Protein AF-0000000085728084 (afdb_homodimer)

Nearest PDB structures (foldseek):
  7lhh-assembly1_C  TM=1.203E-01  e=6.220E+00  Escherichia coli
  7lhh-assembly1_C  TM=1.131E-01  e=6.498E+00  Escherichia coli

Structure (mmCIF, N/CA/C/O backbone):
data_AF-0000000085728084-model_v1
#
loop_
_entity.id
_entity.type
_entity.pdbx_description
1 polymer 'Tocopherol cyclase'
#
loop_
_atom_site.group_PDB
_atom_site.id
_atom_site.type_symbol
_atom_site.label_atom_id
_atom_site.label_alt_id
_atom_site.label_comp_id
_atom_site.label_asym_id
_atom_site.label_entity_id
_atom_site.label_seq_id
_atom_site.pdbx_PDB_ins_code
_atom_site.Cartn_x
_atom_site.Cartn_y
_atom_site.Cartn_z
_atom_site.occupancy
_atom_site.B_iso_or_equiv
_atom_site.auth_seq_id
_atom_site.auth_comp_id
_atom_site.auth_asym_id
_atom_site.auth_atom_id
_atom_site.pdbx_PDB_model_num
ATOM 1 N N . MET A 1 1 ? -58.75 3.404 -28.938 1 16.45 1 MET A N 1
ATOM 2 C CA . MET A 1 1 ? -59 2.078 -29.484 1 16.45 1 MET A CA 1
ATOM 3 C C . MET A 1 1 ? -58.594 0.989 -28.5 1 16.45 1 MET A C 1
ATOM 5 O O . MET A 1 1 ? -57.812 1.246 -27.578 1 16.45 1 MET A O 1
ATOM 9 N N . GLU A 1 2 ? -58 -0.265 -28.969 1 16.77 2 GLU A N 1
ATOM 10 C CA . GLU A 1 2 ? -58.281 -1.673 -28.703 1 16.77 2 GLU A CA 1
ATOM 11 C C . GLU A 1 2 ? -57.594 -2.145 -27.422 1 16.77 2 GLU A C 1
ATOM 13 O O . GLU A 1 2 ? -56.656 -1.503 -26.922 1 16.77 2 GLU A O 1
ATOM 18 N N . THR A 1 3 ? -57.5 -3.578 -27.312 1 17.69 3 THR A N 1
ATOM 19 C CA . THR A 1 3 ? -57.844 -4.887 -26.766 1 17.69 3 THR A CA 1
ATOM 20 C C . THR A 1 3 ? -56.625 -5.535 -26.125 1 17.69 3 THR A C 1
ATOM 22 O O . THR A 1 3 ? -55.719 -6.027 -26.812 1 17.69 3 THR A O 1
ATOM 25 N N . LEU A 1 4 ? -55.969 -5.027 -25.172 1 18.58 4 LEU A N 1
ATOM 26 C CA . LEU A 1 4 ? -54.906 -5.727 -24.438 1 18.58 4 LEU A CA 1
ATOM 27 C C . LEU A 1 4 ? -55.406 -7.062 -23.906 1 18.58 4 LEU A C 1
ATOM 29 O O . LEU A 1 4 ? -56.281 -7.094 -23.016 1 18.58 4 LEU A O 1
ATOM 33 N N . LEU A 1 5 ? -55.438 -8.289 -24.734 1 15.69 5 LEU A N 1
ATOM 34 C CA . LEU A 1 5 ? -55.781 -9.703 -24.797 1 15.69 5 LEU A CA 1
ATOM 35 C C . LEU A 1 5 ? -55.062 -10.477 -23.688 1 15.69 5 LEU A C 1
ATOM 37 O O . LEU A 1 5 ? -53.844 -10.414 -23.578 1 15.69 5 LEU A O 1
ATOM 41 N N . ALA A 1 6 ? -55.688 -11.219 -22.609 1 18.95 6 ALA A N 1
ATOM 42 C CA . ALA A 1 6 ? -55.781 -12.07 -21.438 1 18.95 6 ALA A CA 1
ATOM 43 C C . ALA A 1 6 ? -55.375 -13.508 -21.766 1 18.95 6 ALA A C 1
ATOM 45 O O . ALA A 1 6 ? -56.188 -14.281 -22.297 1 18.95 6 ALA A O 1
ATOM 46 N N . CYS A 1 7 ? -54.188 -13.805 -22.484 1 15.77 7 CYS A N 1
ATOM 47 C CA . CYS A 1 7 ? -54 -15.117 -23.062 1 15.77 7 CYS A CA 1
ATOM 48 C C . CYS A 1 7 ? -54.156 -16.219 -22.016 1 15.77 7 CYS A C 1
ATOM 50 O O . CYS A 1 7 ? -53.781 -16.031 -20.859 1 15.77 7 CYS A O 1
ATOM 52 N N . PHE A 1 8 ? -54.469 -17.641 -22.375 1 15.84 8 PHE A N 1
ATOM 53 C CA . PHE A 1 8 ? -55.25 -18.891 -22.359 1 15.84 8 PHE A CA 1
ATOM 54 C C . PHE A 1 8 ? -54.531 -19.969 -21.547 1 15.84 8 PHE A C 1
ATOM 56 O O . PHE A 1 8 ? -53.312 -19.969 -21.469 1 15.84 8 PHE A O 1
ATOM 63 N N . ALA A 1 9 ? -55.25 -20.859 -20.828 1 18.52 9 ALA A N 1
ATOM 64 C CA . ALA A 1 9 ? -55.5 -21.969 -19.906 1 18.52 9 ALA A CA 1
ATOM 65 C C . ALA A 1 9 ? -55.031 -23.297 -20.531 1 18.52 9 ALA A C 1
ATOM 67 O O . ALA A 1 9 ? -55.656 -24.328 -20.312 1 18.52 9 ALA A O 1
ATOM 68 N N . ILE A 1 10 ? -53.875 -23.453 -21.219 1 15.54 10 ILE A N 1
ATOM 69 C CA . ILE A 1 10 ? -53.875 -24.703 -21.969 1 15.54 10 ILE A CA 1
ATOM 70 C C . ILE A 1 10 ? -54 -25.891 -21.016 1 15.54 10 ILE A C 1
ATOM 72 O O . ILE A 1 10 ? -53.469 -25.859 -19.906 1 15.54 10 ILE A O 1
ATOM 76 N N . PRO A 1 11 ? -54.281 -27.156 -21.547 1 16.5 11 PRO A N 1
ATOM 77 C CA . PRO A 1 11 ? -55.125 -28.359 -21.516 1 16.5 11 PRO A CA 1
ATOM 78 C C . PRO A 1 11 ? -54.469 -29.5 -20.734 1 16.5 11 PRO A C 1
ATOM 80 O O . PRO A 1 11 ? -55.094 -30.047 -19.812 1 16.5 11 PRO A O 1
ATOM 83 N N . PRO A 1 12 ? -53.781 -30.422 -21.453 1 15.6 12 PRO A N 1
ATOM 84 C CA . PRO A 1 12 ? -54.312 -31.75 -21.703 1 15.6 12 PRO A CA 1
ATOM 85 C C . PRO A 1 12 ? -53.875 -32.781 -20.672 1 15.6 12 PRO A C 1
ATOM 87 O O . PRO A 1 12 ? -52.969 -32.5 -19.875 1 15.6 12 PRO A O 1
ATOM 90 N N . THR A 1 13 ? -53.781 -33.938 -21.109 1 15.54 13 THR A N 1
ATOM 91 C CA . THR A 1 13 ? -54.344 -35.281 -21.031 1 15.54 13 THR A CA 1
ATOM 92 C C . THR A 1 13 ? -53.406 -36.219 -20.25 1 15.54 13 THR A C 1
ATOM 94 O O . THR A 1 13 ? -53.844 -36.844 -19.281 1 15.54 13 THR A O 1
ATOM 97 N N . THR A 1 14 ? -52.625 -37.062 -20.938 1 15.54 14 THR A N 1
ATOM 98 C CA . THR A 1 14 ? -53 -38.469 -21.047 1 15.54 14 THR A CA 1
ATOM 99 C C . THR A 1 14 ? -52.219 -39.312 -20.031 1 15.54 14 THR A C 1
ATOM 101 O O . THR A 1 14 ? -51.219 -38.844 -19.453 1 15.54 14 THR A O 1
ATOM 104 N N . GLU A 1 15 ? -51.75 -40.531 -20.344 1 15.04 15 GLU A N 1
ATOM 105 C CA . GLU A 1 15 ? -52.094 -41.906 -20.062 1 15.04 15 GLU A CA 1
ATOM 106 C C . GLU A 1 15 ? -50.969 -42.625 -19.312 1 15.04 15 GLU A C 1
ATOM 108 O O . GLU A 1 15 ? -51.219 -43.562 -18.578 1 15.04 15 GLU A O 1
ATOM 113 N N . SER A 1 16 ? -49.656 -42.156 -19.422 1 15.23 16 SER A N 1
ATOM 114 C CA . SER A 1 16 ? -48.969 -43.375 -19.828 1 15.23 16 SER A CA 1
ATOM 115 C C . SER A 1 16 ? -48.938 -44.406 -18.703 1 15.23 16 SER A C 1
ATOM 117 O O . SER A 1 16 ? -49.094 -44.062 -17.531 1 15.23 16 SER A O 1
ATOM 119 N N . HIS A 1 17 ? -48.156 -45.531 -18.938 1 15.66 17 HIS A N 1
ATOM 120 C CA . HIS A 1 17 ? -48.094 -46.969 -19.078 1 15.66 17 HIS A CA 1
ATOM 121 C C . HIS A 1 17 ? -47.625 -47.625 -17.781 1 15.66 17 HIS A C 1
ATOM 123 O O . HIS A 1 17 ? -47.031 -46.969 -16.938 1 15.66 17 HIS A O 1
ATOM 129 N N . SER A 1 18 ? -47.344 -48.875 -17.828 1 15.52 18 SER A N 1
ATOM 130 C CA . SER A 1 18 ? -47.688 -50.188 -17.297 1 15.52 18 SER A CA 1
ATOM 131 C C . SER A 1 18 ? -46.656 -50.656 -16.266 1 15.52 18 SER A C 1
ATOM 133 O O . SER A 1 18 ? -47.031 -51.156 -15.195 1 15.52 18 SER A O 1
ATOM 135 N N . THR A 1 19 ? -45.312 -50.688 -16.625 1 15.45 19 THR A N 1
ATOM 136 C CA . THR A 1 19 ? -44.875 -52.094 -16.672 1 15.45 19 THR A CA 1
ATOM 137 C C . THR A 1 19 ? -44.531 -52.594 -15.273 1 15.45 19 THR A C 1
ATOM 139 O O . THR A 1 19 ? -44.344 -51.812 -14.352 1 15.45 19 THR A O 1
ATOM 142 N N . ARG A 1 20 ? -43.438 -53.5 -15.133 1 15.61 20 ARG A N 1
ATOM 143 C CA . ARG A 1 20 ? -43.375 -54.938 -14.875 1 15.61 20 ARG A CA 1
ATOM 144 C C . ARG A 1 20 ? -42.875 -55.219 -13.469 1 15.61 20 ARG A C 1
ATOM 146 O O . ARG A 1 20 ? -43.438 -56.062 -12.758 1 15.61 20 ARG A O 1
ATOM 153 N N . PHE A 1 21 ? -41.688 -54.594 -12.961 1 16.06 21 PHE A N 1
ATOM 154 C CA . PHE A 1 21 ? -40.688 -55.656 -12.734 1 16.06 21 PHE A CA 1
ATOM 155 C C . PHE A 1 21 ? -40.906 -56.312 -11.367 1 16.06 21 PHE A C 1
ATOM 157 O O . PHE A 1 21 ? -41.406 -55.656 -10.445 1 16.06 21 PHE A O 1
ATOM 164 N N . PHE A 1 22 ? -40.219 -57.625 -11.172 1 16.59 22 PHE A N 1
ATOM 165 C CA . PHE A 1 22 ? -40.344 -58.938 -10.539 1 16.59 22 PHE A CA 1
ATOM 166 C C . PHE A 1 22 ? -39.875 -58.875 -9.086 1 16.59 22 PHE A C 1
ATOM 168 O O . PHE A 1 22 ? -39.094 -58.031 -8.711 1 16.59 22 PHE A O 1
ATOM 175 N N . PRO A 1 23 ? -40.5 -59.656 -8.266 1 18.09 23 PRO A N 1
ATOM 176 C CA . PRO A 1 23 ? -40.688 -59.875 -6.828 1 18.09 23 PRO A CA 1
ATOM 177 C C . PRO A 1 23 ? -39.438 -60.375 -6.129 1 18.09 23 PRO A C 1
ATOM 179 O O . PRO A 1 23 ? -39.469 -60.688 -4.938 1 18.09 23 PRO A O 1
ATOM 182 N N . LEU A 1 24 ? -38.125 -59.875 -6.594 1 16.12 24 LEU A N 1
ATOM 183 C CA . LEU A 1 24 ? -37.188 -60.938 -6.312 1 16.12 24 LEU A CA 1
ATOM 184 C C . LEU A 1 24 ? -37.125 -61.25 -4.816 1 16.12 24 LEU A C 1
ATOM 186 O O . LEU A 1 24 ? -36.906 -60.344 -4.004 1 16.12 24 LEU A O 1
ATOM 190 N N . ASN A 1 25 ? -37.531 -62.5 -4.434 1 17.05 25 ASN A N 1
ATOM 191 C CA . ASN A 1 25 ? -37.844 -63.188 -3.188 1 17.05 25 ASN A CA 1
ATOM 192 C C . ASN A 1 25 ? -36.594 -63.406 -2.338 1 17.05 25 ASN A C 1
ATOM 194 O O . ASN A 1 25 ? -36.688 -63.906 -1.223 1 17.05 25 ASN A O 1
ATOM 198 N N . LEU A 1 26 ? -35.281 -63 -2.812 1 15.38 26 LEU A N 1
ATOM 199 C CA . LEU A 1 26 ? -34.375 -64.125 -2.5 1 15.38 26 LEU A CA 1
ATOM 200 C C . LEU A 1 26 ? -34.219 -64.25 -0.992 1 15.38 26 LEU A C 1
ATOM 202 O O . LEU A 1 26 ? -34.031 -63.25 -0.285 1 15.38 26 LEU A O 1
ATOM 206 N N . LEU A 1 27 ? -34.375 -65.5 -0.556 1 16.78 27 LEU A N 1
ATOM 207 C CA . LEU A 1 27 ? -34.562 -66.312 0.657 1 16.78 27 LEU A CA 1
ATOM 208 C C . LEU A 1 27 ? -33.25 -66.375 1.43 1 16.78 27 LEU A C 1
ATOM 210 O O . LEU A 1 27 ? -33.188 -66.938 2.52 1 16.78 27 LEU A O 1
ATOM 214 N N . VAL A 1 28 ? -32.188 -65.562 1.207 1 15.66 28 VAL A N 1
ATOM 215 C CA . VAL A 1 28 ? -30.953 -66.375 1.351 1 15.66 28 VAL A CA 1
ATOM 216 C C . VAL A 1 28 ? -30.75 -66.75 2.814 1 15.66 28 VAL A C 1
ATOM 218 O O . VAL A 1 28 ? -30.734 -65.875 3.693 1 15.66 28 VAL A O 1
ATOM 221 N N . GLY A 1 29 ? -30.812 -68.062 3.105 1 15.98 29 GLY A N 1
ATOM 222 C CA . GLY A 1 29 ? -30.875 -69 4.242 1 15.98 29 GLY A CA 1
ATOM 223 C C . GLY A 1 29 ? -29.594 -69 5.051 1 15.98 29 GLY A C 1
ATOM 224 O O . GLY A 1 29 ? -29.594 -69.5 6.195 1 15.98 29 GLY A O 1
ATOM 225 N N . ARG A 1 30 ? -28.422 -68.938 4.387 1 14.87 30 ARG A N 1
ATOM 226 C CA . ARG A 1 30 ? -27.469 -70 4.641 1 14.87 30 ARG A CA 1
ATOM 227 C C . ARG A 1 30 ? -27.016 -70 6.102 1 14.87 30 ARG A C 1
ATOM 229 O O . ARG A 1 30 ? -26.984 -68.938 6.75 1 14.87 30 ARG A O 1
ATOM 236 N N . LYS A 1 31 ? -26.516 -71.188 6.492 1 16.38 31 LYS A N 1
ATOM 237 C CA . LYS A 1 31 ? -26.312 -72.188 7.527 1 16.38 31 LYS A CA 1
ATOM 238 C C . LYS A 1 31 ? -25.141 -71.812 8.43 1 16.38 31 LYS A C 1
ATOM 240 O O . LYS A 1 31 ? -25.219 -72 9.648 1 16.38 31 LYS A O 1
ATOM 245 N N . GLN A 1 32 ? -23.672 -71.75 7.961 1 14.95 32 GLN A N 1
ATOM 246 C CA . GLN A 1 32 ? -22.766 -72.875 8.258 1 14.95 32 GLN A CA 1
ATOM 247 C C . GLN A 1 32 ? -22.094 -72.688 9.609 1 14.95 32 GLN A C 1
ATOM 249 O O . GLN A 1 32 ? -22.016 -71.562 10.125 1 14.95 32 GLN A O 1
ATOM 254 N N . HIS A 1 33 ? -21.312 -73.812 10.047 1 17.11 33 HIS A N 1
ATOM 255 C CA . HIS A 1 33 ? -20.781 -74.75 11.039 1 17.11 33 HIS A CA 1
ATOM 256 C C . HIS A 1 33 ? -19.562 -74.188 11.742 1 17.11 33 HIS A C 1
ATOM 258 O O . HIS A 1 33 ? -18.891 -73.312 11.211 1 17.11 33 HIS A O 1
ATOM 264 N N . ALA A 1 34 ? -19.172 -74.938 12.797 1 17.86 34 ALA A N 1
ATOM 265 C CA . ALA A 1 34 ? -18.578 -74.938 14.133 1 17.86 34 ALA A CA 1
ATOM 266 C C . ALA A 1 34 ? -17.047 -75 14.047 1 17.86 34 ALA A C 1
ATOM 268 O O . ALA A 1 34 ? -16.484 -76 13.625 1 17.86 34 ALA A O 1
ATOM 269 N N . PHE A 1 35 ? -16.297 -74 13.508 1 17.19 35 PHE A N 1
ATOM 270 C CA . PHE A 1 35 ? -14.875 -74.188 13.258 1 17.19 35 PHE A CA 1
ATOM 271 C C . PHE A 1 35 ? -14.125 -74.438 14.555 1 17.19 35 PHE A C 1
ATOM 273 O O . PHE A 1 35 ? -14.094 -73.562 15.438 1 17.19 35 PHE A O 1
ATOM 280 N N . GLY A 1 36 ? -14.047 -75.75 15.039 1 16.44 36 GLY A N 1
ATOM 281 C CA . GLY A 1 36 ? -13.398 -76.375 16.203 1 16.44 36 GLY A CA 1
ATOM 282 C C . GLY A 1 36 ? -11.984 -75.875 16.422 1 16.44 36 GLY A C 1
ATOM 283 O O . GLY A 1 36 ? -11.656 -75.312 17.484 1 16.44 36 GLY A O 1
ATOM 284 N N . ALA A 1 37 ? -10.875 -76.812 16.156 1 18.16 37 ALA A N 1
ATOM 285 C CA . ALA A 1 37 ? -10.023 -77.5 17.125 1 18.16 37 ALA A CA 1
ATOM 286 C C . ALA A 1 37 ? -8.766 -76.688 17.406 1 18.16 37 ALA A C 1
ATOM 288 O O . ALA A 1 37 ? -8.047 -76.938 18.375 1 18.16 37 ALA A O 1
ATOM 289 N N . LYS A 1 38 ? -8.188 -75.75 16.797 1 17.38 38 LYS A N 1
ATOM 290 C CA . LYS A 1 38 ? -6.754 -75.875 16.516 1 17.38 38 LYS A CA 1
ATOM 291 C C . LYS A 1 38 ? -5.934 -75.688 17.797 1 17.38 38 LYS A C 1
ATOM 293 O O . LYS A 1 38 ? -6.113 -74.688 18.516 1 17.38 38 LYS A O 1
ATOM 298 N N . THR A 1 39 ? -5.461 -76.75 18.422 1 18.72 39 THR A N 1
ATOM 299 C CA . THR A 1 39 ? -4.469 -76.812 19.484 1 18.72 39 THR A CA 1
ATOM 300 C C . THR A 1 39 ? -3.238 -76 19.156 1 18.72 39 THR A C 1
ATOM 302 O O . THR A 1 39 ? -2.568 -75.438 20.062 1 18.72 39 THR A O 1
ATOM 305 N N . LEU A 1 40 ? -2.734 -76.188 18 1 19.25 40 LEU A N 1
ATOM 306 C CA . LEU A 1 40 ? -1.349 -76.562 17.781 1 19.25 40 LEU A CA 1
ATOM 307 C C . LEU A 1 40 ? -0.387 -75.5 18.281 1 19.25 40 LEU A C 1
ATOM 309 O O . LEU A 1 40 ? -0.771 -74.312 18.453 1 19.25 40 LEU A O 1
ATOM 313 N N . SER A 1 41 ? 0.973 -75.75 17.969 1 20.58 41 SER A N 1
ATOM 314 C CA . SER A 1 41 ? 2.391 -75.438 18.188 1 20.58 41 SER A CA 1
ATOM 315 C C . SER A 1 41 ? 2.725 -74 17.984 1 20.58 41 SER A C 1
ATOM 317 O O . SER A 1 41 ? 2.08 -73.312 17.172 1 20.58 41 SER A O 1
ATOM 319 N N . ALA A 1 42 ? 3.709 -73.438 18.828 1 24.73 42 ALA A N 1
ATOM 320 C CA . ALA A 1 42 ? 3.873 -72 19.188 1 24.73 42 ALA A CA 1
ATOM 321 C C . ALA A 1 42 ? 4.305 -71.188 17.984 1 24.73 42 ALA A C 1
ATOM 323 O O . ALA A 1 42 ? 4.336 -69.938 18.047 1 24.73 42 ALA A O 1
ATOM 324 N N . PRO A 1 43 ? 3.93 -71.5 16.734 1 20.09 43 PRO A N 1
ATOM 325 C CA . PRO A 1 43 ? 5.09 -71.25 15.875 1 20.09 43 PRO A CA 1
ATOM 326 C C . PRO A 1 43 ? 5.617 -69.812 16.016 1 20.09 43 PRO A C 1
ATOM 328 O O . PRO A 1 43 ? 4.863 -68.875 16.391 1 20.09 43 PRO A O 1
ATOM 331 N N . ASP A 1 44 ? 7.047 -69.688 16.188 1 25.42 44 ASP A N 1
ATOM 332 C CA . ASP A 1 44 ? 7.953 -68.5 16.234 1 25.42 44 ASP A CA 1
ATOM 333 C C . ASP A 1 44 ? 7.633 -67.5 15.133 1 25.42 44 ASP A C 1
ATOM 335 O O . ASP A 1 44 ? 8.055 -67.688 13.984 1 25.42 44 ASP A O 1
ATOM 339 N N . SER A 1 45 ? 6.469 -67.25 14.922 1 21.81 45 SER A N 1
ATOM 340 C CA . SER A 1 45 ? 6.109 -66.5 13.711 1 21.81 45 SER A CA 1
ATOM 341 C C . SER A 1 45 ? 6.867 -65.188 13.617 1 21.81 45 SER A C 1
ATOM 343 O O . SER A 1 45 ? 6.816 -64.375 14.539 1 21.81 45 SER A O 1
ATOM 345 N N . ALA A 1 46 ? 8.078 -65.375 12.898 1 26.67 46 ALA A N 1
ATOM 346 C CA . ALA A 1 46 ? 8.758 -64.188 12.281 1 26.67 46 ALA A CA 1
ATOM 347 C C . ALA A 1 46 ? 7.762 -63.156 11.852 1 26.67 46 ALA A C 1
ATOM 349 O O . ALA A 1 46 ? 7.008 -63.344 10.891 1 26.67 46 ALA A O 1
ATOM 350 N N . VAL A 1 47 ? 7.199 -62.688 12.766 1 25.59 47 VAL A N 1
ATOM 351 C CA . VAL A 1 47 ? 6.387 -61.531 12.367 1 25.59 47 VAL A CA 1
ATOM 352 C C . VAL A 1 47 ? 7.117 -60.719 11.297 1 25.59 47 VAL A C 1
ATOM 354 O O . VAL A 1 47 ? 8.188 -60.188 11.547 1 25.59 47 VAL A O 1
ATOM 357 N N . GLN A 1 48 ? 7.191 -61.438 10.164 1 22.52 48 GLN A N 1
ATOM 358 C CA . GLN A 1 48 ? 7.719 -60.5 9.203 1 22.52 48 GLN A CA 1
ATOM 359 C C . GLN A 1 48 ? 7.156 -59.094 9.461 1 22.52 48 GLN A C 1
ATOM 361 O O . GLN A 1 48 ? 5.941 -58.906 9.586 1 22.52 48 GLN A O 1
ATOM 366 N N . SER A 1 49 ? 7.914 -58.375 10.289 1 24.09 49 SER A N 1
ATOM 367 C CA . SER A 1 49 ? 7.633 -56.938 10.188 1 24.09 49 SER A CA 1
ATOM 368 C C . SER A 1 49 ? 7.086 -56.562 8.812 1 24.09 49 SER A C 1
ATOM 370 O O . SER A 1 49 ? 7.781 -56.719 7.805 1 24.09 49 SER A O 1
ATOM 372 N N . SER A 1 50 ? 6 -57.188 8.555 1 23.55 50 SER A N 1
ATOM 373 C CA . SER A 1 50 ? 5.492 -56.594 7.328 1 23.55 50 SER A CA 1
ATOM 374 C C . SER A 1 50 ? 5.883 -55.125 7.23 1 23.55 50 SER A C 1
ATOM 376 O O . SER A 1 50 ? 5.453 -54.312 8.055 1 23.55 50 SER A O 1
ATOM 378 N N . VAL A 1 51 ? 7.102 -54.938 7.012 1 25.75 51 VAL A N 1
ATOM 379 C CA . VAL A 1 51 ? 7.379 -53.594 6.477 1 25.75 51 VAL A CA 1
ATOM 380 C C . VAL A 1 51 ? 6.125 -53.031 5.816 1 25.75 51 VAL A C 1
ATOM 382 O O . VAL A 1 51 ? 5.547 -53.656 4.926 1 25.75 51 VAL A O 1
ATOM 385 N N . LEU A 1 52 ? 5.238 -52.594 6.699 1 28.41 52 LEU A N 1
ATOM 386 C CA . LEU A 1 52 ? 4.383 -51.688 5.953 1 28.41 52 LEU A CA 1
ATOM 387 C C . LEU A 1 52 ? 4.914 -51.469 4.539 1 28.41 52 LEU A C 1
ATOM 389 O O . LEU A 1 52 ? 6.094 -51.156 4.352 1 28.41 52 LEU A O 1
ATOM 393 N N . ASP A 1 53 ? 4.641 -52.562 3.756 1 30.59 53 ASP A N 1
ATOM 394 C CA . ASP A 1 53 ? 4.914 -52.25 2.361 1 30.59 53 ASP A CA 1
ATOM 395 C C . ASP A 1 53 ? 5.094 -50.719 2.186 1 30.59 53 ASP A C 1
ATOM 397 O O . ASP A 1 53 ? 4.18 -49.938 2.465 1 30.59 53 ASP A O 1
ATOM 401 N N . LEU A 1 54 ? 6.199 -50.281 2.689 1 33.38 54 LEU A N 1
ATOM 402 C CA . LEU A 1 54 ? 6.559 -48.969 2.18 1 33.38 54 LEU A CA 1
ATOM 403 C C . LEU A 1 54 ? 5.816 -48.656 0.88 1 33.38 54 LEU A C 1
ATOM 405 O O . LEU A 1 54 ? 5.922 -49.406 -0.087 1 33.38 54 LEU A O 1
ATOM 409 N N . ASN A 1 55 ? 4.477 -48.469 1.019 1 38.72 55 ASN A N 1
ATOM 410 C CA . ASN A 1 55 ? 3.822 -47.875 -0.137 1 38.72 55 ASN A CA 1
ATOM 411 C C . ASN A 1 55 ? 4.836 -47.406 -1.185 1 38.72 55 ASN A C 1
ATOM 413 O O . ASN A 1 55 ? 5.727 -46.625 -0.89 1 38.72 55 ASN A O 1
ATOM 417 N N . GLU A 1 56 ? 5.344 -48.375 -1.85 1 43.38 56 GLU A N 1
ATOM 418 C CA . GLU A 1 56 ? 6.168 -48 -2.996 1 43.38 56 GLU A CA 1
ATOM 419 C C . GLU A 1 56 ? 5.918 -46.531 -3.412 1 43.38 56 GLU A C 1
ATOM 421 O O . GLU A 1 56 ? 4.777 -46.156 -3.654 1 43.38 56 GLU A O 1
ATOM 426 N N . ALA A 1 57 ? 6.652 -45.75 -2.822 1 53.53 57 ALA A N 1
ATOM 427 C CA . ALA A 1 57 ? 6.613 -44.375 -3.277 1 53.53 57 ALA A CA 1
ATOM 428 C C . ALA A 1 57 ? 6.27 -44.281 -4.762 1 53.53 57 ALA A C 1
ATOM 430 O O . ALA A 1 57 ? 7.004 -44.812 -5.605 1 53.53 57 ALA A O 1
ATOM 431 N N . VAL A 1 58 ? 4.941 -44.344 -5.082 1 68.56 58 VAL A N 1
ATOM 432 C CA . VAL A 1 58 ? 4.52 -44.156 -6.469 1 68.56 58 VAL A CA 1
ATOM 433 C C . VAL A 1 58 ? 5.387 -43.094 -7.125 1 68.56 58 VAL A C 1
ATOM 435 O O . VAL A 1 58 ? 5.559 -42 -6.578 1 68.56 58 VAL A O 1
ATOM 438 N N . LYS A 1 59 ? 6.18 -43.562 -7.965 1 84.38 59 LYS A N 1
ATOM 439 C CA . LYS A 1 59 ? 7.016 -42.688 -8.789 1 84.38 59 LYS A CA 1
ATOM 440 C C . LYS A 1 59 ? 6.168 -41.875 -9.742 1 84.38 59 LYS A C 1
ATOM 442 O O . LYS A 1 59 ? 5.215 -42.375 -10.344 1 84.38 59 LYS A O 1
ATOM 447 N N . PRO A 1 60 ? 6.406 -40.625 -9.734 1 91.5 60 PRO A N 1
ATOM 448 C CA . PRO A 1 60 ? 5.676 -39.812 -10.711 1 91.5 60 PRO A CA 1
ATOM 449 C C . PRO A 1 60 ? 5.922 -40.281 -12.156 1 91.5 60 PRO A C 1
ATOM 451 O O . PRO A 1 60 ? 7.008 -40.75 -12.477 1 91.5 60 PRO A O 1
ATOM 454 N N . VAL A 1 61 ? 4.945 -40.281 -12.906 1 91.75 61 VAL A N 1
ATOM 455 C CA . VAL A 1 61 ? 5.027 -40.656 -14.312 1 91.75 61 VAL A CA 1
ATOM 456 C C . VAL A 1 61 ? 4.973 -39.406 -15.203 1 91.75 61 VAL A C 1
ATOM 458 O O . VAL A 1 61 ? 4.051 -38.625 -15.094 1 91.75 61 VAL A O 1
ATOM 461 N N . TYR A 1 62 ? 5.961 -39.344 -16.047 1 94.25 62 TYR A N 1
ATOM 462 C CA . TYR A 1 62 ? 6.031 -38.219 -16.984 1 94.25 62 TYR A CA 1
ATOM 463 C C . TYR A 1 62 ? 5.293 -38.531 -18.281 1 94.25 62 TYR A C 1
ATOM 465 O O . TYR A 1 62 ? 5.387 -39.656 -18.797 1 94.25 62 TYR A O 1
ATOM 473 N N . SER A 1 63 ? 4.496 -37.656 -18.734 1 91.31 63 SER A N 1
ATOM 474 C CA . SER A 1 63 ? 3.916 -37.656 -20.062 1 91.31 63 SER A CA 1
ATOM 475 C C . SER A 1 63 ? 4.039 -36.281 -20.719 1 91.31 63 SER A C 1
ATOM 477 O O . SER A 1 63 ? 3.779 -35.25 -20.078 1 91.31 63 SER A O 1
ATOM 479 N N . PRO A 1 64 ? 4.504 -36.281 -21.984 1 89.19 64 PRO A N 1
ATOM 480 C CA . PRO A 1 64 ? 4.555 -34.969 -22.641 1 89.19 64 PRO A CA 1
ATOM 481 C C . PRO A 1 64 ? 3.184 -34.312 -22.75 1 89.19 64 PRO A C 1
ATOM 483 O O . PRO A 1 64 ? 2.164 -35 -22.844 1 89.19 64 PRO A O 1
ATOM 486 N N . THR A 1 65 ? 3.146 -33.062 -22.766 1 85.25 65 THR A N 1
ATOM 487 C CA . THR A 1 65 ? 1.892 -32.312 -22.812 1 85.25 65 THR A CA 1
ATOM 488 C C . THR A 1 65 ? 1.249 -32.438 -24.188 1 85.25 65 THR A C 1
ATOM 490 O O . THR A 1 65 ? 1.845 -32.031 -25.203 1 85.25 65 THR A O 1
ATOM 493 N N . PRO A 1 66 ? 0.09 -33 -24.188 1 83.12 66 PRO A N 1
ATOM 494 C CA . PRO A 1 66 ? -0.59 -33.062 -25.484 1 83.12 66 PRO A CA 1
ATOM 495 C C . PRO A 1 66 ? -1.165 -31.703 -25.922 1 83.12 66 PRO A C 1
ATOM 497 O O . PRO A 1 66 ? -1.501 -30.875 -25.062 1 83.12 66 PRO A O 1
ATOM 500 N N . PRO A 1 67 ? -1.194 -31.562 -27.25 1 75.69 67 PRO A N 1
ATOM 501 C CA . PRO A 1 67 ? -1.888 -30.359 -27.703 1 75.69 67 PRO A CA 1
ATOM 502 C C . PRO A 1 67 ? -3.398 -30.438 -27.5 1 75.69 67 PRO A C 1
ATOM 504 O O . PRO A 1 67 ? -3.98 -31.516 -27.562 1 75.69 67 PRO A O 1
ATOM 507 N N . ASN A 1 68 ? -4.133 -29.516 -27.234 1 74.5 68 ASN A N 1
ATOM 508 C CA . ASN A 1 68 ? -5.586 -29.406 -27.141 1 74.5 68 ASN A CA 1
ATOM 509 C C . ASN A 1 68 ? -6.16 -30.312 -26.062 1 74.5 68 ASN A C 1
ATOM 511 O O . ASN A 1 68 ? -7.062 -31.109 -26.328 1 74.5 68 ASN A O 1
ATOM 515 N N . ARG A 1 69 ? -5.746 -30.328 -24.969 1 82.5 69 ARG A N 1
ATOM 516 C CA . ARG A 1 69 ? -6.25 -31.125 -23.844 1 82.5 69 ARG A CA 1
ATOM 517 C C . ARG A 1 69 ? -7.625 -30.641 -23.406 1 82.5 69 ARG A C 1
ATOM 519 O O . ARG A 1 69 ? -7.934 -29.453 -23.516 1 82.5 69 ARG A O 1
ATOM 526 N N . PRO A 1 70 ? -8.484 -31.562 -23.047 1 83.38 70 PRO A N 1
ATOM 527 C CA . PRO A 1 70 ? -9.883 -31.234 -22.734 1 83.38 70 PRO A CA 1
ATOM 528 C C . PRO A 1 70 ? -10 -30.141 -21.672 1 83.38 70 PRO A C 1
ATOM 530 O O . PRO A 1 70 ? -10.922 -29.328 -21.719 1 83.38 70 PRO A O 1
ATOM 533 N N . LEU A 1 71 ? -9.164 -30.016 -20.688 1 91.25 71 LEU A N 1
ATOM 534 C CA . LEU A 1 71 ? -9.312 -29.078 -19.578 1 91.25 71 LEU A CA 1
ATOM 535 C C . LEU A 1 71 ? -8.461 -27.844 -19.797 1 91.25 71 LEU A C 1
ATOM 537 O O . LEU A 1 71 ? -8.305 -27.016 -18.891 1 91.25 71 LEU A O 1
ATOM 541 N N . ARG A 1 72 ? -8.023 -27.719 -21.031 1 91.81 72 ARG A N 1
ATOM 542 C CA . ARG A 1 72 ? -7.219 -26.547 -21.312 1 91.81 72 ARG A CA 1
ATOM 543 C C . ARG A 1 72 ? -8.062 -25.266 -21.25 1 91.81 72 ARG A C 1
ATOM 545 O O . ARG A 1 72 ? -9.133 -25.203 -21.859 1 91.81 72 ARG A O 1
ATOM 552 N N . THR A 1 73 ? -7.598 -24.312 -20.5 1 92.06 73 THR A N 1
ATOM 553 C CA . THR A 1 73 ? -8.312 -23.062 -20.375 1 92.06 73 THR A CA 1
ATOM 554 C C . THR A 1 73 ? -7.793 -22.031 -21.391 1 92.06 73 THR A C 1
ATOM 556 O O . THR A 1 73 ? -6.672 -22.156 -21.891 1 92.06 73 THR A O 1
ATOM 559 N N . PRO A 1 74 ? -8.656 -21.094 -21.656 1 87.19 74 PRO A N 1
ATOM 560 C CA . PRO A 1 74 ? -8.117 -19.969 -22.422 1 87.19 74 PRO A CA 1
ATOM 561 C C . PRO A 1 74 ? -6.934 -19.297 -21.734 1 87.19 74 PRO A C 1
ATOM 563 O O . PRO A 1 74 ? -6.793 -19.391 -20.516 1 87.19 74 PRO A O 1
ATOM 566 N N . HIS A 1 75 ? -5.996 -18.75 -22.484 1 88.75 75 HIS A N 1
ATOM 567 C CA . HIS A 1 75 ? -4.875 -17.953 -21.984 1 88.75 75 HIS A CA 1
ATOM 568 C C . HIS A 1 75 ? -3.857 -18.828 -21.266 1 88.75 75 HIS A C 1
ATOM 570 O O . HIS A 1 75 ? -3.115 -18.344 -20.406 1 88.75 75 HIS A O 1
ATOM 576 N N . SER A 1 76 ? -3.887 -20.094 -21.438 1 90.88 76 SER A N 1
ATOM 577 C CA . SER A 1 76 ? -2.912 -20.984 -20.828 1 90.88 76 SER A CA 1
ATOM 578 C C . SER A 1 76 ? -1.504 -20.703 -21.344 1 90.88 76 SER A C 1
ATOM 580 O O . SER A 1 76 ? -0.521 -20.953 -20.641 1 90.88 76 SER A O 1
ATOM 582 N N . GLY A 1 77 ? -1.402 -20.219 -22.5 1 92.5 77 GLY A N 1
ATOM 583 C CA . GLY A 1 77 ? -0.109 -20.031 -23.141 1 92.5 77 GLY A CA 1
ATOM 584 C C . GLY A 1 77 ? 0.6 -18.766 -22.688 1 92.5 77 GLY A C 1
ATOM 585 O O . GLY A 1 77 ? 0.086 -18.016 -21.844 1 92.5 77 GLY A O 1
ATOM 586 N N . TYR A 1 78 ? 1.814 -18.562 -23.234 1 95.44 78 TYR A N 1
ATOM 587 C CA . TYR A 1 78 ? 2.691 -17.438 -22.953 1 95.44 78 TYR A CA 1
ATOM 588 C C . TYR A 1 78 ? 2.209 -16.188 -23.688 1 95.44 78 TYR A C 1
ATOM 590 O O . TYR A 1 78 ? 1.999 -16.203 -24.906 1 95.44 78 TYR A O 1
ATOM 598 N N . HIS A 1 79 ? 2.141 -14.969 -22.984 1 92.81 79 HIS A N 1
ATOM 599 C CA . HIS A 1 79 ? 1.424 -13.82 -23.531 1 92.81 79 HIS A CA 1
ATOM 600 C C . HIS A 1 79 ? 2.391 -12.773 -24.078 1 92.81 79 HIS A C 1
ATOM 602 O O . HIS A 1 79 ? 1.971 -11.82 -24.734 1 92.81 79 HIS A O 1
ATOM 608 N N . PHE A 1 80 ? 3.631 -12.961 -23.844 1 94.75 80 PHE A N 1
ATOM 609 C CA . PHE A 1 80 ? 4.562 -11.969 -24.359 1 94.75 80 PHE A CA 1
ATOM 610 C C . PHE A 1 80 ? 4.441 -11.852 -25.875 1 94.75 80 PHE A C 1
ATOM 612 O O . PHE A 1 80 ? 4.465 -12.852 -26.594 1 94.75 80 PHE A O 1
ATOM 619 N N . ASP A 1 81 ? 4.391 -10.57 -26.312 1 89.25 81 ASP A N 1
ATOM 620 C CA . ASP A 1 81 ? 4.094 -10.344 -27.719 1 89.25 81 ASP A CA 1
ATOM 621 C C . ASP A 1 81 ? 5.324 -9.836 -28.469 1 89.25 81 ASP A C 1
ATOM 623 O O . ASP A 1 81 ? 5.227 -9.438 -29.641 1 89.25 81 ASP A O 1
ATOM 627 N N . GLY A 1 82 ? 6.395 -9.766 -27.844 1 91.19 82 GLY A N 1
ATOM 628 C CA . GLY A 1 82 ? 7.621 -9.383 -28.531 1 91.19 82 GLY A CA 1
ATOM 629 C C . GLY A 1 82 ? 7.883 -7.887 -28.5 1 91.19 82 GLY A C 1
ATOM 630 O O . GLY A 1 82 ? 8.945 -7.426 -28.922 1 91.19 82 GLY A O 1
ATOM 631 N N . THR A 1 83 ? 7.027 -7.176 -27.922 1 90.31 83 THR A N 1
ATOM 632 C CA . THR A 1 83 ? 7.184 -5.723 -27.906 1 90.31 83 THR A CA 1
ATOM 633 C C . THR A 1 83 ? 7.988 -5.277 -26.688 1 90.31 83 THR A C 1
ATOM 635 O O . THR A 1 83 ? 8.25 -6.074 -25.781 1 90.31 83 THR A O 1
ATOM 638 N N . ARG A 1 84 ? 8.289 -3.979 -26.688 1 91.31 84 ARG A N 1
ATOM 639 C CA . ARG A 1 84 ? 9.125 -3.432 -25.625 1 91.31 84 ARG A CA 1
ATOM 640 C C . ARG A 1 84 ? 8.281 -2.701 -24.594 1 91.31 84 ARG A C 1
ATOM 642 O O . ARG A 1 84 ? 8.812 -1.944 -23.766 1 91.31 84 ARG A O 1
ATOM 649 N N . ARG A 1 85 ? 7.023 -2.916 -24.609 1 88.38 85 ARG A N 1
ATOM 650 C CA . ARG A 1 85 ? 6.164 -2.326 -23.594 1 88.38 85 ARG A CA 1
ATOM 651 C C . ARG A 1 85 ? 6.379 -3 -22.234 1 88.38 85 ARG A C 1
ATOM 653 O O . ARG A 1 85 ? 6.891 -4.117 -22.172 1 88.38 85 ARG A O 1
ATOM 660 N N . GLN A 1 86 ? 6.004 -2.252 -21.219 1 89.31 86 GLN A N 1
ATOM 661 C CA . GLN A 1 86 ? 6.043 -2.844 -19.891 1 89.31 86 GLN A CA 1
ATOM 662 C C . GLN A 1 86 ? 5.254 -4.148 -19.844 1 89.31 86 GLN A C 1
ATOM 664 O O . GLN A 1 86 ? 4.141 -4.227 -20.359 1 89.31 86 GLN A O 1
ATOM 669 N N . PHE A 1 87 ? 5.934 -5.199 -19.312 1 92.12 87 PHE A N 1
ATOM 670 C CA . PHE A 1 87 ? 5.285 -6.508 -19.312 1 92.12 87 PHE A CA 1
ATOM 671 C C . PHE A 1 87 ? 5.84 -7.383 -18.203 1 92.12 87 PHE A C 1
ATOM 673 O O . PHE A 1 87 ? 7.047 -7.395 -17.953 1 92.12 87 PHE A O 1
ATOM 680 N N . PHE A 1 88 ? 4.93 -8.062 -17.578 1 95.19 88 PHE A N 1
ATOM 681 C CA . PHE A 1 88 ? 5.316 -9.188 -16.734 1 95.19 88 PHE A CA 1
ATOM 682 C C . PHE A 1 88 ? 4.371 -10.367 -16.938 1 95.19 88 PHE A C 1
ATOM 684 O O . PHE A 1 88 ? 3.254 -10.195 -17.438 1 95.19 88 PHE A O 1
ATOM 691 N N . GLU A 1 89 ? 4.828 -11.477 -16.641 1 96.81 89 GLU A N 1
ATOM 692 C CA . GLU A 1 89 ? 3.975 -12.656 -16.516 1 96.81 89 GLU A CA 1
ATOM 693 C C . GLU A 1 89 ? 4.402 -13.523 -15.344 1 96.81 89 GLU A C 1
ATOM 695 O O . GLU A 1 89 ? 5.598 -13.695 -15.094 1 96.81 89 GLU A O 1
ATOM 700 N N . GLY A 1 90 ? 3.402 -13.977 -14.539 1 97.5 90 GLY A N 1
ATOM 701 C CA . GLY A 1 90 ? 3.625 -14.82 -13.383 1 97.5 90 GLY A CA 1
ATOM 702 C C . GLY A 1 90 ? 2.816 -16.109 -13.414 1 97.5 90 GLY A C 1
ATOM 703 O O . GLY A 1 90 ? 1.73 -16.141 -13.992 1 97.5 90 GLY A O 1
ATOM 704 N N . TRP A 1 91 ? 3.387 -17.078 -12.852 1 98.62 91 TRP A N 1
ATOM 705 C CA . TRP A 1 91 ? 2.768 -18.406 -12.758 1 98.62 91 TRP A CA 1
ATOM 706 C C . TRP A 1 91 ? 2.787 -18.906 -11.32 1 98.62 91 TRP A C 1
ATOM 708 O O . TRP A 1 91 ? 3.764 -18.703 -10.594 1 98.62 91 TRP A O 1
ATOM 718 N N . PHE A 1 92 ? 1.711 -19.531 -10.938 1 98.75 92 PHE A N 1
ATOM 719 C CA . PHE A 1 92 ? 1.532 -20.047 -9.578 1 98.75 92 PHE A CA 1
ATOM 720 C C . PHE A 1 92 ? 1.071 -21.5 -9.602 1 98.75 92 PHE A C 1
ATOM 722 O O . PHE A 1 92 ? 0.104 -21.828 -10.289 1 98.75 92 PHE A O 1
ATOM 729 N N . PHE A 1 93 ? 1.796 -22.359 -8.828 1 98.88 93 PHE A N 1
ATOM 730 C CA . PHE A 1 93 ? 1.444 -23.766 -8.648 1 98.88 93 PHE A CA 1
ATOM 731 C C . PHE A 1 93 ? 1.415 -24.125 -7.168 1 98.88 93 PHE A C 1
ATOM 733 O O . PHE A 1 93 ? 2.322 -23.766 -6.418 1 98.88 93 PHE A O 1
ATOM 740 N N . LYS A 1 94 ? 0.397 -24.875 -6.781 1 98.81 94 LYS A N 1
ATOM 741 C CA . LYS A 1 94 ? 0.27 -25.25 -5.375 1 98.81 94 LYS A CA 1
ATOM 742 C C . LYS A 1 94 ? 0.003 -26.75 -5.227 1 98.81 94 LYS A C 1
ATOM 744 O O . LYS A 1 94 ? -0.784 -27.312 -5.984 1 98.81 94 LYS A O 1
ATOM 749 N N . VAL A 1 95 ? 0.716 -27.359 -4.32 1 98.56 95 VAL A N 1
ATOM 750 C CA . VAL A 1 95 ? 0.458 -28.734 -3.877 1 98.56 95 VAL A CA 1
ATOM 751 C C . VAL A 1 95 ? 0.193 -28.75 -2.373 1 98.56 95 VAL A C 1
ATOM 753 O O . VAL A 1 95 ? 0.995 -28.234 -1.59 1 98.56 95 VAL A O 1
ATOM 756 N N . ALA A 1 96 ? -0.933 -29.266 -2.023 1 98.06 96 ALA A N 1
ATOM 757 C CA . ALA A 1 96 ? -1.254 -29.469 -0.613 1 98.06 96 ALA A CA 1
ATOM 758 C C . ALA A 1 96 ? -1.104 -30.938 -0.221 1 98.06 96 ALA A C 1
ATOM 760 O O . ALA A 1 96 ? -1.57 -31.828 -0.937 1 98.06 96 ALA A O 1
ATOM 761 N N . ILE A 1 97 ? -0.427 -31.172 0.896 1 97.56 97 ILE A N 1
ATOM 762 C CA . ILE A 1 97 ? -0.226 -32.531 1.399 1 97.56 97 ILE A CA 1
ATOM 763 C C . ILE A 1 97 ? -0.932 -32.688 2.744 1 97.56 97 ILE A C 1
ATOM 765 O O . ILE A 1 97 ? -0.323 -32.5 3.799 1 97.56 97 ILE A O 1
ATOM 769 N N . PRO A 1 98 ? -2.176 -33.125 2.709 1 95.81 98 PRO A N 1
ATOM 770 C CA . PRO A 1 98 ? -2.984 -33.156 3.928 1 95.81 98 PRO A CA 1
ATOM 771 C C . PRO A 1 98 ? -2.389 -34.094 4.996 1 95.81 98 PRO A C 1
ATOM 773 O O . PRO A 1 98 ? -2.535 -33.812 6.191 1 95.81 98 PRO A O 1
ATOM 776 N N . GLU A 1 99 ? -1.669 -35.125 4.586 1 94.38 99 GLU A N 1
ATOM 777 C CA . GLU A 1 99 ? -1.138 -36.094 5.52 1 94.38 99 GLU A CA 1
ATOM 778 C C . GLU A 1 99 ? -0.197 -35.469 6.531 1 94.38 99 GLU A C 1
ATOM 780 O O . GLU A 1 99 ? -0.134 -35.875 7.688 1 94.38 99 GLU A O 1
ATOM 785 N N . CYS A 1 100 ? 0.491 -34.406 6.098 1 95.88 100 CYS A N 1
ATOM 786 C CA . CYS A 1 100 ? 1.396 -33.719 7.016 1 95.88 100 CYS A CA 1
ATOM 787 C C . CYS A 1 100 ? 1.008 -32.281 7.176 1 95.88 100 CYS A C 1
ATOM 789 O O . CYS A 1 100 ? 1.749 -31.484 7.777 1 95.88 100 CYS A O 1
ATOM 791 N N . ARG A 1 101 ? -0.065 -31.875 6.613 1 96.81 101 ARG A N 1
ATOM 792 C CA . ARG A 1 101 ? -0.612 -30.531 6.68 1 96.81 101 ARG A CA 1
ATOM 793 C C . ARG A 1 101 ? 0.414 -29.5 6.223 1 96.81 101 ARG A C 1
ATOM 795 O O . ARG A 1 101 ? 0.659 -28.5 6.914 1 96.81 101 ARG A O 1
ATOM 802 N N . GLN A 1 102 ? 1.076 -29.797 5.121 1 98.06 102 GLN A N 1
ATOM 803 C CA . GLN A 1 102 ? 2.016 -28.875 4.496 1 98.06 102 GLN A CA 1
ATOM 804 C C . GLN A 1 102 ? 1.595 -28.547 3.064 1 98.06 102 GLN A C 1
ATOM 806 O O . GLN A 1 102 ? 0.968 -29.375 2.393 1 98.06 102 GLN A O 1
ATOM 811 N N . SER A 1 103 ? 1.881 -27.359 2.709 1 98.56 103 SER A N 1
ATOM 812 C CA . SER A 1 103 ? 1.641 -26.922 1.341 1 98.56 103 SER A CA 1
ATOM 813 C C . SER A 1 103 ? 2.9 -26.328 0.724 1 98.56 103 SER A C 1
ATOM 815 O O . SER A 1 103 ? 3.764 -25.812 1.438 1 98.56 103 SER A O 1
ATOM 817 N N . PHE A 1 104 ? 2.996 -26.469 -0.543 1 98.88 104 PHE A N 1
ATOM 818 C CA . PHE A 1 104 ? 4.07 -25.859 -1.324 1 98.88 104 PHE A CA 1
ATOM 819 C C . PHE A 1 104 ? 3.51 -25.031 -2.471 1 98.88 104 PHE A C 1
ATOM 821 O O . PHE A 1 104 ? 2.756 -25.547 -3.303 1 98.88 104 PHE A O 1
ATOM 828 N N . CYS A 1 105 ? 3.834 -23.766 -2.455 1 98.88 105 CYS A N 1
ATOM 829 C CA . CYS A 1 105 ? 3.436 -22.844 -3.512 1 98.88 105 CYS A CA 1
ATOM 830 C C . CYS A 1 105 ? 4.637 -22.422 -4.344 1 98.88 105 CYS A C 1
ATOM 832 O O . CYS A 1 105 ? 5.562 -21.781 -3.824 1 98.88 105 CYS A O 1
ATOM 834 N N . PHE A 1 106 ? 4.594 -22.766 -5.609 1 98.94 106 PHE A N 1
ATOM 835 C CA . PHE A 1 106 ? 5.641 -22.391 -6.551 1 98.94 106 PHE A CA 1
ATOM 836 C C . PHE A 1 106 ? 5.23 -21.172 -7.367 1 98.94 106 PHE A C 1
ATOM 838 O O . PHE A 1 106 ? 4.129 -21.141 -7.926 1 98.94 106 PHE A O 1
ATOM 845 N N . MET A 1 107 ? 6.117 -20.234 -7.414 1 98.88 107 MET A N 1
ATOM 846 C CA . MET A 1 107 ? 5.836 -19.016 -8.164 1 98.88 107 MET A CA 1
ATOM 847 C C . MET A 1 107 ? 6.996 -18.672 -9.094 1 98.88 107 MET A C 1
ATOM 849 O O . MET A 1 107 ? 8.141 -18.547 -8.648 1 98.88 107 MET A O 1
ATOM 853 N N . TYR A 1 108 ? 6.68 -18.484 -10.328 1 98.88 108 TYR A N 1
ATOM 854 C CA . TYR A 1 108 ? 7.637 -18.031 -11.328 1 98.88 108 TYR A CA 1
ATOM 855 C C . TYR A 1 108 ? 7.23 -16.672 -11.906 1 98.88 108 TYR A C 1
ATOM 857 O O . TYR A 1 108 ? 6.043 -16.422 -12.125 1 98.88 108 TYR A O 1
ATOM 865 N N . SER A 1 109 ? 8.211 -15.836 -12.102 1 98.25 109 SER A N 1
ATOM 866 C CA . SER A 1 109 ? 7.91 -14.516 -12.633 1 98.25 109 SER A CA 1
ATOM 867 C C . SER A 1 109 ? 8.906 -14.109 -13.711 1 98.25 109 SER A C 1
ATOM 869 O O . SER A 1 109 ? 10.094 -14.414 -13.617 1 98.25 109 SER A O 1
ATOM 871 N N . LEU A 1 110 ? 8.398 -13.523 -14.766 1 98.06 110 LEU A N 1
ATOM 872 C CA . LEU A 1 110 ? 9.172 -12.969 -15.867 1 98.06 110 LEU A CA 1
ATOM 873 C C . LEU A 1 110 ? 8.844 -11.492 -16.078 1 98.06 110 LEU A C 1
ATOM 875 O O . LEU A 1 110 ? 7.676 -11.125 -16.188 1 98.06 110 LEU A O 1
ATOM 879 N N . GLU A 1 111 ? 9.969 -10.68 -16.141 1 97.38 111 GLU A N 1
ATOM 880 C CA . GLU A 1 111 ? 9.773 -9.242 -16.328 1 97.38 111 GLU A CA 1
ATOM 881 C C . GLU A 1 111 ? 10.484 -8.742 -17.594 1 97.38 111 GLU A C 1
ATOM 883 O O . GLU A 1 111 ? 11.68 -8.969 -17.766 1 97.38 111 GLU A O 1
ATOM 888 N N . ASN A 1 112 ? 9.773 -8.078 -18.406 1 96.25 112 ASN A N 1
ATOM 889 C CA . ASN A 1 112 ? 10.219 -7.379 -19.594 1 96.25 112 ASN A CA 1
ATOM 890 C C . ASN A 1 112 ? 11.203 -8.219 -20.406 1 96.25 112 ASN A C 1
ATOM 892 O O . ASN A 1 112 ? 12.336 -7.801 -20.641 1 96.25 112 ASN A O 1
ATOM 896 N N . PRO A 1 113 ? 10.773 -9.281 -20.953 1 96.62 113 PRO A N 1
ATOM 897 C CA . PRO A 1 113 ? 11.641 -10.219 -21.672 1 96.62 113 PRO A CA 1
ATOM 898 C C . PRO A 1 113 ? 12.148 -9.656 -22.984 1 96.62 113 PRO A C 1
ATOM 900 O O . PRO A 1 113 ? 13.039 -10.242 -23.609 1 96.62 113 PRO A O 1
ATOM 903 N N . ALA A 1 114 ? 11.586 -8.555 -23.469 1 95.75 114 ALA A N 1
ATOM 904 C CA . ALA A 1 114 ? 12.156 -7.898 -24.641 1 95.75 114 ALA A CA 1
ATOM 905 C C . ALA A 1 114 ? 13.609 -7.5 -24.406 1 95.75 114 ALA A C 1
ATOM 907 O O . ALA A 1 114 ? 14.383 -7.344 -25.344 1 95.75 114 ALA A O 1
ATOM 908 N N . PHE A 1 115 ? 13.883 -7.266 -23.172 1 96.5 115 PHE A N 1
ATOM 909 C CA . PHE A 1 115 ? 15.25 -7 -22.734 1 96.5 115 PHE A CA 1
ATOM 910 C C . PHE A 1 115 ? 15.812 -8.188 -21.969 1 96.5 115 PHE A C 1
ATOM 912 O O . PHE A 1 115 ? 15.57 -8.32 -20.766 1 96.5 115 PHE A O 1
ATOM 919 N N . THR A 1 116 ? 16.641 -8.938 -22.578 1 95.38 116 THR A N 1
ATOM 920 C CA . THR A 1 116 ? 17.109 -10.188 -21.984 1 95.38 116 THR A CA 1
ATOM 921 C C . THR A 1 116 ? 18.172 -9.93 -20.938 1 95.38 116 THR A C 1
ATOM 923 O O . THR A 1 116 ? 18.609 -10.852 -20.234 1 95.38 116 THR A O 1
ATOM 926 N N . LYS A 1 117 ? 18.625 -8.664 -20.922 1 95.38 117 LYS A N 1
ATOM 927 C CA . LYS A 1 117 ? 19.531 -8.156 -19.891 1 95.38 117 LYS A CA 1
ATOM 928 C C . LYS A 1 117 ? 19.094 -6.793 -19.391 1 95.38 117 LYS A C 1
ATOM 930 O O . LYS A 1 117 ? 18.25 -6.141 -20 1 95.38 117 LYS A O 1
ATOM 935 N N . PRO A 1 118 ? 19.672 -6.453 -18.219 1 94.75 118 PRO A N 1
ATOM 936 C CA . PRO A 1 118 ? 19.344 -5.098 -17.766 1 94.75 118 PRO A CA 1
ATOM 937 C C . PRO A 1 118 ? 19.641 -4.039 -18.828 1 94.75 118 PRO A C 1
ATOM 939 O O . PRO A 1 118 ? 20.641 -4.145 -19.547 1 94.75 118 PRO A O 1
ATOM 942 N N . LEU A 1 119 ? 18.828 -3.039 -18.844 1 93.06 119 LEU A N 1
ATOM 943 C CA . LEU A 1 119 ? 18.906 -2.029 -19.891 1 93.06 119 LEU A CA 1
ATOM 944 C C . LEU A 1 119 ? 20.203 -1.234 -19.781 1 93.06 119 LEU A C 1
ATOM 946 O O . LEU A 1 119 ? 20.641 -0.91 -18.672 1 93.06 119 LEU A O 1
ATOM 950 N N . SER A 1 120 ? 20.719 -0.906 -20.922 1 92.12 120 SER A N 1
ATOM 951 C CA . SER A 1 120 ? 21.812 0.066 -20.984 1 92.12 120 SER A CA 1
ATOM 952 C C . SER A 1 120 ? 21.297 1.481 -20.734 1 92.12 120 SER A C 1
ATOM 954 O O . SER A 1 120 ? 20.094 1.723 -20.75 1 92.12 120 SER A O 1
ATOM 956 N N . VAL A 1 121 ? 22.203 2.34 -20.531 1 86.19 121 VAL A N 1
ATOM 957 C CA . VAL A 1 121 ? 21.844 3.74 -20.328 1 86.19 121 VAL A CA 1
ATOM 958 C C . VAL A 1 121 ? 21.078 4.27 -21.531 1 86.19 121 VAL A C 1
ATOM 960 O O . VAL A 1 121 ? 20.094 4.992 -21.391 1 86.19 121 VAL A O 1
ATOM 963 N N . LEU A 1 122 ? 21.531 3.893 -22.688 1 88.06 122 LEU A N 1
ATOM 964 C CA . LEU A 1 122 ? 20.906 4.348 -23.922 1 88.06 122 LEU A CA 1
ATOM 965 C C . LEU A 1 122 ? 19.484 3.789 -24.047 1 88.06 122 LEU A C 1
ATOM 967 O O . LEU A 1 122 ? 18.562 4.5 -24.453 1 88.06 122 LEU A O 1
ATOM 971 N N . GLU A 1 123 ? 19.312 2.559 -23.688 1 89.12 123 GLU A N 1
ATOM 972 C CA . GLU A 1 123 ? 18 1.938 -23.719 1 89.12 123 GLU A CA 1
ATOM 973 C C . GLU A 1 123 ? 17.047 2.596 -22.719 1 89.12 123 GLU A C 1
ATOM 975 O O . GLU A 1 123 ? 15.859 2.77 -22.984 1 89.12 123 GLU A O 1
ATOM 980 N N . GLU A 1 124 ? 17.562 2.898 -21.609 1 87.44 124 GLU A N 1
ATOM 981 C CA . GLU A 1 124 ? 16.75 3.549 -20.578 1 87.44 124 GLU A CA 1
ATOM 982 C C . GLU A 1 124 ? 16.266 4.918 -21.062 1 87.44 124 GLU A C 1
ATOM 984 O O . GLU A 1 124 ? 15.148 5.336 -20.75 1 87.44 124 GLU A O 1
ATOM 989 N N . LEU A 1 125 ? 17.141 5.586 -21.688 1 80.44 125 LEU A N 1
ATOM 990 C CA . LEU A 1 125 ? 16.766 6.891 -22.219 1 80.44 125 LEU A CA 1
ATOM 991 C C . LEU A 1 125 ? 15.672 6.758 -23.281 1 80.44 125 LEU A C 1
ATOM 993 O O . LEU A 1 125 ? 14.812 7.637 -23.391 1 80.44 125 LEU A O 1
ATOM 997 N N . GLN A 1 126 ? 15.75 5.617 -24 1 83.81 126 GLN A N 1
ATOM 998 C CA . GLN A 1 126 ? 14.836 5.422 -25.125 1 83.81 126 GLN A CA 1
ATOM 999 C C . GLN A 1 126 ? 13.5 4.84 -24.656 1 83.81 126 GLN A C 1
ATOM 1001 O O . GLN A 1 126 ? 12.445 5.215 -25.156 1 83.81 126 GLN A O 1
ATOM 1006 N N . TYR A 1 127 ? 13.57 3.896 -23.688 1 86.19 127 TYR A N 1
ATOM 1007 C CA . TYR A 1 127 ? 12.375 3.119 -23.375 1 86.19 127 TYR A CA 1
ATOM 1008 C C . TYR A 1 127 ? 11.938 3.33 -21.938 1 86.19 127 TYR A C 1
ATOM 1010 O O . TYR A 1 127 ? 10.891 2.822 -21.516 1 86.19 127 TYR A O 1
ATOM 1018 N N . GLY A 1 128 ? 12.695 4.129 -21.156 1 82.81 128 GLY A N 1
ATOM 1019 C CA . GLY A 1 128 ? 12.414 4.27 -19.75 1 82.81 128 GLY A CA 1
ATOM 1020 C C . GLY A 1 128 ? 13 3.148 -18.906 1 82.81 128 GLY A C 1
ATOM 1021 O O . GLY A 1 128 ? 13.398 2.113 -19.438 1 82.81 128 GLY A O 1
ATOM 1022 N N . HIS A 1 129 ? 12.961 3.375 -17.703 1 85.56 129 HIS A N 1
ATOM 1023 C CA . HIS A 1 129 ? 13.477 2.369 -16.781 1 85.56 129 HIS A CA 1
ATOM 1024 C C . HIS A 1 129 ? 12.586 1.131 -16.766 1 85.56 129 HIS A C 1
ATOM 1026 O O . HIS A 1 129 ? 11.359 1.244 -16.766 1 85.56 129 HIS A O 1
ATOM 1032 N N . ARG A 1 130 ? 13.281 -0.024 -16.844 1 90.38 130 ARG A N 1
ATOM 1033 C CA . ARG A 1 130 ? 12.602 -1.314 -16.781 1 90.38 130 ARG A CA 1
ATOM 1034 C C . ARG A 1 130 ? 13.352 -2.279 -15.867 1 90.38 130 ARG A C 1
ATOM 1036 O O . ARG A 1 130 ? 14.586 -2.318 -15.867 1 90.38 130 ARG A O 1
ATOM 1043 N N . PHE A 1 131 ? 12.609 -2.947 -15.102 1 93.12 131 PHE A N 1
ATOM 1044 C CA . PHE A 1 131 ? 13.188 -4.098 -14.414 1 93.12 131 PHE A CA 1
ATOM 1045 C C . PHE A 1 131 ? 13.07 -5.352 -15.266 1 93.12 131 PHE A C 1
ATOM 1047 O O . PHE A 1 131 ? 12.055 -5.57 -15.93 1 93.12 131 PHE A O 1
ATOM 1054 N N . THR A 1 132 ? 14.156 -6.07 -15.328 1 96.94 132 THR A N 1
ATOM 1055 C CA . THR A 1 132 ? 14.195 -7.285 -16.141 1 96.94 132 THR A CA 1
ATOM 1056 C C . THR A 1 132 ? 14.508 -8.5 -15.273 1 96.94 132 THR A C 1
ATOM 1058 O O . THR A 1 132 ? 14.914 -8.359 -14.117 1 96.94 132 THR A O 1
ATOM 1061 N N . GLY A 1 133 ? 14.219 -9.68 -15.852 1 97.56 133 GLY A N 1
ATOM 1062 C CA . GLY A 1 133 ? 14.742 -10.875 -15.211 1 97.56 133 GLY A CA 1
ATOM 1063 C C . GLY A 1 133 ? 13.68 -11.93 -14.961 1 97.56 133 GLY A C 1
ATOM 1064 O O . GLY A 1 133 ? 12.539 -11.789 -15.414 1 97.56 133 GLY A O 1
ATOM 1065 N N . ILE A 1 134 ? 14.156 -13.039 -14.391 1 98.25 134 ILE A N 1
ATOM 1066 C CA . ILE A 1 134 ? 13.344 -14.203 -14.07 1 98.25 134 ILE A CA 1
ATOM 1067 C C . ILE A 1 134 ? 13.523 -14.578 -12.602 1 98.25 134 ILE A C 1
ATOM 1069 O O . ILE A 1 134 ? 14.641 -14.516 -12.078 1 98.25 134 ILE A O 1
ATOM 1073 N N . GLY A 1 135 ? 12.414 -14.805 -11.969 1 98.5 135 GLY A N 1
ATOM 1074 C CA . GLY A 1 135 ? 12.438 -15.219 -10.578 1 98.5 135 GLY A CA 1
ATOM 1075 C C . GLY A 1 135 ? 11.68 -16.5 -10.32 1 98.5 135 GLY A C 1
ATOM 1076 O O . GLY A 1 135 ? 10.68 -16.781 -10.984 1 98.5 135 GLY A O 1
ATOM 1077 N N . ALA A 1 136 ? 12.203 -17.281 -9.43 1 98.88 136 ALA A N 1
ATOM 1078 C CA . ALA A 1 136 ? 11.531 -18.438 -8.836 1 98.88 136 ALA A CA 1
ATOM 1079 C C . ALA A 1 136 ? 11.477 -18.312 -7.316 1 98.88 136 ALA A C 1
ATOM 1081 O O . ALA A 1 136 ? 12.492 -18.062 -6.672 1 98.88 136 ALA A O 1
ATOM 1082 N N . GLN A 1 137 ? 10.344 -18.422 -6.781 1 98.81 137 GLN A N 1
ATOM 1083 C CA . GLN A 1 137 ? 10.203 -18.438 -5.332 1 98.81 137 GLN A CA 1
ATOM 1084 C C . GLN A 1 137 ? 9.219 -19.516 -4.887 1 98.81 137 GLN A C 1
ATOM 1086 O O . GLN A 1 137 ? 8.336 -19.906 -5.648 1 98.81 137 G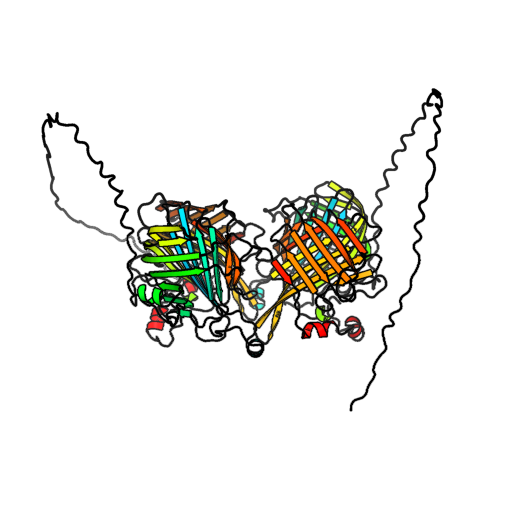LN A O 1
ATOM 1091 N N . ILE A 1 138 ? 9.414 -20.031 -3.68 1 98.88 138 ILE A N 1
ATOM 1092 C CA . ILE A 1 138 ? 8.562 -21.078 -3.133 1 98.88 138 ILE A CA 1
ATOM 1093 C C . ILE A 1 138 ? 8.195 -20.75 -1.688 1 98.88 138 ILE A C 1
ATOM 1095 O O . ILE A 1 138 ? 9.062 -20.406 -0.885 1 98.88 138 ILE A O 1
ATOM 1099 N N . LEU A 1 139 ? 6.934 -20.703 -1.418 1 98.81 139 LEU A N 1
ATOM 1100 C CA . LEU A 1 139 ? 6.43 -20.844 -0.055 1 98.81 139 LEU A CA 1
ATOM 1101 C C . LEU A 1 139 ? 6.184 -22.297 0.295 1 98.81 139 LEU A C 1
ATOM 1103 O O . LEU A 1 139 ? 5.281 -22.938 -0.26 1 98.81 139 LEU A O 1
ATOM 1107 N N . GLY A 1 140 ? 6.984 -22.797 1.197 1 98.56 140 GLY A N 1
ATOM 1108 C CA . GLY A 1 140 ? 6.934 -24.234 1.438 1 98.56 140 GLY A CA 1
ATOM 1109 C C . GLY A 1 140 ? 6.574 -24.578 2.867 1 98.56 140 GLY A C 1
ATOM 1110 O O . GLY A 1 140 ? 5.75 -23.906 3.49 1 98.56 140 GLY A O 1
ATOM 1111 N N . ALA A 1 141 ? 7.105 -25.719 3.305 1 98 141 ALA A N 1
ATOM 1112 C CA . ALA A 1 141 ? 6.766 -26.266 4.613 1 98 141 ALA A CA 1
ATOM 1113 C C . ALA A 1 141 ? 6.992 -25.25 5.719 1 98 141 ALA A C 1
ATOM 1115 O O . ALA A 1 141 ? 8.023 -24.562 5.746 1 98 141 ALA A O 1
ATOM 1116 N N . ASP A 1 142 ? 5.934 -25.094 6.566 1 96.06 142 ASP A N 1
ATOM 1117 C CA . ASP A 1 142 ? 5.938 -24.203 7.723 1 96.06 142 ASP A CA 1
ATOM 1118 C C . ASP A 1 142 ? 6.012 -22.734 7.289 1 96.06 142 ASP A C 1
ATOM 1120 O O . ASP A 1 142 ? 6.555 -21.906 8.008 1 96.06 142 ASP A O 1
ATOM 1124 N N . ASP A 1 143 ? 5.633 -22.484 6.07 1 95.88 143 ASP A N 1
ATOM 1125 C CA . ASP A 1 143 ? 5.59 -21.156 5.484 1 95.88 143 ASP A CA 1
ATOM 1126 C C . ASP A 1 143 ? 6.98 -20.531 5.43 1 95.88 143 ASP A C 1
ATOM 1128 O O . ASP A 1 143 ? 7.129 -19.312 5.566 1 95.88 143 ASP A O 1
ATOM 1132 N N . LYS A 1 144 ? 7.977 -21.422 5.324 1 97.75 144 LYS A N 1
ATOM 1133 C CA . LYS A 1 144 ? 9.32 -20.953 5.027 1 97.75 144 LYS A CA 1
ATOM 1134 C C . LYS A 1 144 ? 9.469 -20.625 3.543 1 97.75 144 LYS A C 1
ATOM 1136 O O . LYS A 1 144 ? 8.625 -21 2.729 1 97.75 144 LYS A O 1
ATOM 1141 N N . TYR A 1 145 ? 10.57 -19.969 3.348 1 98.12 145 TYR A N 1
ATOM 1142 C CA . TYR A 1 145 ? 10.625 -19.281 2.059 1 98.12 145 TYR A CA 1
ATOM 1143 C C . TYR A 1 145 ? 11.961 -19.547 1.366 1 98.12 145 TYR A C 1
ATOM 1145 O O . TYR A 1 145 ? 12.977 -19.781 2.027 1 98.12 145 TYR A O 1
ATOM 1153 N N . ILE A 1 146 ? 11.938 -19.609 0.011 1 98.62 146 ILE A N 1
ATOM 1154 C CA . ILE A 1 146 ? 13.156 -19.625 -0.797 1 98.62 146 ILE A CA 1
ATOM 1155 C C . ILE A 1 146 ? 12.93 -18.812 -2.072 1 98.62 146 ILE A C 1
ATOM 1157 O O . ILE A 1 146 ? 11.812 -18.766 -2.598 1 98.62 146 ILE A O 1
ATOM 1161 N N . CYS A 1 147 ? 14.023 -18.141 -2.557 1 98.56 147 CYS A N 1
ATOM 1162 C CA . CYS A 1 147 ? 13.945 -17.344 -3.777 1 98.56 147 CYS A CA 1
ATOM 1163 C C . CYS A 1 147 ? 15.258 -17.406 -4.551 1 98.56 147 CYS A C 1
ATOM 1165 O O . CYS A 1 147 ? 16.328 -17.391 -3.953 1 98.56 147 CYS A O 1
ATOM 1167 N N . GLN A 1 148 ? 15.156 -17.547 -5.836 1 98.75 148 GLN A N 1
ATOM 1168 C CA . GLN A 1 148 ? 16.266 -17.391 -6.77 1 98.75 148 GLN A CA 1
ATOM 1169 C C . GLN A 1 148 ? 15.883 -16.5 -7.941 1 98.75 148 GLN A C 1
ATOM 1171 O O . GLN A 1 148 ? 14.836 -16.688 -8.562 1 98.75 148 GLN A O 1
ATOM 1176 N N . TYR A 1 149 ? 16.703 -15.516 -8.164 1 98.12 149 TYR A N 1
ATOM 1177 C CA . TYR A 1 149 ? 16.406 -14.508 -9.18 1 98.12 149 TYR A CA 1
ATOM 1178 C C . TYR A 1 149 ? 17.656 -14.172 -9.984 1 98.12 149 TYR A C 1
ATOM 1180 O O . TYR A 1 149 ? 18.766 -14.148 -9.438 1 98.12 149 TYR A O 1
ATOM 1188 N N . THR A 1 150 ? 17.484 -13.969 -11.312 1 97.56 150 THR A N 1
ATOM 1189 C CA . THR A 1 150 ? 18.531 -13.43 -12.172 1 97.56 150 THR A CA 1
ATOM 1190 C C . THR A 1 150 ? 18 -12.289 -13.031 1 97.56 150 THR A C 1
ATOM 1192 O O . THR A 1 150 ? 16.875 -12.359 -13.539 1 97.56 150 THR A O 1
ATOM 1195 N N . PRO A 1 151 ? 18.75 -11.242 -13.203 1 96.5 151 PRO A N 1
ATOM 1196 C CA . PRO A 1 151 ? 18.281 -10.102 -13.992 1 96.5 151 PRO A CA 1
ATOM 1197 C C . PRO A 1 151 ? 18.172 -10.414 -15.477 1 96.5 151 PRO A C 1
ATOM 1199 O O . PRO A 1 151 ? 17.531 -9.672 -16.234 1 96.5 151 PRO A O 1
ATOM 1202 N N . GLY A 1 152 ? 18.781 -11.461 -15.891 1 96.62 152 GLY A N 1
ATOM 1203 C CA . GLY A 1 152 ? 18.703 -11.883 -17.281 1 96.62 152 GLY A CA 1
ATOM 1204 C C . GLY A 1 152 ? 17.688 -12.992 -17.516 1 96.62 152 GLY A C 1
ATOM 1205 O O . GLY A 1 152 ? 17.469 -13.828 -16.641 1 96.62 152 GLY A O 1
ATOM 1206 N N . SER A 1 153 ? 17.141 -13.039 -18.734 1 97.31 153 SER A N 1
ATOM 1207 C CA . SER A 1 153 ? 16.109 -14.039 -19.031 1 97.31 153 SER A CA 1
ATOM 1208 C C . SER A 1 153 ? 16.469 -14.836 -20.281 1 97.31 153 SER A C 1
ATOM 1210 O O . SER A 1 153 ? 15.578 -15.328 -20.969 1 97.31 153 SER A O 1
ATOM 1212 N N . THR A 1 154 ? 17.688 -15 -20.578 1 96.56 154 THR A N 1
ATOM 1213 C CA . THR A 1 154 ? 18.141 -15.641 -21.812 1 96.56 154 THR A CA 1
ATOM 1214 C C . THR A 1 154 ? 17.797 -17.125 -21.797 1 96.56 154 THR A C 1
ATOM 1216 O O . THR A 1 154 ? 17.625 -17.734 -22.859 1 96.56 154 THR A O 1
ATOM 1219 N N . ASN A 1 155 ? 17.75 -17.703 -20.688 1 98 155 ASN A N 1
ATOM 1220 C CA . ASN A 1 155 ? 17.562 -19.156 -20.609 1 98 155 ASN A CA 1
ATOM 1221 C C . ASN A 1 155 ? 16.125 -19.516 -20.266 1 98 155 ASN A C 1
ATOM 1223 O O . ASN A 1 155 ? 15.828 -20.641 -19.875 1 98 155 ASN A O 1
ATOM 1227 N N . PHE A 1 156 ? 15.289 -18.578 -20.344 1 98.5 156 PHE A N 1
ATOM 1228 C CA . PHE A 1 156 ? 13.867 -18.812 -20.156 1 98.5 156 PHE A CA 1
ATOM 1229 C C . PHE A 1 156 ? 13.203 -19.234 -21.453 1 98.5 156 PHE A C 1
ATOM 1231 O O . PHE A 1 156 ? 13.578 -18.766 -22.531 1 98.5 156 PHE A O 1
ATOM 1238 N N . TRP A 1 157 ? 12.227 -20.094 -21.344 1 98.25 157 TRP A N 1
ATOM 1239 C CA . TRP A 1 157 ? 11.414 -20.484 -22.484 1 98.25 157 TRP A CA 1
ATOM 1240 C C . TRP A 1 157 ? 9.984 -20.797 -22.062 1 98.25 157 TRP A C 1
ATOM 1242 O O . TRP A 1 157 ? 9.742 -21.234 -20.938 1 98.25 157 TRP A O 1
ATOM 1252 N N . ALA A 1 158 ? 9.023 -20.578 -22.969 1 97.69 158 ALA A N 1
ATOM 1253 C CA . ALA A 1 158 ? 7.617 -20.891 -22.719 1 97.69 158 ALA A CA 1
ATOM 1254 C C . ALA A 1 158 ? 6.883 -21.141 -24.031 1 97.69 158 ALA A C 1
ATOM 1256 O O . ALA A 1 158 ? 7.258 -20.609 -25.078 1 97.69 158 ALA A O 1
ATOM 1257 N N . ASP A 1 159 ? 5.875 -21.922 -23.906 1 94.5 159 ASP A N 1
ATOM 1258 C CA . ASP A 1 159 ? 5.051 -22.25 -25.062 1 94.5 159 ASP A CA 1
ATOM 1259 C C . ASP A 1 159 ? 3.951 -21.203 -25.266 1 94.5 159 ASP A C 1
ATOM 1261 O O . ASP A 1 159 ? 3.297 -20.797 -24.297 1 94.5 159 ASP A O 1
ATOM 1265 N N . ARG A 1 160 ? 3.674 -20.844 -26.422 1 91.31 160 ARG A N 1
ATOM 1266 C CA . ARG A 1 160 ? 2.732 -19.781 -26.75 1 91.31 160 ARG A CA 1
ATOM 1267 C C . ARG A 1 160 ? 1.292 -20.25 -26.578 1 91.31 160 ARG A C 1
ATOM 1269 O O . ARG A 1 160 ? 0.381 -19.438 -26.422 1 91.31 160 ARG A O 1
ATOM 1276 N N . HIS A 1 161 ? 1.076 -21.531 -26.562 1 87.94 161 HIS A N 1
ATOM 1277 C CA . HIS A 1 161 ? -0.304 -22 -26.625 1 87.94 161 HIS A CA 1
ATOM 1278 C C . HIS A 1 161 ? -0.647 -22.859 -25.422 1 87.94 161 HIS A C 1
ATOM 1280 O O . HIS A 1 161 ? -1.822 -23.141 -25.172 1 87.94 161 HIS A O 1
ATOM 1286 N N . GLU A 1 162 ? 0.363 -23.312 -24.828 1 91.81 162 GLU A N 1
ATOM 1287 C CA . GLU A 1 162 ? 0.116 -24.203 -23.703 1 91.81 162 GLU A CA 1
ATOM 1288 C C . GLU A 1 162 ? 0.855 -23.734 -22.453 1 91.81 162 GLU A C 1
ATOM 1290 O O . GLU A 1 162 ? 1.852 -23.016 -22.547 1 91.81 162 GLU A O 1
ATOM 1295 N N . LEU A 1 163 ? 0.268 -24.156 -21.312 1 95.69 163 LEU A N 1
ATOM 1296 C CA . LEU A 1 163 ? 0.96 -23.891 -20.047 1 95.69 163 LEU A CA 1
ATOM 1297 C C . LEU A 1 163 ? 2.217 -24.734 -19.938 1 95.69 163 LEU A C 1
ATOM 1299 O O . LEU A 1 163 ? 2.215 -25.766 -19.25 1 95.69 163 LEU A O 1
ATOM 1303 N N . VAL A 1 164 ? 3.248 -24.406 -20.656 1 96.69 164 VAL A N 1
ATOM 1304 C CA . VAL A 1 164 ? 4.543 -25.062 -20.656 1 96.69 164 VAL A CA 1
ATOM 1305 C C . VAL A 1 164 ? 5.664 -24.031 -20.594 1 96.69 164 VAL A C 1
ATOM 1307 O O . VAL A 1 164 ? 5.746 -23.156 -21.469 1 96.69 164 VAL A O 1
ATOM 1310 N N . LEU A 1 165 ? 6.457 -24.172 -19.562 1 98.44 165 LEU A N 1
ATOM 1311 C CA . LEU A 1 165 ? 7.531 -23.188 -19.438 1 98.44 165 LEU A CA 1
ATOM 1312 C C . LEU A 1 165 ? 8.688 -23.766 -18.625 1 98.44 165 LEU A C 1
ATOM 1314 O O . LEU A 1 165 ? 8.547 -24.797 -17.984 1 98.44 165 LEU A O 1
ATOM 1318 N N . GLY A 1 166 ? 9.82 -23.062 -18.703 1 98.81 166 GLY A N 1
ATOM 1319 C CA . GLY A 1 166 ? 11 -23.438 -17.938 1 98.81 166 GLY A CA 1
ATOM 1320 C C . GLY A 1 166 ? 12.086 -22.391 -17.969 1 98.81 166 GLY A C 1
ATOM 1321 O O . GLY A 1 166 ? 12 -21.422 -18.734 1 98.81 166 GLY A O 1
ATOM 1322 N N . ASN A 1 167 ? 13.039 -22.609 -17.141 1 98.88 167 ASN A N 1
ATOM 1323 C CA . ASN A 1 167 ? 14.211 -21.75 -17.047 1 98.88 167 ASN A CA 1
ATOM 1324 C C . ASN A 1 167 ? 15.398 -22.484 -16.438 1 98.88 167 ASN A C 1
ATOM 1326 O O . ASN A 1 167 ? 15.219 -23.406 -15.633 1 98.88 167 ASN A O 1
ATOM 1330 N N . THR A 1 168 ? 16.594 -22.094 -16.906 1 98.81 168 THR A N 1
ATOM 1331 C CA . THR A 1 168 ? 17.828 -22.594 -16.312 1 98.81 168 THR A CA 1
ATOM 1332 C C . THR A 1 168 ? 18.594 -21.453 -15.641 1 98.81 168 THR A C 1
ATOM 1334 O O . THR A 1 168 ? 19.062 -20.531 -16.312 1 98.81 168 THR A O 1
ATOM 1337 N N . PHE A 1 169 ? 18.719 -21.547 -14.367 1 98.5 169 PHE A N 1
ATOM 1338 C CA . PHE A 1 169 ? 19.547 -20.578 -13.648 1 98.5 169 PHE A CA 1
ATOM 1339 C C . PHE A 1 169 ? 21.016 -20.953 -13.742 1 98.5 169 PHE A C 1
ATOM 1341 O O . PHE A 1 169 ? 21.875 -20.094 -13.977 1 98.5 169 PHE A O 1
ATOM 1348 N N . VAL A 1 170 ? 21.312 -22.203 -13.469 1 98.19 170 VAL A N 1
ATOM 1349 C CA . VAL A 1 170 ? 22.656 -22.766 -13.57 1 98.19 170 VAL A CA 1
ATOM 1350 C C . VAL A 1 170 ? 22.609 -24.062 -14.391 1 98.19 170 VAL A C 1
ATOM 1352 O O . VAL A 1 170 ? 21.875 -24.984 -14.047 1 98.19 170 VAL A O 1
ATOM 1355 N N . ALA A 1 171 ? 23.312 -24.156 -15.406 1 98.06 171 ALA A N 1
ATOM 1356 C CA . ALA A 1 171 ? 23.391 -25.344 -16.25 1 98.06 171 ALA A CA 1
ATOM 1357 C C . ALA A 1 171 ? 24.375 -26.359 -15.68 1 98.06 171 ALA A C 1
ATOM 1359 O O . ALA A 1 171 ? 25.297 -26 -14.953 1 98.06 171 ALA A O 1
ATOM 1360 N N . GLN A 1 172 ? 24.062 -27.641 -16.078 1 96.75 172 GLN A N 1
ATOM 1361 C CA . GLN A 1 172 ? 25.078 -28.656 -15.82 1 96.75 172 GLN A CA 1
ATOM 1362 C C . GLN A 1 172 ? 26.344 -28.406 -16.625 1 96.75 172 GLN A C 1
ATOM 1364 O O . GLN A 1 172 ? 26.297 -27.781 -17.688 1 96.75 172 GLN A O 1
ATOM 1369 N N . ALA A 1 173 ? 27.453 -28.922 -16.062 1 93.56 173 ALA A N 1
ATOM 1370 C CA . ALA A 1 173 ? 28.734 -28.703 -16.719 1 93.56 173 ALA A CA 1
ATOM 1371 C C . ALA A 1 173 ? 28.672 -29.172 -18.172 1 93.56 173 ALA A C 1
ATOM 1373 O O . ALA A 1 173 ? 28.172 -30.25 -18.469 1 93.56 173 ALA A O 1
ATOM 1374 N N . ALA A 1 174 ? 29.125 -28.328 -19.141 1 91.81 174 ALA A N 1
ATOM 1375 C CA . ALA A 1 174 ? 29.266 -28.594 -20.578 1 91.81 174 ALA A CA 1
ATOM 1376 C C . ALA A 1 174 ? 27.922 -28.906 -21.219 1 91.81 174 ALA A C 1
ATOM 1378 O O . ALA A 1 174 ? 27.828 -29.734 -22.125 1 91.81 174 ALA A O 1
ATOM 1379 N N . SER A 1 175 ? 26.859 -28.422 -20.625 1 93.44 175 SER A N 1
ATOM 1380 C CA . SER A 1 175 ? 25.531 -28.656 -21.188 1 93.44 175 SER A CA 1
ATOM 1381 C C . SER A 1 175 ? 24.875 -27.328 -21.594 1 93.44 175 SER A C 1
ATOM 1383 O O . SER A 1 175 ? 25.125 -26.297 -20.984 1 93.44 175 SER A O 1
ATOM 1385 N N . LYS A 1 176 ? 24.125 -27.469 -22.562 1 96.06 176 LYS A N 1
ATOM 1386 C CA . LYS A 1 176 ? 23.328 -26.328 -23 1 96.06 176 LYS A CA 1
ATOM 1387 C C . LYS A 1 176 ? 21.953 -26.344 -22.344 1 96.06 176 LYS A C 1
ATOM 1389 O O . LYS A 1 176 ? 21.297 -27.375 -22.281 1 96.06 176 LYS A O 1
ATOM 1394 N N . PRO A 1 177 ? 21.484 -25.203 -21.891 1 97.75 177 PRO A N 1
ATOM 1395 C CA . PRO A 1 177 ? 20.141 -25.125 -21.328 1 97.75 177 PRO A CA 1
ATOM 1396 C C . PRO A 1 177 ? 19.062 -25.547 -22.328 1 97.75 177 PRO A C 1
ATOM 1398 O O . PRO A 1 177 ? 19.156 -25.219 -23.516 1 97.75 177 PRO A O 1
ATOM 1401 N N . PRO A 1 178 ? 18.062 -26.234 -21.828 1 97.94 178 PRO A N 1
ATOM 1402 C CA . PRO A 1 178 ? 16.922 -26.516 -22.719 1 97.94 178 PRO A CA 1
ATOM 1403 C C . PRO A 1 178 ? 16.172 -25.266 -23.156 1 97.94 178 PRO A C 1
ATOM 1405 O O . PRO A 1 178 ? 16.188 -24.25 -22.438 1 97.94 178 PRO A O 1
ATOM 1408 N N . ASN A 1 179 ? 15.523 -25.328 -24.281 1 97.25 179 ASN A N 1
ATOM 1409 C CA . ASN A 1 179 ? 14.703 -24.234 -24.781 1 97.25 179 ASN A CA 1
ATOM 1410 C C . ASN A 1 179 ? 13.266 -24.688 -25.047 1 97.25 179 ASN A C 1
ATOM 1412 O O . ASN A 1 179 ? 12.516 -23.984 -25.734 1 97.25 179 ASN A O 1
ATOM 1416 N N . LYS A 1 180 ? 12.961 -25.859 -24.578 1 96.19 180 LYS A N 1
ATOM 1417 C CA . LYS A 1 180 ? 11.641 -26.469 -24.641 1 96.19 180 LYS A CA 1
ATOM 1418 C C . LYS A 1 180 ? 11.508 -27.578 -23.594 1 96.19 180 LYS A C 1
ATOM 1420 O O . LYS A 1 180 ? 12.477 -27.922 -22.922 1 96.19 180 LYS A O 1
ATOM 1425 N N . GLU A 1 181 ? 10.297 -28.078 -23.5 1 96.38 181 GLU A N 1
ATOM 1426 C CA . GLU A 1 181 ? 10.078 -29.188 -22.578 1 96.38 181 GLU A CA 1
ATOM 1427 C C . GLU A 1 181 ? 10.906 -30.406 -22.984 1 96.38 181 GLU A C 1
ATOM 1429 O O . GLU A 1 181 ? 10.969 -30.766 -24.156 1 96.38 181 GLU A O 1
ATOM 1434 N N . VAL A 1 182 ? 11.57 -31.016 -22.031 1 97.31 182 VAL A N 1
ATOM 1435 C CA . VAL A 1 182 ? 12.359 -32.219 -22.281 1 97.31 182 VAL A CA 1
ATOM 1436 C C . VAL A 1 182 ? 11.977 -33.312 -21.281 1 97.31 182 VAL A C 1
ATOM 1438 O O . VAL A 1 182 ? 11.227 -33.031 -20.328 1 97.31 182 VAL A O 1
ATOM 1441 N N . SER A 1 183 ? 12.453 -34.5 -21.5 1 96.75 183 SER A N 1
ATOM 1442 C CA . SER A 1 183 ? 12.203 -35.594 -20.562 1 96.75 183 SER A CA 1
ATOM 1443 C C . SER A 1 183 ? 12.852 -35.312 -19.203 1 96.75 183 SER A C 1
ATOM 1445 O O . SER A 1 183 ? 13.828 -34.531 -19.125 1 96.75 183 SER A O 1
ATOM 1447 N N . PRO A 1 184 ? 12.273 -35.906 -18.219 1 97.44 184 PRO A N 1
ATOM 1448 C CA . PRO A 1 184 ? 12.852 -35.688 -16.891 1 97.44 184 PRO A CA 1
ATOM 1449 C C . PRO A 1 184 ? 14.344 -36 -16.828 1 97.44 184 PRO A C 1
ATOM 1451 O O . PRO A 1 184 ? 15.109 -35.281 -16.188 1 97.44 184 PRO A O 1
ATOM 1454 N N . GLN A 1 185 ? 14.727 -37.031 -17.484 1 96.94 185 GLN A N 1
ATOM 1455 C CA . GLN A 1 185 ? 16.125 -37.438 -17.469 1 96.94 185 GLN A CA 1
ATOM 1456 C C . GLN A 1 185 ? 17 -36.406 -18.172 1 96.94 185 GLN A C 1
ATOM 1458 O O . GLN A 1 185 ? 18.078 -36.062 -17.688 1 96.94 185 GLN A O 1
ATOM 1463 N N . GLU A 1 186 ? 16.547 -36 -19.312 1 97.38 186 GLU A N 1
ATOM 1464 C CA . GLU A 1 186 ? 17.297 -35 -20.031 1 97.38 186 GLU A CA 1
ATOM 1465 C C . GLU A 1 186 ? 17.391 -33.719 -19.219 1 97.38 186 GLU A C 1
ATOM 1467 O O . GLU A 1 186 ? 18.453 -33.062 -19.219 1 97.38 186 GLU A O 1
ATOM 1472 N N . PHE A 1 187 ? 16.344 -33.312 -18.609 1 98.06 187 PHE A N 1
ATOM 1473 C CA . PHE A 1 187 ? 16.344 -32.156 -17.75 1 98.06 187 PHE A CA 1
ATOM 1474 C C . PHE A 1 187 ? 17.422 -32.25 -16.672 1 98.06 187 PHE A C 1
ATOM 1476 O O . PHE A 1 187 ? 18.203 -31.328 -16.469 1 98.06 187 PHE A O 1
ATOM 1483 N N . ASN A 1 188 ? 17.438 -33.344 -16.031 1 96.94 188 ASN A N 1
ATOM 1484 C CA . ASN A 1 188 ? 18.375 -33.562 -14.93 1 96.94 188 ASN A CA 1
ATOM 1485 C C . ASN A 1 188 ? 19.828 -33.531 -15.422 1 96.94 188 ASN A C 1
ATOM 1487 O O . ASN A 1 188 ? 20.734 -33.188 -14.672 1 96.94 188 ASN A O 1
ATOM 1491 N N . CYS A 1 189 ? 19.984 -33.844 -16.688 1 97.38 189 CYS A N 1
ATOM 1492 C CA . CYS A 1 189 ? 21.328 -33.875 -17.25 1 97.38 189 CYS A CA 1
ATOM 1493 C C . CYS A 1 189 ? 21.781 -32.469 -17.672 1 97.38 189 CYS A C 1
ATOM 1495 O O . CYS A 1 189 ? 22.984 -32.188 -17.734 1 97.38 189 CYS A O 1
ATOM 1497 N N . ARG A 1 190 ? 20.859 -31.594 -17.828 1 98.19 190 ARG A N 1
ATOM 1498 C CA . ARG A 1 190 ? 21.219 -30.328 -18.453 1 98.19 190 ARG A CA 1
ATOM 1499 C C . ARG A 1 190 ? 21.047 -29.172 -17.484 1 98.19 190 ARG A C 1
ATOM 1501 O O . ARG A 1 190 ? 21.672 -28.125 -17.641 1 98.19 190 ARG A O 1
ATOM 1508 N N . VAL A 1 191 ? 20.234 -29.328 -16.5 1 98.62 191 VAL A N 1
ATOM 1509 C CA . VAL A 1 191 ? 19.875 -28.234 -15.609 1 98.62 191 VAL A CA 1
ATOM 1510 C C . VAL A 1 191 ? 20.281 -28.547 -14.18 1 98.62 191 VAL A C 1
ATOM 1512 O O . VAL A 1 191 ? 19.812 -29.531 -13.594 1 98.62 191 VAL A O 1
ATOM 1515 N N . LEU A 1 192 ? 21.172 -27.766 -13.641 1 98.5 192 LEU A N 1
ATOM 1516 C CA . LEU A 1 192 ? 21.547 -27.891 -12.234 1 98.5 192 LEU A CA 1
ATOM 1517 C C . LEU A 1 192 ? 20.562 -27.156 -11.336 1 98.5 192 LEU A C 1
ATOM 1519 O O . LEU A 1 192 ? 20.094 -27.703 -10.336 1 98.5 192 LEU A O 1
ATOM 1523 N N . GLU A 1 193 ? 20.281 -25.938 -11.625 1 98.75 193 GLU A N 1
ATOM 1524 C CA . GLU A 1 193 ? 19.266 -25.109 -10.977 1 98.75 193 GLU A CA 1
ATOM 1525 C C . GLU A 1 193 ? 18.312 -24.516 -11.992 1 98.75 193 GLU A C 1
ATOM 1527 O O . GLU A 1 193 ? 18.734 -23.938 -12.992 1 98.75 193 GLU A O 1
ATOM 1532 N N . GLY A 1 194 ? 17.078 -24.75 -11.797 1 98.81 194 GLY A N 1
ATOM 1533 C CA . GLY A 1 194 ? 16.031 -24.328 -12.727 1 98.81 194 GLY A CA 1
ATOM 1534 C C . GLY A 1 194 ? 14.742 -25.094 -12.562 1 98.81 194 GLY A C 1
ATOM 1535 O O . GLY A 1 194 ? 14.531 -25.766 -11.547 1 98.81 194 GLY A O 1
ATOM 1536 N N . PHE A 1 195 ? 13.883 -24.906 -13.57 1 98.94 195 PHE A N 1
ATOM 1537 C CA . PHE A 1 195 ? 12.609 -25.609 -13.5 1 98.94 195 PHE A CA 1
ATOM 1538 C C . PHE A 1 195 ? 12.047 -25.844 -14.898 1 98.94 195 PHE A C 1
ATOM 1540 O O . PHE A 1 195 ? 12.453 -25.188 -15.859 1 98.94 195 PHE A O 1
ATOM 1547 N N . GLN A 1 196 ? 11.211 -26.766 -15.07 1 98.69 196 GLN A N 1
ATOM 1548 C CA . GLN A 1 196 ? 10.266 -26.922 -16.172 1 98.69 196 GLN A CA 1
ATOM 1549 C C . GLN A 1 196 ? 8.906 -27.391 -15.656 1 98.69 196 GLN A C 1
ATOM 1551 O O . GLN A 1 196 ? 8.828 -28.203 -14.734 1 98.69 196 GLN A O 1
ATOM 1556 N N . VAL A 1 197 ? 7.898 -26.859 -16.234 1 98.69 197 VAL A N 1
ATOM 1557 C CA . VAL A 1 197 ? 6.566 -27.188 -15.742 1 98.69 197 VAL A CA 1
ATOM 1558 C C . VAL A 1 197 ? 5.574 -27.203 -16.906 1 98.69 197 VAL A C 1
ATOM 1560 O O . VAL A 1 197 ? 5.711 -26.453 -17.859 1 98.69 197 VAL A O 1
ATOM 1563 N N . SER A 1 198 ? 4.703 -28.141 -16.859 1 97.12 198 SER A N 1
ATOM 1564 C CA . SER A 1 198 ? 3.531 -28.297 -17.719 1 97.12 198 SER A CA 1
ATOM 1565 C C . SER A 1 198 ? 2.293 -28.641 -16.891 1 97.12 198 SER A C 1
ATOM 1567 O O . SER A 1 198 ? 2.371 -28.781 -15.672 1 97.12 198 SER A O 1
ATOM 1569 N N . PRO A 1 199 ? 1.147 -28.703 -17.516 1 96.19 199 PRO A N 1
ATOM 1570 C CA . PRO A 1 199 ? -0.031 -29.109 -16.75 1 96.19 199 PRO A CA 1
ATOM 1571 C C . PRO A 1 199 ? 0.11 -30.5 -16.141 1 96.19 199 PRO A C 1
ATOM 1573 O O . PRO A 1 199 ? -0.602 -30.828 -15.188 1 96.19 199 PRO A O 1
ATOM 1576 N N . LEU A 1 200 ? 1.068 -31.312 -16.609 1 97.12 200 LEU A N 1
ATOM 1577 C CA . LEU A 1 200 ? 1.118 -32.719 -16.219 1 97.12 200 LEU A CA 1
ATOM 1578 C C . LEU A 1 200 ? 2.391 -33.031 -15.445 1 97.12 200 LEU A C 1
ATOM 1580 O O . LEU A 1 200 ? 2.506 -34.094 -14.828 1 97.12 200 LEU A O 1
ATOM 1584 N N . TRP A 1 201 ? 3.287 -32.094 -15.539 1 98.12 201 TRP A N 1
ATOM 1585 C CA . TRP A 1 201 ? 4.613 -32.375 -15 1 98.12 201 TRP A CA 1
ATOM 1586 C C . TRP A 1 201 ? 5.246 -31.125 -14.398 1 98.12 201 TRP A C 1
ATOM 1588 O O . TRP A 1 201 ? 5.121 -30.031 -14.953 1 98.12 201 TRP A O 1
ATOM 1598 N N . HIS A 1 202 ? 5.906 -31.297 -13.266 1 98.81 202 HIS A N 1
ATOM 1599 C CA . HIS A 1 202 ? 6.621 -30.203 -12.609 1 98.81 202 HIS A CA 1
ATOM 1600 C C . HIS A 1 202 ? 7.906 -30.703 -11.953 1 98.81 202 HIS A C 1
ATOM 1602 O O . HIS A 1 202 ? 7.871 -31.562 -11.078 1 98.81 202 HIS A O 1
ATOM 1608 N N . GLN A 1 203 ? 9.07 -30.188 -12.352 1 98.81 203 GLN A N 1
ATOM 1609 C CA . GLN A 1 203 ? 10.352 -30.562 -11.75 1 98.81 203 GLN A CA 1
ATOM 1610 C C . GLN A 1 203 ? 11.297 -29.375 -11.703 1 98.81 203 GLN A C 1
ATOM 1612 O O . GLN A 1 203 ? 11.148 -28.422 -12.477 1 98.81 203 GLN A O 1
ATOM 1617 N N . GLY A 1 204 ? 12.195 -29.422 -10.805 1 98.81 204 GLY A N 1
ATOM 1618 C CA . GLY A 1 204 ? 13.164 -28.344 -10.695 1 98.81 204 GLY A CA 1
ATOM 1619 C C . GLY A 1 204 ? 14.016 -28.422 -9.445 1 98.81 204 GLY A C 1
ATOM 1620 O O . GLY A 1 204 ? 13.898 -29.375 -8.672 1 98.81 204 GLY A O 1
ATOM 1621 N N . SER A 1 205 ? 14.938 -27.531 -9.359 1 98.81 205 SER A N 1
ATOM 1622 C CA . SER A 1 205 ? 15.828 -27.312 -8.227 1 98.81 205 SER A CA 1
ATOM 1623 C C . SER A 1 205 ? 16.297 -25.875 -8.148 1 98.81 205 SER A C 1
ATOM 1625 O O . SER A 1 205 ? 16.672 -25.266 -9.156 1 98.81 205 SER A O 1
ATOM 1627 N N . ILE A 1 206 ? 16.203 -25.312 -6.93 1 98.81 206 ILE A N 1
ATOM 1628 C CA . ILE A 1 206 ? 16.703 -23.953 -6.777 1 98.81 206 ILE A CA 1
ATOM 1629 C C . ILE A 1 206 ? 17.453 -23.828 -5.453 1 98.81 206 ILE A C 1
ATOM 1631 O O . ILE A 1 206 ? 17.312 -24.672 -4.57 1 98.81 206 ILE A O 1
ATOM 1635 N N . ARG A 1 207 ? 18.234 -22.797 -5.383 1 98.69 207 ARG A N 1
ATOM 1636 C CA . ARG A 1 207 ? 18.969 -22.406 -4.191 1 98.69 207 ARG A CA 1
ATOM 1637 C C . ARG A 1 207 ? 18.688 -20.953 -3.818 1 98.69 207 ARG A C 1
ATOM 1639 O O . ARG A 1 207 ? 18.578 -20.094 -4.695 1 98.69 207 ARG A O 1
ATOM 1646 N N . ASP A 1 208 ? 18.594 -20.797 -2.48 1 98.62 208 ASP A N 1
ATOM 1647 C CA . ASP A 1 208 ? 18.375 -19.438 -2.014 1 98.62 208 ASP A CA 1
ATOM 1648 C C . ASP A 1 208 ? 19.484 -18.5 -2.477 1 98.62 208 ASP A C 1
ATOM 1650 O O . ASP A 1 208 ? 20.672 -18.812 -2.336 1 98.62 208 ASP A O 1
ATOM 1654 N N . ASP A 1 209 ? 19.141 -17.375 -2.975 1 97.94 209 ASP A N 1
ATOM 1655 C CA . ASP A 1 209 ? 20.156 -16.484 -3.521 1 97.94 209 ASP A CA 1
ATOM 1656 C C . ASP A 1 209 ? 20.625 -15.477 -2.473 1 97.94 209 ASP A C 1
ATOM 1658 O O . ASP A 1 209 ? 21.438 -14.602 -2.764 1 97.94 209 ASP A O 1
ATOM 1662 N N . GLY A 1 210 ? 20.062 -15.453 -1.296 1 96.5 210 GLY A N 1
ATOM 1663 C CA . GLY A 1 210 ? 20.547 -14.656 -0.181 1 96.5 210 GLY A CA 1
ATOM 1664 C C . GLY A 1 210 ? 19.938 -13.266 -0.135 1 96.5 210 GLY A C 1
ATOM 1665 O O . GLY A 1 210 ? 20.25 -12.477 0.755 1 96.5 210 GLY A O 1
ATOM 1666 N N . ARG A 1 211 ? 19.047 -12.969 -0.939 1 93.81 211 ARG A N 1
ATOM 1667 C CA . ARG A 1 211 ? 18.531 -11.602 -1.041 1 93.81 211 ARG A CA 1
ATOM 1668 C C . ARG A 1 211 ? 17.5 -11.328 0.045 1 93.81 211 ARG A C 1
ATOM 1670 O O . ARG A 1 211 ? 17.172 -10.164 0.313 1 93.81 211 ARG A O 1
ATOM 1677 N N . THR A 1 212 ? 16.984 -12.367 0.537 1 95.06 212 THR A N 1
ATOM 1678 C CA . THR A 1 212 ? 15.891 -12.227 1.491 1 95.06 212 THR A CA 1
ATOM 1679 C C . THR A 1 212 ? 16.422 -12.234 2.924 1 95.06 212 THR A C 1
ATOM 1681 O O . THR A 1 212 ? 16.953 -13.242 3.387 1 95.06 212 THR A O 1
ATOM 1684 N N . ASP A 1 213 ? 16.188 -11.164 3.666 1 92 213 ASP A N 1
ATOM 1685 C CA . ASP A 1 213 ? 16.672 -11.07 5.039 1 92 213 ASP A CA 1
ATOM 1686 C C . ASP A 1 213 ? 15.523 -10.773 6.008 1 92 213 ASP A C 1
ATOM 1688 O O . ASP A 1 213 ? 15.766 -10.422 7.164 1 92 213 ASP A O 1
ATOM 1692 N N . TYR A 1 214 ? 14.32 -10.961 5.609 1 91.75 214 TYR A N 1
ATOM 1693 C CA . TYR A 1 214 ? 13.211 -10.523 6.453 1 91.75 214 TYR A CA 1
ATOM 1694 C C . TYR A 1 214 ? 12.328 -11.703 6.84 1 91.75 214 TYR A C 1
ATOM 1696 O O . TYR A 1 214 ? 11.375 -11.539 7.609 1 91.75 214 TYR A O 1
ATOM 1704 N N . VAL A 1 215 ? 12.562 -12.828 6.281 1 94.06 215 VAL A N 1
ATOM 1705 C CA . VAL A 1 215 ? 11.812 -14.031 6.625 1 94.06 215 VAL A CA 1
ATOM 1706 C C . VAL A 1 215 ? 12.766 -15.211 6.781 1 94.06 215 VAL A C 1
ATOM 1708 O O . VAL A 1 215 ? 13.914 -15.156 6.34 1 94.06 215 VAL A O 1
ATOM 1711 N N . GLU A 1 216 ? 12.25 -16.234 7.371 1 94.19 216 GLU A N 1
ATOM 1712 C CA . GLU A 1 216 ? 13.023 -17.469 7.449 1 94.19 216 GLU A CA 1
ATOM 1713 C C . GLU A 1 216 ? 13.117 -18.156 6.086 1 94.19 216 GLU A C 1
ATOM 1715 O O . GLU A 1 216 ? 12.102 -18.469 5.473 1 94.19 216 GLU A O 1
ATOM 1720 N N . THR A 1 217 ? 14.336 -18.375 5.648 1 97.5 217 THR A N 1
ATOM 1721 C CA . THR A 1 217 ? 14.555 -18.984 4.34 1 97.5 217 THR A CA 1
ATOM 1722 C C . THR A 1 217 ? 15.133 -20.391 4.488 1 97.5 217 THR A C 1
ATOM 1724 O O . THR A 1 217 ? 15.625 -20.766 5.559 1 97.5 217 THR A O 1
ATOM 1727 N N . VAL A 1 218 ? 14.93 -21.188 3.52 1 98.25 218 VAL A N 1
ATOM 1728 C CA . VAL A 1 218 ? 15.633 -22.453 3.391 1 98.25 218 VAL A CA 1
ATOM 1729 C C . VAL A 1 218 ? 16.719 -22.344 2.326 1 98.25 218 VAL A C 1
ATOM 1731 O O . VAL A 1 218 ? 16.719 -21.406 1.522 1 98.25 218 VAL A O 1
ATOM 1734 N N . LYS A 1 219 ? 17.609 -23.297 2.285 1 98.19 219 LYS A N 1
ATOM 1735 C CA . LYS A 1 219 ? 18.781 -23.172 1.435 1 98.19 219 LYS A CA 1
ATOM 1736 C C . LYS A 1 219 ? 18.531 -23.781 0.058 1 98.19 219 LYS A C 1
ATOM 1738 O O . LYS A 1 219 ? 19.031 -23.266 -0.95 1 98.19 219 LYS A O 1
ATOM 1743 N N . THR A 1 220 ? 17.812 -24.906 0.108 1 98.69 220 THR A N 1
ATOM 1744 C CA . THR A 1 220 ? 17.641 -25.625 -1.153 1 98.69 220 THR A CA 1
ATOM 1745 C C . THR A 1 220 ? 16.234 -26.203 -1.264 1 98.69 220 THR A C 1
ATOM 1747 O O . THR A 1 220 ? 15.602 -26.5 -0.25 1 98.69 220 THR A O 1
ATOM 1750 N N . ALA A 1 221 ? 15.82 -26.375 -2.48 1 98.88 221 ALA A N 1
ATOM 1751 C CA . ALA A 1 221 ? 14.594 -27.094 -2.814 1 98.88 221 ALA A CA 1
ATOM 1752 C C . ALA A 1 221 ? 14.742 -27.859 -4.125 1 98.88 221 ALA A C 1
ATOM 1754 O O . ALA A 1 221 ? 15.352 -27.359 -5.074 1 98.88 221 ALA A O 1
ATOM 1755 N N . ARG A 1 222 ? 14.242 -29.047 -4.156 1 98.75 222 ARG A N 1
ATOM 1756 C CA . ARG A 1 222 ? 14.156 -29.891 -5.348 1 98.75 222 ARG A CA 1
ATOM 1757 C C . ARG A 1 222 ? 12.812 -30.609 -5.41 1 98.75 222 ARG A C 1
ATOM 1759 O O . ARG A 1 222 ? 12.281 -31.031 -4.379 1 98.75 222 ARG A O 1
ATOM 1766 N N . TRP A 1 223 ? 12.32 -30.812 -6.59 1 98.81 223 TRP A N 1
ATOM 1767 C CA . TRP A 1 223 ? 11 -31.438 -6.672 1 98.81 223 TRP A CA 1
ATOM 1768 C C . TRP A 1 223 ? 10.82 -32.156 -8.008 1 98.81 223 TRP A C 1
ATOM 1770 O O . TRP A 1 223 ? 11.477 -31.797 -8.992 1 98.81 223 TRP A O 1
ATOM 1780 N N . GLU A 1 224 ? 10.062 -33.125 -8.008 1 98.56 224 GLU A N 1
ATOM 1781 C CA . GLU A 1 224 ? 9.609 -33.875 -9.172 1 98.56 224 GLU A CA 1
ATOM 1782 C C . GLU A 1 224 ? 8.242 -34.531 -8.914 1 98.56 224 GLU A C 1
ATOM 1784 O O . GLU A 1 224 ? 8.109 -35.375 -8.047 1 98.56 224 GLU A O 1
ATOM 1789 N N . TYR A 1 225 ? 7.238 -34.031 -9.711 1 98.69 225 TYR A N 1
ATOM 1790 C CA . TYR A 1 225 ? 5.938 -34.656 -9.508 1 98.69 225 TYR A CA 1
ATOM 1791 C C . TYR A 1 225 ? 5.078 -34.531 -10.766 1 98.69 225 TYR A C 1
ATOM 1793 O O . TYR A 1 225 ? 5.262 -33.594 -11.562 1 98.69 225 TYR A O 1
ATOM 1801 N N . SER A 1 226 ? 4.227 -35.5 -10.961 1 98.5 226 SER A N 1
ATOM 1802 C CA . SER A 1 226 ? 3.213 -35.469 -12.008 1 98.5 226 SER A CA 1
ATOM 1803 C C . SER A 1 226 ? 1.883 -34.938 -11.484 1 98.5 226 SER A C 1
ATOM 1805 O O . SER A 1 226 ? 1.632 -34.969 -10.273 1 98.5 226 SER A O 1
ATOM 1807 N N . THR A 1 227 ? 1.124 -34.406 -12.398 1 97.81 227 THR A N 1
ATOM 1808 C CA . THR A 1 227 ? -0.19 -33.906 -12.023 1 97.81 227 THR A CA 1
ATOM 1809 C C . THR A 1 227 ? -1.259 -34.406 -12.992 1 97.81 227 THR A C 1
ATOM 1811 O O . THR A 1 227 ? -1.054 -34.406 -14.211 1 97.81 227 THR A O 1
ATOM 1814 N N . ARG A 1 228 ? -2.307 -34.844 -12.43 1 96.19 228 ARG A N 1
ATOM 1815 C CA . ARG A 1 228 ? -3.516 -35.156 -13.188 1 96.19 228 ARG A CA 1
ATOM 1816 C C . ARG A 1 228 ? -4.578 -34.094 -12.977 1 96.19 228 ARG A C 1
ATOM 1818 O O . ARG A 1 228 ? -5.176 -34 -11.906 1 96.19 228 ARG A O 1
ATOM 1825 N N . PRO A 1 229 ? -4.875 -33.281 -14.008 1 96.06 229 PRO A N 1
ATOM 1826 C CA . PRO A 1 229 ? -5.898 -32.25 -13.852 1 96.06 229 PRO A CA 1
ATOM 1827 C C . PRO A 1 229 ? -7.301 -32.844 -13.664 1 96.06 229 PRO A C 1
ATOM 1829 O O . PRO A 1 229 ? -7.641 -33.844 -14.281 1 96.06 229 PRO A O 1
ATOM 1832 N N . ILE A 1 230 ? -8.094 -32.25 -12.82 1 96.56 230 ILE A N 1
ATOM 1833 C CA . ILE A 1 230 ? -9.461 -32.688 -12.57 1 96.56 230 ILE A CA 1
ATOM 1834 C C . ILE A 1 230 ? -10.438 -31.594 -13.016 1 96.56 230 ILE A C 1
ATOM 1836 O O . ILE A 1 230 ? -11.375 -31.859 -13.773 1 96.56 230 ILE A O 1
ATOM 1840 N N . TYR A 1 231 ? -10.195 -30.406 -12.484 1 97.5 231 TYR A N 1
ATOM 1841 C CA . TYR A 1 231 ? -11.023 -29.266 -12.875 1 97.5 231 TYR A CA 1
ATOM 1842 C C . TYR A 1 231 ? -10.172 -28.172 -13.523 1 97.5 231 TYR A C 1
ATOM 1844 O O . TYR A 1 231 ? -9.102 -27.828 -13.023 1 97.5 231 TYR A O 1
ATOM 1852 N N . GLY A 1 232 ? -10.664 -27.672 -14.711 1 96.62 232 GLY A N 1
ATOM 1853 C CA . GLY A 1 232 ? -10.164 -26.422 -15.258 1 96.62 232 GLY A CA 1
ATOM 1854 C C . GLY A 1 232 ? -10.875 -25.203 -14.695 1 96.62 232 GLY A C 1
ATOM 1855 O O . GLY A 1 232 ? -10.867 -24.969 -13.484 1 96.62 232 GLY A O 1
ATOM 1856 N N . TRP A 1 233 ? -11.531 -24.516 -15.602 1 96.69 233 TRP A N 1
ATOM 1857 C CA . TRP A 1 233 ? -12.359 -23.375 -15.219 1 96.69 233 TRP A CA 1
ATOM 1858 C C . TRP A 1 233 ? -13.703 -23.406 -15.93 1 96.69 233 TRP A C 1
ATOM 1860 O O . TRP A 1 233 ? -13.977 -22.578 -16.797 1 96.69 233 TRP A O 1
ATOM 1870 N N . GLY A 1 234 ? -14.398 -24.266 -15.492 1 95.75 234 GLY A N 1
ATOM 1871 C CA . GLY A 1 234 ? -15.711 -24.562 -16.047 1 95.75 234 GLY A CA 1
ATOM 1872 C C . GLY A 1 234 ? -16.25 -25.922 -15.641 1 95.75 234 GLY A C 1
ATOM 1873 O O . GLY A 1 234 ? -15.617 -26.625 -14.852 1 95.75 234 GLY A O 1
ATOM 1874 N N . ASN A 1 235 ? -17.391 -26.219 -16.188 1 95.56 235 ASN A N 1
ATOM 1875 C CA . ASN A 1 235 ? -17.969 -27.547 -15.93 1 95.56 235 ASN A CA 1
ATOM 1876 C C . ASN A 1 235 ? -17.109 -28.656 -16.547 1 95.56 235 ASN A C 1
ATOM 1878 O O . ASN A 1 235 ? -16.516 -28.469 -17.594 1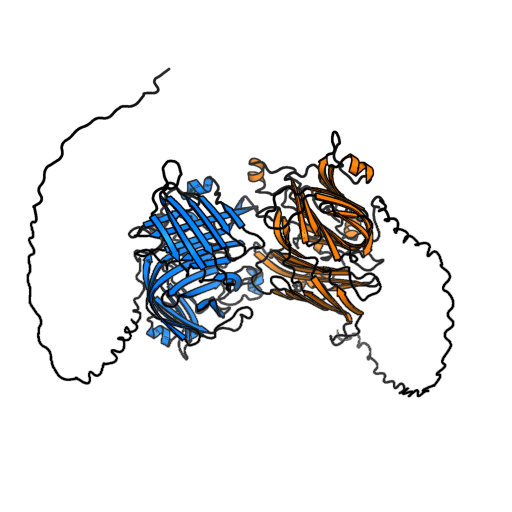 95.56 235 ASN A O 1
ATOM 1882 N N . LEU A 1 236 ? -17.141 -29.703 -15.766 1 92.69 236 LEU A N 1
ATOM 1883 C CA . LEU A 1 236 ? -16.5 -30.875 -16.359 1 92.69 236 LEU A CA 1
ATOM 1884 C C . LEU A 1 236 ? -17.172 -31.266 -17.672 1 92.69 236 LEU A C 1
ATOM 1886 O O . LEU A 1 236 ? -18.406 -31.312 -17.75 1 92.69 236 LEU A O 1
ATOM 1890 N N . GLY A 1 237 ? -16.391 -31.438 -18.656 1 90.88 237 GLY A N 1
ATOM 1891 C CA . GLY A 1 237 ? -16.922 -31.859 -19.938 1 90.88 237 GLY A CA 1
ATOM 1892 C C . GLY A 1 237 ? -17.312 -30.703 -20.828 1 90.88 237 GLY A C 1
ATOM 1893 O O . GLY A 1 237 ? -17.75 -30.906 -21.969 1 90.88 237 GLY A O 1
ATOM 1894 N N . SER A 1 238 ? -17.188 -29.562 -20.359 1 91 238 SER A N 1
ATOM 1895 C CA . SER A 1 238 ? -17.5 -28.375 -21.141 1 91 238 SER A CA 1
ATOM 1896 C C . SER A 1 238 ? -16.25 -27.578 -21.5 1 91 238 SER A C 1
ATOM 1898 O O . SER A 1 238 ? -15.18 -27.828 -20.938 1 91 238 SER A O 1
ATOM 1900 N N . LYS A 1 239 ? -16.469 -26.734 -22.453 1 88.62 239 LYS A N 1
ATOM 1901 C CA . LYS A 1 239 ? -15.375 -25.812 -22.75 1 88.62 239 LYS A CA 1
ATOM 1902 C C . LYS A 1 239 ? -15.031 -24.953 -21.547 1 88.62 239 LYS A C 1
ATOM 1904 O O . LYS A 1 239 ? -15.922 -24.469 -20.844 1 88.62 239 LYS A O 1
ATOM 1909 N N . GLN A 1 240 ? -13.797 -24.844 -21.328 1 92.69 240 GLN A N 1
ATOM 1910 C CA . GLN A 1 240 ? -13.328 -24.078 -20.188 1 92.69 240 GLN A CA 1
ATOM 1911 C C . GLN A 1 240 ? -13.352 -22.578 -20.484 1 92.69 240 GLN A C 1
ATOM 1913 O O . GLN A 1 240 ? -13.227 -22.172 -21.641 1 92.69 240 GLN A O 1
ATOM 1918 N N . LYS A 1 241 ? -13.422 -21.781 -19.438 1 90.69 241 LYS A N 1
ATOM 1919 C CA . LYS A 1 241 ? -13.695 -20.344 -19.578 1 90.69 241 LYS A CA 1
ATOM 1920 C C . LYS A 1 241 ? -12.469 -19.516 -19.188 1 90.69 241 LYS A C 1
ATOM 1922 O O . LYS A 1 241 ? -11.555 -20.016 -18.531 1 90.69 241 LYS A O 1
ATOM 1927 N N . SER A 1 242 ? -12.523 -18.266 -19.688 1 88.5 242 SER A N 1
ATOM 1928 C CA . SER A 1 242 ? -11.617 -17.25 -19.156 1 88.5 242 SER A CA 1
ATOM 1929 C C . SER A 1 242 ? -12.102 -16.719 -17.812 1 88.5 242 SER A C 1
ATOM 1931 O O . SER A 1 242 ? -13.297 -16.484 -17.625 1 88.5 242 SER A O 1
ATOM 1933 N N . THR A 1 243 ? -11.234 -16.5 -16.875 1 87.94 243 THR A N 1
ATOM 1934 C CA . THR A 1 243 ? -11.586 -16.109 -15.516 1 87.94 243 THR A CA 1
ATOM 1935 C C . THR A 1 243 ? -12.297 -14.758 -15.516 1 87.94 243 THR A C 1
ATOM 1937 O O . THR A 1 243 ? -13.273 -14.562 -14.797 1 87.94 243 THR A O 1
ATOM 1940 N N . ALA A 1 244 ? -11.828 -13.766 -16.25 1 75.81 244 ALA A N 1
ATOM 1941 C CA . ALA A 1 244 ? -12.43 -12.43 -16.312 1 75.81 244 ALA A CA 1
ATOM 1942 C C . ALA A 1 244 ? -13.391 -12.312 -17.484 1 75.81 244 ALA A C 1
ATOM 1944 O O . ALA A 1 244 ? -13.719 -11.203 -17.922 1 75.81 244 ALA A O 1
ATOM 1945 N N . GLY A 1 245 ? -13.828 -13.344 -17.969 1 67.94 245 GLY A N 1
ATOM 1946 C CA . GLY A 1 245 ? -14.711 -13.281 -19.125 1 67.94 245 GLY A CA 1
ATOM 1947 C C . GLY A 1 245 ? -13.992 -12.922 -20.406 1 67.94 245 GLY A C 1
ATOM 1948 O O . GLY A 1 245 ? -12.766 -12.914 -20.453 1 67.94 245 GLY A O 1
ATOM 1949 N N . TRP A 1 246 ? -14.906 -12.672 -21.391 1 55 246 TRP A N 1
ATOM 1950 C CA . TRP A 1 246 ? -14.344 -12.508 -22.719 1 55 246 TRP A CA 1
ATOM 1951 C C . TRP A 1 246 ? -13.57 -11.195 -22.828 1 55 246 TRP A C 1
ATOM 1953 O O . TRP A 1 246 ? -12.688 -11.055 -23.672 1 55 246 TRP A O 1
ATOM 1963 N N . LEU A 1 247 ? -13.758 -10.297 -21.891 1 59.09 247 LEU A N 1
ATOM 1964 C CA . LEU A 1 247 ? -13.047 -9.023 -21.922 1 59.09 247 LEU A CA 1
ATOM 1965 C C . LEU A 1 247 ? -11.594 -9.195 -21.5 1 59.09 247 LEU A C 1
ATOM 1967 O O . LEU A 1 247 ? -10.758 -8.328 -21.75 1 59.09 247 LEU A O 1
ATOM 1971 N N . ALA A 1 248 ? -11.336 -10.305 -20.953 1 59.34 248 ALA A N 1
ATOM 1972 C CA . ALA A 1 248 ? -9.961 -10.602 -20.547 1 59.34 248 ALA A CA 1
ATOM 1973 C C . ALA A 1 248 ? -9.031 -10.641 -21.766 1 59.34 248 ALA A C 1
ATOM 1975 O O . ALA A 1 248 ? -7.809 -10.57 -21.609 1 59.34 248 ALA A O 1
ATOM 1976 N N . ALA A 1 249 ? -9.703 -10.75 -22.812 1 50.72 249 ALA A N 1
ATOM 1977 C CA . ALA A 1 249 ? -8.914 -10.82 -24.031 1 50.72 249 ALA A CA 1
ATOM 1978 C C . ALA A 1 249 ? -8.406 -9.445 -24.453 1 50.72 249 ALA A C 1
ATOM 1980 O O . ALA A 1 249 ? -7.512 -9.336 -25.297 1 50.72 249 ALA A O 1
ATOM 1981 N N . PHE A 1 250 ? -8.914 -8.398 -23.75 1 55.72 250 PHE A N 1
ATOM 1982 C CA . PHE A 1 250 ? -8.555 -7.027 -24.109 1 55.72 250 PHE A CA 1
ATOM 1983 C C . PHE A 1 250 ? -7.77 -6.363 -22.984 1 55.72 250 PHE A C 1
ATOM 1985 O O . PHE A 1 250 ? -7.934 -6.715 -21.812 1 55.72 250 PHE A O 1
ATOM 1992 N N . PRO A 1 251 ? -6.852 -5.504 -23.453 1 55.34 251 PRO A N 1
ATOM 1993 C CA . PRO A 1 251 ? -6.02 -4.855 -22.438 1 55.34 251 PRO A CA 1
ATOM 1994 C C . PRO A 1 251 ? -6.789 -3.844 -21.594 1 55.34 251 PRO A C 1
ATOM 1996 O O . PRO A 1 251 ? -6.391 -2.68 -21.5 1 55.34 251 PRO A O 1
ATOM 1999 N N . VAL A 1 252 ? -7.941 -4.141 -21.172 1 54.5 252 VAL A N 1
ATOM 2000 C CA . VAL A 1 252 ? -8.766 -3.164 -20.469 1 54.5 252 VAL A CA 1
ATOM 2001 C C . VAL A 1 252 ? -8.656 -3.379 -18.969 1 54.5 252 VAL A C 1
ATOM 2003 O O . VAL A 1 252 ? -8.836 -2.441 -18.188 1 54.5 252 VAL A O 1
ATOM 2006 N N . PHE A 1 253 ? -8.312 -4.617 -18.688 1 61.56 253 PHE A N 1
ATOM 2007 C CA . PHE A 1 253 ? -8.281 -4.879 -17.25 1 61.56 253 PHE A CA 1
ATOM 2008 C C . PHE A 1 253 ? -6.906 -5.359 -16.812 1 61.56 253 PHE A C 1
ATOM 2010 O O . PHE A 1 253 ? -6.496 -6.473 -17.156 1 61.56 253 PHE A O 1
ATOM 2017 N N . GLU A 1 254 ? -6.074 -4.457 -16.406 1 65.38 254 GLU A N 1
ATOM 2018 C CA . GLU A 1 254 ? -4.773 -4.918 -15.922 1 65.38 254 GLU A CA 1
ATOM 2019 C C . GLU A 1 254 ? -4.723 -4.945 -14.398 1 65.38 254 GLU A C 1
ATOM 2021 O O . GLU A 1 254 ? -5.336 -4.102 -13.742 1 65.38 254 GLU A O 1
ATOM 2026 N N . PRO A 1 255 ? -4.137 -6.047 -13.898 1 77.31 255 PRO A N 1
ATOM 2027 C CA . PRO A 1 255 ? -3.57 -7.234 -14.539 1 77.31 255 PRO A CA 1
ATOM 2028 C C . PRO A 1 255 ? -4.633 -8.273 -14.906 1 77.31 255 PRO A C 1
ATOM 2030 O O . PRO A 1 255 ? -5.711 -8.297 -14.297 1 77.31 255 PRO A O 1
ATOM 2033 N N . HIS A 1 256 ? -4.211 -9.047 -15.875 1 87.19 256 HIS A N 1
ATOM 2034 C CA . HIS A 1 256 ? -5.027 -10.203 -16.234 1 87.19 256 HIS A CA 1
ATOM 2035 C C . HIS A 1 256 ? -4.773 -11.375 -15.305 1 87.19 256 HIS A C 1
ATOM 2037 O O . HIS A 1 256 ? -3.693 -11.484 -14.719 1 87.19 256 HIS A O 1
ATOM 2043 N N . TRP A 1 257 ? -5.809 -12.172 -15.172 1 91.44 257 TRP A N 1
ATOM 2044 C CA . TRP A 1 257 ? -5.789 -13.312 -14.258 1 91.44 257 TRP A CA 1
ATOM 2045 C C . TRP A 1 257 ? -6.488 -14.516 -14.875 1 91.44 257 TRP A C 1
ATOM 2047 O O . TRP A 1 257 ? -7.602 -14.398 -15.391 1 91.44 257 TRP A O 1
ATOM 2057 N N . GLN A 1 258 ? -5.805 -15.695 -14.883 1 94.69 258 GLN A N 1
ATOM 2058 C CA . GLN A 1 258 ? -6.395 -16.938 -15.391 1 94.69 258 GLN A CA 1
ATOM 2059 C C . GLN A 1 258 ? -6.117 -18.109 -14.453 1 94.69 258 GLN A C 1
ATOM 2061 O O . GLN A 1 258 ? -4.961 -18.422 -14.164 1 94.69 258 GLN A O 1
ATOM 2066 N N . ILE A 1 259 ? -7.188 -18.719 -14 1 96.94 259 ILE A N 1
ATOM 2067 C CA . ILE A 1 259 ? -7.047 -20.016 -13.344 1 96.94 259 ILE A CA 1
ATOM 2068 C C . ILE A 1 259 ? -6.848 -21.109 -14.391 1 96.94 259 ILE A C 1
ATOM 2070 O O . ILE A 1 259 ? -7.703 -21.312 -15.258 1 96.94 259 ILE A O 1
ATOM 2074 N N . CYS A 1 260 ? -5.766 -21.812 -14.305 1 97.06 260 CYS A N 1
ATOM 2075 C CA . CYS A 1 260 ? -5.445 -22.828 -15.305 1 97.06 260 CYS A CA 1
ATOM 2076 C C . CYS A 1 260 ? -5.922 -24.203 -14.859 1 97.06 260 CYS A C 1
ATOM 2078 O O . CYS A 1 260 ? -6.254 -25.047 -15.688 1 97.06 260 CYS A O 1
ATOM 2080 N N . MET A 1 261 ? -5.836 -24.438 -13.672 1 97.69 261 MET A N 1
ATOM 2081 C CA . MET A 1 261 ? -6.297 -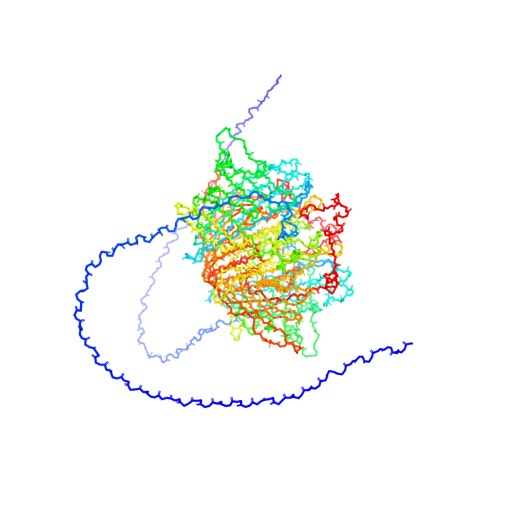25.672 -13.047 1 97.69 261 MET A CA 1
ATOM 2082 C C . MET A 1 261 ? -6.859 -25.406 -11.656 1 97.69 261 MET A C 1
ATOM 2084 O O . MET A 1 261 ? -6.105 -25.172 -10.711 1 97.69 261 MET A O 1
ATOM 2088 N N . ALA A 1 262 ? -8.156 -25.531 -11.523 1 98 262 ALA A N 1
ATOM 2089 C CA . ALA A 1 262 ? -8.789 -25.281 -10.227 1 98 262 ALA A CA 1
ATOM 2090 C C . ALA A 1 262 ? -8.539 -26.438 -9.266 1 98 262 ALA A C 1
ATOM 2092 O O . ALA A 1 262 ? -8.492 -26.25 -8.047 1 98 262 ALA A O 1
ATOM 2093 N N . ALA A 1 263 ? -8.43 -27.641 -9.859 1 97.81 263 ALA A N 1
ATOM 2094 C CA . ALA A 1 263 ? -8.141 -28.812 -9.039 1 97.81 263 ALA A CA 1
ATOM 2095 C C . ALA A 1 263 ? -7.391 -29.875 -9.836 1 97.81 263 ALA A C 1
ATOM 2097 O O . ALA A 1 263 ? -7.688 -30.109 -11.016 1 97.81 263 ALA A O 1
ATOM 2098 N N . GLY A 1 264 ? -6.457 -30.453 -9.211 1 97.25 264 GLY A N 1
ATOM 2099 C CA . GLY A 1 264 ? -5.73 -31.609 -9.711 1 97.25 264 GLY A CA 1
ATOM 2100 C C . GLY A 1 264 ? -5.191 -32.5 -8.617 1 97.25 264 GLY A C 1
ATOM 2101 O O . GLY A 1 264 ? -5.414 -32.25 -7.43 1 97.25 264 GLY A O 1
ATOM 2102 N N . ARG A 1 265 ? -4.59 -33.594 -9.055 1 97.25 265 ARG A N 1
ATOM 2103 C CA . ARG A 1 265 ? -3.93 -34.531 -8.156 1 97.25 265 ARG A CA 1
ATOM 2104 C C . ARG A 1 265 ? -2.484 -34.75 -8.578 1 97.25 265 ARG A C 1
ATOM 2106 O O . ARG A 1 265 ? -2.221 -35.156 -9.719 1 97.25 265 ARG A O 1
ATOM 2113 N N . SER A 1 266 ? -1.654 -34.531 -7.645 1 98.06 266 SER A N 1
ATOM 2114 C CA . SER A 1 266 ? -0.235 -34.656 -7.949 1 98.06 266 SER A CA 1
ATOM 2115 C C . SER A 1 266 ? 0.377 -35.844 -7.188 1 98.06 266 SER A C 1
ATOM 2117 O O . SER A 1 266 ? -0.027 -36.125 -6.059 1 98.06 266 SER A O 1
ATOM 2119 N N . THR A 1 267 ? 1.316 -36.5 -7.816 1 98.56 267 THR A N 1
ATOM 2120 C CA . THR A 1 267 ? 2.072 -37.594 -7.23 1 98.56 267 THR A CA 1
ATOM 2121 C C . THR A 1 267 ? 3.568 -37.406 -7.461 1 98.56 267 THR A C 1
ATOM 2123 O O . THR A 1 267 ? 3.998 -37.125 -8.586 1 98.56 267 THR A O 1
ATOM 2126 N N . GLY A 1 268 ? 4.344 -37.438 -6.418 1 98.44 268 GLY A N 1
ATOM 2127 C CA . GLY A 1 268 ? 5.785 -37.281 -6.508 1 98.44 268 GLY A CA 1
ATOM 2128 C C . GLY A 1 268 ? 6.426 -36.875 -5.195 1 98.44 268 GLY A C 1
ATOM 2129 O O . GLY A 1 268 ? 6.113 -37.438 -4.145 1 98.44 268 GLY A O 1
ATOM 2130 N N . TRP A 1 269 ? 7.383 -35.938 -5.363 1 98.38 269 TRP A N 1
ATOM 2131 C CA . TRP A 1 269 ? 8.094 -35.562 -4.145 1 98.38 269 TRP A CA 1
ATOM 2132 C C . TRP A 1 269 ? 8.633 -34.125 -4.246 1 98.38 269 TRP A C 1
ATOM 2134 O O . TRP A 1 269 ? 8.797 -33.594 -5.348 1 98.38 269 TRP A O 1
ATOM 2144 N N . ILE A 1 270 ? 8.867 -33.562 -3.1 1 98.75 270 ILE A N 1
ATOM 2145 C CA . ILE A 1 270 ? 9.508 -32.281 -2.893 1 98.75 270 ILE A CA 1
ATOM 2146 C C . ILE A 1 270 ? 10.547 -32.406 -1.777 1 98.75 270 ILE A C 1
ATOM 2148 O O . ILE A 1 270 ? 10.227 -32.812 -0.666 1 98.75 270 ILE A O 1
ATOM 2152 N N . GLU A 1 271 ? 11.734 -32.125 -2.096 1 98.62 271 GLU A N 1
ATOM 2153 C CA . GLU A 1 271 ? 12.789 -32.031 -1.093 1 98.62 271 GLU A CA 1
ATOM 2154 C C . GLU A 1 271 ? 12.977 -30.578 -0.641 1 98.62 271 GLU A C 1
ATOM 2156 O O . GLU A 1 271 ? 13.242 -29.688 -1.46 1 98.62 271 GLU A O 1
ATOM 2161 N N . TRP A 1 272 ? 12.789 -30.375 0.604 1 98.5 272 TRP A N 1
ATOM 2162 C CA . TRP A 1 272 ? 12.75 -29.047 1.217 1 98.5 272 TRP A CA 1
ATOM 2163 C C . TRP A 1 272 ? 13.75 -28.953 2.367 1 98.5 272 TRP A C 1
ATOM 2165 O O . TRP A 1 272 ? 13.477 -29.438 3.471 1 98.5 272 TRP A O 1
ATOM 2175 N N . ASP A 1 273 ? 14.875 -28.25 2.008 1 97.56 273 ASP A N 1
ATOM 2176 C CA . ASP A 1 273 ? 15.977 -28.109 2.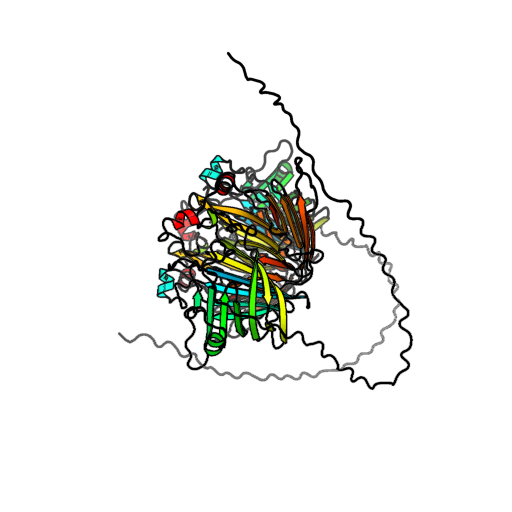957 1 97.56 273 ASP A CA 1
ATOM 2177 C C . ASP A 1 273 ? 16.391 -29.469 3.516 1 97.56 273 ASP A C 1
ATOM 2179 O O . ASP A 1 273 ? 16.484 -29.656 4.73 1 97.56 273 ASP A O 1
ATOM 2183 N N . GLY A 1 274 ? 16.516 -30.406 2.656 1 96.31 274 GLY A N 1
ATOM 2184 C CA . GLY A 1 274 ? 17.031 -31.719 3.02 1 96.31 274 GLY A CA 1
ATOM 2185 C C . GLY A 1 274 ? 15.938 -32.719 3.373 1 96.31 274 GLY A C 1
ATOM 2186 O O . GLY A 1 274 ? 16.172 -33.906 3.395 1 96.31 274 GLY A O 1
ATOM 2187 N N . GLN A 1 275 ? 14.797 -32.25 3.67 1 97.62 275 GLN A N 1
ATOM 2188 C CA . GLN A 1 275 ? 13.688 -33.156 4.004 1 97.62 275 GLN A CA 1
ATOM 2189 C C . GLN A 1 275 ? 12.82 -33.438 2.779 1 97.62 275 GLN A C 1
ATOM 2191 O O . GLN A 1 275 ? 12.375 -32.5 2.096 1 97.62 275 GLN A O 1
ATOM 2196 N N . ARG A 1 276 ? 12.594 -34.688 2.561 1 97.31 276 ARG A N 1
ATOM 2197 C CA . ARG A 1 276 ? 11.797 -35.062 1.4 1 97.31 276 ARG A CA 1
ATOM 2198 C C . ARG A 1 276 ? 10.352 -35.312 1.794 1 97.31 276 ARG A C 1
ATOM 2200 O O . ARG A 1 276 ? 10.078 -36.062 2.729 1 97.31 276 ARG A O 1
ATOM 2207 N N . TYR A 1 277 ? 9.445 -34.75 1.139 1 98.19 277 TYR A N 1
ATOM 2208 C CA . TYR A 1 277 ? 8.008 -34.969 1.239 1 98.19 277 TYR A CA 1
ATOM 2209 C C . TYR A 1 277 ? 7.492 -35.75 0.038 1 98.19 277 TYR A C 1
ATOM 2211 O O . TYR A 1 277 ? 7.52 -35.25 -1.092 1 98.19 277 TYR A O 1
ATOM 2219 N N . GLU A 1 278 ? 7.07 -36.938 0.299 1 97.81 278 GLU A N 1
ATOM 2220 C CA . GLU A 1 278 ? 6.469 -37.75 -0.75 1 97.81 278 GLU A CA 1
ATOM 2221 C C . GLU A 1 278 ? 4.945 -37.75 -0.64 1 97.81 278 GLU A C 1
ATOM 2223 O O . GLU A 1 278 ? 4.398 -37.719 0.463 1 97.81 278 GLU A O 1
ATOM 2228 N N . PHE A 1 279 ? 4.316 -37.781 -1.761 1 97.69 279 PHE A N 1
ATOM 2229 C CA . PHE A 1 279 ? 2.857 -37.719 -1.749 1 97.69 279 PHE A CA 1
ATOM 2230 C C . PHE A 1 279 ? 2.279 -38.438 -2.975 1 97.69 279 PHE A C 1
ATOM 2232 O O . PHE A 1 279 ? 2.959 -38.562 -3.994 1 97.69 279 PHE A O 1
ATOM 2239 N N . GLN A 1 280 ? 1.071 -38.875 -2.822 1 97.25 280 GLN A N 1
ATOM 22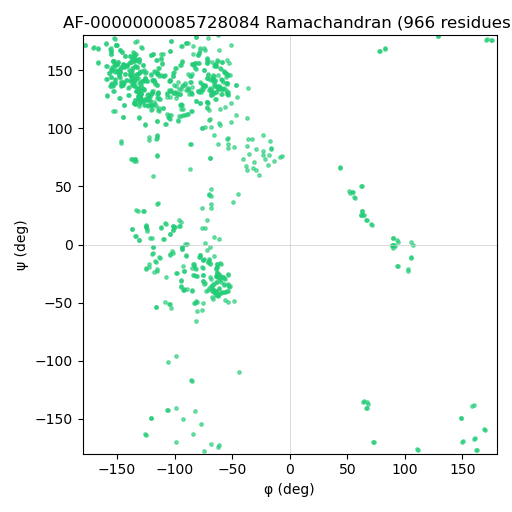40 C CA . GLN A 1 280 ? 0.26 -39.5 -3.869 1 97.25 280 GLN A CA 1
ATOM 2241 C C . GLN A 1 280 ? -1.128 -38.844 -3.93 1 97.25 280 GLN A C 1
ATOM 2243 O O . GLN A 1 280 ? -1.816 -38.75 -2.91 1 97.25 280 GLN A O 1
ATOM 2248 N N . ASN A 1 281 ? -1.463 -38.406 -5.164 1 96.06 281 ASN A N 1
ATOM 2249 C CA . ASN A 1 281 ? -2.77 -37.812 -5.406 1 96.06 281 ASN A CA 1
ATOM 2250 C C . ASN A 1 281 ? -3.025 -36.625 -4.48 1 96.06 281 ASN A C 1
ATOM 2252 O O . ASN A 1 281 ? -4.109 -36.5 -3.908 1 96.06 281 ASN A O 1
ATOM 2256 N N . ALA A 1 282 ? -2.021 -35.875 -4.289 1 96.81 282 ALA A N 1
ATOM 2257 C CA . ALA A 1 282 ? -2.154 -34.688 -3.463 1 96.81 282 ALA A CA 1
ATOM 2258 C C . ALA A 1 282 ? -2.906 -33.562 -4.207 1 96.81 282 ALA A C 1
ATOM 2260 O O . ALA A 1 282 ? -2.664 -33.344 -5.391 1 96.81 282 ALA A O 1
ATOM 2261 N N . PRO A 1 283 ? -3.838 -32.875 -3.514 1 97.75 283 PRO A N 1
ATOM 2262 C CA . PRO A 1 283 ? -4.551 -31.781 -4.168 1 97.75 283 PRO A CA 1
ATOM 2263 C C . PRO A 1 283 ? -3.607 -30.734 -4.75 1 97.75 283 PRO A C 1
ATOM 2265 O O . PRO A 1 283 ? -2.627 -30.359 -4.109 1 97.75 283 PRO A O 1
ATOM 2268 N N . SER A 1 284 ? -3.975 -30.266 -5.969 1 98.06 284 SER A N 1
ATOM 2269 C CA . SER A 1 284 ? -3.113 -29.328 -6.684 1 98.06 284 SER A CA 1
ATOM 2270 C C . SER A 1 284 ? -3.928 -28.234 -7.359 1 98.06 284 SER A C 1
ATOM 2272 O O . SER A 1 284 ? -5.117 -28.406 -7.629 1 98.06 284 SER A O 1
ATOM 2274 N N . TYR A 1 285 ? -3.283 -27.156 -7.594 1 98.38 285 TYR A N 1
ATOM 2275 C CA . TYR A 1 285 ? -3.873 -25.938 -8.133 1 98.38 285 TYR A CA 1
ATOM 2276 C C . TYR A 1 285 ? -2.857 -25.172 -8.961 1 98.38 285 TYR A C 1
ATOM 2278 O O . TYR A 1 285 ? -1.654 -25.219 -8.695 1 98.38 285 TYR A O 1
ATOM 2286 N N . SER A 1 286 ? -3.35 -24.406 -10.047 1 98.56 286 SER A N 1
ATOM 2287 C CA . SER A 1 286 ? -2.441 -23.516 -10.773 1 98.56 286 SER A CA 1
ATOM 2288 C C . SER A 1 286 ? -3.184 -22.328 -11.367 1 98.56 286 SER A C 1
ATOM 2290 O O . SER A 1 286 ? -4.355 -22.438 -11.734 1 98.56 286 SER A O 1
ATOM 2292 N N . GLU A 1 287 ? -2.492 -21.219 -11.461 1 97.81 287 GLU A N 1
ATOM 2293 C CA . GLU A 1 287 ? -3.002 -19.984 -12.07 1 97.81 287 GLU A CA 1
ATOM 2294 C C . GLU A 1 287 ? -1.874 -19.172 -12.68 1 97.81 287 GLU A C 1
ATOM 2296 O O . GLU A 1 287 ? -0.699 -19.5 -12.531 1 97.81 287 GLU A O 1
ATOM 2301 N N . LYS A 1 288 ? -2.26 -18.125 -13.406 1 96.19 288 LYS A N 1
ATOM 2302 C CA . LYS A 1 288 ? -1.27 -17.203 -13.945 1 96.19 288 LYS A CA 1
ATOM 2303 C C . LYS A 1 288 ? -1.836 -15.781 -14.055 1 96.19 288 LYS A C 1
ATOM 2305 O O . LYS A 1 288 ? -3.055 -15.594 -14.055 1 96.19 288 LYS A O 1
ATOM 2310 N N . ASN A 1 289 ? -0.967 -14.852 -14.07 1 93.75 289 ASN A N 1
ATOM 2311 C CA . ASN A 1 289 ? -1.291 -13.438 -14.273 1 93.75 289 ASN A CA 1
ATOM 2312 C C . ASN A 1 289 ? -0.305 -12.766 -15.227 1 93.75 289 ASN A C 1
ATOM 2314 O O . ASN A 1 289 ? 0.822 -13.234 -15.391 1 93.75 289 ASN A O 1
ATOM 2318 N N . TRP A 1 290 ? -0.779 -11.766 -15.969 1 92.5 290 TRP A N 1
ATOM 2319 C CA . TRP A 1 290 ? 0.114 -11.016 -16.844 1 92.5 290 TRP A CA 1
ATOM 2320 C C . TRP A 1 290 ? -0.379 -9.586 -17.031 1 92.5 290 TRP A C 1
ATOM 2322 O O . TRP A 1 290 ? -1.553 -9.289 -16.797 1 92.5 290 TRP A O 1
ATOM 2332 N N . GLY A 1 291 ? 0.52 -8.656 -17.344 1 89 291 GLY A N 1
ATOM 2333 C CA . GLY A 1 291 ? 0.203 -7.258 -17.562 1 89 291 GLY A CA 1
ATOM 2334 C C . GLY A 1 291 ? 1.329 -6.32 -17.172 1 89 291 GLY A C 1
ATOM 2335 O O . GLY A 1 291 ? 2.506 -6.656 -17.328 1 89 291 GLY A O 1
ATOM 2336 N N . ASP A 1 292 ? 0.924 -5.129 -16.734 1 82.19 292 ASP A N 1
ATOM 2337 C CA . ASP A 1 292 ? 1.92 -4.121 -16.375 1 82.19 292 ASP A CA 1
ATOM 2338 C C . ASP A 1 292 ? 2.27 -4.203 -14.883 1 82.19 292 ASP A C 1
ATOM 2340 O O . ASP A 1 292 ? 3.326 -3.725 -14.469 1 82.19 292 ASP A O 1
ATOM 2344 N N . GLY A 1 293 ? 1.405 -4.734 -14.18 1 80.62 293 GLY A N 1
ATOM 2345 C CA . GLY A 1 293 ? 1.608 -4.855 -12.742 1 80.62 293 GLY A CA 1
ATOM 2346 C C . GLY A 1 293 ? 0.403 -5.418 -12.016 1 80.62 293 GLY A C 1
ATOM 2347 O O . GLY A 1 293 ? -0.659 -5.602 -12.609 1 80.62 293 GLY A O 1
ATOM 2348 N N . PHE A 1 294 ? 0.533 -5.633 -10.75 1 87.94 294 PHE A N 1
ATOM 2349 C CA . PHE A 1 294 ? -0.549 -6.129 -9.906 1 87.94 294 PHE A CA 1
ATOM 2350 C C . PHE A 1 294 ? -1.506 -5.004 -9.531 1 87.94 294 PHE A C 1
ATOM 2352 O O . PHE A 1 294 ? -1.185 -3.826 -9.711 1 87.94 294 PHE A O 1
ATOM 2359 N N . PRO A 1 295 ? -2.723 -5.371 -9.062 1 86.88 295 PRO A N 1
ATOM 2360 C CA . PRO A 1 295 ? -3.643 -4.336 -8.57 1 86.88 295 PRO A CA 1
ATOM 2361 C C . PRO A 1 295 ? -3.057 -3.523 -7.422 1 86.88 295 PRO A C 1
ATOM 2363 O O . PRO A 1 295 ? -2.133 -3.98 -6.746 1 86.88 295 PRO A O 1
ATOM 2366 N N . LYS A 1 296 ? -3.578 -2.367 -7.281 1 88.56 296 LYS A N 1
ATOM 2367 C CA . LYS A 1 296 ? -3.127 -1.503 -6.195 1 88.56 296 LYS A CA 1
ATOM 2368 C C . LYS A 1 296 ? -3.285 -2.191 -4.84 1 88.56 296 LYS A C 1
ATOM 2370 O O . LYS A 1 296 ? -2.436 -2.043 -3.959 1 88.56 296 LYS A O 1
ATOM 2375 N N . LYS A 1 297 ? -4.336 -2.832 -4.734 1 93.31 297 LYS A N 1
ATOM 2376 C CA . LYS A 1 297 ? -4.719 -3.564 -3.531 1 93.31 297 LYS A CA 1
ATOM 2377 C C . LYS A 1 297 ? -5.492 -4.832 -3.883 1 93.31 297 LYS A C 1
ATOM 2379 O O . LYS A 1 297 ? -6.344 -4.816 -4.777 1 93.31 297 LYS A O 1
ATOM 2384 N N . TRP A 1 298 ? -5.145 -5.984 -3.143 1 96 298 TRP A N 1
ATOM 2385 C CA . TRP A 1 298 ? -5.887 -7.191 -3.5 1 96 298 TRP A CA 1
ATOM 2386 C C . TRP A 1 298 ? -5.922 -8.172 -2.334 1 96 298 TRP A C 1
ATOM 2388 O O . TRP A 1 298 ? -5.215 -7.992 -1.341 1 96 298 TRP A O 1
ATOM 2398 N N . PHE A 1 299 ? -6.848 -9.148 -2.434 1 97.94 299 PHE A N 1
ATOM 2399 C CA . PHE A 1 299 ? -6.945 -10.289 -1.53 1 97.94 299 PHE A CA 1
ATOM 2400 C C . PHE A 1 299 ? -7.156 -11.578 -2.311 1 97.94 299 PHE A C 1
ATOM 2402 O O . PHE A 1 299 ? -7.578 -11.547 -3.471 1 97.94 299 PHE A O 1
ATOM 2409 N N . TRP A 1 300 ? -6.82 -12.664 -1.678 1 98.38 300 TRP A N 1
ATOM 2410 C CA . TRP A 1 300 ? -6.875 -13.969 -2.336 1 98.38 300 TRP A CA 1
ATOM 2411 C C . TRP A 1 300 ? -7.035 -15.086 -1.314 1 98.38 300 TRP A C 1
ATOM 2413 O O . TRP A 1 300 ? -6.496 -15.008 -0.207 1 98.38 300 TRP A O 1
ATOM 2423 N N . ALA A 1 301 ? -7.801 -16.109 -1.709 1 98.81 301 ALA A N 1
ATOM 2424 C CA . ALA A 1 301 ? -7.844 -17.375 -0.97 1 98.81 301 ALA A CA 1
ATOM 2425 C C . ALA A 1 301 ? -8.102 -18.547 -1.906 1 98.81 301 ALA A C 1
ATOM 2427 O O . ALA A 1 301 ? -8.789 -18.406 -2.918 1 98.81 301 ALA A O 1
ATOM 2428 N N . GLN A 1 302 ? -7.586 -19.641 -1.567 1 98.81 302 GLN A N 1
ATOM 2429 C CA . GLN A 1 302 ? -7.719 -20.859 -2.361 1 98.81 302 GLN A CA 1
ATOM 2430 C C . GLN A 1 302 ? -7.637 -22.094 -1.481 1 98.81 302 GLN A C 1
ATOM 2432 O O . GLN A 1 302 ? -6.84 -22.156 -0.542 1 98.81 302 GLN A O 1
ATOM 2437 N N . CYS A 1 303 ? -8.461 -23.109 -1.825 1 98.5 303 CYS A N 1
ATOM 2438 C CA . CYS A 1 303 ? -8.414 -24.344 -1.064 1 98.5 303 CYS A CA 1
ATOM 2439 C C . CYS A 1 303 ? -8.922 -25.516 -1.901 1 98.5 303 CYS A C 1
ATOM 2441 O O . CYS A 1 303 ? -9.906 -25.391 -2.631 1 98.5 303 CYS A O 1
ATOM 2443 N N . ASN A 1 304 ? -8.227 -26.609 -1.821 1 96.25 304 ASN A N 1
ATOM 2444 C CA . ASN A 1 304 ? -8.641 -27.859 -2.457 1 96.25 304 ASN A CA 1
ATOM 2445 C C . ASN A 1 304 ? -8.578 -29.031 -1.482 1 96.25 304 ASN A C 1
ATOM 2447 O O . ASN A 1 304 ? -8.711 -30.188 -1.888 1 96.25 304 ASN A O 1
ATOM 2451 N N . ALA A 1 305 ? -8.281 -28.781 -0.315 1 96.12 305 ALA A N 1
ATOM 2452 C CA . ALA A 1 305 ? -8.195 -29.828 0.711 1 96.12 305 ALA A CA 1
ATOM 2453 C C . ALA A 1 305 ? -9.266 -29.625 1.78 1 96.12 305 ALA A C 1
ATOM 2455 O O . ALA A 1 305 ? -9.062 -28.891 2.748 1 96.12 305 ALA A O 1
ATOM 2456 N N . PHE A 1 306 ? -10.328 -30.281 1.587 1 95.88 306 PHE A N 1
ATOM 2457 C CA . PHE A 1 306 ? -11.461 -30.125 2.5 1 95.88 306 PHE A CA 1
ATOM 2458 C C . PHE A 1 306 ? -11.719 -31.422 3.26 1 95.88 306 PHE A C 1
ATOM 2460 O O . PHE A 1 306 ? -11.375 -32.5 2.785 1 95.88 306 PHE A O 1
ATOM 2467 N N . GLU A 1 307 ? -12.242 -31.203 4.367 1 88.69 307 GLU A N 1
ATOM 2468 C CA . GLU A 1 307 ? -12.789 -32.281 5.16 1 88.69 307 GLU A CA 1
ATOM 2469 C C . GLU A 1 307 ? -14.312 -32.312 5.109 1 88.69 307 GLU A C 1
ATOM 2471 O O . GLU A 1 307 ? -14.945 -31.266 4.969 1 88.69 307 GLU A O 1
ATOM 2476 N N . GLY A 1 308 ? -14.867 -33.469 5.059 1 72.19 308 GLY A N 1
ATOM 2477 C CA . GLY A 1 308 ? -16.312 -33.562 5.203 1 72.19 308 GLY A CA 1
ATOM 2478 C C . GLY A 1 308 ? -17.031 -33.844 3.896 1 72.19 308 GLY A C 1
ATOM 2479 O O . GLY A 1 308 ? -18.234 -33.656 3.787 1 72.19 308 GLY A O 1
ATOM 2480 N N . THR A 1 309 ? -16.281 -34 2.918 1 71.38 309 THR A N 1
ATOM 2481 C CA . THR A 1 309 ? -16.984 -34.281 1.669 1 71.38 309 THR A CA 1
ATOM 2482 C C . THR A 1 309 ? -16.234 -35.375 0.884 1 71.38 309 THR A C 1
ATOM 2484 O O . THR A 1 309 ? -15.016 -35.531 1.034 1 71.38 309 THR A O 1
ATOM 2487 N N . ASP A 1 310 ? -17.219 -36.031 0.278 1 77.38 310 ASP A N 1
ATOM 2488 C CA . ASP A 1 310 ? -16.672 -36.969 -0.699 1 77.38 310 ASP A CA 1
ATOM 2489 C C . ASP A 1 310 ? -16.453 -36.312 -2.051 1 77.38 310 ASP A C 1
ATOM 2491 O O . ASP A 1 310 ? -17.188 -35.375 -2.412 1 77.38 310 ASP A O 1
ATOM 2495 N N . GLY A 1 311 ? -15.375 -36.406 -2.633 1 79.31 311 GLY A N 1
ATOM 2496 C CA . GLY A 1 311 ? -15.117 -35.875 -3.959 1 79.31 311 GLY A CA 1
ATOM 2497 C C . GLY A 1 311 ? -14.148 -34.688 -3.951 1 79.31 311 GLY A C 1
ATOM 2498 O O . GLY A 1 311 ? -13.711 -34.25 -2.889 1 79.31 311 GLY A O 1
ATOM 2499 N N . GLU A 1 312 ? -14.047 -34.25 -5.164 1 90 312 GLU A N 1
ATOM 2500 C CA . GLU A 1 312 ? -13.102 -33.156 -5.344 1 90 312 GLU A CA 1
ATOM 2501 C C . GLU A 1 312 ? -13.797 -31.797 -5.234 1 90 312 GLU A C 1
ATOM 2503 O O . GLU A 1 312 ? -14.766 -31.531 -5.945 1 90 312 GLU A O 1
ATOM 2508 N N . VAL A 1 313 ? -13.445 -30.984 -4.234 1 96.69 313 VAL A N 1
ATOM 2509 C CA . VAL A 1 313 ? -13.938 -29.625 -4.094 1 96.69 313 VAL A CA 1
ATOM 2510 C C . VAL A 1 313 ? -12.781 -28.641 -4.242 1 96.69 313 VAL A C 1
ATOM 2512 O O . VAL A 1 313 ? -11.68 -28.891 -3.758 1 96.69 313 VAL A O 1
ATOM 2515 N N . SER A 1 314 ? -13.07 -27.609 -4.965 1 98.19 314 SER A N 1
ATOM 2516 C CA . SER A 1 314 ? -12.086 -26.547 -5.086 1 98.19 314 SER A CA 1
ATOM 2517 C C . SER A 1 314 ? -12.727 -25.172 -4.883 1 98.19 314 SER A C 1
ATOM 2519 O O . SER A 1 314 ? -13.82 -24.906 -5.391 1 98.19 314 SER A O 1
ATOM 2521 N N . LEU A 1 315 ? -12.078 -24.375 -4.059 1 98.75 315 LEU A N 1
ATOM 2522 C CA . LEU A 1 315 ? -12.469 -22.969 -3.865 1 98.75 315 LEU A CA 1
ATOM 2523 C C . LEU A 1 315 ? -11.383 -22.031 -4.367 1 98.75 315 LEU A C 1
ATOM 2525 O O . LEU A 1 315 ? -10.203 -22.219 -4.062 1 98.75 315 LEU A O 1
ATOM 2529 N N . THR A 1 316 ? -11.789 -21.047 -5.188 1 98.56 316 THR A N 1
ATOM 2530 C CA . THR A 1 316 ? -10.938 -19.938 -5.586 1 98.56 316 THR A CA 1
ATOM 2531 C C . THR A 1 316 ? -11.664 -18.609 -5.398 1 98.56 316 THR A C 1
ATOM 2533 O O . THR A 1 316 ? -12.789 -18.438 -5.875 1 98.56 316 THR A O 1
ATOM 2536 N N . LEU A 1 317 ? -11.078 -17.75 -4.672 1 98.06 317 LEU A N 1
ATOM 2537 C CA . LEU A 1 317 ? -11.633 -16.406 -4.594 1 98.06 317 LEU A CA 1
ATOM 2538 C C . LEU A 1 317 ? -10.523 -15.359 -4.621 1 98.06 317 LEU A C 1
ATOM 2540 O O . LEU A 1 317 ? -9.391 -15.641 -4.219 1 98.06 317 LEU A O 1
ATOM 2544 N N . GLY A 1 318 ? -10.781 -14.25 -5.133 1 96.25 318 GLY A N 1
ATOM 2545 C CA . GLY A 1 318 ? -9.875 -13.117 -5.215 1 96.25 318 GLY A CA 1
ATOM 2546 C C . GLY A 1 318 ? -10.57 -11.82 -5.586 1 96.25 318 GLY A C 1
ATOM 2547 O O . GLY A 1 318 ? -11.656 -11.836 -6.164 1 96.25 318 GLY A O 1
ATOM 2548 N N . GLY A 1 319 ? -9.953 -10.773 -5.223 1 94 319 GLY A N 1
ATOM 2549 C CA . GLY A 1 319 ? -10.43 -9.438 -5.547 1 94 319 GLY A CA 1
ATOM 2550 C C . GLY A 1 319 ? -9.391 -8.359 -5.312 1 94 319 GLY A C 1
ATOM 2551 O O . GLY A 1 319 ? -8.328 -8.625 -4.754 1 94 319 GLY A O 1
ATOM 2552 N N . GLY A 1 320 ? -9.805 -7.207 -5.852 1 91.81 320 GLY A N 1
ATOM 2553 C CA . GLY A 1 320 ? -8.867 -6.105 -5.703 1 91.81 320 GLY A CA 1
ATOM 2554 C C . GLY A 1 320 ? -9.391 -4.801 -6.281 1 91.81 320 GLY A C 1
ATOM 2555 O O . GLY A 1 320 ? -10.484 -4.758 -6.848 1 91.81 320 GLY A O 1
ATOM 2556 N N . LEU A 1 321 ? -8.609 -3.781 -5.992 1 88.81 321 LEU A N 1
ATOM 2557 C CA . LEU A 1 321 ? -8.828 -2.447 -6.547 1 88.81 321 LEU A CA 1
ATOM 2558 C C . LEU A 1 321 ? -8.031 -2.258 -7.832 1 88.81 321 LEU A C 1
ATOM 2560 O O . LEU A 1 321 ? -6.801 -2.186 -7.801 1 88.81 321 LEU A O 1
ATOM 2564 N N . ARG A 1 322 ? -8.789 -2.18 -8.898 1 78.94 322 ARG A N 1
ATOM 2565 C CA . ARG A 1 322 ? -8.109 -2.104 -10.188 1 78.94 322 ARG A CA 1
ATOM 2566 C C . ARG A 1 322 ? -8.383 -0.767 -10.875 1 78.94 322 ARG A C 1
ATOM 2568 O O . ARG A 1 322 ? -9.461 -0.191 -10.719 1 78.94 322 ARG A O 1
ATOM 2575 N N . LYS A 1 323 ? -7.414 -0.333 -11.609 1 76.56 323 LYS A N 1
ATOM 2576 C CA . LYS A 1 323 ? -7.516 0.911 -12.367 1 76.56 323 LYS A CA 1
ATOM 2577 C C . LYS A 1 323 ? -8.164 0.673 -13.727 1 76.56 323 LYS A C 1
ATOM 2579 O O . LYS A 1 323 ? -7.812 -0.277 -14.43 1 76.56 323 LYS A O 1
ATOM 2584 N N . ILE A 1 324 ? -9.148 1.497 -14.023 1 71.62 324 ILE A N 1
ATOM 2585 C CA . ILE A 1 324 ? -9.812 1.44 -15.32 1 71.62 324 ILE A CA 1
ATOM 2586 C C . ILE A 1 324 ? -9.539 2.729 -16.094 1 71.62 324 ILE A C 1
ATOM 2588 O O . ILE A 1 324 ? -9.742 3.828 -15.578 1 71.62 324 ILE A O 1
ATOM 2592 N N . PRO A 1 325 ? -9.047 2.541 -17.297 1 68.25 325 PRO A N 1
ATOM 2593 C CA . PRO A 1 325 ? -8.828 3.746 -18.094 1 68.25 325 PRO A CA 1
ATOM 2594 C C . PRO A 1 325 ? -10.125 4.477 -18.438 1 68.25 325 PRO A C 1
ATOM 2596 O O . PRO A 1 325 ? -11.148 3.834 -18.703 1 68.25 325 PRO A O 1
ATOM 2599 N N . GLY A 1 326 ? -10.188 5.734 -18.109 1 63 326 GLY A N 1
ATOM 2600 C CA . GLY A 1 326 ? -11.305 6.57 -18.5 1 63 326 GLY A CA 1
ATOM 2601 C C . GLY A 1 326 ? -10.992 7.488 -19.656 1 63 326 GLY A C 1
ATOM 2602 O O . GLY A 1 326 ? -9.93 7.375 -20.281 1 63 326 GLY A O 1
ATOM 2603 N N . PRO A 1 327 ? -12.109 8.164 -20.031 1 61.09 327 PRO A N 1
ATOM 2604 C CA . PRO A 1 327 ? -11.875 9.117 -21.125 1 61.09 327 PRO A CA 1
ATOM 2605 C C . PRO A 1 327 ? -10.75 10.094 -20.812 1 61.09 327 PRO A C 1
ATOM 2607 O O . PRO A 1 327 ? -10.602 10.531 -19.672 1 61.09 327 PRO A O 1
ATOM 2610 N N . GLY A 1 328 ? -9.945 10.367 -21.75 1 54.88 328 GLY A N 1
ATOM 2611 C CA . GLY A 1 328 ? -8.812 11.266 -21.594 1 54.88 328 GLY A CA 1
ATOM 2612 C C . GLY A 1 328 ? -7.742 10.719 -20.656 1 54.88 328 GLY A C 1
ATOM 2613 O O . GLY A 1 328 ? -7.32 9.57 -20.812 1 54.88 328 GLY A O 1
ATOM 2614 N N . SER A 1 329 ? -7.262 11.539 -19.812 1 57.44 329 SER A N 1
ATOM 2615 C CA . SER A 1 329 ? -6.207 11.164 -18.891 1 57.44 329 SER A CA 1
ATOM 2616 C C . SER A 1 329 ? -6.785 10.758 -17.531 1 57.44 329 SER A C 1
ATOM 2618 O O . SER A 1 329 ? -6.043 10.539 -16.578 1 57.44 329 SER A O 1
ATOM 2620 N N . SER A 1 330 ? -8.078 10.523 -17.656 1 63.09 330 SER A N 1
ATOM 2621 C CA . SER A 1 330 ? -8.703 10.227 -16.375 1 63.09 330 SER A CA 1
ATOM 2622 C C . SER A 1 330 ? -8.773 8.719 -16.125 1 63.09 330 SER A C 1
ATOM 2624 O O . SER A 1 330 ? -8.781 7.934 -17.078 1 63.09 330 SER A O 1
ATOM 2626 N N . SER A 1 331 ? -8.43 8.273 -15 1 71.06 331 SER A N 1
ATOM 2627 C CA . SER A 1 331 ? -8.594 6.883 -14.594 1 71.06 331 SER A CA 1
ATOM 2628 C C . SER A 1 331 ? -9.508 6.762 -13.383 1 71.06 331 SER A C 1
ATOM 2630 O O . SER A 1 331 ? -9.633 7.703 -12.594 1 71.06 331 SER A O 1
ATOM 2632 N N . THR A 1 332 ? -10.281 5.73 -13.508 1 73.94 332 THR A N 1
ATOM 2633 C CA . THR A 1 332 ? -11.117 5.414 -12.359 1 73.94 332 THR A CA 1
ATOM 2634 C C . THR A 1 332 ? -10.727 4.062 -11.758 1 73.94 332 THR A C 1
ATOM 2636 O O . THR A 1 332 ? -10.016 3.281 -12.391 1 73.94 332 THR A O 1
ATOM 2639 N N . TYR A 1 333 ? -11.109 3.932 -10.531 1 79.69 333 TYR A N 1
ATOM 2640 C CA . TYR A 1 333 ? -10.844 2.664 -9.859 1 79.69 333 TYR A CA 1
ATOM 2641 C C . TYR A 1 333 ? -12.141 1.896 -9.609 1 79.69 333 TYR A C 1
ATOM 2643 O O . TYR A 1 333 ? -13.18 2.496 -9.344 1 79.69 333 TYR A O 1
ATOM 2651 N N . GLU A 1 334 ? -11.961 0.566 -9.727 1 81.38 334 GLU A N 1
ATOM 2652 C CA . GLU A 1 334 ? -13.125 -0.293 -9.531 1 81.38 334 GLU A CA 1
ATOM 2653 C C . GLU A 1 334 ? -12.789 -1.475 -8.625 1 81.38 334 GLU A C 1
ATOM 2655 O O . GLU A 1 334 ? -11.703 -2.051 -8.719 1 81.38 334 GLU A O 1
ATOM 2660 N N . ASN A 1 335 ? -13.812 -1.751 -7.805 1 86.38 335 ASN A N 1
ATOM 2661 C CA . ASN A 1 335 ? -13.734 -2.979 -7.02 1 86.38 335 ASN A CA 1
ATOM 2662 C C . ASN A 1 335 ? -14.156 -4.195 -7.836 1 86.38 335 ASN A C 1
ATOM 2664 O O . ASN A 1 335 ? -15.25 -4.223 -8.398 1 86.38 335 ASN A O 1
ATOM 2668 N N . ALA A 1 336 ? -13.266 -5.141 -7.898 1 86.88 336 ALA A N 1
ATOM 2669 C CA . ALA A 1 336 ? -13.57 -6.402 -8.562 1 86.88 336 ALA A CA 1
ATOM 2670 C C . ALA A 1 336 ? -13.297 -7.586 -7.641 1 86.88 336 ALA A C 1
ATOM 2672 O O . ALA A 1 336 ? -12.328 -7.578 -6.875 1 86.88 336 ALA A O 1
ATOM 2673 N N . ALA A 1 337 ? -14.219 -8.578 -7.742 1 92.94 337 ALA A N 1
ATOM 2674 C CA . ALA A 1 337 ? -14.031 -9.797 -6.953 1 92.94 337 ALA A CA 1
ATOM 2675 C C . ALA A 1 337 ? -14.82 -10.961 -7.547 1 92.94 337 ALA A C 1
ATOM 2677 O O . ALA A 1 337 ? -15.82 -10.75 -8.242 1 92.94 337 ALA A O 1
ATOM 2678 N N . LEU A 1 338 ? -14.328 -12.109 -7.277 1 94.62 338 LEU A N 1
ATOM 2679 C CA . LEU A 1 338 ? -15.055 -13.305 -7.695 1 94.62 338 LEU A CA 1
ATOM 2680 C C . LEU A 1 338 ? -14.867 -14.438 -6.695 1 94.62 338 LEU A C 1
ATOM 2682 O O . LEU A 1 338 ? -13.898 -14.438 -5.926 1 94.62 338 LEU A O 1
ATOM 2686 N N . ILE A 1 339 ? -15.789 -15.289 -6.629 1 97.56 339 ILE A N 1
ATOM 2687 C CA . ILE A 1 339 ? -15.734 -16.562 -5.93 1 97.56 339 ILE A CA 1
ATOM 2688 C C . ILE A 1 339 ? -16.141 -17.688 -6.875 1 97.56 339 ILE A C 1
ATOM 2690 O O . ILE A 1 339 ? -17.125 -17.578 -7.613 1 97.56 339 ILE A O 1
ATOM 2694 N N . ALA A 1 340 ? -15.383 -18.734 -6.871 1 97.75 340 ALA A N 1
ATOM 2695 C CA . ALA A 1 340 ? -15.742 -19.906 -7.668 1 97.75 340 ALA A CA 1
ATOM 2696 C C . ALA A 1 340 ? -15.562 -21.188 -6.867 1 97.75 340 ALA A C 1
ATOM 2698 O O . ALA A 1 340 ? -14.594 -21.328 -6.109 1 97.75 340 ALA A O 1
ATOM 2699 N N . VAL A 1 341 ? -16.531 -22.109 -7.086 1 98.25 341 VAL A N 1
ATOM 2700 C CA . VAL A 1 341 ? -16.5 -23.406 -6.422 1 98.25 341 VAL A CA 1
ATOM 2701 C C . VAL A 1 341 ? -16.719 -24.516 -7.449 1 98.25 341 VAL A C 1
ATOM 2703 O O . VAL A 1 341 ? -17.625 -24.406 -8.297 1 98.25 341 VAL A O 1
ATOM 2706 N N . HIS A 1 342 ? -15.891 -25.469 -7.453 1 98.12 342 HIS A N 1
ATOM 2707 C CA . HIS A 1 342 ? -16.141 -26.703 -8.18 1 98.12 342 HIS A CA 1
ATOM 2708 C C . HIS A 1 342 ? -16.547 -27.828 -7.234 1 98.12 342 HIS A C 1
ATOM 2710 O O . HIS A 1 342 ? -15.898 -28.062 -6.215 1 98.12 342 HIS A O 1
ATOM 2716 N N . TYR A 1 343 ? -17.609 -28.516 -7.605 1 96.62 343 TYR A N 1
ATOM 2717 C CA . TYR A 1 343 ? -18.062 -29.656 -6.832 1 96.62 343 TYR A CA 1
ATOM 2718 C C . TYR A 1 343 ? -18.922 -30.578 -7.688 1 96.62 343 TYR A C 1
ATOM 2720 O O . TYR A 1 343 ? -19.875 -30.141 -8.32 1 96.62 343 TYR A O 1
ATOM 2728 N N . GLY A 1 344 ? -18.516 -31.828 -7.641 1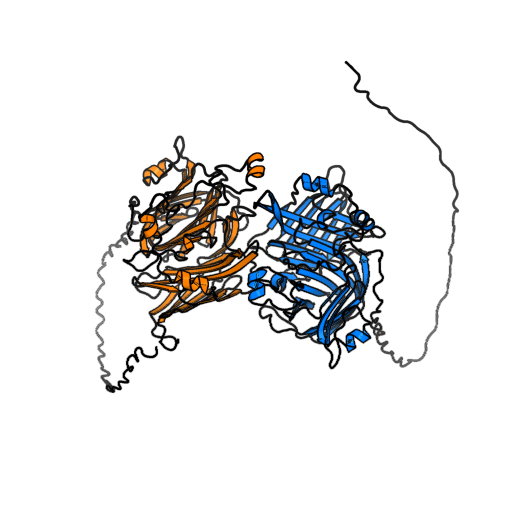 93.88 344 GLY A N 1
ATOM 2729 C CA . GLY A 1 344 ? -19.281 -32.812 -8.367 1 93.88 344 GLY A CA 1
ATOM 2730 C C . GLY A 1 344 ? -19.297 -32.594 -9.867 1 93.88 344 GLY A C 1
ATOM 2731 O O . GLY A 1 344 ? -20.297 -32.844 -10.539 1 93.88 344 GLY A O 1
ATOM 2732 N N . GLY A 1 345 ? -18.312 -31.969 -10.312 1 94.81 345 GLY A N 1
ATOM 2733 C CA . GLY A 1 345 ? -18.219 -31.719 -11.742 1 94.81 345 GLY A CA 1
ATOM 2734 C C . GLY A 1 345 ? -18.906 -30.422 -12.156 1 94.81 345 GLY A C 1
ATOM 2735 O O . GLY A 1 345 ? -18.922 -30.078 -13.336 1 94.81 345 GLY A O 1
ATOM 2736 N N . VAL A 1 346 ? -19.453 -29.75 -11.227 1 96.75 346 VAL A N 1
ATOM 2737 C CA . VAL A 1 346 ? -20.203 -28.531 -11.5 1 96.75 346 VAL A CA 1
ATOM 2738 C C . VAL A 1 346 ? -19.375 -27.312 -11.102 1 96.75 346 VAL A C 1
ATOM 2740 O O . VAL A 1 346 ? -18.703 -27.328 -10.062 1 96.75 346 VAL A O 1
ATOM 2743 N N . PHE A 1 347 ? -19.484 -26.281 -11.961 1 97.31 347 PHE A N 1
ATOM 2744 C CA . PHE A 1 347 ? -18.781 -25.016 -11.742 1 97.31 347 PHE A CA 1
ATOM 2745 C C . PHE A 1 347 ? -19.75 -23.938 -11.258 1 97.31 347 PHE A C 1
ATOM 2747 O O . PHE A 1 347 ? -20.625 -23.5 -12.008 1 97.31 347 PHE A O 1
ATOM 2754 N N . TYR A 1 348 ? -19.641 -23.547 -9.969 1 97.5 348 TYR A N 1
ATOM 2755 C CA . TYR A 1 348 ? -20.422 -22.453 -9.391 1 97.5 348 TYR A CA 1
ATOM 2756 C C . TYR A 1 348 ? -19.625 -21.156 -9.414 1 97.5 348 TYR A C 1
ATOM 2758 O O . TYR A 1 348 ? -18.656 -21 -8.672 1 97.5 348 TYR A O 1
ATOM 2766 N N . GLU A 1 349 ? -20.078 -20.281 -10.242 1 95.56 349 GLU A N 1
ATOM 2767 C CA . GLU A 1 349 ? -19.344 -19.047 -10.477 1 95.56 349 GLU A CA 1
ATOM 2768 C C . GLU A 1 349 ? -20.125 -17.844 -9.961 1 95.56 349 GLU A C 1
ATOM 2770 O O . GLU A 1 349 ? -21.297 -17.672 -10.273 1 95.56 349 GLU A O 1
ATOM 2775 N N . PHE A 1 350 ? -19.5 -17.062 -9.117 1 95.44 350 PHE A N 1
ATOM 2776 C CA . PHE A 1 350 ? -20.016 -15.781 -8.633 1 95.44 350 PHE A CA 1
ATOM 2777 C C . PHE A 1 350 ? -19.141 -14.625 -9.102 1 95.44 350 PHE A C 1
ATOM 2779 O O . PHE A 1 350 ? -18.047 -14.422 -8.57 1 95.44 350 PHE A O 1
ATOM 2786 N N . VAL A 1 351 ? -19.609 -13.883 -10.039 1 91.06 351 VAL A N 1
ATOM 2787 C CA . VAL A 1 351 ? -18.859 -12.797 -10.68 1 91.06 351 VAL A CA 1
ATOM 2788 C C . VAL A 1 351 ? -19.75 -11.562 -10.789 1 91.06 351 VAL A C 1
ATOM 2790 O O . VAL A 1 351 ? -20.984 -11.664 -10.703 1 91.06 351 VAL A O 1
ATOM 2793 N N . PRO A 1 352 ? -19.125 -10.422 -10.953 1 83.5 352 PRO A N 1
ATOM 2794 C CA . PRO A 1 352 ? -19.891 -9.172 -10.938 1 83.5 352 PRO A CA 1
ATOM 2795 C C . PRO A 1 352 ? -20.953 -9.102 -12.031 1 83.5 352 PRO A C 1
ATOM 2797 O O . PRO A 1 352 ? -21.953 -8.406 -11.883 1 83.5 352 PRO A O 1
ATOM 2800 N N . TRP A 1 353 ? -20.812 -9.758 -13.125 1 81.75 353 TRP A N 1
ATOM 2801 C CA . TRP A 1 353 ? -21.766 -9.641 -14.219 1 81.75 353 TRP A CA 1
ATOM 2802 C C . TRP A 1 353 ? -22.875 -10.68 -14.078 1 81.75 353 TRP A C 1
ATOM 2804 O O . TRP A 1 353 ? -23.859 -10.656 -14.836 1 81.75 353 TRP A O 1
ATOM 2814 N N . ASN A 1 354 ? -22.75 -11.586 -13.203 1 83.38 354 ASN A N 1
ATOM 2815 C CA . ASN A 1 354 ? -23.844 -12.531 -12.984 1 83.38 354 ASN A CA 1
ATOM 2816 C C . ASN A 1 354 ? -24.281 -12.547 -11.523 1 83.38 354 ASN A C 1
ATOM 2818 O O . ASN A 1 354 ? -24.969 -13.477 -11.086 1 83.38 354 ASN A O 1
ATOM 2822 N N . GLY A 1 355 ? -23.891 -11.578 -10.812 1 87.62 355 GLY A N 1
ATOM 2823 C CA . GLY A 1 355 ? -24.219 -11.516 -9.398 1 87.62 355 GLY A CA 1
ATOM 2824 C C . GLY A 1 355 ? -23.453 -10.43 -8.648 1 87.62 355 GLY A C 1
ATOM 2825 O O . GLY A 1 355 ? -23.188 -9.367 -9.211 1 87.62 355 GLY A O 1
ATOM 2826 N N . SER A 1 356 ? -23.391 -10.641 -7.305 1 91.5 356 SER A N 1
ATOM 2827 C CA . SER A 1 356 ? -22.688 -9.68 -6.465 1 91.5 356 SER A CA 1
ATOM 2828 C C . SER A 1 356 ? -21.797 -10.375 -5.438 1 91.5 356 SER A C 1
ATOM 2830 O O . SER A 1 356 ? -22.141 -11.461 -4.953 1 91.5 356 SER A O 1
ATOM 2832 N N . VAL A 1 357 ? -20.688 -9.812 -5.211 1 96.19 357 VAL A N 1
ATOM 2833 C CA . VAL A 1 357 ? -19.766 -10.281 -4.191 1 96.19 357 VAL A CA 1
ATOM 2834 C C . VAL A 1 357 ? -19.516 -9.18 -3.164 1 96.19 357 VAL A C 1
ATOM 2836 O O . VAL A 1 357 ? -19.234 -8.031 -3.527 1 96.19 357 VAL A O 1
ATOM 2839 N N . THR A 1 358 ? -19.656 -9.516 -1.918 1 97.44 358 THR A N 1
ATOM 2840 C CA . THR A 1 358 ? -19.359 -8.609 -0.808 1 97.44 358 THR A CA 1
ATOM 2841 C C . THR A 1 358 ? -18.25 -9.172 0.066 1 97.44 358 THR A C 1
ATOM 2843 O O . THR A 1 358 ? -18.188 -10.383 0.3 1 97.44 358 THR A O 1
ATOM 2846 N N . TRP A 1 359 ? -17.375 -8.281 0.535 1 98.12 359 TRP A N 1
ATOM 2847 C CA . TRP A 1 359 ? -16.281 -8.82 1.333 1 98.12 359 TRP A CA 1
ATOM 2848 C C . TRP A 1 359 ? -15.953 -7.898 2.506 1 98.12 359 TRP A C 1
ATOM 2850 O O . TRP A 1 359 ? -16.297 -6.719 2.488 1 98.12 359 TRP A O 1
ATOM 2860 N N . GLU A 1 360 ? -15.445 -8.445 3.453 1 98.19 360 GLU A N 1
ATOM 2861 C CA . GLU A 1 360 ? -14.766 -7.844 4.594 1 98.19 360 GLU A CA 1
ATOM 2862 C C . GLU A 1 360 ? -13.414 -8.508 4.852 1 98.19 360 GLU A C 1
ATOM 2864 O O . GLU A 1 360 ? -13.359 -9.633 5.359 1 98.19 360 GLU A O 1
ATOM 2869 N N . ILE A 1 361 ? -12.32 -7.781 4.57 1 98.56 361 ILE A N 1
ATOM 2870 C CA . ILE A 1 361 ? -10.969 -8.328 4.676 1 98.56 361 ILE A CA 1
ATOM 2871 C C . ILE A 1 361 ? -10.164 -7.52 5.695 1 98.56 361 ILE A C 1
ATOM 2873 O O . ILE A 1 361 ? -9.953 -6.316 5.516 1 98.56 361 ILE A O 1
ATOM 2877 N N . SER A 1 362 ? -9.719 -8.172 6.691 1 97.88 362 SER A N 1
ATOM 2878 C CA . SER A 1 362 ? -8.844 -7.527 7.664 1 97.88 362 SER A CA 1
ATOM 2879 C C . SER A 1 362 ? -7.461 -7.266 7.078 1 97.88 362 SER A C 1
ATOM 2881 O O . SER A 1 362 ? -7.074 -7.879 6.082 1 97.88 362 SER A O 1
ATOM 2883 N N . PRO A 1 363 ? -6.773 -6.332 7.738 1 96.25 363 PRO A N 1
ATOM 2884 C CA . PRO A 1 363 ? -5.395 -6.145 7.277 1 96.25 363 PRO A CA 1
ATOM 2885 C C . PRO A 1 363 ? -4.609 -7.453 7.23 1 96.25 363 PRO A C 1
ATOM 2887 O O . PRO A 1 363 ? -3.773 -7.645 6.34 1 96.25 363 PRO A O 1
ATOM 2890 N N . TRP A 1 364 ? -4.863 -8.328 8.188 1 97.38 364 TRP A N 1
ATOM 2891 C CA . TRP A 1 364 ? -4.359 -9.703 8.18 1 97.38 364 TRP A CA 1
ATOM 2892 C C . TRP A 1 364 ? -5.199 -10.594 9.086 1 97.38 364 TRP A C 1
ATOM 2894 O O . TRP A 1 364 ? -5.785 -10.125 10.062 1 97.38 364 TRP A O 1
ATOM 2904 N N . GLY A 1 365 ? -5.395 -11.797 8.656 1 98.38 365 GLY A N 1
ATOM 2905 C CA . GLY A 1 365 ? -5.852 -12.828 9.562 1 98.38 365 GLY A CA 1
ATOM 2906 C C . GLY A 1 365 ? -7.312 -13.188 9.375 1 98.38 365 GLY A C 1
ATOM 2907 O O . GLY A 1 365 ? -7.785 -14.195 9.906 1 98.38 365 GLY A O 1
ATOM 2908 N N . HIS A 1 366 ? -8.023 -12.367 8.586 1 98.81 366 HIS A N 1
ATOM 2909 C CA . HIS A 1 366 ? -9.445 -12.672 8.453 1 98.81 366 HIS A CA 1
ATOM 2910 C C . HIS A 1 366 ? -9.969 -12.281 7.078 1 98.81 366 HIS A C 1
ATOM 2912 O O . HIS A 1 366 ? -9.812 -11.141 6.645 1 98.81 366 HIS A O 1
ATOM 2918 N N . TRP A 1 367 ? -10.578 -13.203 6.418 1 98.88 367 TRP A N 1
ATOM 2919 C CA . TRP A 1 367 ? -11.25 -13.047 5.129 1 98.88 367 TRP A CA 1
ATOM 2920 C C . TRP A 1 367 ? -12.711 -13.484 5.223 1 98.88 367 TRP A C 1
ATOM 2922 O O . TRP A 1 367 ? -13 -14.648 5.516 1 98.88 367 TRP A O 1
ATOM 2932 N N . TYR A 1 368 ? -13.617 -12.633 4.969 1 98.88 368 TYR A N 1
ATOM 2933 C CA . TYR A 1 368 ? -15.039 -12.953 4.961 1 98.88 368 TYR A CA 1
ATOM 2934 C C . TYR A 1 368 ? -15.711 -12.438 3.695 1 98.88 368 TYR A C 1
ATOM 2936 O O . TYR A 1 368 ? -15.672 -11.234 3.41 1 98.88 368 TYR A O 1
ATOM 2944 N N . LEU A 1 369 ? -16.297 -13.312 2.932 1 98.75 369 LEU A N 1
ATOM 2945 C CA . LEU A 1 369 ? -16.953 -12.953 1.681 1 98.75 369 LEU A CA 1
ATOM 2946 C C . LEU A 1 369 ? -18.297 -13.648 1.553 1 98.75 369 LEU A C 1
ATOM 2948 O O . LEU A 1 369 ? -18.453 -14.797 1.975 1 98.75 369 LEU A O 1
ATOM 2952 N N . THR A 1 370 ? -19.203 -12.977 0.962 1 98.31 370 THR A N 1
ATOM 2953 C CA . THR A 1 370 ? -20.484 -13.531 0.538 1 98.31 370 THR A CA 1
ATOM 2954 C C . THR A 1 370 ? -20.781 -13.164 -0.912 1 98.31 370 THR A C 1
ATOM 2956 O O . THR A 1 370 ? -20.359 -12.109 -1.388 1 98.31 370 THR A O 1
ATOM 2959 N N . ALA A 1 371 ? -21.453 -14.062 -1.543 1 97.94 371 ALA A N 1
ATOM 2960 C CA . ALA A 1 371 ? -21.828 -13.797 -2.928 1 97.94 371 ALA A CA 1
ATOM 2961 C C . ALA A 1 371 ? -23.125 -14.508 -3.289 1 97.94 371 ALA A C 1
ATOM 2963 O O . ALA A 1 371 ? -23.516 -15.477 -2.631 1 97.94 371 ALA A O 1
ATOM 2964 N N . GLU A 1 372 ? -23.766 -13.961 -4.254 1 96 372 GLU A N 1
ATOM 2965 C CA . GLU A 1 372 ? -25 -14.578 -4.758 1 96 372 GLU A CA 1
ATOM 2966 C C . GLU A 1 372 ? -25.172 -14.32 -6.254 1 96 372 GLU A C 1
ATOM 2968 O O . GLU A 1 372 ? -24.672 -13.32 -6.777 1 96 372 GLU A O 1
ATOM 2973 N N . ASN A 1 373 ? -25.703 -15.211 -6.906 1 93.75 373 ASN A N 1
ATOM 2974 C CA . ASN A 1 373 ? -26.203 -15.055 -8.273 1 93.75 373 ASN A CA 1
ATOM 2975 C C . ASN A 1 373 ? -27.656 -15.453 -8.383 1 93.75 373 ASN A C 1
ATOM 2977 O O . ASN A 1 373 ? -28.391 -15.461 -7.391 1 93.75 373 ASN A O 1
ATOM 2981 N N . GLU A 1 374 ? -28.141 -15.664 -9.578 1 92.56 374 GLU A N 1
ATOM 2982 C CA . GLU A 1 374 ? -29.578 -15.914 -9.773 1 92.56 374 GLU A CA 1
ATOM 2983 C C . GLU A 1 374 ? -30.016 -17.188 -9.07 1 92.56 374 GLU A C 1
ATOM 2985 O O . GLU A 1 374 ? -31.156 -17.297 -8.625 1 92.56 374 GLU A O 1
ATOM 2990 N N . THR A 1 375 ? -29.062 -18.141 -8.898 1 95.69 375 THR A N 1
ATOM 2991 C CA . THR A 1 375 ? -29.516 -19.469 -8.508 1 95.69 375 THR A CA 1
ATOM 2992 C C . THR A 1 375 ? -28.828 -19.922 -7.234 1 95.69 375 THR A C 1
ATOM 2994 O O . THR A 1 375 ? -29.281 -20.859 -6.582 1 95.69 375 THR A O 1
ATOM 2997 N N . HIS A 1 376 ? -27.719 -19.328 -6.949 1 98 376 HIS A N 1
ATOM 2998 C CA . HIS A 1 376 ? -26.953 -19.875 -5.844 1 98 376 HIS A CA 1
ATOM 2999 C C . HIS A 1 376 ? -26.406 -18.766 -4.945 1 98 376 HIS A C 1
ATOM 3001 O O . HIS A 1 376 ? -26.375 -17.609 -5.348 1 98 376 HIS A O 1
ATOM 3007 N N . MET A 1 377 ? -26.062 -19.172 -3.723 1 98.12 377 MET A N 1
ATOM 3008 C CA . MET A 1 377 ? -25.406 -18.328 -2.734 1 98.12 377 MET A CA 1
ATOM 3009 C C . MET A 1 377 ? -24.188 -19.031 -2.15 1 98.12 377 MET A C 1
ATOM 3011 O O . MET A 1 377 ? -24.172 -20.25 -2.02 1 98.12 377 MET A O 1
ATOM 3015 N N . VAL A 1 378 ? -23.188 -18.203 -1.788 1 98.56 378 VAL A N 1
ATOM 3016 C CA . VAL A 1 378 ? -21.984 -18.766 -1.201 1 98.56 378 VAL A CA 1
ATOM 3017 C C . VAL A 1 378 ? -21.469 -17.859 -0.088 1 98.56 378 VAL A C 1
ATOM 3019 O O . VAL A 1 378 ? -21.609 -16.641 -0.164 1 98.56 378 VAL A O 1
ATOM 3022 N N . GLU A 1 379 ? -21 -18.422 0.949 1 98.69 379 GLU A N 1
ATOM 3023 C CA . GLU A 1 379 ? -20.328 -17.75 2.064 1 98.69 379 GLU A CA 1
ATOM 3024 C C . GLU A 1 379 ? -19 -18.406 2.391 1 98.69 379 GLU A C 1
ATOM 3026 O O . GLU A 1 379 ? -18.922 -19.641 2.518 1 98.69 379 GLU A O 1
ATOM 3031 N N . VAL A 1 380 ? -17.938 -17.641 2.49 1 98.88 380 VAL A N 1
ATOM 3032 C CA . VAL A 1 380 ? -16.594 -18.125 2.797 1 98.88 380 VAL A CA 1
ATOM 3033 C C . VAL A 1 380 ? -16 -17.312 3.951 1 98.88 380 VAL A C 1
ATOM 3035 O O . VAL A 1 380 ? -16.016 -16.078 3.924 1 98.88 380 VAL A O 1
ATOM 3038 N N . GLU A 1 381 ? -15.523 -17.969 4.902 1 98.94 381 GLU A N 1
ATOM 3039 C CA . GLU A 1 381 ? -14.789 -17.344 5.996 1 98.94 381 GLU A CA 1
ATOM 3040 C C . GLU A 1 381 ? -13.453 -18.031 6.238 1 98.94 381 GLU A C 1
ATOM 3042 O O . GLU A 1 381 ? -13.406 -19.25 6.449 1 98.94 381 GLU A O 1
ATOM 3047 N N . ALA A 1 382 ? -12.414 -17.312 6.207 1 98.94 382 ALA A N 1
ATOM 3048 C CA . ALA A 1 382 ? -11.086 -17.828 6.516 1 98.94 382 ALA A CA 1
ATOM 3049 C C . ALA A 1 382 ? -10.422 -17.031 7.633 1 98.94 382 ALA A C 1
ATOM 3051 O O . ALA A 1 382 ? -10.547 -15.805 7.684 1 98.94 382 ALA A O 1
ATOM 3052 N N . ARG A 1 383 ? -9.742 -17.719 8.484 1 98.81 383 ARG A N 1
ATOM 3053 C CA . ARG A 1 383 ? -9.016 -17.125 9.594 1 98.81 383 ARG A CA 1
ATOM 3054 C C . ARG A 1 383 ? -7.648 -17.766 9.773 1 98.81 383 ARG A C 1
ATOM 3056 O O . ARG A 1 383 ? -7.5 -18.984 9.578 1 98.81 383 ARG A O 1
ATOM 3063 N N . THR A 1 384 ? -6.668 -16.969 10.172 1 98.69 384 THR A N 1
ATOM 3064 C CA . THR A 1 384 ? -5.367 -17.531 10.508 1 98.69 384 THR A CA 1
ATOM 3065 C C . THR A 1 384 ? -4.695 -16.719 11.609 1 98.69 384 THR A C 1
ATOM 3067 O O . THR A 1 384 ? -4.82 -15.492 11.648 1 98.69 384 THR A O 1
ATOM 3070 N N . SER A 1 385 ? -4.027 -17.359 12.438 1 97.44 385 SER A N 1
ATOM 3071 C CA . SER A 1 385 ? -3.182 -16.719 13.438 1 97.44 385 SER A CA 1
ATOM 3072 C C . SER A 1 385 ? -1.713 -16.766 13.031 1 97.44 385 SER A C 1
ATOM 3074 O O . SER A 1 385 ? -0.853 -16.219 13.727 1 97.44 385 SER A O 1
ATOM 3076 N N . ASP A 1 386 ? -1.525 -17.484 11.969 1 97.25 386 ASP A N 1
ATOM 3077 C CA . ASP A 1 386 ? -0.172 -17.5 11.422 1 97.25 386 ASP A CA 1
ATOM 3078 C C . ASP A 1 386 ? 0.255 -16.094 10.992 1 97.25 386 ASP A C 1
ATOM 3080 O O . ASP A 1 386 ? -0.532 -15.352 10.398 1 97.25 386 ASP A O 1
ATOM 3084 N N . PRO A 1 387 ? 1.485 -15.703 11.312 1 96.12 387 PRO A N 1
ATOM 3085 C CA . PRO A 1 387 ? 1.92 -14.352 10.938 1 96.12 387 PRO A CA 1
ATOM 3086 C C . PRO A 1 387 ? 1.966 -14.148 9.43 1 96.12 387 PRO A C 1
ATOM 3088 O O . PRO A 1 387 ? 1.942 -13.008 8.953 1 96.12 387 PRO A O 1
ATOM 3091 N N . GLY A 1 388 ? 2.035 -15.227 8.711 1 97.5 388 GLY A N 1
ATOM 3092 C CA . GLY A 1 388 ? 2.178 -15.133 7.27 1 97.5 388 GLY A CA 1
ATOM 3093 C C . GLY A 1 388 ? 3.592 -14.812 6.828 1 97.5 388 GLY A C 1
ATOM 3094 O O . GLY A 1 388 ? 4.434 -14.438 7.645 1 97.5 388 GLY A O 1
ATOM 3095 N N . THR A 1 389 ? 3.859 -14.969 5.582 1 98.38 389 THR A N 1
ATOM 3096 C CA . THR A 1 389 ? 5.172 -14.734 4.988 1 98.38 389 THR A CA 1
ATOM 3097 C C . THR A 1 389 ? 5.078 -13.727 3.852 1 98.38 389 THR A C 1
ATOM 3099 O O . THR A 1 389 ? 4.312 -13.914 2.904 1 98.38 389 THR A O 1
ATOM 3102 N N . PRO A 1 390 ? 5.848 -12.648 3.926 1 97.88 390 PRO A N 1
ATOM 3103 C CA . PRO A 1 390 ? 5.898 -11.742 2.779 1 97.88 390 PRO A CA 1
ATOM 3104 C C . PRO A 1 390 ? 6.484 -12.398 1.531 1 97.88 390 PRO A C 1
ATOM 3106 O O . PRO A 1 390 ? 7.52 -13.07 1.608 1 97.88 390 PRO A O 1
ATOM 3109 N N . LEU A 1 391 ? 5.797 -12.234 0.466 1 98.19 391 LEU A N 1
ATOM 3110 C CA . LEU A 1 391 ? 6.242 -12.766 -0.817 1 98.19 391 LEU A CA 1
ATOM 3111 C C . LEU A 1 391 ? 6.465 -11.641 -1.824 1 98.19 391 LEU A C 1
ATOM 3113 O O . LEU A 1 391 ? 6.016 -10.516 -1.612 1 98.19 391 LEU A O 1
ATOM 3117 N N . ARG A 1 392 ? 7.168 -11.992 -2.863 1 97.5 392 ARG A N 1
ATOM 3118 C CA . ARG A 1 392 ? 7.551 -11 -3.859 1 97.5 392 ARG A CA 1
ATOM 3119 C C . ARG A 1 392 ? 6.645 -11.078 -5.086 1 97.5 392 ARG A C 1
ATOM 3121 O O . ARG A 1 392 ? 6.172 -12.156 -5.445 1 97.5 392 ARG A O 1
ATOM 3128 N N . ALA A 1 393 ? 6.426 -9.984 -5.691 1 96.12 393 ALA A N 1
ATOM 3129 C CA . ALA A 1 393 ? 5.77 -9.867 -6.992 1 96.12 393 ALA A CA 1
ATOM 3130 C C . ALA A 1 393 ? 6.391 -8.742 -7.82 1 96.12 393 ALA A C 1
ATOM 3132 O O . ALA A 1 393 ? 7.023 -7.836 -7.273 1 96.12 393 ALA A O 1
ATOM 3133 N N . PRO A 1 394 ? 6.281 -8.859 -9.133 1 94 394 PRO A N 1
ATOM 3134 C CA . PRO A 1 394 ? 6.797 -7.773 -9.969 1 94 394 PRO A CA 1
ATOM 3135 C C . PRO A 1 394 ? 6.078 -6.449 -9.734 1 94 394 PRO A C 1
ATOM 3137 O O . PRO A 1 394 ? 4.848 -6.422 -9.625 1 94 394 PRO A O 1
ATOM 3140 N N . THR A 1 395 ? 6.848 -5.395 -9.617 1 91.06 395 THR A N 1
ATOM 3141 C CA . THR A 1 395 ? 6.324 -4.039 -9.492 1 91.06 395 THR A CA 1
ATOM 3142 C C . THR A 1 395 ? 7.027 -3.1 -10.469 1 91.06 395 THR A C 1
ATOM 3144 O O . THR A 1 395 ? 8.164 -3.357 -10.875 1 91.06 395 THR A O 1
ATOM 3147 N N . LEU A 1 396 ? 6.367 -2.01 -10.719 1 85.44 396 LEU A N 1
ATOM 3148 C CA . LEU A 1 396 ? 6.941 -1.012 -11.617 1 85.44 396 LEU A CA 1
ATOM 3149 C C . LEU A 1 396 ? 8.055 -0.233 -10.922 1 85.44 396 LEU A C 1
ATOM 3151 O O . LEU A 1 396 ? 9.008 0.204 -11.57 1 85.44 396 LEU A O 1
ATOM 3155 N N . GLU A 1 397 ? 7.918 -0.186 -9.617 1 84.31 397 GLU A N 1
ATOM 3156 C CA . GLU A 1 397 ? 8.766 0.75 -8.891 1 84.31 397 GLU A CA 1
ATOM 3157 C C . GLU A 1 397 ? 10.031 0.067 -8.383 1 84.31 397 GLU A C 1
ATOM 3159 O O . GLU A 1 397 ? 11.078 0.709 -8.234 1 84.31 397 GLU A O 1
ATOM 3164 N N . MET A 1 398 ? 9.914 -1.163 -8.102 1 86.44 398 MET A N 1
ATOM 3165 C CA . MET A 1 398 ? 11.031 -1.789 -7.402 1 86.44 398 MET A CA 1
ATOM 3166 C C . MET A 1 398 ? 11.344 -3.162 -7.988 1 86.44 398 MET A C 1
ATOM 3168 O O . MET A 1 398 ? 12.078 -3.949 -7.383 1 86.44 398 MET A O 1
ATOM 3172 N N . GLY A 1 399 ? 10.805 -3.453 -9.117 1 90.38 399 GLY A N 1
ATOM 3173 C CA . GLY A 1 399 ? 11.008 -4.785 -9.656 1 90.38 399 GLY A CA 1
ATOM 3174 C C . GLY A 1 399 ? 10.352 -5.879 -8.836 1 90.38 399 GLY A C 1
ATOM 3175 O O . GLY A 1 399 ? 9.219 -5.715 -8.375 1 90.38 399 GLY A O 1
ATOM 3176 N N . LEU A 1 400 ? 11.062 -7.004 -8.719 1 95 400 LEU A N 1
ATOM 3177 C CA . LEU A 1 400 ? 10.555 -8.102 -7.898 1 95 400 LEU A CA 1
ATOM 3178 C C . LEU A 1 400 ? 10.734 -7.797 -6.414 1 95 400 LEU A C 1
ATOM 3180 O O . LEU A 1 400 ? 11.812 -8.023 -5.855 1 95 400 LEU A O 1
ATOM 3184 N N . ALA A 1 401 ? 9.664 -7.348 -5.738 1 94.12 401 ALA A N 1
ATOM 3185 C CA . ALA A 1 401 ? 9.734 -6.812 -4.383 1 94.12 401 ALA A CA 1
ATOM 3186 C C . ALA A 1 401 ? 8.68 -7.449 -3.482 1 94.12 401 ALA A C 1
ATOM 3188 O O . ALA A 1 401 ? 7.719 -8.047 -3.969 1 94.12 401 ALA A O 1
ATOM 3189 N N . PRO A 1 402 ? 8.914 -7.43 -2.145 1 96.19 402 PRO A N 1
ATOM 3190 C CA . PRO A 1 402 ? 7.906 -7.965 -1.225 1 96.19 402 PRO A CA 1
ATOM 3191 C C . PRO A 1 402 ? 6.652 -7.102 -1.157 1 96.19 402 PRO A C 1
ATOM 3193 O O . PRO A 1 402 ? 6.641 -6.07 -0.478 1 96.19 402 PRO A O 1
ATOM 3196 N N . VAL A 1 403 ? 5.551 -7.598 -1.744 1 96.5 403 VAL A N 1
ATOM 3197 C CA . VAL A 1 403 ? 4.395 -6.715 -1.857 1 96.5 403 VAL A CA 1
ATOM 3198 C C . VAL A 1 403 ? 3.131 -7.465 -1.446 1 96.5 403 VAL A C 1
ATOM 3200 O O . VAL A 1 403 ? 2.02 -6.961 -1.616 1 96.5 403 VAL A O 1
ATOM 3203 N N . CYS A 1 404 ? 3.242 -8.648 -0.946 1 97.69 404 CYS A N 1
ATOM 3204 C CA . CYS A 1 404 ? 2.094 -9.383 -0.422 1 97.69 404 CYS A CA 1
ATOM 3205 C C . CYS A 1 404 ? 2.502 -10.273 0.743 1 97.69 404 CYS A C 1
ATOM 3207 O O . CYS A 1 404 ? 3.691 -10.445 1.017 1 97.69 404 CYS A O 1
ATOM 3209 N N . ARG A 1 405 ? 1.523 -10.766 1.445 1 98.25 405 ARG A N 1
ATOM 3210 C CA . ARG A 1 405 ? 1.67 -11.68 2.574 1 98.25 405 ARG A CA 1
ATOM 3211 C C . ARG A 1 405 ? 0.758 -12.898 2.418 1 98.25 405 ARG A C 1
ATOM 3213 O O . ARG A 1 405 ? -0.421 -12.75 2.088 1 98.25 405 ARG A O 1
ATOM 3220 N N . ASP A 1 406 ? 1.354 -14.055 2.646 1 98.62 406 ASP A N 1
ATOM 3221 C CA . ASP A 1 406 ? 0.622 -15.289 2.373 1 98.62 406 ASP A CA 1
ATOM 3222 C C . ASP A 1 406 ? 0.771 -16.281 3.523 1 98.62 406 ASP A C 1
ATOM 3224 O O . ASP A 1 406 ? 1.761 -16.25 4.258 1 98.62 406 ASP A O 1
ATOM 3228 N N . SER A 1 407 ? -0.205 -17.141 3.668 1 98.62 407 SER A N 1
ATOM 3229 C CA . SER A 1 407 ? -0.136 -18.328 4.523 1 98.62 407 SER A CA 1
ATOM 3230 C C . SER A 1 407 ? -0.949 -19.469 3.947 1 98.62 407 SER A C 1
ATOM 3232 O O . SER A 1 407 ? -1.931 -19.25 3.234 1 98.62 407 SER A O 1
ATOM 3234 N N . CYS A 1 408 ? -0.518 -20.656 4.18 1 98.5 408 CYS A N 1
ATOM 3235 C CA . CYS A 1 408 ? -1.29 -21.828 3.793 1 98.5 408 CYS A CA 1
ATOM 3236 C C . CYS A 1 408 ? -1.901 -22.5 5.012 1 98.5 408 CYS A C 1
ATOM 3238 O O . CYS A 1 408 ? -2.275 -23.672 4.953 1 98.5 408 CYS A O 1
ATOM 3240 N N . PHE A 1 409 ? -1.974 -21.781 6.168 1 98.31 409 PHE A N 1
ATOM 3241 C CA . PHE A 1 409 ? -2.457 -22.359 7.418 1 98.31 409 PHE A CA 1
ATOM 3242 C C . PHE A 1 409 ? -3.756 -21.688 7.855 1 98.31 409 PHE A C 1
ATOM 3244 O O . PHE A 1 409 ? -3.988 -21.5 9.047 1 98.31 409 PHE A O 1
ATOM 3251 N N . ALA A 1 410 ? -4.539 -21.344 6.957 1 98.69 410 ALA A N 1
ATOM 3252 C CA . ALA A 1 410 ? -5.801 -20.719 7.352 1 98.69 410 ALA A CA 1
ATOM 3253 C C . ALA A 1 410 ? -6.898 -21.766 7.531 1 98.69 410 ALA A C 1
ATOM 3255 O O . ALA A 1 410 ? -6.992 -22.719 6.754 1 98.69 410 ALA A O 1
ATOM 3256 N N . ASP A 1 411 ? -7.676 -21.594 8.555 1 98.69 411 ASP A N 1
ATOM 3257 C CA . ASP A 1 411 ? -8.945 -22.312 8.695 1 98.69 411 ASP A CA 1
ATOM 3258 C C . ASP A 1 411 ? -10.023 -21.672 7.824 1 98.69 411 ASP A C 1
ATOM 3260 O O . ASP A 1 411 ? -10.203 -20.453 7.84 1 98.69 411 ASP A O 1
ATOM 3264 N N . LEU A 1 412 ? -10.703 -22.5 7.07 1 98.69 412 LEU A N 1
ATOM 3265 C CA . LEU A 1 412 ? -11.68 -21.953 6.125 1 98.69 412 LEU A CA 1
ATOM 3266 C C . LEU A 1 412 ? -12.984 -22.75 6.191 1 98.69 412 LEU A C 1
ATOM 3268 O O . LEU A 1 412 ? -12.977 -23.969 6.266 1 98.69 412 LEU A O 1
ATOM 3272 N N . ARG A 1 413 ? -14.07 -22.062 6.199 1 98.69 413 ARG A N 1
ATOM 3273 C CA . ARG A 1 413 ? -15.398 -22.641 6.043 1 98.69 413 ARG A CA 1
ATOM 3274 C C . ARG A 1 413 ? -16.062 -22.188 4.746 1 98.69 413 ARG A C 1
ATOM 3276 O O . ARG A 1 413 ? -16.078 -20.984 4.445 1 98.69 413 ARG A O 1
ATOM 3283 N N . LEU A 1 414 ? -16.547 -23.141 4.031 1 98.5 414 LEU A N 1
ATOM 3284 C CA . LEU A 1 414 ? -17.234 -22.891 2.773 1 98.5 414 LEU A CA 1
ATOM 3285 C C . LEU A 1 414 ? -18.688 -23.375 2.852 1 98.5 414 LEU A C 1
ATOM 3287 O O . LEU A 1 414 ? -18.938 -24.547 3.117 1 98.5 414 LEU A O 1
ATOM 3291 N N . GLN A 1 415 ? -19.578 -22.453 2.615 1 98.38 415 GLN A N 1
ATOM 3292 C CA . GLN A 1 415 ? -21 -22.781 2.551 1 98.38 415 GLN A CA 1
ATOM 3293 C C . GLN A 1 415 ? -21.594 -22.391 1.196 1 98.38 415 GLN A C 1
ATOM 3295 O O . GLN A 1 415 ? -21.516 -21.234 0.789 1 98.38 415 GLN A O 1
ATOM 3300 N N . LEU A 1 416 ? -22.109 -23.359 0.51 1 98 416 LEU A N 1
ATOM 3301 C CA . LEU A 1 416 ? -22.781 -23.203 -0.777 1 98 416 LEU A CA 1
ATOM 3302 C C . LEU A 1 416 ? -24.219 -23.672 -0.705 1 98 416 LEU A C 1
ATOM 3304 O O . LEU A 1 416 ? -24.5 -24.75 -0.18 1 98 416 LEU A O 1
ATOM 3308 N N . SER A 1 417 ? -25.109 -22.859 -1.166 1 98.25 417 SER A N 1
ATOM 3309 C CA . SER A 1 417 ? -26.516 -23.219 -1.132 1 98.25 417 SER A CA 1
ATOM 3310 C C . SER A 1 417 ? -27.234 -22.719 -2.383 1 98.25 417 SER A C 1
ATOM 3312 O O . SER A 1 417 ? -26.719 -21.875 -3.113 1 98.25 417 SER A O 1
ATOM 3314 N N . GLU A 1 418 ? -28.344 -23.312 -2.572 1 97.62 418 GLU A N 1
ATOM 3315 C CA . GLU A 1 418 ? -29.25 -22.766 -3.576 1 97.62 418 GLU A CA 1
ATOM 3316 C C . GLU A 1 418 ? -29.875 -21.453 -3.102 1 97.62 418 GLU A C 1
ATOM 3318 O O . GLU A 1 418 ? -29.875 -21.156 -1.904 1 97.62 418 GLU A O 1
ATOM 3323 N N . ARG A 1 419 ? -30.25 -20.75 -4.109 1 96.12 419 ARG A N 1
ATOM 3324 C CA . ARG A 1 419 ? -30.984 -19.531 -3.84 1 96.12 419 ARG A CA 1
ATOM 3325 C C . ARG A 1 419 ? -32.469 -19.688 -4.188 1 96.12 419 ARG A C 1
ATOM 3327 O O . ARG A 1 419 ? -32.812 -20.062 -5.309 1 96.12 419 ARG A O 1
ATOM 3334 N N . ARG A 1 420 ? -33.344 -19.328 -3.248 1 93.12 420 ARG A N 1
ATOM 3335 C CA . ARG A 1 420 ? -34.781 -19.438 -3.496 1 93.12 420 ARG A CA 1
ATOM 3336 C C . ARG A 1 420 ? -35.281 -18.281 -4.352 1 93.12 420 ARG A C 1
ATOM 3338 O O . ARG A 1 420 ? -34.594 -17.25 -4.465 1 93.12 420 ARG A O 1
ATOM 3345 N N . TYR A 1 421 ? -36.438 -18.453 -4.863 1 89.56 421 TYR A N 1
ATOM 3346 C CA . TYR A 1 421 ? -37.031 -17.453 -5.75 1 89.56 421 TYR A CA 1
ATOM 3347 C C . TYR A 1 421 ? -37.219 -16.125 -5.027 1 89.56 421 TYR A C 1
ATOM 3349 O O . TYR A 1 421 ? -37.219 -15.07 -5.648 1 89.56 421 TYR A O 1
ATOM 3357 N N . ASP A 1 422 ? -37.344 -16.172 -3.748 1 90.38 422 ASP A N 1
ATOM 3358 C CA . ASP A 1 422 ? -37.562 -14.953 -2.979 1 90.38 422 ASP A CA 1
ATOM 3359 C C . ASP A 1 422 ? -36.25 -14.312 -2.551 1 90.38 422 ASP A C 1
ATOM 3361 O O . ASP A 1 422 ? -36.25 -13.32 -1.818 1 90.38 422 ASP A O 1
ATOM 3365 N N . GLY A 1 423 ? -35.219 -14.938 -2.938 1 88.19 423 GLY A N 1
ATOM 3366 C CA . GLY A 1 423 ? -33.906 -14.359 -2.666 1 88.19 423 GLY A CA 1
ATOM 3367 C C . GLY A 1 423 ? -33.281 -14.875 -1.385 1 88.19 423 GLY A C 1
ATOM 3368 O O . GLY A 1 423 ? -32.156 -14.516 -1.049 1 88.19 423 GLY A O 1
ATOM 3369 N N . THR A 1 424 ? -33.969 -15.758 -0.782 1 91.25 424 THR A N 1
ATOM 3370 C CA . THR A 1 424 ? -33.469 -16.281 0.487 1 91.25 424 THR A CA 1
ATOM 3371 C C . THR A 1 424 ? -32.656 -17.562 0.272 1 91.25 424 THR A C 1
ATOM 3373 O O . THR A 1 424 ? -32.656 -18.109 -0.831 1 91.25 424 THR A O 1
ATOM 3376 N N . LYS A 1 425 ? -32.031 -17.984 1.293 1 93.69 425 LYS A N 1
ATOM 3377 C CA . LYS A 1 425 ? -31.219 -19.188 1.258 1 93.69 425 LYS A CA 1
ATOM 3378 C C . LYS A 1 425 ? -32.094 -20.438 1.115 1 93.69 425 LYS A C 1
ATOM 3380 O O . LYS A 1 425 ? -33.094 -20.594 1.815 1 93.69 425 LYS A O 1
ATOM 3385 N N . GLY A 1 426 ? -31.656 -21.25 0.214 1 94.75 426 GLY A N 1
ATOM 3386 C CA . GLY A 1 426 ? -32.344 -22.5 -0.008 1 94.75 426 GLY A CA 1
ATOM 3387 C C . GLY A 1 426 ? -31.594 -23.703 0.521 1 94.75 426 GLY A C 1
ATOM 3388 O O . GLY A 1 426 ? -31.016 -23.656 1.604 1 94.75 426 GLY A O 1
ATOM 3389 N N . GLN A 1 427 ? -31.672 -24.812 -0.247 1 95.19 427 GLN A N 1
ATOM 3390 C CA . GLN A 1 427 ? -31.047 -26.078 0.152 1 95.19 427 GLN A CA 1
ATOM 3391 C C . GLN A 1 427 ? -29.531 -25.953 0.168 1 95.19 427 GLN A C 1
ATOM 3393 O O . GLN A 1 427 ? -28.938 -25.391 -0.751 1 95.19 427 GLN A O 1
ATOM 3398 N N . GLY A 1 428 ? -28.969 -26.531 1.185 1 95.94 428 GLY A N 1
ATOM 3399 C CA . GLY A 1 428 ? -27.531 -26.562 1.273 1 95.94 428 GLY A CA 1
ATOM 3400 C C . GLY A 1 428 ? -26.891 -27.562 0.325 1 95.94 428 GLY A C 1
ATOM 3401 O O . GLY A 1 428 ? -27.391 -28.688 0.168 1 95.94 428 GLY A O 1
ATOM 3402 N N . ILE A 1 429 ? -25.875 -27.156 -0.284 1 95.94 429 ILE A N 1
ATOM 3403 C CA . ILE A 1 429 ? -25.109 -28.016 -1.182 1 95.94 429 ILE A CA 1
ATOM 3404 C C . ILE A 1 429 ? -23.812 -28.453 -0.504 1 95.94 429 ILE A C 1
ATOM 3406 O O . ILE A 1 429 ? -23.484 -29.641 -0.488 1 95.94 429 ILE A O 1
ATOM 3410 N N . LEU A 1 430 ? -23.094 -27.5 0.004 1 96.25 430 LEU A N 1
ATOM 3411 C CA . LEU A 1 430 ? -21.844 -27.766 0.723 1 96.25 430 LEU A CA 1
ATOM 3412 C C . LEU A 1 430 ? -21.812 -27 2.045 1 96.25 430 LEU A C 1
ATOM 3414 O O . LEU A 1 430 ? -22.344 -25.891 2.139 1 96.25 430 LEU A O 1
ATOM 3418 N N . ASP A 1 431 ? -21.297 -27.5 3.062 1 96.38 431 ASP A N 1
ATOM 3419 C CA . ASP A 1 431 ? -20.859 -26.922 4.336 1 96.38 431 ASP A CA 1
ATOM 3420 C C . ASP A 1 431 ? -19.641 -27.672 4.879 1 96.38 431 ASP A C 1
ATOM 3422 O O . ASP A 1 431 ? -19.781 -28.609 5.668 1 96.38 431 ASP A O 1
ATOM 3426 N N . ILE A 1 432 ? -18.516 -27.188 4.457 1 97.5 432 ILE A N 1
ATOM 3427 C CA . ILE A 1 432 ? -17.297 -27.969 4.691 1 97.5 432 ILE A CA 1
ATOM 3428 C C . ILE A 1 432 ? -16.188 -27.047 5.219 1 97.5 432 ILE A C 1
ATOM 3430 O O . ILE A 1 432 ? -16.312 -25.812 5.133 1 97.5 432 ILE A O 1
ATOM 3434 N N . THR A 1 433 ? -15.172 -27.641 5.781 1 97.62 433 THR A N 1
ATOM 3435 C CA . THR A 1 433 ? -14.094 -26.875 6.402 1 97.62 433 THR A CA 1
ATOM 3436 C C . THR A 1 433 ? -12.734 -27.406 5.961 1 97.62 433 THR A C 1
ATOM 3438 O O . THR A 1 433 ? -12.641 -28.516 5.414 1 97.62 433 THR A O 1
ATOM 3441 N N . SER A 1 434 ? -11.781 -26.578 6.098 1 97.88 434 SER A N 1
ATOM 3442 C CA . SER A 1 434 ? -10.391 -26.938 5.863 1 97.88 434 SER A CA 1
ATOM 3443 C C . SER A 1 434 ? -9.461 -26.234 6.84 1 97.88 434 SER A C 1
ATOM 3445 O O . SER A 1 434 ? -9.797 -25.156 7.363 1 97.88 434 SER A O 1
ATOM 3447 N N . ARG A 1 435 ? -8.336 -26.828 7.109 1 96.94 435 ARG A N 1
ATOM 3448 C CA . ARG A 1 435 ? -7.289 -26.203 7.918 1 96.94 435 ARG A CA 1
ATOM 3449 C C . ARG A 1 435 ? -6.062 -25.891 7.074 1 96.94 435 ARG A C 1
ATOM 3451 O O . ARG A 1 435 ? -4.988 -25.594 7.609 1 96.94 435 ARG A O 1
ATOM 3458 N N . MET A 1 436 ? -6.23 -25.922 5.695 1 97.62 436 MET A N 1
ATOM 3459 C CA . MET A 1 436 ? -5.07 -25.781 4.82 1 97.62 436 MET A CA 1
ATOM 3460 C C . MET A 1 436 ? -5.344 -24.781 3.711 1 97.62 436 MET A C 1
ATOM 3462 O O . MET A 1 436 ? -4.824 -24.906 2.602 1 97.62 436 MET A O 1
ATOM 3466 N N . ALA A 1 437 ? -6.18 -23.828 3.988 1 98.62 437 ALA A N 1
ATOM 3467 C CA . ALA A 1 437 ? -6.477 -22.828 2.959 1 98.62 437 ALA A CA 1
ATOM 3468 C C . ALA A 1 437 ? -5.305 -21.875 2.768 1 98.62 437 ALA A C 1
ATOM 3470 O O . ALA A 1 437 ? -4.66 -21.469 3.738 1 98.62 437 ALA A O 1
ATOM 3471 N N . GLY A 1 438 ? -5.004 -21.594 1.508 1 98.81 438 GLY A N 1
ATOM 3472 C CA . GLY A 1 438 ? -4.117 -20.484 1.194 1 98.81 438 GLY A CA 1
ATOM 3473 C C . GLY A 1 438 ? -4.812 -19.141 1.233 1 98.81 438 GLY A C 1
ATOM 3474 O O . GLY A 1 438 ? -5.918 -18.984 0.713 1 98.81 438 GLY A O 1
ATOM 3475 N N . VAL A 1 439 ? -4.188 -18.156 1.917 1 98.94 439 VAL A N 1
ATOM 3476 C CA . VAL A 1 439 ? -4.746 -16.812 2.004 1 98.94 439 VAL A CA 1
ATOM 3477 C C . VAL A 1 439 ? -3.658 -15.781 1.702 1 98.94 439 VAL A C 1
ATOM 3479 O O . VAL A 1 439 ? -2.471 -16.047 1.9 1 98.94 439 VAL A O 1
ATOM 3482 N N . GLU A 1 440 ? -4.16 -14.617 1.182 1 98.81 440 GLU A N 1
ATOM 3483 C CA . GLU A 1 440 ? -3.219 -13.578 0.771 1 98.81 440 GLU A CA 1
ATOM 3484 C C . GLU A 1 440 ? -3.857 -12.195 0.841 1 98.81 440 GLU A C 1
ATOM 3486 O O . GLU A 1 440 ? -5.023 -12.023 0.483 1 98.81 440 GLU A O 1
ATOM 3491 N N . VAL A 1 441 ? -3.113 -11.227 1.366 1 98.56 441 VAL A N 1
ATOM 3492 C CA . VAL A 1 441 ? -3.359 -9.812 1.105 1 98.56 441 VAL A CA 1
ATOM 3493 C C . VAL A 1 441 ? -2.141 -9.188 0.428 1 98.56 441 VAL A C 1
ATOM 3495 O O . VAL A 1 441 ? -1.002 -9.578 0.71 1 98.56 441 VAL A O 1
ATOM 3498 N N . GLY A 1 442 ? -2.402 -8.305 -0.5 1 97.44 442 GLY A N 1
ATOM 3499 C CA . GLY A 1 442 ? -1.301 -7.68 -1.216 1 97.44 442 GLY A CA 1
ATOM 3500 C C . GLY A 1 442 ? -1.574 -6.234 -1.588 1 97.44 442 GLY A C 1
ATOM 3501 O O . GLY A 1 442 ? -2.719 -5.777 -1.528 1 97.44 442 GLY A O 1
ATOM 3502 N N . GLY A 1 443 ? -0.519 -5.516 -1.975 1 95.19 443 GLY A N 1
ATOM 3503 C CA . GLY A 1 443 ? -0.651 -4.086 -2.197 1 95.19 443 GLY A CA 1
ATOM 3504 C C . GLY A 1 443 ? -1.009 -3.314 -0.939 1 95.19 443 GLY A C 1
ATOM 3505 O O . GLY A 1 443 ? -0.387 -3.506 0.108 1 95.19 443 GLY A O 1
ATOM 3506 N N . GLY A 1 444 ? -2.002 -2.377 -1.146 1 92.25 444 GLY A N 1
ATOM 3507 C CA . GLY A 1 444 ? -2.416 -1.63 0.031 1 92.25 444 GLY A CA 1
ATOM 3508 C C . GLY A 1 444 ? -2.904 -0.231 -0.292 1 92.25 444 GLY A C 1
ATOM 3509 O O . GLY A 1 444 ? -3.189 0.08 -1.45 1 92.25 444 GLY A O 1
ATOM 3510 N N . PRO A 1 445 ? -3.074 0.569 0.748 1 93.06 445 PRO A N 1
ATOM 3511 C CA . PRO A 1 445 ? -2.578 0.297 2.1 1 93.06 445 PRO A CA 1
ATOM 3512 C C . PRO A 1 445 ? -3.533 -0.571 2.914 1 93.06 445 PRO A C 1
ATOM 3514 O O . PRO A 1 445 ? -4.734 -0.605 2.635 1 93.06 445 PRO A O 1
ATOM 3517 N N . TRP A 1 446 ? -2.936 -1.267 3.906 1 95.81 446 TRP A N 1
ATOM 3518 C CA . TRP A 1 446 ? -3.693 -2.125 4.812 1 95.81 446 TRP A CA 1
ATOM 3519 C C . TRP A 1 446 ? -3.631 -1.598 6.242 1 95.81 446 TRP A C 1
ATOM 3521 O O . TRP A 1 446 ? -2.986 -2.199 7.102 1 95.81 446 TRP A O 1
ATOM 3531 N N . PHE A 1 447 ? -4.395 -0.542 6.578 1 95.69 447 PHE A N 1
ATOM 3532 C CA . PHE A 1 447 ? -4.383 0.043 7.914 1 95.69 447 PHE A CA 1
ATOM 3533 C C . PHE A 1 447 ? -5.723 -0.171 8.609 1 95.69 447 PHE A C 1
ATOM 3535 O O . PHE A 1 447 ? -5.852 0.072 9.812 1 95.69 447 PHE A O 1
ATOM 3542 N N . SER A 1 448 ? -6.684 -0.607 7.875 1 93.81 448 SER A N 1
ATOM 3543 C CA . SER A 1 448 ? -7.996 -0.961 8.406 1 93.81 448 SER A CA 1
ATOM 3544 C C . SER A 1 448 ? -8.656 -2.049 7.562 1 93.81 448 SER A C 1
ATOM 3546 O O . SER A 1 448 ? -8.148 -2.414 6.5 1 93.81 448 SER A O 1
ATOM 3548 N N . THR A 1 449 ? -9.766 -2.533 8.094 1 96.62 449 THR A N 1
ATOM 3549 C CA . THR A 1 449 ? -10.523 -3.549 7.371 1 96.62 449 THR A CA 1
ATOM 3550 C C . THR A 1 449 ? -11.07 -2.984 6.062 1 96.62 449 THR A C 1
ATOM 3552 O O . THR A 1 449 ? -11.539 -1.844 6.02 1 96.62 449 THR A O 1
ATOM 3555 N N . TRP A 1 450 ? -10.969 -3.727 5.035 1 96 450 TRP A N 1
ATOM 3556 C CA . TRP A 1 450 ? -11.477 -3.344 3.725 1 96 450 TRP A CA 1
ATOM 3557 C C . TRP A 1 450 ? -12.852 -3.959 3.477 1 96 450 TRP A C 1
ATOM 3559 O O . TRP A 1 450 ? -12.969 -5.168 3.266 1 96 450 TRP A O 1
ATOM 3569 N N . LYS A 1 451 ? -13.828 -3.143 3.537 1 94.62 451 LYS A N 1
ATOM 3570 C CA . LYS A 1 451 ? -15.195 -3.549 3.201 1 94.62 451 LYS A CA 1
ATOM 3571 C C . LYS A 1 451 ? -15.57 -3.094 1.796 1 94.62 451 LYS A C 1
ATOM 3573 O O . LYS A 1 451 ? -15.328 -1.944 1.423 1 94.62 451 LYS A O 1
ATOM 3578 N N . GLY A 1 452 ? -16.094 -4.062 1.041 1 93.12 452 GLY A N 1
ATOM 3579 C CA . GLY A 1 452 ? -16.453 -3.688 -0.32 1 93.12 452 GLY A CA 1
ATOM 3580 C C . GLY A 1 452 ? -17.531 -4.566 -0.924 1 93.12 452 GLY A C 1
ATOM 3581 O O . GLY A 1 452 ? -17.953 -5.547 -0.309 1 93.12 452 GLY A O 1
ATOM 3582 N N . LYS A 1 453 ? -18 -4.113 -2.012 1 93 453 LYS A N 1
ATOM 3583 C CA . LYS A 1 453 ? -18.984 -4.797 -2.848 1 93 453 LYS A CA 1
ATOM 3584 C C . LYS A 1 453 ? -18.719 -4.535 -4.328 1 93 453 LYS A C 1
ATOM 3586 O O . LYS A 1 453 ? -18.312 -3.436 -4.707 1 93 453 LYS A O 1
ATOM 3591 N N . THR A 1 454 ? -18.891 -5.57 -5.066 1 89.44 454 THR A N 1
ATOM 3592 C CA . THR A 1 454 ? -18.719 -5.359 -6.5 1 89.44 454 THR A CA 1
ATOM 3593 C C . THR A 1 454 ? -19.828 -4.469 -7.047 1 89.44 454 THR A C 1
ATOM 3595 O O . THR A 1 454 ? -20.984 -4.57 -6.617 1 89.44 454 THR A O 1
ATOM 3598 N N . ASN A 1 455 ? -19.453 -3.463 -7.805 1 77.38 455 ASN A N 1
ATOM 3599 C CA . ASN A 1 455 ? -20.406 -2.574 -8.461 1 77.38 455 ASN A CA 1
ATOM 3600 C C . ASN A 1 455 ? -19.984 -2.262 -9.891 1 77.38 455 ASN A C 1
ATOM 3602 O O . ASN A 1 455 ? -19.625 -1.125 -10.211 1 77.38 455 ASN A O 1
ATOM 3606 N N . PRO A 1 456 ? -20.141 -3.219 -10.688 1 70.81 456 PRO A N 1
ATOM 3607 C CA . PRO A 1 456 ? -19.703 -2.924 -12.055 1 70.81 456 PRO A CA 1
ATOM 3608 C C . PRO A 1 456 ? -20.625 -1.951 -12.773 1 70.81 456 PRO A C 1
ATOM 3610 O O . PRO A 1 456 ? -21.844 -1.977 -12.555 1 70.81 456 PRO A O 1
ATOM 3613 N N . PRO A 1 457 ? -20.031 -1.101 -13.555 1 67.12 457 PRO A N 1
ATOM 3614 C CA . PRO A 1 457 ? -20.891 -0.263 -14.383 1 67.12 457 PRO A CA 1
ATOM 3615 C C . PRO A 1 457 ? -21.844 -1.08 -15.258 1 67.12 457 PRO A C 1
ATOM 3617 O O . PRO A 1 457 ? -21.5 -2.178 -15.695 1 67.12 457 PRO A O 1
ATOM 3620 N N . GLU A 1 458 ? -22.984 -0.508 -15.469 1 64.19 458 GLU A N 1
ATOM 3621 C CA . GLU A 1 458 ? -24.031 -1.195 -16.203 1 64.19 458 GLU A CA 1
ATOM 3622 C C . GLU A 1 458 ? -23.547 -1.624 -17.594 1 64.19 458 GLU A C 1
ATOM 3624 O O . GLU A 1 458 ? -23.891 -2.711 -18.062 1 64.19 458 GLU A O 1
ATOM 3629 N N . ILE A 1 459 ? -22.719 -0.847 -18.172 1 61.62 459 ILE A N 1
ATOM 3630 C CA . ILE A 1 459 ? -22.25 -1.147 -19.516 1 61.62 459 ILE A CA 1
ATOM 3631 C C . ILE A 1 459 ? -21.359 -2.391 -19.484 1 61.62 459 ILE A C 1
ATOM 3633 O O . ILE A 1 459 ? -21.453 -3.248 -20.375 1 61.62 459 ILE A O 1
ATOM 3637 N N . LEU A 1 460 ? -20.703 -2.496 -18.531 1 64.88 460 LEU A N 1
ATOM 3638 C CA . LEU A 1 460 ? -19.812 -3.646 -18.391 1 64.88 460 LEU A CA 1
ATOM 3639 C C . LEU A 1 460 ? -20.609 -4.91 -18.078 1 64.88 460 LEU A C 1
ATOM 3641 O O . LEU A 1 460 ? -20.312 -5.984 -18.594 1 64.88 460 LEU A O 1
ATOM 3645 N N . LYS A 1 461 ? -21.641 -4.766 -17.391 1 66.75 461 LYS A N 1
ATOM 3646 C CA . LYS A 1 461 ? -22.484 -5.898 -17.062 1 66.75 461 LYS A CA 1
ATOM 3647 C C . LYS A 1 461 ? -23.172 -6.469 -18.297 1 66.75 461 LYS A C 1
ATOM 3649 O O . LYS A 1 461 ? -23.203 -7.684 -18.484 1 66.75 461 LYS A O 1
ATOM 3654 N N . ARG A 1 462 ? -23.562 -5.621 -19.141 1 65.38 462 ARG A N 1
ATOM 3655 C CA . ARG A 1 462 ? -24.234 -6.039 -20.359 1 65.38 462 ARG A CA 1
ATOM 3656 C C . ARG A 1 462 ? -23.266 -6.676 -21.328 1 65.38 462 ARG A C 1
ATOM 3658 O O . ARG A 1 462 ? -23.578 -7.684 -21.969 1 65.38 462 ARG A O 1
ATOM 3665 N N . ALA A 1 463 ? -22.094 -6.09 -21.391 1 63 463 ALA A N 1
ATOM 3666 C CA . ALA A 1 463 ? -21.094 -6.598 -22.312 1 63 463 ALA A CA 1
ATOM 3667 C C . ALA A 1 463 ? -20.641 -8 -21.922 1 63 463 ALA A C 1
ATOM 3669 O O . ALA A 1 463 ? -20.516 -8.883 -22.766 1 63 463 ALA A O 1
ATOM 3670 N N . LEU A 1 464 ? -20.625 -8.172 -20.734 1 65.31 464 LEU A N 1
ATOM 3671 C CA . LEU A 1 464 ? -20.078 -9.43 -20.25 1 65.31 464 LEU A CA 1
ATOM 3672 C C . LEU A 1 464 ? -21.125 -10.539 -20.281 1 65.31 464 LEU A C 1
ATOM 3674 O O . LEU A 1 464 ? -20.781 -11.719 -20.266 1 65.31 464 LEU A O 1
ATOM 3678 N N . ASN A 1 465 ? -22.281 -10.156 -20.375 1 64.94 465 ASN A N 1
ATOM 3679 C CA . ASN A 1 465 ? -23.344 -11.148 -20.422 1 64.94 465 ASN A CA 1
ATOM 3680 C C . ASN A 1 465 ? -23.719 -11.508 -21.875 1 64.94 465 ASN A C 1
ATOM 3682 O O . ASN A 1 465 ? -24.562 -12.367 -22.094 1 64.94 465 ASN A O 1
ATOM 3686 N N . THR A 1 466 ? -22.984 -10.766 -22.75 1 64.25 466 THR A N 1
ATOM 3687 C CA . THR A 1 466 ? -23.141 -11.148 -24.141 1 64.25 466 THR A CA 1
ATOM 3688 C C . THR A 1 466 ? -22.203 -12.289 -24.516 1 64.25 466 THR A C 1
ATOM 3690 O O . THR A 1 466 ? -20.984 -12.172 -24.344 1 64.25 466 THR A O 1
ATOM 3693 N N . PRO A 1 467 ? -22.766 -13.43 -24.844 1 61.47 467 PRO A N 1
ATOM 3694 C CA . PRO A 1 467 ? -21.906 -14.562 -25.188 1 61.47 467 PRO A CA 1
ATOM 3695 C C . PRO A 1 467 ? -21.031 -14.289 -26.406 1 61.47 467 PRO A C 1
ATOM 3697 O O . PRO A 1 467 ? -21.547 -13.984 -27.484 1 61.47 467 PRO A O 1
ATOM 3700 N N . VAL A 1 468 ? -19.766 -14.039 -26.234 1 60.16 468 VAL A N 1
ATOM 3701 C CA . VAL A 1 468 ? -18.828 -13.875 -27.328 1 60.16 468 VAL A CA 1
ATOM 3702 C C . VAL A 1 468 ? -17.781 -14.984 -27.281 1 60.16 468 VAL A C 1
ATOM 3704 O O . VAL A 1 468 ? -17.141 -15.203 -26.25 1 60.16 468 VAL A O 1
ATOM 3707 N N . ASP A 1 469 ? -17.703 -15.82 -28.344 1 59.78 469 ASP A N 1
ATOM 3708 C CA . ASP A 1 469 ? -16.672 -16.859 -28.484 1 59.78 469 ASP A CA 1
ATOM 3709 C C . ASP A 1 469 ? -15.414 -16.297 -29.125 1 59.78 469 ASP A C 1
ATOM 3711 O O . ASP A 1 469 ? -15.219 -16.422 -30.344 1 59.78 469 ASP A O 1
ATOM 3715 N N . ILE A 1 470 ? -14.648 -15.797 -28.281 1 59.38 470 ILE A N 1
ATOM 3716 C CA . ILE A 1 470 ? -13.461 -15.133 -28.781 1 59.38 470 ILE A CA 1
ATOM 3717 C C . ILE A 1 470 ? -12.555 -16.156 -29.484 1 59.38 470 ILE A C 1
ATOM 3719 O O . ILE A 1 470 ? -12.016 -15.875 -30.562 1 59.38 470 ILE A O 1
ATOM 3723 N N . GLU A 1 471 ? -12.375 -17.328 -28.891 1 61.22 471 GLU A N 1
ATOM 3724 C CA . GLU A 1 471 ? -11.555 -18.359 -29.531 1 61.22 471 GLU A CA 1
ATOM 3725 C C . GLU A 1 471 ? -12.133 -18.781 -30.875 1 61.22 471 GLU A C 1
ATOM 3727 O O . GLU A 1 471 ? -11.391 -19.031 -31.828 1 61.22 471 GLU A O 1
ATOM 3732 N N . GLY A 1 472 ? -13.398 -18.812 -30.812 1 57.56 472 GLY A N 1
ATOM 3733 C CA . GLY A 1 472 ? -14.047 -19.125 -32.094 1 57.56 472 GLY A CA 1
ATOM 3734 C C . GLY A 1 472 ? -13.797 -18.062 -33.156 1 57.56 472 GLY A C 1
ATOM 3735 O O . GLY A 1 472 ? -13.531 -18.391 -34.312 1 57.56 472 GLY A O 1
ATOM 3736 N N . ILE A 1 473 ? -13.852 -16.875 -32.719 1 57.72 473 ILE A N 1
ATOM 3737 C CA . ILE A 1 473 ? -13.656 -15.773 -33.656 1 57.72 473 ILE A CA 1
ATOM 3738 C C . ILE A 1 473 ? -12.219 -15.797 -34.188 1 57.72 473 ILE A C 1
ATOM 3740 O O . ILE A 1 473 ? -11.992 -15.695 -35.375 1 57.72 473 ILE A O 1
ATOM 3744 N N . PHE A 1 474 ? -11.344 -16.078 -33.25 1 59.16 474 PHE A N 1
ATOM 3745 C CA . PHE A 1 474 ? -9.953 -16.062 -33.688 1 59.16 474 PHE A CA 1
ATOM 3746 C C . PHE A 1 474 ? -9.57 -17.391 -34.344 1 59.16 474 PHE A C 1
ATOM 3748 O O . PHE A 1 474 ? -8.578 -17.469 -35.094 1 59.16 474 PHE A O 1
ATOM 3755 N N . GLY A 1 475 ? -10.266 -18.469 -33.969 1 54.69 475 GLY A N 1
ATOM 3756 C CA . GLY A 1 475 ? -10.086 -19.719 -34.719 1 54.69 475 GLY A CA 1
ATOM 3757 C C . GLY A 1 475 ? -10.289 -19.578 -36.219 1 54.69 475 GLY A C 1
ATOM 3758 O O . GLY A 1 475 ? -9.672 -20.297 -37 1 54.69 475 GLY A O 1
ATOM 3759 N N . LEU A 1 476 ? -11.07 -18.594 -36.594 1 56.28 476 LEU A N 1
ATOM 3760 C CA . LEU A 1 476 ? -11.352 -18.344 -38 1 56.28 476 LEU A CA 1
ATOM 3761 C C . LEU A 1 476 ? -10.227 -17.547 -38.656 1 56.28 476 LEU A C 1
ATOM 3763 O O . LEU A 1 476 ? -10.023 -17.609 -39.875 1 56.28 476 LEU A O 1
ATOM 3767 N N . VAL A 1 477 ? -9.531 -16.75 -37.781 1 56.25 477 VAL A N 1
ATOM 3768 C CA . VAL A 1 477 ? -8.398 -15.977 -38.25 1 56.25 477 VAL A CA 1
ATOM 3769 C C . VAL A 1 477 ? -7.215 -16.125 -37.312 1 56.25 477 VAL A C 1
ATOM 3771 O O . VAL A 1 477 ? -6.848 -15.188 -36.594 1 56.25 477 VAL A O 1
ATOM 3774 N N . PRO A 1 478 ? -6.641 -17.328 -37.375 1 55.22 478 PRO A N 1
ATOM 3775 C CA . PRO A 1 478 ? -5.625 -17.688 -36.375 1 55.22 478 PRO A CA 1
ATOM 3776 C C . PRO A 1 478 ? -4.469 -16.688 -36.344 1 55.22 478 PRO A C 1
ATOM 3778 O O . PRO A 1 478 ? -3.85 -16.516 -35.281 1 55.22 478 PRO A O 1
ATOM 3781 N N . LEU A 1 479 ? -4.211 -16.094 -37.469 1 53.94 479 LEU A N 1
ATOM 3782 C CA . LEU A 1 479 ? -3.07 -15.195 -37.562 1 53.94 479 LEU A CA 1
ATOM 3783 C C . LEU A 1 479 ? -3.264 -13.992 -36.625 1 53.94 479 LEU A C 1
ATOM 3785 O O . LEU A 1 479 ? -2.289 -13.391 -36.188 1 53.94 479 LEU A O 1
ATOM 3789 N N . LEU A 1 480 ? -4.5 -13.812 -36.281 1 49.72 480 LEU A N 1
ATOM 3790 C CA . LEU A 1 480 ? -4.797 -12.625 -35.5 1 49.72 480 LEU A CA 1
ATOM 3791 C C . LEU A 1 480 ? -5.016 -13 -34.031 1 49.72 480 LEU A C 1
ATOM 3793 O O . LEU A 1 480 ? -5.418 -12.156 -33.219 1 49.72 480 LEU A O 1
ATOM 3797 N N . LYS A 1 481 ? -4.695 -14.266 -33.781 1 55.25 481 LYS A N 1
ATOM 3798 C CA . LYS A 1 481 ? -4.914 -14.703 -32.406 1 55.25 481 LYS A CA 1
ATOM 3799 C C . LYS A 1 481 ? -3.893 -14.078 -31.438 1 55.25 481 LYS A C 1
ATOM 3801 O O . LYS A 1 481 ? -2.686 -14.234 -31.641 1 55.25 481 LYS A O 1
ATOM 3806 N N . PRO A 1 482 ? -4.41 -13.398 -30.469 1 60.41 482 PRO A N 1
ATOM 3807 C CA . PRO A 1 482 ? -3.467 -12.766 -29.531 1 60.41 482 PRO A CA 1
ATOM 3808 C C . PRO A 1 482 ? -2.658 -13.789 -28.734 1 60.41 482 PRO A C 1
ATOM 3810 O O . PRO A 1 482 ? -3.119 -14.914 -28.516 1 60.41 482 PRO A O 1
ATOM 3813 N N . PRO A 1 483 ? -1.413 -13.461 -28.531 1 62.22 483 PRO A N 1
ATOM 3814 C CA . PRO A 1 483 ? -0.615 -14.352 -27.688 1 62.22 483 PRO A CA 1
ATOM 3815 C C . PRO A 1 483 ? -1.33 -14.742 -26.406 1 62.22 483 PRO A C 1
ATOM 3817 O O . PRO A 1 483 ? -2.031 -13.914 -25.812 1 62.22 483 PRO A O 1
ATOM 3820 N N . GLY A 1 484 ? -1.232 -15.992 -26.078 1 67.06 484 GLY A N 1
ATOM 3821 C CA . GLY A 1 484 ? -1.787 -16.484 -24.828 1 67.06 484 GLY A CA 1
ATOM 3822 C C . GLY A 1 484 ? -3.104 -17.219 -25.016 1 67.06 484 GLY A C 1
ATOM 3823 O O . GLY A 1 484 ? -3.539 -17.953 -24.125 1 67.06 484 GLY A O 1
ATOM 3824 N N . LEU A 1 485 ? -3.705 -16.891 -26.172 1 65.31 485 LEU A N 1
ATOM 3825 C CA . LEU A 1 485 ? -4.996 -17.516 -26.422 1 65.31 485 LEU A CA 1
ATOM 3826 C C . LEU A 1 485 ? -4.828 -18.797 -27.234 1 65.31 485 LEU A C 1
ATOM 3828 O O . LEU A 1 485 ? -4.066 -18.812 -28.203 1 65.31 485 LEU A O 1
ATOM 3832 N N . MET B 1 1 ? 47.062 26.047 -24 1 17.97 1 MET B N 1
ATOM 3833 C CA . MET B 1 1 ? 47.219 27.141 -23.047 1 17.97 1 MET B CA 1
ATOM 3834 C C . MET B 1 1 ? 47.031 26.641 -21.609 1 17.97 1 MET B C 1
ATOM 3836 O O . MET B 1 1 ? 45.938 26.219 -21.234 1 17.97 1 MET B O 1
ATOM 3840 N N . GLU B 1 2 ? 48.156 26.375 -20.828 1 18.22 2 GLU B N 1
ATOM 3841 C CA . GLU B 1 2 ? 48.75 25.625 -19.734 1 18.22 2 GLU B CA 1
ATOM 3842 C C . GLU B 1 2 ? 48.281 26.156 -18.375 1 18.22 2 GLU B C 1
ATOM 3844 O O . GLU B 1 2 ? 48.062 25.375 -17.453 1 18.22 2 GLU B O 1
ATOM 3849 N N . THR B 1 3 ? 48.312 27.359 -18.031 1 16.73 3 THR B N 1
ATOM 3850 C CA . THR B 1 3 ? 49.219 27.828 -17 1 16.73 3 THR B CA 1
ATOM 3851 C C . THR B 1 3 ? 48.562 27.812 -15.625 1 16.73 3 THR B C 1
ATOM 3853 O O . THR B 1 3 ? 49.219 27.938 -14.594 1 16.73 3 THR B O 1
ATOM 3856 N N . LEU B 1 4 ? 47.312 28.172 -15.586 1 17.17 4 LEU B N 1
ATOM 3857 C CA . LEU B 1 4 ? 47.031 28.906 -14.359 1 17.17 4 LEU B CA 1
ATOM 3858 C C . LEU B 1 4 ? 47.281 28.047 -13.133 1 17.17 4 LEU B C 1
ATOM 3860 O O . LEU B 1 4 ? 47.188 26.812 -13.203 1 17.17 4 LEU B O 1
ATOM 3864 N N . LEU B 1 5 ? 46.906 28.531 -11.852 1 16.39 5 LEU B N 1
ATOM 3865 C CA . LEU B 1 5 ? 47.438 28.938 -10.555 1 16.39 5 LEU B CA 1
ATOM 3866 C C . LEU B 1 5 ? 47.312 27.797 -9.539 1 16.39 5 LEU B C 1
ATOM 3868 O O . LEU B 1 5 ? 46.25 27.156 -9.445 1 16.39 5 LEU B O 1
ATOM 3872 N N . ALA B 1 6 ? 48.406 27.344 -8.828 1 17.09 6 ALA B N 1
ATOM 3873 C CA . ALA B 1 6 ? 49.219 26.469 -7.965 1 17.09 6 ALA B CA 1
ATOM 3874 C C . ALA B 1 6 ? 48.812 26.641 -6.504 1 17.09 6 ALA B C 1
ATOM 3876 O O . ALA B 1 6 ? 49.469 27.328 -5.734 1 17.09 6 ALA B O 1
ATOM 3877 N N . CYS B 1 7 ? 47.438 26.969 -6.281 1 16.64 7 CYS B N 1
ATOM 3878 C CA . CYS B 1 7 ? 47.312 27.578 -4.965 1 16.64 7 CYS B CA 1
ATOM 3879 C C . CYS B 1 7 ? 47.969 26.719 -3.893 1 16.64 7 CYS B C 1
ATOM 3881 O O . CYS B 1 7 ? 48.156 25.516 -4.09 1 16.64 7 CYS B O 1
ATOM 3883 N N . PHE B 1 8 ? 48.062 27.281 -2.629 1 16.64 8 PHE B N 1
ATOM 3884 C CA . PHE B 1 8 ? 48.812 27.531 -1.396 1 16.64 8 PHE B CA 1
ATOM 3885 C C . PHE B 1 8 ? 48.656 26.375 -0.426 1 16.64 8 PHE B C 1
ATOM 3887 O O . PHE B 1 8 ? 47.625 25.703 -0.395 1 16.64 8 PHE B O 1
ATOM 3894 N N . ALA B 1 9 ? 49.781 25.969 0.168 1 16.58 9 ALA B N 1
ATOM 3895 C CA . ALA B 1 9 ? 50.5 25 1.018 1 16.58 9 ALA B CA 1
ATOM 3896 C C . ALA B 1 9 ? 49.969 25.047 2.449 1 16.58 9 ALA B C 1
ATOM 3898 O O . ALA B 1 9 ? 49.875 26.125 3.053 1 16.58 9 ALA B O 1
ATOM 3899 N N . ILE B 1 10 ? 49.031 24.203 2.807 1 18.94 10 ILE B N 1
ATOM 3900 C CA . ILE B 1 10 ? 48.344 24.031 4.082 1 18.94 10 ILE B CA 1
ATOM 3901 C C . ILE B 1 10 ? 49.375 23.844 5.199 1 18.94 10 ILE B C 1
ATOM 3903 O O . ILE B 1 10 ? 50.156 22.906 5.176 1 18.94 10 ILE B O 1
ATOM 3907 N N . PRO B 1 11 ? 49.844 25.031 5.738 1 16.61 11 PRO B N 1
ATOM 3908 C CA . PRO B 1 11 ? 50.938 24.922 6.695 1 16.61 11 PRO B CA 1
ATOM 3909 C C . PRO B 1 11 ? 50.625 23.969 7.848 1 16.61 11 PRO B C 1
ATOM 3911 O O . PRO B 1 11 ? 49.469 23.734 8.164 1 16.61 11 PRO B O 1
ATOM 3914 N N . PRO B 1 12 ? 51.625 23.25 8.367 1 17.88 12 PRO B N 1
ATOM 3915 C CA . PRO B 1 12 ? 51.844 22.078 9.219 1 17.88 12 PRO B CA 1
ATOM 3916 C C . PRO B 1 12 ? 51.562 22.359 10.695 1 17.88 12 PRO B C 1
ATOM 3918 O O . PRO B 1 12 ? 51.375 21.422 11.484 1 17.88 12 PRO B O 1
ATOM 3921 N N . THR B 1 13 ? 51.406 23.734 11.047 1 16.3 13 THR B N 1
ATOM 3922 C CA . THR B 1 13 ? 52.25 23.922 12.211 1 16.3 13 THR B CA 1
ATOM 3923 C C . THR B 1 13 ? 51.781 23.047 13.375 1 16.3 13 THR B C 1
ATOM 3925 O O . THR B 1 13 ? 50.625 22.688 13.453 1 16.3 13 THR B O 1
ATOM 3928 N N . THR B 1 14 ? 52.719 22.781 14.336 1 16.33 14 THR B N 1
ATOM 3929 C CA . THR B 1 14 ? 53.312 21.859 15.297 1 16.33 14 THR B CA 1
ATOM 3930 C C . THR B 1 14 ? 52.625 21.984 16.656 1 16.33 14 THR B C 1
ATOM 3932 O O . THR B 1 14 ? 52.406 20.969 17.344 1 16.33 14 THR B O 1
ATOM 3935 N N . GLU B 1 15 ? 52.219 23.25 17.141 1 15.91 15 GLU B N 1
ATOM 3936 C CA . GLU B 1 15 ? 52.938 23.406 18.406 1 15.91 15 GLU B CA 1
ATOM 3937 C C . GLU B 1 15 ? 52.312 22.531 19.484 1 15.91 15 GLU B C 1
ATOM 3939 O O . GLU B 1 15 ? 51.156 22.078 19.359 1 15.91 15 GLU B O 1
ATOM 3944 N N . SER B 1 16 ? 52.875 22.625 20.766 1 15.95 16 SER B N 1
ATOM 3945 C CA . SER B 1 16 ? 53.531 21.922 21.875 1 15.95 16 SER B CA 1
ATOM 3946 C C . SER B 1 16 ? 52.562 21.781 23.047 1 15.95 16 SER B C 1
ATOM 3948 O O . SER B 1 16 ? 52.625 20.781 23.781 1 15.95 16 SER B O 1
ATOM 3950 N N . HIS B 1 17 ? 51.531 22.719 23.234 1 15.81 17 HIS B N 1
ATOM 3951 C CA . HIS B 1 17 ? 51.688 23.156 24.625 1 15.81 17 HIS B CA 1
ATOM 3952 C C . HIS B 1 17 ? 51.281 22.047 25.594 1 15.81 17 HIS B C 1
ATOM 3954 O O . HIS B 1 17 ? 50.531 21.141 25.219 1 15.81 17 HIS B O 1
ATOM 3960 N N . SER B 1 18 ? 51.469 22.406 26.953 1 16.19 18 SER B N 1
ATOM 3961 C CA . SER B 1 18 ? 51.969 22.016 28.266 1 16.19 18 SER B CA 1
ATOM 3962 C C . SER B 1 18 ? 50.906 21.281 29.062 1 16.19 18 SER B C 1
ATOM 3964 O O . SER B 1 18 ? 49.719 21.438 28.812 1 16.19 18 SER B O 1
ATOM 3966 N N . THR B 1 19 ? 51.406 20.359 29.859 1 17.69 19 THR B N 1
ATOM 3967 C CA . THR B 1 19 ? 51.188 19.156 30.656 1 17.69 19 THR B CA 1
ATOM 3968 C C . THR B 1 19 ? 50.375 19.484 31.906 1 17.69 19 THR B C 1
ATOM 3970 O O . THR B 1 19 ? 50.125 18.594 32.75 1 17.69 19 THR B O 1
ATOM 3973 N N . ARG B 1 20 ? 49.562 20.656 32 1 16.69 20 ARG B N 1
ATOM 3974 C CA . ARG B 1 20 ? 49.562 20.969 33.438 1 16.69 20 ARG B CA 1
ATOM 3975 C C . ARG B 1 20 ? 48.812 19.938 34.25 1 16.69 20 ARG B C 1
ATOM 3977 O O . ARG B 1 20 ? 47.625 19.672 34 1 16.69 20 ARG B O 1
ATOM 3984 N N . PHE B 1 21 ? 49.562 19.016 34.906 1 17.06 21 PHE B N 1
ATOM 3985 C CA . PHE B 1 21 ? 49.188 17.859 35.719 1 17.06 21 PHE B CA 1
ATOM 3986 C C . PHE B 1 21 ? 48.469 18.266 37 1 17.06 21 PHE B C 1
ATOM 3988 O O . PHE B 1 21 ? 47.875 17.438 37.688 1 17.06 21 PHE B O 1
ATOM 3995 N N . PHE B 1 22 ? 48.062 19.594 37.344 1 15.93 22 PHE B N 1
ATOM 3996 C CA . PHE B 1 22 ? 48.312 19.688 38.75 1 15.93 22 PHE B CA 1
ATOM 3997 C C . PHE B 1 22 ? 47.406 18.75 39.531 1 15.93 22 PHE B C 1
ATOM 3999 O O . PHE B 1 22 ? 46.25 18.531 39.156 1 15.93 22 PHE B O 1
ATOM 4006 N N . PRO B 1 23 ? 48 18.062 40.625 1 17.22 23 PRO B N 1
ATOM 4007 C CA . PRO B 1 23 ? 47.719 16.969 41.531 1 17.22 23 PRO B CA 1
ATOM 4008 C C . PRO B 1 23 ? 46.719 17.344 42.625 1 17.22 23 PRO B C 1
ATOM 4010 O O . PRO B 1 23 ? 46.312 16.5 43.406 1 17.22 23 PRO B O 1
ATOM 4013 N N . LEU B 1 24 ? 45.938 18.484 42.562 1 15.55 24 LEU B N 1
ATOM 4014 C CA . LEU B 1 24 ? 45.906 19 43.938 1 15.55 24 LEU B CA 1
ATOM 4015 C C . LEU B 1 24 ? 45.25 18.016 44.875 1 15.55 24 LEU B C 1
ATOM 4017 O O . LEU B 1 24 ? 44.25 17.391 44.531 1 15.55 24 LEU B O 1
ATOM 4021 N N . ASN B 1 25 ? 45.781 18 46.188 1 15.79 25 ASN B N 1
ATOM 4022 C CA . ASN B 1 25 ? 45.938 17.25 47.438 1 15.79 25 ASN B CA 1
ATOM 4023 C C . ASN B 1 25 ? 44.625 17.266 48.25 1 15.79 25 ASN B C 1
ATOM 4025 O O . ASN B 1 25 ? 44.219 16.234 48.781 1 15.79 25 ASN B O 1
ATOM 4029 N N . LEU B 1 26 ? 44.062 18.469 48.594 1 14.95 26 LEU B N 1
ATOM 4030 C CA . LEU B 1 26 ? 44.156 18.672 50.031 1 14.95 26 LEU B CA 1
ATOM 4031 C C . LEU B 1 26 ? 43.094 17.844 50.75 1 14.95 26 LEU B C 1
ATOM 4033 O O . LEU B 1 26 ? 42.094 17.438 50.156 1 14.95 26 LEU B O 1
ATOM 4037 N N . LEU B 1 27 ? 42.75 18.406 52 1 15.4 27 LEU B N 1
ATOM 4038 C CA . LEU B 1 27 ? 42.719 18.172 53.438 1 15.4 27 LEU B CA 1
ATOM 4039 C C . LEU B 1 27 ? 41.344 17.719 53.875 1 15.4 27 LEU B C 1
ATOM 4041 O O . LEU B 1 27 ? 40.344 18.172 53.344 1 15.4 27 LEU B O 1
ATOM 4045 N N . VAL B 1 28 ? 41.344 16.734 54.812 1 16.62 28 VAL B N 1
ATOM 4046 C CA . VAL B 1 28 ? 40.562 15.703 55.469 1 16.62 28 VAL B CA 1
ATOM 4047 C C . VAL B 1 28 ? 39.562 16.344 56.438 1 16.62 28 VAL B C 1
ATOM 4049 O O . VAL B 1 28 ? 38.719 15.664 57 1 16.62 28 VAL B O 1
ATOM 4052 N N . GLY B 1 29 ? 39.562 17.719 56.5 1 14.62 29 GLY B N 1
ATOM 4053 C CA . GLY B 1 29 ? 39.375 17.969 57.938 1 14.62 29 GLY B CA 1
ATOM 4054 C C . GLY B 1 29 ? 38.031 17.422 58.438 1 14.62 29 GLY B C 1
ATOM 4055 O O . GLY B 1 29 ? 37.156 17.094 57.656 1 14.62 29 GLY B O 1
ATOM 4056 N N . ARG B 1 30 ? 38 17.734 59.812 1 15.26 30 ARG B N 1
ATOM 4057 C CA . ARG B 1 30 ? 37.625 17.188 61.094 1 15.26 30 ARG B CA 1
ATOM 4058 C C . ARG B 1 30 ? 36.125 17.312 61.344 1 15.26 30 ARG B C 1
ATOM 4060 O O . ARG B 1 30 ? 35.469 16.406 61.844 1 15.26 30 ARG B O 1
ATOM 4067 N N . LYS B 1 31 ? 35.656 18.594 61.281 1 14.84 31 LYS B N 1
ATOM 4068 C CA . LYS B 1 31 ? 35.125 19.016 62.562 1 14.84 31 LYS B CA 1
ATOM 4069 C C . LYS B 1 31 ? 33.781 18.391 62.844 1 14.84 31 LYS B C 1
ATOM 4071 O O . LYS B 1 31 ? 32.906 18.328 61.938 1 14.84 31 LYS B O 1
ATOM 4076 N N . GLN B 1 32 ? 33.688 17.906 64.062 1 15.59 32 GLN B N 1
ATOM 4077 C CA . GLN B 1 32 ? 32.812 17.031 64.812 1 15.59 32 GLN B CA 1
ATOM 4078 C C . GLN B 1 32 ? 31.453 17.688 65.062 1 15.59 32 GLN B C 1
ATOM 4080 O O . GLN B 1 32 ? 30.406 17.016 65 1 15.59 32 GLN B O 1
ATOM 4085 N N . HIS B 1 33 ? 31.547 19.047 65.312 1 15.71 33 HIS B N 1
ATOM 4086 C CA . HIS B 1 33 ? 30.875 19.281 66.625 1 15.71 33 HIS B CA 1
ATOM 4087 C C . HIS B 1 33 ? 29.375 19.031 66.5 1 15.71 33 HIS B C 1
ATOM 4089 O O . HIS B 1 33 ? 28.812 19.078 65.438 1 15.71 33 HIS B O 1
ATOM 4095 N N . ALA B 1 34 ? 28.922 18.766 67.688 1 16.38 34 ALA B N 1
ATOM 4096 C CA . ALA B 1 34 ? 27.875 18.141 68.5 1 16.38 34 ALA B CA 1
ATOM 4097 C C . ALA B 1 34 ? 26.578 18.922 68.438 1 16.38 34 ALA B C 1
ATOM 4099 O O . ALA B 1 34 ? 25.578 18.516 69 1 16.38 34 ALA B O 1
ATOM 4100 N N . PHE B 1 35 ? 26.672 20.156 67.688 1 15.96 35 PHE B N 1
ATOM 4101 C CA . PHE B 1 35 ? 25.844 21.125 68.375 1 15.96 35 PHE B CA 1
ATOM 4102 C C . PHE B 1 35 ? 24.438 20.594 68.625 1 15.96 35 PHE B C 1
ATOM 4104 O O . PHE B 1 35 ? 23.969 19.766 67.812 1 15.96 35 PHE B O 1
ATOM 4111 N N . GLY B 1 36 ? 23.984 21.062 69.75 1 16.47 36 GLY B N 1
ATOM 4112 C CA . GLY B 1 36 ? 22.922 20.984 70.75 1 16.47 36 GLY B CA 1
ATOM 4113 C C . GLY B 1 36 ? 21.531 21.109 70.188 1 16.47 36 GLY B C 1
ATOM 4114 O O . GLY B 1 36 ? 21.375 21.594 69.062 1 16.47 36 GLY B O 1
ATOM 4115 N N . ALA B 1 37 ? 20.75 20.594 70.938 1 17.5 37 ALA B N 1
ATOM 4116 C CA . ALA B 1 37 ? 19.406 20.016 71 1 17.5 37 ALA B CA 1
ATOM 4117 C C . ALA B 1 37 ? 18.344 21.078 70.75 1 17.5 37 ALA B C 1
ATOM 4119 O O . ALA B 1 37 ? 17.141 20.781 70.812 1 17.5 37 ALA B O 1
ATOM 4120 N N . LYS B 1 38 ? 18.906 22.391 70.75 1 17.89 38 LYS B N 1
ATOM 4121 C CA . LYS B 1 38 ? 17.859 23.266 71.25 1 17.89 38 LYS B CA 1
ATOM 4122 C C . LYS B 1 38 ? 16.516 23 70.625 1 17.89 38 LYS B C 1
ATOM 4124 O O . LYS B 1 38 ? 16.469 22.734 69.375 1 17.89 38 LYS B O 1
ATOM 4129 N N . THR B 1 39 ? 15.617 22.812 71.438 1 19.14 39 THR B N 1
ATOM 4130 C CA . THR B 1 39 ? 14.227 22.375 71.5 1 19.14 39 THR B CA 1
ATOM 4131 C C . THR B 1 39 ? 13.344 23.344 70.688 1 19.14 39 THR B C 1
ATOM 4133 O O . THR B 1 39 ? 12.133 23.156 70.625 1 19.14 39 THR B O 1
ATOM 4136 N N . LEU B 1 40 ? 14.109 24.359 70 1 19.66 40 LEU B N 1
ATOM 4137 C CA . LEU B 1 40 ? 13.211 25.5 69.938 1 19.66 40 LEU B CA 1
ATOM 4138 C C . LEU B 1 40 ? 11.859 25.109 69.375 1 19.66 40 LEU B C 1
ATOM 4140 O O . LEU B 1 40 ? 11.797 24.281 68.438 1 19.66 40 LEU B O 1
ATOM 4144 N N . SER B 1 41 ? 10.938 25.375 70.188 1 20.2 41 SER B N 1
ATOM 4145 C CA . SER B 1 41 ? 9.484 25.297 70.125 1 20.2 41 SER B CA 1
ATOM 4146 C C . SER B 1 41 ? 8.938 25.922 68.875 1 20.2 41 SER B C 1
ATOM 4148 O O . SER B 1 41 ? 9.172 27.094 68.625 1 20.2 41 SER B O 1
ATOM 4150 N N . ALA B 1 42 ? 8.93 25.188 67.875 1 22.44 42 ALA B N 1
ATOM 4151 C CA . ALA B 1 42 ? 8.562 25.766 66.562 1 22.44 42 ALA B CA 1
ATOM 4152 C C . ALA B 1 42 ? 7.219 26.484 66.625 1 22.44 42 ALA B C 1
ATOM 4154 O O . ALA B 1 42 ? 6.246 25.938 67.188 1 22.44 42 ALA B O 1
ATOM 4155 N N . PRO B 1 43 ? 7.383 27.859 66.938 1 22.23 43 PRO B N 1
ATOM 4156 C CA . PRO B 1 43 ? 6.141 28.641 66.875 1 22.23 43 PRO B CA 1
ATOM 4157 C C . PRO B 1 43 ? 5.211 28.188 65.75 1 22.23 43 PRO B C 1
ATOM 4159 O O . PRO B 1 43 ? 5.668 27.594 64.75 1 22.23 43 PRO B O 1
ATOM 4162 N N . ASP B 1 44 ? 3.947 28.078 66.125 1 22.41 44 ASP B N 1
ATOM 4163 C CA . ASP B 1 44 ? 2.766 27.672 65.375 1 22.41 44 ASP B CA 1
ATOM 4164 C C . ASP B 1 44 ? 2.68 28.438 64.062 1 22.41 44 ASP B C 1
ATOM 4166 O O . ASP B 1 44 ? 2.16 29.547 64 1 22.41 44 ASP B O 1
ATOM 4170 N N . SER B 1 45 ? 3.904 28.688 63.438 1 22.88 45 SER B N 1
ATOM 4171 C CA . SER B 1 45 ? 3.678 29.578 62.344 1 22.88 45 SER B CA 1
ATOM 4172 C C . SER B 1 45 ? 2.555 29.078 61.438 1 22.88 45 SER B C 1
ATOM 4174 O O . SER B 1 45 ? 2.539 27.906 61.031 1 22.88 45 SER B O 1
ATOM 4176 N N . ALA B 1 46 ? 1.354 29.75 61.531 1 24.83 46 ALA B N 1
ATOM 4177 C CA . ALA B 1 46 ? 0.208 29.719 60.625 1 24.83 46 ALA B CA 1
ATOM 4178 C C . ALA B 1 46 ? 0.662 29.625 59.188 1 24.83 46 ALA B C 1
ATOM 4180 O O . ALA B 1 46 ? 1.196 30.594 58.625 1 24.83 46 ALA B O 1
ATOM 4181 N N . VAL B 1 47 ? 1.264 28.578 58.906 1 25.56 47 VAL B N 1
ATOM 4182 C CA . VAL B 1 47 ? 1.553 28.438 57.5 1 25.56 47 VAL B CA 1
ATOM 4183 C C . VAL B 1 47 ? 0.354 28.922 56.656 1 25.56 47 VAL B C 1
ATOM 4185 O O . VAL B 1 47 ? -0.734 28.344 56.75 1 25.56 47 VAL B O 1
ATOM 4188 N N . GLN B 1 48 ? 0.29 30.266 56.688 1 22.7 48 GLN B N 1
ATOM 4189 C CA . GLN B 1 48 ? -0.619 30.719 55.625 1 22.7 48 GLN B CA 1
ATOM 4190 C C . GLN B 1 48 ? -0.487 29.859 54.375 1 22.7 48 GLN B C 1
ATOM 4192 O O . GLN B 1 48 ? 0.607 29.719 53.812 1 22.7 48 GLN B O 1
ATOM 4197 N N . SER B 1 49 ? -1.198 28.781 54.406 1 25.17 49 SER B N 1
ATOM 4198 C CA . SER B 1 49 ? -1.347 28.047 53.156 1 25.17 49 SER B CA 1
ATOM 4199 C C . SER B 1 49 ? -1.271 28.969 51.938 1 25.17 49 SER B C 1
ATOM 4201 O O . SER B 1 49 ? -2.135 29.828 51.781 1 25.17 49 SER B O 1
ATOM 4203 N N . SER B 1 50 ? -0.115 29.594 51.719 1 26.95 50 SER B N 1
ATOM 4204 C CA . SER B 1 50 ? -0.039 30.219 50.406 1 26.95 50 SER B CA 1
ATOM 4205 C C . SER B 1 50 ? -0.76 29.375 49.375 1 26.95 50 SER B C 1
ATOM 4207 O O . SER B 1 50 ? -0.382 28.234 49.125 1 26.95 50 SER B O 1
ATOM 4209 N N . VAL B 1 51 ? -2.021 29.422 49.344 1 28.34 51 VAL B N 1
ATOM 4210 C CA . VAL B 1 51 ? -2.721 29.047 48.125 1 28.34 51 VAL B CA 1
ATOM 4211 C C . VAL B 1 51 ? -1.791 29.203 46.938 1 28.34 51 VAL B C 1
ATOM 4213 O O . VAL B 1 51 ? -1.243 30.281 46.719 1 28.34 51 VAL B O 1
ATOM 4216 N N . LEU B 1 52 ? -0.944 28.25 46.719 1 30.28 52 LEU B N 1
ATOM 4217 C CA . LEU B 1 52 ? -0.379 28.203 45.375 1 30.28 52 LEU B CA 1
ATOM 4218 C C . LEU B 1 52 ? -1.206 29.047 44.406 1 30.28 52 LEU B C 1
ATOM 4220 O O . LEU B 1 52 ? -2.426 28.891 44.344 1 30.28 52 LEU B O 1
ATOM 4224 N N . ASP B 1 53 ? -0.948 30.375 44.406 1 30.98 53 ASP B N 1
ATOM 4225 C CA . ASP B 1 53 ? -1.458 31.203 43.312 1 30.98 53 ASP B CA 1
ATOM 4226 C C . ASP B 1 53 ? -1.831 30.344 42.125 1 30.98 53 ASP B C 1
ATOM 4228 O O . ASP B 1 53 ? -0.981 29.656 41.562 1 30.98 53 ASP B O 1
ATOM 4232 N N . LEU B 1 54 ? -2.963 29.641 42.125 1 33.91 54 LEU B N 1
ATOM 4233 C CA . LEU B 1 54 ? -3.533 29.156 40.875 1 33.91 54 LEU B CA 1
ATOM 4234 C C . LEU B 1 54 ? -3.021 29.969 39.688 1 33.91 54 LEU B C 1
ATOM 4236 O O . LEU B 1 54 ? -3.199 31.188 39.656 1 33.91 54 LEU B O 1
ATOM 4240 N N . ASN B 1 55 ? -1.785 29.797 39.281 1 39.62 55 ASN B N 1
ATOM 4241 C CA . ASN B 1 55 ? -1.303 30.344 38 1 39.62 55 ASN B CA 1
ATOM 4242 C C . ASN B 1 55 ? -2.457 30.734 37.094 1 39.62 55 ASN B C 1
ATOM 4244 O O . ASN B 1 55 ? -3.324 29.922 36.781 1 39.62 55 ASN B O 1
ATOM 4248 N N . GLU B 1 56 ? -3.021 31.828 37.219 1 43.41 56 GLU B N 1
ATOM 4249 C CA . GLU B 1 56 ? -3.984 32.406 36.312 1 43.41 56 GLU B CA 1
ATOM 4250 C C . GLU B 1 56 ? -3.838 31.812 34.906 1 43.41 56 GLU B C 1
ATOM 4252 O O . GLU B 1 56 ? -2.744 31.812 34.344 1 43.41 56 GLU B O 1
ATOM 4257 N N . ALA B 1 57 ? -4.574 30.844 34.625 1 53.53 57 ALA B N 1
ATOM 4258 C CA . ALA B 1 57 ? -4.652 30.312 33.281 1 53.53 57 ALA B CA 1
ATOM 4259 C C . ALA B 1 57 ? -4.465 31.406 32.25 1 53.53 57 ALA B C 1
ATOM 4261 O O . ALA B 1 57 ? -5.25 32.344 32.188 1 53.53 57 ALA B O 1
ATOM 4262 N N . VAL B 1 58 ? -3.227 31.688 31.797 1 68.31 58 VAL B N 1
ATOM 4263 C CA . VAL B 1 58 ? -2.947 32.656 30.75 1 68.31 58 VAL B CA 1
ATOM 4264 C C . VAL B 1 58 ? -3.912 32.438 29.578 1 68.31 58 VAL B C 1
ATOM 4266 O O . VAL B 1 58 ? -4.09 31.328 29.109 1 68.31 58 VAL B O 1
ATOM 4269 N N . LYS B 1 59 ? -4.754 33.344 29.406 1 84.06 59 LYS B N 1
ATOM 4270 C CA . LYS B 1 59 ? -5.699 33.406 28.297 1 84.06 59 LYS B CA 1
ATOM 4271 C C . LYS B 1 59 ? -4.977 33.656 26.984 1 84.06 59 LYS B C 1
ATOM 4273 O O . LYS B 1 59 ? -4.062 34.469 26.906 1 84.06 59 LYS B O 1
ATOM 4278 N N . PRO B 1 60 ? -5.27 32.875 26.016 1 91.12 60 PRO B N 1
ATOM 4279 C CA . PRO B 1 60 ? -4.668 33.125 24.719 1 91.12 60 PRO B CA 1
ATOM 4280 C C . PRO B 1 60 ? -5.02 34.531 24.188 1 91.12 60 PRO B C 1
ATOM 4282 O O . PRO B 1 60 ? -6.102 35.031 24.453 1 91.12 60 PRO B O 1
ATOM 4285 N N . VAL B 1 61 ? -4.109 35.125 23.594 1 91.56 61 VAL B N 1
ATOM 4286 C CA . VAL B 1 61 ? -4.297 36.469 23.016 1 91.56 61 VAL B CA 1
ATOM 4287 C C . VAL B 1 61 ? -4.379 36.375 21.5 1 91.56 61 VAL B C 1
ATOM 4289 O O . VAL B 1 61 ? -3.486 35.812 20.859 1 91.56 61 VAL B O 1
ATOM 4292 N N . TYR B 1 62 ? -5.43 36.938 21 1 94 62 TYR B N 1
ATOM 4293 C CA . TYR B 1 62 ? -5.633 36.969 19.547 1 94 62 TYR B CA 1
ATOM 4294 C C . TYR B 1 62 ? -4.992 38.188 18.922 1 94 62 TYR B C 1
ATOM 4296 O O . TYR B 1 62 ? -5.074 39.281 19.484 1 94 62 TYR B O 1
ATOM 4304 N N . SER B 1 63 ? -4.293 38 17.875 1 91.25 63 SER B N 1
ATOM 4305 C CA . SER B 1 63 ? -3.836 39.062 16.984 1 91.25 63 SER B CA 1
ATOM 4306 C C . SER B 1 63 ? -4.078 38.688 15.523 1 91.25 63 SER B C 1
ATOM 4308 O O . SER B 1 63 ? -3.803 37.562 15.109 1 91.25 63 SER B O 1
ATOM 4310 N N . PRO B 1 64 ? -4.664 39.656 14.758 1 89 64 PRO B N 1
ATOM 4311 C CA . PRO B 1 64 ? -4.832 39.344 13.336 1 89 64 PRO B CA 1
ATOM 4312 C C . PRO B 1 64 ? -3.506 39.062 12.633 1 89 64 PRO B C 1
ATOM 4314 O O . PRO B 1 64 ? -2.471 39.594 13.016 1 89 64 PRO B O 1
ATOM 4317 N N . THR B 1 65 ? -3.52 38.281 11.648 1 85.38 65 THR B N 1
ATOM 4318 C CA . THR B 1 65 ? -2.311 37.906 10.922 1 85.38 65 THR B CA 1
ATOM 4319 C C . THR B 1 65 ? -1.793 39.094 10.094 1 85.38 65 THR B C 1
ATOM 4321 O O . THR B 1 65 ? -2.496 39.594 9.219 1 85.38 65 THR B O 1
ATOM 4324 N N . PRO B 1 66 ? -0.606 39.5 10.445 1 83 66 PRO B N 1
ATOM 4325 C CA . PRO B 1 66 ? -0.046 40.562 9.617 1 83 66 PRO B CA 1
ATOM 4326 C C . PRO B 1 66 ? 0.424 40.062 8.25 1 83 66 PRO B C 1
ATOM 4328 O O . PRO B 1 66 ? 0.797 38.906 8.109 1 83 66 PRO B O 1
ATOM 4331 N N . PRO B 1 67 ? 0.322 41 7.305 1 75.44 67 PRO B N 1
ATOM 4332 C CA . PRO B 1 67 ? 0.918 40.625 6.02 1 75.44 67 PRO B CA 1
ATOM 4333 C C . PRO B 1 67 ? 2.443 40.594 6.07 1 75.44 67 PRO B C 1
ATOM 4335 O O . PRO B 1 67 ? 3.062 41.375 6.809 1 75.44 67 PRO B O 1
ATOM 4338 N N . ASN B 1 68 ? 3.164 39.844 5.473 1 74.44 68 ASN B N 1
ATOM 4339 C CA . ASN B 1 68 ? 4.613 39.75 5.305 1 74.44 68 ASN B CA 1
ATOM 4340 C C . ASN B 1 68 ? 5.316 39.5 6.637 1 74.44 68 ASN B C 1
ATOM 4342 O O . ASN B 1 68 ? 6.227 40.25 7.008 1 74.44 68 ASN B O 1
ATOM 4346 N N . ARG B 1 69 ? 4.988 38.656 7.367 1 82.5 69 ARG B N 1
ATOM 4347 C CA . ARG B 1 69 ? 5.621 38.344 8.641 1 82.5 69 ARG B CA 1
ATOM 4348 C C . ARG B 1 69 ? 7.004 37.719 8.422 1 82.5 69 ARG B C 1
ATOM 4350 O O . ARG B 1 69 ? 7.254 37.062 7.41 1 82.5 69 ARG B O 1
ATOM 4357 N N . PRO B 1 70 ? 7.938 38.062 9.281 1 83.38 70 PRO B N 1
ATOM 4358 C CA . PRO B 1 70 ? 9.336 37.656 9.109 1 83.38 70 PRO B CA 1
ATOM 4359 C C . PRO B 1 70 ? 9.5 36.156 8.922 1 83.38 70 PRO B C 1
ATOM 4361 O O . PRO B 1 70 ? 10.391 35.719 8.188 1 83.38 70 PRO B O 1
ATOM 4364 N N . LEU B 1 71 ? 8.758 35.281 9.492 1 91.19 71 LEU B N 1
ATOM 4365 C CA . LEU B 1 71 ? 8.961 33.844 9.445 1 91.19 71 LEU B CA 1
ATOM 4366 C C . LEU B 1 71 ? 8.039 33.188 8.422 1 91.19 71 LEU B C 1
ATOM 4368 O O . LEU B 1 71 ? 7.93 31.969 8.359 1 91.19 71 LEU B O 1
ATOM 4372 N N . ARG B 1 72 ? 7.504 34.062 7.602 1 91.81 72 ARG B N 1
ATOM 4373 C CA . ARG B 1 72 ? 6.629 33.5 6.578 1 91.81 72 ARG B CA 1
ATOM 4374 C C . ARG B 1 72 ? 7.422 32.688 5.562 1 91.81 72 ARG B C 1
ATOM 4376 O O . ARG B 1 72 ? 8.43 33.156 5.027 1 91.81 72 ARG B O 1
ATOM 4383 N N . THR B 1 73 ? 6.977 31.484 5.332 1 91.94 73 THR B N 1
ATOM 4384 C CA . THR B 1 73 ? 7.645 30.625 4.367 1 91.94 73 THR B CA 1
ATOM 4385 C C . THR B 1 73 ? 6.996 30.75 2.992 1 91.94 73 THR B C 1
ATOM 4387 O O . THR B 1 73 ? 5.84 31.156 2.879 1 91.94 73 THR B O 1
ATOM 4390 N N . PRO B 1 74 ? 7.805 30.391 2.023 1 87.12 74 PRO B N 1
ATOM 4391 C CA . PRO B 1 74 ? 7.156 30.25 0.718 1 87.12 74 PRO B CA 1
ATOM 4392 C C . PRO B 1 74 ? 6.004 29.25 0.731 1 87.12 74 PRO B C 1
ATOM 4394 O O . PRO B 1 74 ? 5.977 28.344 1.573 1 87.12 74 PRO B O 1
ATOM 4397 N N . HIS B 1 75 ? 4.98 29.422 -0.073 1 88.69 75 HIS B N 1
ATOM 4398 C CA . HIS B 1 75 ? 3.871 28.5 -0.282 1 88.69 75 HIS B CA 1
ATOM 4399 C C . HIS B 1 75 ? 2.961 28.453 0.941 1 88.69 75 HIS B C 1
ATOM 4401 O O . HIS B 1 75 ? 2.275 27.453 1.165 1 88.69 75 HIS B O 1
ATOM 4407 N N . SER B 1 76 ? 3.021 29.391 1.798 1 90.94 76 SER B N 1
ATOM 4408 C CA . SER B 1 76 ? 2.146 29.438 2.963 1 90.94 76 SER B CA 1
ATOM 4409 C C . SER B 1 76 ? 0.687 29.594 2.553 1 90.94 76 SER B C 1
ATOM 4411 O O . SER B 1 76 ? -0.217 29.156 3.268 1 90.94 76 SER B O 1
ATOM 4413 N N . GLY B 1 77 ? 0.469 30.172 1.456 1 92.44 77 GLY B N 1
ATOM 4414 C CA . GLY B 1 77 ? -0.884 30.484 1.028 1 92.44 77 GLY B CA 1
ATOM 4415 C C . GLY B 1 77 ? -1.597 29.312 0.39 1 92.44 77 GLY B C 1
ATOM 4416 O O . GLY B 1 77 ? -1.036 28.219 0.293 1 92.44 77 GLY B O 1
ATOM 4417 N N . TYR B 1 78 ? -2.869 29.562 0 1 95.31 78 TYR B N 1
ATOM 4418 C CA . TYR B 1 78 ? -3.766 28.609 -0.63 1 95.31 78 TYR B CA 1
ATOM 4419 C C . TYR B 1 78 ? -3.402 28.406 -2.098 1 95.31 78 TYR B C 1
ATOM 4421 O O . TYR B 1 78 ? -3.309 29.359 -2.857 1 95.31 78 TYR B O 1
ATOM 4429 N N . HIS B 1 79 ? -3.324 27.094 -2.611 1 92.69 79 HIS B N 1
ATOM 4430 C CA . HIS B 1 79 ? -2.707 26.828 -3.906 1 92.69 79 HIS B CA 1
ATOM 4431 C C . HIS B 1 79 ? -3.764 26.562 -4.973 1 92.69 79 HIS B C 1
ATOM 4433 O O . HIS B 1 79 ? -3.445 26.484 -6.164 1 92.69 79 HIS B O 1
ATOM 4439 N N . PHE B 1 80 ? -4.953 26.438 -4.574 1 94.69 80 PHE B N 1
ATOM 4440 C CA . PHE B 1 80 ? -5.973 26.188 -5.586 1 94.69 80 PHE B CA 1
ATOM 4441 C C . PHE B 1 80 ? -5.988 27.281 -6.637 1 94.69 80 PHE B C 1
ATOM 4443 O O . PHE B 1 80 ? -6.023 28.469 -6.297 1 94.69 80 PHE B O 1
ATOM 4450 N N . ASP B 1 81 ? -6.051 26.812 -7.906 1 89.19 81 ASP B N 1
ATOM 4451 C CA . ASP B 1 81 ? -5.887 27.781 -8.992 1 89.19 81 ASP B CA 1
ATOM 4452 C C . ASP B 1 81 ? -7.203 27.984 -9.734 1 89.19 81 ASP B C 1
ATOM 4454 O O . ASP B 1 81 ? -7.227 28.641 -10.789 1 89.19 81 ASP B O 1
ATOM 4458 N N . GLY B 1 82 ? -8.211 27.422 -9.32 1 91.19 82 GLY B N 1
ATOM 4459 C CA . GLY B 1 82 ? -9.516 27.656 -9.93 1 91.19 82 GLY B CA 1
ATOM 4460 C C . GLY B 1 82 ? -9.828 26.688 -11.047 1 91.19 82 GLY B C 1
ATOM 4461 O O . GLY B 1 82 ? -10.945 26.688 -11.578 1 91.19 82 GLY B O 1
ATOM 4462 N N . THR B 1 83 ? -8.961 25.828 -11.32 1 90.31 83 THR B N 1
ATOM 4463 C CA . THR B 1 83 ? -9.18 24.906 -12.422 1 90.31 83 THR B CA 1
ATOM 4464 C C . THR B 1 83 ? -9.891 23.641 -11.938 1 90.31 83 THR B C 1
ATOM 4466 O O . THR B 1 83 ? -10.031 23.422 -10.734 1 90.31 83 THR B O 1
ATOM 4469 N N . ARG B 1 84 ? -10.25 22.812 -12.93 1 91.38 84 ARG B N 1
ATOM 4470 C CA . ARG B 1 84 ? -11.008 21.609 -12.609 1 91.38 84 ARG B CA 1
ATOM 4471 C C . ARG B 1 84 ? -10.102 20.375 -12.602 1 91.38 84 ARG B C 1
ATOM 4473 O O . ARG B 1 84 ? -10.586 19.25 -12.633 1 91.38 84 ARG B O 1
ATOM 4480 N N . ARG B 1 85 ? -8.844 20.594 -12.555 1 88.38 85 ARG B N 1
ATOM 4481 C CA . ARG B 1 85 ? -7.922 19.469 -12.445 1 88.38 85 ARG B CA 1
ATOM 4482 C C . ARG B 1 85 ? -7.988 18.828 -11.062 1 88.38 85 ARG B C 1
ATOM 4484 O O . ARG B 1 85 ? -8.445 19.469 -10.109 1 88.38 85 ARG B O 1
ATOM 4491 N N . GLN B 1 86 ? -7.559 17.578 -11.039 1 89.38 86 GLN B N 1
ATOM 4492 C CA . GLN B 1 86 ? -7.457 16.922 -9.742 1 89.38 86 GLN B CA 1
ATOM 4493 C C . GLN B 1 86 ? -6.613 17.734 -8.766 1 89.38 86 GLN B C 1
ATOM 4495 O O . GLN B 1 86 ? -5.551 18.234 -9.133 1 89.38 86 GLN B O 1
ATOM 4500 N N . PHE B 1 87 ? -7.191 17.969 -7.562 1 92.12 87 PHE B N 1
ATOM 4501 C CA . PHE B 1 87 ? -6.488 18.812 -6.602 1 92.12 87 PHE B CA 1
ATOM 4502 C C . PHE B 1 87 ? -6.906 18.469 -5.176 1 92.12 87 PHE B C 1
ATOM 4504 O O . PHE B 1 87 ? -8.086 18.234 -4.91 1 92.12 87 PHE B O 1
ATOM 4511 N N . PHE B 1 88 ? -5.918 18.453 -4.34 1 95.06 88 PHE B N 1
ATOM 4512 C CA . PHE B 1 88 ? -6.184 18.5 -2.908 1 95.06 88 PHE B CA 1
ATOM 4513 C C . PHE B 1 88 ? -5.211 19.438 -2.203 1 95.06 88 PHE B C 1
ATOM 4515 O O . PHE B 1 88 ? -4.152 19.75 -2.744 1 95.06 88 PHE B O 1
ATOM 4522 N N . GLU B 1 89 ? -5.582 19.891 -1.121 1 96.75 89 GLU B N 1
ATOM 4523 C CA . GLU B 1 89 ? -4.672 20.562 -0.202 1 96.75 89 GLU B CA 1
ATOM 4524 C C . GLU B 1 89 ? -4.961 20.172 1.245 1 96.75 89 GLU B C 1
ATOM 4526 O O . GLU B 1 89 ? -6.121 20.047 1.639 1 96.75 89 GLU B O 1
ATOM 4531 N N . GLY B 1 90 ? -3.871 19.875 2.012 1 97.44 90 GLY B N 1
ATOM 4532 C CA . GLY B 1 90 ? -3.953 19.5 3.414 1 97.44 90 GLY B CA 1
ATOM 4533 C C . GLY B 1 90 ? -3.098 20.359 4.316 1 97.44 90 GLY B C 1
ATOM 4534 O O . GLY B 1 90 ? -2.062 20.875 3.893 1 97.44 90 GLY B O 1
ATOM 4535 N N . TRP B 1 91 ? -3.574 20.531 5.477 1 98.62 91 TRP B N 1
ATOM 4536 C CA . TRP B 1 91 ? -2.895 21.312 6.504 1 98.62 91 TRP B CA 1
ATOM 4537 C C . TRP B 1 91 ? -2.768 20.516 7.801 1 98.62 91 TRP B C 1
ATOM 4539 O O . TRP B 1 91 ? -3.686 19.781 8.18 1 98.62 91 TRP B O 1
ATOM 4549 N N . PHE B 1 92 ? -1.64 20.656 8.43 1 98.75 92 PHE B N 1
ATOM 4550 C CA . PHE B 1 92 ? -1.322 19.938 9.656 1 98.75 92 PHE B CA 1
ATOM 4551 C C . PHE B 1 92 ? -0.801 20.875 10.727 1 98.75 92 PHE B C 1
ATOM 4553 O O . PHE B 1 92 ? 0.118 21.656 10.477 1 98.75 92 PHE B O 1
ATOM 4560 N N . PHE B 1 93 ? -1.414 20.797 11.945 1 98.94 93 PHE B N 1
ATOM 4561 C CA . PHE B 1 93 ? -0.988 21.562 13.117 1 98.94 93 PHE B CA 1
ATOM 4562 C C . PHE B 1 93 ? -0.817 20.641 14.32 1 98.94 93 PHE B C 1
ATOM 4564 O O . PHE B 1 93 ? -1.673 19.797 14.586 1 98.94 93 PHE B O 1
ATOM 4571 N N . LYS B 1 94 ? 0.266 20.859 15.062 1 98.81 94 LYS B N 1
ATOM 4572 C CA . LYS B 1 94 ? 0.531 20 16.219 1 98.81 94 LYS B CA 1
ATOM 4573 C C . LYS B 1 94 ? 0.874 20.844 17.438 1 98.81 94 LYS B C 1
ATOM 4575 O O . LYS B 1 94 ? 1.611 21.828 17.344 1 98.81 94 LYS B O 1
ATOM 4580 N N . VAL B 1 95 ? 0.27 20.5 18.562 1 98.56 95 VAL B N 1
ATOM 4581 C CA . VAL B 1 95 ? 0.625 21.031 19.875 1 98.56 95 VAL B CA 1
ATOM 4582 C C . VAL B 1 95 ? 1.02 19.875 20.797 1 98.56 95 VAL B C 1
ATOM 4584 O O . VAL B 1 95 ? 0.267 18.906 20.953 1 98.56 95 VAL B O 1
ATOM 4587 N N . ALA B 1 96 ? 2.191 19.984 21.328 1 98.06 96 ALA B N 1
ATOM 4588 C CA . ALA B 1 96 ? 2.643 19.016 22.328 1 98.06 96 ALA B CA 1
ATOM 4589 C C . ALA B 1 96 ? 2.59 19.641 23.734 1 98.06 96 ALA B C 1
ATOM 4591 O O . ALA B 1 96 ? 3.018 20.781 23.922 1 98.06 96 ALA B O 1
ATOM 4592 N N . ILE B 1 97 ? 2.037 18.891 24.656 1 97.62 97 ILE B N 1
ATOM 4593 C CA . ILE B 1 97 ? 1.939 19.359 26.047 1 97.62 97 ILE B CA 1
ATOM 4594 C C . ILE B 1 97 ? 2.768 18.438 26.953 1 97.62 97 ILE B C 1
ATOM 4596 O O . ILE B 1 97 ? 2.242 17.484 27.516 1 97.62 97 ILE B O 1
ATOM 4600 N N . PRO B 1 98 ? 4.023 18.797 27.141 1 95.81 98 PRO B N 1
ATOM 4601 C CA . PRO B 1 98 ? 4.938 17.906 27.859 1 95.81 98 PRO B CA 1
ATOM 4602 C C . PRO B 1 98 ? 4.48 17.625 29.297 1 95.81 98 PRO B C 1
ATOM 4604 O O . PRO B 1 98 ? 4.719 16.547 29.828 1 95.81 98 PRO B O 1
ATOM 4607 N N . GLU B 1 99 ? 3.77 18.562 29.922 1 94.44 99 GLU B N 1
ATOM 4608 C CA . GLU B 1 99 ? 3.367 18.438 31.312 1 94.44 99 GLU B CA 1
ATOM 4609 C C . GLU B 1 99 ? 2.49 17.203 31.531 1 94.44 99 GLU B C 1
ATOM 4611 O O . GLU B 1 99 ? 2.547 16.562 32.594 1 94.44 99 GLU B O 1
ATOM 4616 N N . CYS B 1 100 ? 1.714 16.875 30.5 1 95.88 100 CYS B N 1
ATOM 4617 C CA . CYS B 1 100 ? 0.864 15.695 30.625 1 95.88 100 CYS B CA 1
ATOM 4618 C C . CYS B 1 100 ? 1.201 14.664 29.562 1 95.88 100 CYS B C 1
ATOM 4620 O O . CYS B 1 100 ? 0.48 13.68 29.391 1 95.88 100 CYS B O 1
ATOM 4622 N N . ARG B 1 101 ? 2.211 14.891 28.812 1 96.81 101 ARG B N 1
ATOM 4623 C CA . ARG B 1 101 ? 2.701 14.008 27.75 1 96.81 101 ARG B CA 1
ATOM 4624 C C . ARG B 1 101 ? 1.594 13.672 26.766 1 96.81 101 ARG B C 1
ATOM 4626 O O . ARG B 1 101 ? 1.363 12.508 26.453 1 96.81 101 ARG B O 1
ATOM 4633 N N . GLN B 1 102 ? 0.855 14.695 26.375 1 98.12 102 GLN B N 1
ATOM 4634 C CA . GLN B 1 102 ? -0.176 14.562 25.344 1 98.12 102 GLN B CA 1
ATOM 4635 C C . GLN B 1 102 ? 0.104 15.484 24.172 1 98.12 102 GLN B C 1
ATOM 4637 O O . GLN B 1 102 ? 0.705 16.547 24.328 1 98.12 102 GLN B O 1
ATOM 4642 N N . SER B 1 103 ? -0.27 15 23.047 1 98.56 103 SER B N 1
ATOM 4643 C CA . SER B 1 103 ? -0.172 15.797 21.828 1 98.56 103 SER B CA 1
ATOM 4644 C C . SER B 1 103 ? -1.507 15.844 21.078 1 98.56 103 SER B C 1
ATOM 4646 O O . SER B 1 103 ? -2.326 14.93 21.219 1 98.56 103 SER B O 1
ATOM 4648 N N . PHE B 1 104 ? -1.705 16.906 20.422 1 98.88 104 PHE B N 1
ATOM 4649 C CA . PHE B 1 104 ? -2.871 17.094 19.562 1 98.88 104 PHE B CA 1
ATOM 4650 C C . PHE B 1 104 ? -2.447 17.484 18.141 1 98.88 104 PHE B C 1
ATOM 4652 O O . PHE B 1 104 ? -1.745 18.484 17.953 1 98.88 104 PHE B O 1
ATOM 4659 N N . CYS B 1 105 ? -2.83 16.656 17.203 1 98.88 105 CYS B N 1
ATOM 4660 C CA . CYS B 1 105 ? -2.564 16.906 15.789 1 98.88 105 CYS B CA 1
ATOM 4661 C C . CYS B 1 105 ? -3.854 17.234 15.047 1 98.88 105 CYS B C 1
ATOM 4663 O O . CYS B 1 105 ? -4.754 16.391 14.961 1 98.88 105 CYS B O 1
ATOM 4665 N N . PHE B 1 106 ? -3.898 18.453 14.516 1 98.94 106 PHE B N 1
ATOM 4666 C CA . PHE B 1 106 ? -5.043 18.891 13.734 1 98.94 106 PHE B CA 1
ATOM 4667 C C . PHE B 1 106 ? -4.75 18.781 12.242 1 98.94 106 PHE B C 1
ATOM 4669 O O . PHE B 1 106 ? -3.707 19.234 11.766 1 98.94 106 PHE B O 1
ATOM 4676 N N . MET B 1 107 ? -5.684 18.172 11.555 1 98.88 107 MET B N 1
ATOM 4677 C CA . MET B 1 107 ? -5.52 18 10.109 1 98.88 107 MET B CA 1
ATOM 4678 C C . MET B 1 107 ? -6.77 18.453 9.359 1 98.88 107 MET B C 1
ATOM 4680 O O . MET B 1 107 ? -7.871 17.969 9.641 1 98.88 107 MET B O 1
ATOM 4684 N N . TYR B 1 108 ? -6.57 19.312 8.422 1 98.88 108 TYR B N 1
ATOM 4685 C CA . TYR B 1 108 ? -7.633 19.781 7.531 1 98.88 108 TYR B CA 1
ATOM 4686 C C . TYR B 1 108 ? -7.336 19.391 6.086 1 98.88 108 TYR B C 1
ATOM 4688 O O . TYR B 1 108 ? -6.184 19.438 5.648 1 98.88 108 TYR B O 1
ATOM 4696 N N . SER B 1 109 ? -8.367 18.953 5.398 1 98.25 109 SER B N 1
ATOM 4697 C CA . SER B 1 109 ? -8.172 18.547 4.012 1 98.25 109 SER B CA 1
ATOM 4698 C C . SER B 1 109 ? -9.273 19.094 3.111 1 98.25 109 SER B C 1
ATOM 4700 O O . SER B 1 109 ? -10.438 19.156 3.516 1 98.25 109 SER B O 1
ATOM 4702 N N . LEU B 1 110 ? -8.891 19.562 1.955 1 98.06 110 LEU B N 1
ATOM 4703 C CA . LEU B 1 110 ? -9.789 20.047 0.906 1 98.06 110 LEU B CA 1
ATOM 4704 C C . LEU B 1 110 ? -9.539 19.297 -0.399 1 98.06 110 LEU B C 1
ATOM 4706 O O . LEU B 1 110 ? -8.398 19.203 -0.86 1 98.06 110 LEU B O 1
ATOM 4710 N N . GLU B 1 111 ? -10.695 18.766 -0.974 1 97.31 111 GLU B N 1
ATOM 4711 C CA . GLU B 1 111 ? -10.57 18.016 -2.221 1 97.31 111 GLU B CA 1
ATOM 4712 C C . GLU B 1 111 ? -11.414 18.656 -3.328 1 97.31 111 GLU B C 1
ATOM 4714 O O . GLU B 1 111 ? -12.617 18.859 -3.154 1 97.31 111 GLU B O 1
ATOM 4719 N N . ASN B 1 112 ? -10.805 18.891 -4.418 1 96.19 112 ASN B N 1
ATOM 4720 C CA . ASN B 1 112 ? -11.383 19.359 -5.672 1 96.19 112 ASN B CA 1
ATOM 4721 C C . ASN B 1 112 ? -12.398 20.484 -5.441 1 96.19 112 ASN B C 1
ATOM 4723 O O . ASN B 1 112 ? -13.562 20.359 -5.805 1 96.19 112 ASN B O 1
ATOM 4727 N N . PRO B 1 113 ? -11.984 21.578 -4.992 1 96.62 113 PRO B N 1
ATOM 4728 C CA . PRO B 1 113 ? -12.867 22.688 -4.641 1 96.62 113 PRO B CA 1
ATOM 4729 C C . PRO B 1 113 ? -13.516 23.344 -5.859 1 96.62 113 PRO B C 1
ATOM 4731 O O . PRO B 1 113 ? -14.422 24.172 -5.719 1 96.62 113 PRO B O 1
ATOM 4734 N N . ALA B 1 114 ? -13.047 23.047 -7.066 1 95.69 114 ALA B N 1
ATOM 4735 C CA . ALA B 1 114 ? -13.742 23.516 -8.258 1 95.69 114 ALA B CA 1
ATOM 4736 C C . ALA B 1 114 ? -15.188 23.016 -8.289 1 95.69 114 ALA B C 1
ATOM 4738 O O . ALA B 1 114 ? -16.047 23.625 -8.93 1 95.69 114 ALA B O 1
ATOM 4739 N N . PHE B 1 115 ? -15.352 21.922 -7.672 1 96.44 115 PHE B N 1
ATOM 4740 C CA . PHE B 1 115 ? -16.688 21.359 -7.484 1 96.44 115 PHE B CA 1
ATOM 4741 C C . PHE B 1 115 ? -17.125 21.484 -6.031 1 96.44 115 PHE B C 1
ATOM 4743 O O . PHE B 1 115 ? -16.781 20.641 -5.199 1 96.44 115 PHE B O 1
ATOM 4750 N N . THR B 1 116 ? -17.969 22.391 -5.762 1 95.38 116 THR B N 1
ATOM 4751 C CA . THR B 1 116 ? -18.328 22.703 -4.383 1 95.38 116 THR B CA 1
ATOM 4752 C C . THR B 1 116 ? -19.312 21.672 -3.832 1 95.38 116 THR B C 1
ATOM 4754 O O . THR B 1 116 ? -19.641 21.688 -2.645 1 95.38 116 THR B O 1
ATOM 4757 N N . LYS B 1 117 ? -19.812 20.844 -4.762 1 95.31 117 LYS B N 1
ATOM 4758 C CA . LYS B 1 117 ? -20.656 19.703 -4.434 1 95.31 117 LYS B CA 1
ATOM 4759 C C . LYS B 1 117 ? -20.219 18.453 -5.215 1 95.31 117 LYS B C 1
ATOM 4761 O O . LYS B 1 117 ? -19.469 18.562 -6.184 1 95.31 117 LYS B O 1
ATOM 4766 N N . PRO B 1 118 ? -20.719 17.312 -4.691 1 94.75 118 PRO B N 1
ATOM 4767 C CA . PRO B 1 118 ? -20.406 16.125 -5.5 1 94.75 118 PRO B CA 1
ATOM 4768 C C . PRO B 1 118 ? -20.844 16.281 -6.953 1 94.75 118 PRO B C 1
ATOM 4770 O O . PRO B 1 118 ? -21.891 16.859 -7.23 1 94.75 118 PRO B O 1
ATOM 4773 N N . LEU B 1 119 ? -20.078 15.688 -7.812 1 93.19 119 LEU B N 1
ATOM 4774 C CA . LEU B 1 119 ? -20.297 15.867 -9.242 1 93.19 119 LEU B CA 1
ATOM 4775 C C . LEU B 1 119 ? -21.609 15.219 -9.672 1 93.19 119 LEU B C 1
ATOM 4777 O O . LEU B 1 119 ? -21.969 14.141 -9.188 1 93.19 119 LEU B O 1
ATOM 4781 N N . SER B 1 120 ? -22.25 15.875 -10.602 1 92.12 120 SER B N 1
ATOM 4782 C CA . SER B 1 120 ? -23.375 15.258 -11.289 1 92.12 120 SER B CA 1
ATOM 4783 C C . SER B 1 120 ? -22.906 14.195 -12.281 1 92.12 120 SER B C 1
ATOM 4785 O O . SER B 1 120 ? -21.719 14.109 -12.586 1 92.12 120 SER B O 1
ATOM 4787 N N . VAL B 1 121 ? -23.812 13.469 -12.75 1 86.25 121 VAL B N 1
ATOM 4788 C CA . VAL B 1 121 ? -23.5 12.438 -13.734 1 86.25 121 VAL B CA 1
ATOM 4789 C C . VAL B 1 121 ? -22.875 13.078 -14.969 1 86.25 121 VAL B C 1
ATOM 4791 O O . VAL B 1 121 ? -21.906 12.547 -15.523 1 86.25 121 VAL B O 1
ATOM 4794 N N . LEU B 1 122 ? -23.422 14.18 -15.352 1 88.19 122 LEU B N 1
ATOM 4795 C CA . LEU B 1 122 ? -22.906 14.875 -16.531 1 88.19 122 LEU B CA 1
ATOM 4796 C C . LEU B 1 122 ? -21.5 15.383 -16.297 1 88.19 122 LEU B C 1
ATOM 4798 O O . LEU B 1 122 ? -20.641 15.297 -17.188 1 88.19 122 LEU B O 1
ATOM 4802 N N . GLU B 1 123 ? -21.234 15.883 -15.125 1 89.31 123 GLU B N 1
ATOM 4803 C CA . GLU B 1 123 ? -19.891 16.359 -14.789 1 89.31 123 GLU B CA 1
ATOM 4804 C C . GLU B 1 123 ? -18.891 15.211 -14.75 1 89.31 123 GLU B C 1
ATOM 4806 O O . GLU B 1 123 ? -17.734 15.367 -15.172 1 89.31 123 GLU B O 1
ATOM 4811 N N . GLU B 1 124 ? -19.312 14.133 -14.258 1 87.56 124 GLU B N 1
ATOM 4812 C CA . GLU B 1 124 ? -18.438 12.969 -14.195 1 87.56 124 GLU B CA 1
ATOM 4813 C C . GLU B 1 124 ? -18.062 12.492 -15.594 1 87.56 124 GLU B C 1
ATOM 4815 O O . GLU B 1 124 ? -16.938 12.031 -15.82 1 87.56 124 GLU B O 1
ATOM 4820 N N . LEU B 1 125 ? -19.016 12.531 -16.422 1 80.56 125 LEU B N 1
ATOM 4821 C CA . LEU B 1 125 ? -18.75 12.133 -17.812 1 80.56 125 LEU B CA 1
ATOM 4822 C C . LEU B 1 125 ? -17.75 13.078 -18.469 1 80.56 125 LEU B C 1
ATOM 4824 O O . LEU B 1 125 ? -16.938 12.648 -19.297 1 80.56 125 LEU B O 1
ATOM 4828 N N . GLN B 1 126 ? -17.844 14.352 -18.016 1 83.75 126 GLN B N 1
ATOM 4829 C CA . GLN B 1 126 ? -17.016 15.383 -18.641 1 83.75 126 GLN B CA 1
ATOM 4830 C C . GLN B 1 126 ? -15.625 15.438 -18.016 1 83.75 126 GLN B C 1
ATOM 4832 O O . GLN B 1 126 ? -14.633 15.641 -18.719 1 83.75 126 GLN B O 1
ATOM 4837 N N . TYR B 1 127 ? -15.57 15.289 -16.672 1 86.25 127 TYR B N 1
ATOM 4838 C CA . TYR B 1 127 ? -14.32 15.594 -15.984 1 86.25 127 TYR B CA 1
ATOM 4839 C C . TYR B 1 127 ? -13.766 14.359 -15.281 1 86.25 127 TYR B C 1
ATOM 4841 O O . TYR B 1 127 ? -12.664 14.398 -14.727 1 86.25 127 TYR B O 1
ATOM 4849 N N . GLY B 1 128 ? -14.484 13.234 -15.352 1 82.81 128 GLY B N 1
ATOM 4850 C CA . GLY B 1 128 ? -14.086 12.055 -14.594 1 82.81 128 GLY B CA 1
ATOM 4851 C C . GLY B 1 128 ? -14.547 12.094 -13.156 1 82.81 128 GLY B C 1
ATOM 4852 O O . GLY B 1 128 ? -14.961 13.141 -12.648 1 82.81 128 GLY B O 1
ATOM 4853 N N . HIS B 1 129 ? -14.406 11.016 -12.578 1 85.62 129 HIS B N 1
ATOM 4854 C CA . HIS B 1 129 ? -14.805 10.922 -11.172 1 85.62 129 HIS B CA 1
ATOM 4855 C C . HIS B 1 129 ? -13.867 11.719 -10.281 1 85.62 129 HIS B C 1
ATOM 4857 O O . HIS B 1 129 ? -12.648 11.695 -10.469 1 85.62 129 HIS B O 1
ATOM 4863 N N . ARG B 1 130 ? -14.508 12.477 -9.375 1 90.38 130 ARG B N 1
ATOM 4864 C CA . ARG B 1 130 ? -13.773 13.266 -8.391 1 90.38 130 ARG B CA 1
ATOM 4865 C C . ARG B 1 130 ? -14.398 13.133 -7.004 1 90.38 130 ARG B C 1
ATOM 4867 O O . ARG B 1 130 ? -15.625 13.109 -6.867 1 90.38 130 ARG B O 1
ATOM 4874 N N . PHE B 1 131 ? -13.57 13 -6.078 1 93.19 131 PHE B N 1
ATOM 4875 C CA . PHE B 1 131 ? -14.031 13.164 -4.703 1 93.19 131 PHE B CA 1
ATOM 4876 C C . PHE B 1 131 ? -13.938 14.625 -4.277 1 93.19 131 PHE B C 1
ATOM 4878 O O . PHE B 1 131 ? -12.977 15.312 -4.609 1 93.19 131 PHE B O 1
ATOM 4885 N N . THR B 1 132 ? -14.992 15.07 -3.666 1 97 132 THR B N 1
ATOM 4886 C CA . THR B 1 132 ? -15.047 16.469 -3.225 1 97 132 THR B CA 1
ATOM 4887 C C . THR B 1 132 ? -15.234 16.547 -1.712 1 97 132 THR B C 1
ATOM 4889 O O . THR B 1 132 ? -15.539 15.539 -1.063 1 97 132 THR B O 1
ATOM 4892 N N . GLY B 1 133 ? -14.945 17.75 -1.183 1 97.56 133 GLY B N 1
ATOM 4893 C CA . GLY B 1 133 ? -15.352 17.984 0.191 1 97.56 133 GLY B CA 1
ATOM 4894 C C . GLY B 1 133 ? -14.227 18.5 1.068 1 97.56 133 GLY B C 1
ATOM 4895 O O . GLY B 1 133 ? -13.133 18.797 0.577 1 97.56 133 GLY B O 1
ATOM 4896 N N . ILE B 1 134 ? -14.602 18.734 2.324 1 98.25 134 ILE B N 1
ATOM 4897 C CA . ILE B 1 134 ? -13.711 19.25 3.357 1 98.25 134 ILE B CA 1
ATOM 4898 C C . ILE B 1 134 ? -13.75 18.344 4.582 1 98.25 134 ILE B C 1
ATOM 4900 O O . ILE B 1 134 ? -14.812 17.844 4.965 1 98.25 134 ILE B O 1
ATOM 4904 N N . GLY B 1 135 ? -12.578 18.047 5.062 1 98.5 135 GLY B N 1
ATOM 4905 C CA . GLY B 1 135 ? -12.461 17.219 6.254 1 98.5 135 GLY B CA 1
ATOM 4906 C C . GLY B 1 135 ? -11.633 17.859 7.348 1 98.5 135 GLY B C 1
ATOM 4907 O O . GLY B 1 135 ? -10.68 18.594 7.062 1 98.5 135 GLY B O 1
ATOM 4908 N N . ALA B 1 136 ? -12.031 17.641 8.555 1 98.88 136 ALA B N 1
ATOM 4909 C CA . ALA B 1 136 ? -11.258 17.938 9.758 1 98.88 136 ALA B CA 1
ATOM 4910 C C . ALA B 1 136 ? -11.078 16.688 10.617 1 98.88 136 ALA B C 1
ATOM 4912 O O . ALA B 1 136 ? -12.047 15.977 10.906 1 98.88 136 ALA B O 1
ATOM 4913 N N . GLN B 1 137 ? -9.906 16.375 10.938 1 98.81 137 GLN B N 1
ATOM 4914 C CA . GLN B 1 137 ? -9.641 15.266 11.844 1 98.81 137 GLN B CA 1
ATOM 4915 C C . GLN B 1 137 ? -8.578 15.641 12.867 1 98.81 137 GLN B C 1
ATOM 4917 O O . GLN B 1 137 ? -7.746 16.516 12.625 1 98.81 137 GLN B O 1
ATOM 4922 N N . ILE B 1 138 ? -8.641 15.023 14.039 1 98.88 138 ILE B N 1
ATOM 4923 C CA . ILE B 1 138 ? -7.695 15.289 15.117 1 98.88 138 ILE B CA 1
ATOM 4924 C C . ILE B 1 138 ? -7.219 13.977 15.727 1 98.88 138 ILE B C 1
ATOM 4926 O O . ILE B 1 138 ? -8.031 13.102 16.047 1 98.88 138 ILE B O 1
ATOM 4930 N N . LEU B 1 139 ? -5.941 13.797 15.75 1 98.81 139 LEU B N 1
ATOM 4931 C CA . LEU B 1 139 ? -5.312 12.844 16.656 1 98.81 139 LEU B CA 1
ATOM 4932 C C . LEU B 1 139 ? -4.977 13.508 17.984 1 98.81 139 LEU B C 1
ATOM 4934 O O . LEU B 1 139 ? -4.102 14.375 18.062 1 98.81 139 LEU B O 1
ATOM 4938 N N . GLY B 1 140 ? -5.676 13.086 19.016 1 98.56 140 GLY B N 1
ATOM 4939 C CA . GLY B 1 140 ? -5.551 13.805 20.266 1 98.56 140 GLY B CA 1
ATOM 4940 C C . GLY B 1 140 ? -5.047 12.938 21.406 1 98.56 140 GLY B C 1
ATOM 4941 O O . GLY B 1 140 ? -4.199 12.062 21.203 1 98.56 140 GLY B O 1
ATOM 4942 N N . ALA B 1 141 ? -5.492 13.289 22.594 1 98.06 141 ALA B N 1
ATOM 4943 C CA . ALA B 1 141 ? -5.016 12.641 23.812 1 98.06 141 ALA B CA 1
ATOM 4944 C C . ALA B 1 141 ? -5.184 11.125 23.734 1 98.06 141 ALA B C 1
ATOM 4946 O O . ALA B 1 141 ? -6.234 10.633 23.328 1 98.06 141 ALA B O 1
ATOM 4947 N N . ASP B 1 142 ? -4.062 10.414 24.062 1 96.06 142 ASP B N 1
ATOM 4948 C CA . ASP B 1 142 ? -3.996 8.953 24.094 1 96.06 142 ASP B CA 1
ATOM 4949 C C . ASP B 1 142 ? -4.172 8.367 22.703 1 96.06 142 ASP B C 1
ATOM 4951 O O . ASP B 1 142 ? -4.68 7.258 22.547 1 96.06 142 ASP B O 1
ATOM 4955 N N . ASP B 1 143 ? -3.918 9.164 21.703 1 95.94 143 ASP B N 1
ATOM 4956 C CA . ASP B 1 143 ? -3.98 8.773 20.297 1 95.94 143 ASP B CA 1
ATOM 4957 C C . ASP B 1 143 ? -5.398 8.367 19.906 1 95.94 143 ASP B C 1
ATOM 4959 O O . ASP B 1 143 ? -5.582 7.48 19.062 1 95.94 143 ASP B O 1
ATOM 4963 N N . LYS B 1 144 ? -6.355 8.977 20.625 1 97.75 144 LYS B N 1
ATOM 4964 C CA . LYS B 1 144 ? -7.742 8.852 20.172 1 97.75 144 LYS B CA 1
ATOM 4965 C C . LYS B 1 144 ? -8.031 9.789 19 1 97.75 144 LYS B C 1
ATOM 4967 O O . LYS B 1 144 ? -7.242 10.695 18.719 1 97.75 144 LYS B O 1
ATOM 4972 N N . TYR B 1 145 ? -9.164 9.492 18.484 1 98.12 145 TYR B N 1
ATOM 4973 C CA . TYR B 1 145 ? -9.375 10.055 17.156 1 98.12 145 TYR B CA 1
ATOM 4974 C C . TYR B 1 145 ? -10.75 10.703 17.047 1 98.12 145 TYR B C 1
ATOM 4976 O O . TYR B 1 145 ? -11.695 10.289 17.719 1 98.12 145 TYR B O 1
ATOM 4984 N N . ILE B 1 146 ? -10.852 11.797 16.234 1 98.62 146 ILE B N 1
ATOM 4985 C CA . ILE B 1 146 ? -12.133 12.383 15.852 1 98.62 146 ILE B CA 1
ATOM 4986 C C . ILE B 1 146 ? -12.055 12.867 14.406 1 98.62 146 ILE B C 1
ATOM 4988 O O . ILE B 1 146 ? -10.992 13.289 13.938 1 98.62 146 ILE B O 1
ATOM 4992 N N . CYS B 1 147 ? -13.227 12.773 13.68 1 98.56 147 CYS B N 1
ATOM 4993 C CA . CYS B 1 147 ? -13.281 13.219 12.297 1 98.56 147 CYS B CA 1
ATOM 4994 C C . CYS B 1 147 ? -14.648 13.797 11.961 1 98.56 147 CYS B C 1
ATOM 4996 O O . CYS B 1 147 ? -15.672 13.289 12.43 1 98.56 147 CYS B O 1
ATOM 4998 N N . GLN B 1 148 ? -14.656 14.906 11.258 1 98.75 148 GLN B N 1
ATOM 4999 C CA . GLN B 1 148 ? -15.852 15.484 10.656 1 98.75 148 GLN B CA 1
ATOM 5000 C C . GLN B 1 148 ? -15.609 15.844 9.195 1 98.75 148 GLN B C 1
ATOM 5002 O O . GLN B 1 148 ? -14.609 16.484 8.867 1 98.75 148 GLN B O 1
ATOM 5007 N N . TYR B 1 149 ? -16.484 15.352 8.359 1 98.06 149 TYR B N 1
ATOM 5008 C CA . TYR B 1 149 ? -16.328 15.516 6.918 1 98.06 149 TYR B CA 1
ATOM 5009 C C . TYR B 1 149 ? -17.656 15.875 6.266 1 98.06 149 TYR B C 1
ATOM 5011 O O . TYR B 1 149 ? -18.719 15.391 6.688 1 98.06 149 TYR B O 1
ATOM 5019 N N . THR B 1 150 ? -17.609 16.797 5.27 1 97.56 150 THR B N 1
ATOM 5020 C CA . THR B 1 150 ? -18.75 17.078 4.406 1 97.56 150 THR B CA 1
ATOM 5021 C C . THR B 1 150 ? -18.344 17.047 2.938 1 97.56 150 THR B C 1
ATOM 5023 O O . THR B 1 150 ? -17.266 17.547 2.578 1 97.56 150 THR B O 1
ATOM 5026 N N . PRO B 1 151 ? -19.156 16.5 2.08 1 96.5 151 PRO B N 1
ATOM 5027 C CA . PRO B 1 151 ? -18.812 16.406 0.658 1 96.5 151 PRO B CA 1
ATOM 5028 C C . PRO B 1 151 ? -18.812 17.766 -0.036 1 96.5 151 PRO B C 1
ATOM 5030 O O . PRO B 1 151 ? -18.281 17.906 -1.14 1 96.5 151 PRO B O 1
ATOM 5033 N N . GLY B 1 152 ? -19.406 18.719 0.576 1 96.56 152 GLY B N 1
ATOM 5034 C CA . GLY B 1 152 ? -19.438 20.062 0.026 1 96.56 152 GLY B CA 1
ATOM 5035 C C . GLY B 1 152 ? -18.406 20.984 0.65 1 96.56 152 GLY B C 1
ATOM 5036 O O . GLY B 1 152 ? -18.062 20.844 1.828 1 96.56 152 GLY B O 1
ATOM 5037 N N . SER B 1 153 ? -17.953 21.984 -0.12 1 97.25 153 SER B N 1
ATOM 5038 C CA . SER B 1 153 ? -16.922 22.891 0.375 1 97.25 153 SER B CA 1
ATOM 5039 C C . SER B 1 153 ? -17.344 24.344 0.244 1 97.25 153 SER B C 1
ATOM 5041 O O . SER B 1 153 ? -16.5 25.234 0.109 1 97.25 153 SER B O 1
ATOM 5043 N N . THR B 1 154 ? -18.594 24.625 0.299 1 96.5 154 THR B N 1
ATOM 5044 C CA . THR B 1 154 ? -19.109 25.969 0.062 1 96.5 154 THR B CA 1
ATOM 5045 C C . THR B 1 154 ? -18.719 26.922 1.195 1 96.5 154 THR B C 1
ATOM 5047 O O . THR B 1 154 ? -18.609 28.125 0.993 1 96.5 154 THR B O 1
ATOM 5050 N N . ASN B 1 155 ? -18.547 26.422 2.33 1 97.94 155 ASN B N 1
ATOM 5051 C CA . ASN B 1 155 ? -18.281 27.266 3.49 1 97.94 155 ASN B CA 1
ATOM 5052 C C . ASN B 1 155 ? -16.797 27.281 3.852 1 97.94 155 ASN B C 1
ATOM 5054 O O . ASN B 1 155 ? -16.422 27.719 4.945 1 97.94 155 ASN B O 1
ATOM 5058 N N . PHE B 1 156 ? -16.016 26.797 2.994 1 98.44 156 PHE B N 1
ATOM 5059 C CA . PHE B 1 156 ? -14.578 26.844 3.17 1 98.44 156 PHE B CA 1
ATOM 5060 C C . PHE B 1 156 ? -14.016 28.156 2.627 1 98.44 156 PHE B C 1
ATOM 5062 O O . PHE B 1 156 ? -14.5 28.672 1.621 1 98.44 156 PHE B O 1
ATOM 5069 N N . TRP B 1 157 ? -13 28.656 3.287 1 98.25 157 TRP B N 1
ATOM 5070 C CA . TRP B 1 157 ? -12.273 29.828 2.801 1 98.25 157 TRP B CA 1
ATOM 5071 C C . TRP B 1 157 ? -10.797 29.75 3.178 1 98.25 157 TRP B C 1
ATOM 5073 O O . TRP B 1 157 ? -10.438 29.156 4.203 1 98.25 157 TRP B O 1
ATOM 5083 N N . ALA B 1 158 ? -9.93 30.328 2.354 1 97.62 158 ALA B N 1
ATOM 5084 C CA . ALA B 1 158 ? -8.5 30.391 2.619 1 97.62 158 ALA B CA 1
ATOM 5085 C C . ALA B 1 158 ? -7.871 31.609 1.932 1 97.62 158 ALA B C 1
ATOM 5087 O O . ALA B 1 158 ? -8.352 32.062 0.893 1 97.62 158 ALA B O 1
ATOM 5088 N N . ASP B 1 159 ? -6.824 32.062 2.537 1 94.5 159 ASP B N 1
ATOM 5089 C CA . ASP B 1 159 ? -6.09 33.188 1.988 1 94.5 159 ASP B CA 1
ATOM 5090 C C . ASP B 1 159 ? -5.059 32.719 0.958 1 94.5 159 ASP B C 1
ATOM 5092 O O . ASP B 1 159 ? -4.34 31.75 1.185 1 94.5 159 ASP B O 1
ATOM 5096 N N . ARG B 1 160 ? -4.91 33.406 -0.078 1 91.19 160 ARG B N 1
ATOM 5097 C CA . ARG B 1 160 ? -4.047 33.031 -1.192 1 91.19 160 ARG B CA 1
ATOM 5098 C C . ARG B 1 160 ? -2.578 33.25 -0.844 1 91.19 160 ARG B C 1
ATOM 5100 O O . ARG B 1 160 ? -1.694 32.656 -1.463 1 91.19 160 ARG B O 1
ATOM 5107 N N . HIS B 1 161 ? -2.297 34.062 0.127 1 87.88 161 HIS B N 1
ATOM 5108 C CA . HIS B 1 161 ? -0.908 34.438 0.324 1 87.88 161 HIS B CA 1
ATOM 5109 C C . HIS B 1 161 ? -0.424 34.094 1.724 1 87.88 161 HIS B C 1
ATOM 5111 O O . HIS B 1 161 ? 0.78 34.094 1.991 1 87.88 161 HIS B O 1
ATOM 5117 N N . GLU B 1 162 ? -1.348 33.875 2.549 1 91.88 162 GLU B N 1
ATOM 5118 C CA . GLU B 1 162 ? -0.964 33.562 3.924 1 91.88 162 GLU B CA 1
ATOM 5119 C C . GLU B 1 162 ? -1.613 32.281 4.406 1 91.88 162 GLU B C 1
ATOM 5121 O O . GLU B 1 162 ? -2.645 31.844 3.875 1 91.88 162 GLU B O 1
ATOM 5126 N N . LEU B 1 163 ? -0.92 31.672 5.391 1 95.62 163 LEU B N 1
ATOM 5127 C CA . LEU B 1 163 ? -1.507 30.516 6.035 1 95.62 163 LEU B CA 1
ATOM 5128 C C . LEU B 1 163 ? -2.709 30.906 6.887 1 95.62 163 LEU B C 1
ATOM 5130 O O . LEU B 1 163 ? -2.602 31 8.109 1 95.62 163 LEU B O 1
ATOM 5134 N N . VAL B 1 164 ? -3.816 31.203 6.266 1 96.69 164 VAL B N 1
ATOM 5135 C CA . VAL B 1 164 ? -5.078 31.562 6.906 1 96.69 164 VAL B CA 1
ATOM 5136 C C . VAL B 1 164 ? -6.23 30.828 6.234 1 96.69 164 VAL B C 1
ATOM 5138 O O . VAL B 1 164 ? -6.43 30.938 5.02 1 96.69 164 VAL B O 1
ATOM 5141 N N . LEU B 1 165 ? -6.922 30.078 7.055 1 98.44 165 LEU B N 1
ATOM 5142 C CA . LEU B 1 165 ? -8.016 29.312 6.469 1 98.44 165 LEU B CA 1
ATOM 5143 C C . LEU B 1 165 ? -9.078 29 7.52 1 98.44 165 LEU B C 1
ATOM 5145 O O . LEU B 1 165 ? -8.836 29.156 8.719 1 98.44 165 LEU B O 1
ATOM 5149 N N . GLY B 1 166 ? -10.234 28.562 7.031 1 98.81 166 GLY B N 1
ATOM 5150 C CA . GLY B 1 166 ? -11.328 28.156 7.898 1 98.81 166 GLY B CA 1
ATOM 5151 C C . GLY B 1 166 ? -12.461 27.484 7.156 1 98.81 166 GLY B C 1
ATOM 5152 O O . GLY B 1 166 ? -12.484 27.469 5.926 1 98.81 166 GLY B O 1
ATOM 5153 N N . ASN B 1 167 ? -13.32 26.938 7.945 1 98.88 167 ASN B N 1
ATOM 5154 C CA . ASN B 1 167 ? -14.523 26.281 7.438 1 98.88 167 ASN B CA 1
ATOM 5155 C C . ASN B 1 167 ? -15.617 26.219 8.5 1 98.88 167 ASN B C 1
ATOM 5157 O O . ASN B 1 167 ? -15.328 26.188 9.695 1 98.88 167 ASN B O 1
ATOM 5161 N N . THR B 1 168 ? -16.875 26.297 8 1 98.81 168 THR B N 1
ATOM 5162 C CA . THR B 1 168 ? -18.031 26.094 8.867 1 98.81 168 THR B CA 1
ATOM 5163 C C . THR B 1 168 ? -18.781 24.812 8.469 1 98.81 168 THR B C 1
ATOM 5165 O O . THR B 1 168 ? -19.344 24.734 7.375 1 98.81 168 THR B O 1
ATOM 5168 N N . PHE B 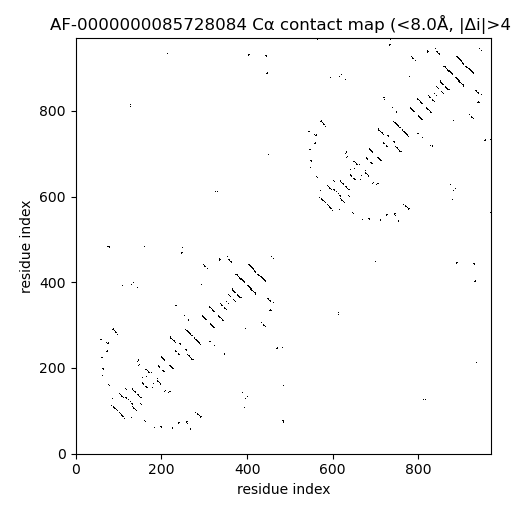1 169 ? -18.781 23.875 9.344 1 98.5 169 PHE B N 1
ATOM 5169 C CA . PHE B 1 169 ? -19.578 22.688 9.117 1 98.5 169 PHE B CA 1
ATOM 5170 C C . PHE B 1 169 ? -21.047 22.938 9.484 1 98.5 169 PHE B C 1
ATOM 5172 O O . PHE B 1 169 ? -21.953 22.547 8.742 1 98.5 169 PHE B O 1
ATOM 5179 N N . VAL B 1 170 ? -21.266 23.484 10.648 1 98.19 170 VAL B N 1
ATOM 5180 C CA . VAL B 1 170 ? -22.578 23.859 11.148 1 98.19 170 VAL B CA 1
ATOM 5181 C C . VAL B 1 170 ? -22.547 25.312 11.633 1 98.19 170 VAL B C 1
ATOM 5183 O O . VAL B 1 170 ? -21.75 25.672 12.5 1 98.19 170 VAL B O 1
ATOM 5186 N N . ALA B 1 171 ? -23.344 26.125 11.133 1 98.06 171 ALA B N 1
ATOM 5187 C CA . ALA B 1 171 ? -23.438 27.531 11.539 1 98.06 171 ALA B CA 1
ATOM 5188 C C . ALA B 1 171 ? -24.312 27.688 12.773 1 98.06 171 ALA B C 1
ATOM 5190 O O . ALA B 1 171 ? -25.203 26.859 13.023 1 98.06 171 ALA B O 1
ATOM 5191 N N . GLN B 1 172 ? -24 28.828 13.477 1 96.75 172 GLN B N 1
ATOM 5192 C CA . GLN B 1 172 ? -24.938 29.234 14.523 1 96.75 172 GLN B CA 1
ATOM 5193 C C . GLN B 1 172 ? -26.281 29.641 13.93 1 96.75 172 GLN B C 1
ATOM 5195 O O . GLN B 1 172 ? -26.344 30.062 12.773 1 96.75 172 GLN B O 1
ATOM 5200 N N . ALA B 1 173 ? -27.312 29.484 14.781 1 93.5 173 ALA B N 1
ATOM 5201 C CA . ALA B 1 173 ? -28.656 29.828 14.312 1 93.5 173 ALA B CA 1
ATOM 5202 C C . ALA B 1 173 ? -28.703 31.25 13.758 1 93.5 173 ALA B C 1
ATOM 5204 O O . ALA B 1 173 ? -28.172 32.188 14.383 1 93.5 173 ALA B O 1
ATOM 5205 N N . ALA B 1 174 ? -29.281 31.453 12.547 1 91.75 174 ALA B N 1
ATOM 5206 C CA . ALA B 1 174 ? -29.531 32.719 11.883 1 91.75 174 ALA B CA 1
ATOM 5207 C C . ALA B 1 174 ? -28.219 33.469 11.609 1 91.75 174 ALA B C 1
ATOM 5209 O O . ALA B 1 174 ? -28.172 34.688 11.688 1 91.75 174 ALA B O 1
ATOM 5210 N N . SER B 1 175 ? -27.141 32.75 11.5 1 93.44 175 SER B N 1
ATOM 5211 C CA . SER B 1 175 ? -25.859 33.375 11.211 1 93.44 175 SER B CA 1
ATOM 5212 C C . SER B 1 175 ? -25.297 32.875 9.875 1 93.44 175 SER B C 1
ATOM 5214 O O . SER B 1 175 ? -25.547 31.75 9.469 1 93.44 175 SER B O 1
ATOM 5216 N N . LYS B 1 176 ? -24.609 33.75 9.312 1 96 176 LYS B N 1
ATOM 5217 C CA . LYS B 1 176 ? -23.906 33.406 8.086 1 96 176 LYS B CA 1
ATOM 5218 C C . LYS B 1 176 ? -22.484 32.969 8.375 1 96 176 LYS B C 1
ATOM 5220 O O . LYS B 1 176 ? -21.781 33.594 9.164 1 96 176 LYS B O 1
ATOM 5225 N N . PRO B 1 177 ? -22.031 31.906 7.727 1 97.75 177 PRO B N 1
ATOM 5226 C CA . PRO B 1 177 ? -20.641 31.484 7.902 1 97.75 177 PRO B CA 1
ATOM 5227 C C . PRO B 1 177 ? -19.641 32.562 7.496 1 97.75 177 PRO B C 1
ATOM 5229 O O . PRO B 1 177 ? -19.859 33.281 6.516 1 97.75 177 PRO B O 1
ATOM 5232 N N . PRO B 1 178 ? -18.562 32.656 8.25 1 97.94 178 PRO B N 1
ATOM 5233 C CA . PRO B 1 178 ? -17.5 33.562 7.828 1 97.94 178 PRO B CA 1
ATOM 5234 C C . PRO B 1 178 ? -16.859 33.156 6.512 1 97.94 178 PRO B C 1
ATOM 5236 O O . PRO B 1 178 ? -16.859 31.969 6.164 1 97.94 178 PRO B O 1
ATOM 5239 N N . ASN B 1 179 ? -16.312 34.094 5.801 1 97.19 179 ASN B N 1
ATOM 5240 C CA . ASN B 1 179 ? -15.578 33.812 4.57 1 97.19 179 ASN B CA 1
ATOM 5241 C C . ASN B 1 179 ? -14.156 34.375 4.629 1 97.19 179 ASN B C 1
ATOM 5243 O O . ASN B 1 179 ? -13.5 34.5 3.594 1 97.19 179 ASN B O 1
ATOM 5247 N N . LYS B 1 180 ? -13.758 34.75 5.801 1 96.19 180 LYS B N 1
ATOM 5248 C CA . LYS B 1 180 ? -12.414 35.25 6.129 1 96.19 180 LYS B CA 1
ATOM 5249 C C . LYS B 1 180 ? -12.148 35.125 7.629 1 96.19 180 LYS B C 1
ATOM 5251 O O . LYS B 1 180 ? -13.039 34.781 8.398 1 96.19 180 LYS B O 1
ATOM 5256 N N . GLU B 1 181 ? -10.914 35.406 7.969 1 96.38 181 GLU B N 1
ATOM 5257 C CA . GLU B 1 181 ? -10.57 35.406 9.383 1 96.38 181 GLU B CA 1
ATOM 5258 C C . GLU B 1 181 ? -11.383 36.469 10.148 1 96.38 181 GLU B C 1
ATOM 5260 O O . GLU B 1 181 ? -11.523 37.594 9.695 1 96.38 181 GLU B O 1
ATOM 5265 N N . VAL B 1 182 ? -11.93 36.094 11.266 1 97.31 182 VAL B N 1
ATOM 5266 C CA . VAL B 1 182 ? -12.688 37 12.117 1 97.31 182 VAL B CA 1
ATOM 5267 C C . VAL B 1 182 ? -12.164 36.938 13.555 1 97.31 182 VAL B C 1
ATOM 5269 O O . VAL B 1 182 ? -11.359 36.062 13.883 1 97.31 182 VAL B O 1
ATOM 5272 N N . SER B 1 183 ? -12.602 37.844 14.383 1 96.81 183 SER B N 1
ATOM 5273 C CA . SER B 1 183 ? -12.219 37.781 15.789 1 96.81 183 SER B CA 1
ATOM 5274 C C . SER B 1 183 ? -12.766 36.531 16.469 1 96.81 183 SER B C 1
ATOM 5276 O O . SER B 1 183 ? -13.758 35.969 16.016 1 96.81 183 SER B O 1
ATOM 5278 N N . PRO B 1 184 ? -12.078 36.188 17.516 1 97.44 184 PRO B N 1
ATOM 5279 C CA . PRO B 1 184 ? -12.547 35 18.234 1 97.44 184 PRO B CA 1
ATOM 5280 C C . PRO B 1 184 ? -14.016 35.094 18.641 1 97.44 184 PRO B C 1
ATOM 5282 O O . PRO B 1 184 ? -14.75 34.125 18.562 1 97.44 184 PRO B O 1
ATOM 5285 N N . GLN B 1 185 ? -14.422 36.219 19.062 1 96.94 185 GLN B N 1
ATOM 5286 C CA . GLN B 1 185 ? -15.797 36.406 19.516 1 96.94 185 GLN B CA 1
ATOM 5287 C C . GLN B 1 185 ? -16.766 36.281 18.344 1 96.94 185 GLN B C 1
ATOM 5289 O O . GLN B 1 185 ? -17.812 35.625 18.469 1 96.94 185 GLN B O 1
ATOM 5294 N N . GLU B 1 186 ? -16.422 36.906 17.281 1 97.38 186 GLU B N 1
ATOM 5295 C CA . GLU B 1 186 ? -17.281 36.812 16.109 1 97.38 186 GLU B CA 1
ATOM 5296 C C . GLU B 1 186 ? -17.375 35.344 15.625 1 97.38 186 GLU B C 1
ATOM 5298 O O . GLU B 1 186 ? -18.438 34.906 15.219 1 97.38 186 GLU B O 1
ATOM 5303 N N . PHE B 1 187 ? -16.281 34.688 15.625 1 98.06 187 PHE B N 1
ATOM 5304 C CA . PHE B 1 187 ? -16.266 33.281 15.242 1 98.06 187 PHE B CA 1
ATOM 5305 C C . PHE B 1 187 ? -17.219 32.469 16.109 1 98.06 187 PHE B C 1
ATOM 5307 O O . PHE B 1 187 ? -18.031 31.703 15.594 1 98.06 187 PHE B O 1
ATOM 5314 N N . ASN B 1 188 ? -17.141 32.656 17.359 1 96.88 188 ASN B N 1
ATOM 5315 C CA . ASN B 1 188 ? -17.969 31.922 18.297 1 96.88 188 ASN B CA 1
ATOM 5316 C C . ASN B 1 188 ? -19.453 32.219 18.109 1 96.88 188 ASN B C 1
ATOM 5318 O O . ASN B 1 188 ? -20.297 31.359 18.359 1 96.88 188 ASN B O 1
ATOM 5322 N N . CYS B 1 189 ? -19.719 33.375 17.547 1 97.38 189 CYS B N 1
ATOM 5323 C CA . CYS B 1 189 ? -21.109 33.781 17.344 1 97.38 189 CYS B CA 1
ATOM 5324 C C . CYS B 1 189 ? -21.656 33.188 16.031 1 97.38 189 CYS B C 1
ATOM 5326 O O . CYS B 1 189 ? -22.859 33.031 15.883 1 97.38 189 CYS B O 1
ATOM 5328 N N . ARG B 1 190 ? -20.781 32.812 15.164 1 98.19 190 ARG B N 1
ATOM 5329 C CA . ARG B 1 190 ? -21.25 32.469 13.828 1 98.19 190 ARG B CA 1
ATOM 5330 C C . ARG B 1 190 ? -21.031 31 13.516 1 98.19 190 ARG B C 1
ATOM 5332 O O . ARG B 1 190 ? -21.719 30.438 12.656 1 98.19 190 ARG B O 1
ATOM 5339 N N . VAL B 1 191 ? -20.141 30.359 14.195 1 98.62 191 VAL B N 1
ATOM 5340 C CA . VAL B 1 191 ? -19.734 29 13.859 1 98.62 191 VAL B CA 1
ATOM 5341 C C . VAL B 1 191 ? -20.016 28.078 15.039 1 98.62 191 VAL B C 1
ATOM 5343 O O . VAL B 1 191 ? -19.453 28.25 16.125 1 98.62 191 VAL B O 1
ATOM 5346 N N . LEU B 1 192 ? -20.891 27.141 14.852 1 98.5 192 LEU B N 1
ATOM 5347 C CA . LEU B 1 192 ? -21.141 26.109 15.859 1 98.5 192 LEU B CA 1
ATOM 5348 C C . LEU B 1 192 ? -20.109 24.984 15.758 1 98.5 192 LEU B C 1
ATOM 5350 O O . LEU B 1 192 ? -19.547 24.562 16.766 1 98.5 192 LEU B O 1
ATOM 5354 N N . GLU B 1 193 ? -19.906 24.453 14.594 1 98.75 193 GLU B N 1
ATOM 5355 C CA . GLU B 1 193 ? -18.875 23.469 14.281 1 98.75 193 GLU B CA 1
ATOM 5356 C C . GLU B 1 193 ? -18.031 23.922 13.086 1 98.75 193 GLU B C 1
ATOM 5358 O O . GLU B 1 193 ? -18.578 24.328 12.055 1 98.75 193 GLU B O 1
ATOM 5363 N N . GLY B 1 194 ? -16.781 23.984 13.289 1 98.81 194 GLY B N 1
ATOM 5364 C CA . GLY B 1 194 ? -15.844 24.469 12.289 1 98.81 194 GLY B CA 1
ATOM 5365 C C . GLY B 1 194 ? -14.508 24.891 12.883 1 98.81 194 GLY B C 1
ATOM 5366 O O . GLY B 1 194 ? -14.18 24.531 14.016 1 98.81 194 GLY B O 1
ATOM 5367 N N . PHE B 1 195 ? -13.75 25.594 12.023 1 98.94 195 PHE B N 1
ATOM 5368 C CA . PHE B 1 195 ? -12.445 26.031 12.5 1 98.94 195 PHE B CA 1
ATOM 5369 C C . PHE B 1 195 ? -11.992 27.281 11.758 1 98.94 195 PHE B C 1
ATOM 5371 O O . PHE B 1 195 ? -12.516 27.594 10.688 1 98.94 195 PHE B O 1
ATOM 5378 N N . GLN B 1 196 ? -11.141 28.031 12.289 1 98.75 196 GLN B N 1
ATOM 5379 C CA . GLN B 1 196 ? -10.281 29.016 11.641 1 98.75 196 GLN B CA 1
ATOM 5380 C C . GLN B 1 196 ? -8.867 28.969 12.203 1 98.75 196 GLN B C 1
ATOM 5382 O O . GLN B 1 196 ? -8.672 28.766 13.406 1 98.75 196 GLN B O 1
ATOM 5387 N N . VAL B 1 197 ? -7.941 29.125 11.344 1 98.69 197 VAL B N 1
ATOM 5388 C CA . VAL B 1 197 ? -6.559 29 11.789 1 98.69 197 VAL B CA 1
ATOM 5389 C C . VAL B 1 197 ? -5.672 29.953 10.992 1 98.69 197 VAL B C 1
ATOM 5391 O O . VAL B 1 197 ? -5.926 30.219 9.812 1 98.69 197 VAL B O 1
ATOM 5394 N N . SER B 1 198 ? -4.77 30.562 11.656 1 97.12 198 SER B N 1
ATOM 5395 C CA . SER B 1 198 ? -3.67 31.375 11.148 1 97.12 198 SER B CA 1
ATOM 5396 C C . SER B 1 198 ? -2.35 31 11.812 1 97.12 198 SER B C 1
ATOM 5398 O O . SER B 1 198 ? -2.311 30.125 12.688 1 97.12 198 SER B O 1
ATOM 5400 N N . PRO B 1 199 ? -1.262 31.578 11.375 1 96.19 199 PRO B N 1
ATOM 5401 C CA . PRO B 1 199 ? -0.004 31.266 12.07 1 96.19 199 PRO B CA 1
ATOM 5402 C C . PRO B 1 199 ? -0.031 31.656 13.539 1 96.19 199 PRO B C 1
ATOM 5404 O O . PRO B 1 199 ? 0.771 31.156 14.336 1 96.19 199 PRO B O 1
ATOM 5407 N N . LEU B 1 200 ? -0.988 32.5 13.969 1 97.12 200 LEU B N 1
ATOM 5408 C CA . LEU B 1 200 ? -0.942 33.094 15.305 1 97.12 200 LEU B CA 1
ATOM 5409 C C . LEU B 1 200 ? -2.129 32.625 16.141 1 97.12 200 LEU B C 1
ATOM 5411 O O . LEU B 1 200 ? -2.141 32.812 17.359 1 97.12 200 LEU B O 1
ATOM 5415 N N . TRP B 1 201 ? -3.076 32.062 15.422 1 98.19 201 TRP B N 1
ATOM 5416 C CA . TRP B 1 201 ? -4.336 31.781 16.094 1 98.19 201 TRP B CA 1
ATOM 5417 C C . TRP B 1 201 ? -4.965 30.5 15.57 1 98.19 201 TRP B C 1
ATOM 5419 O O . TRP B 1 201 ? -4.938 30.25 14.359 1 98.19 201 TRP B O 1
ATOM 5429 N N . HIS B 1 202 ? -5.516 29.703 16.469 1 98.81 202 HIS B N 1
ATOM 5430 C CA . HIS B 1 202 ? -6.215 28.469 16.094 1 98.81 202 HIS B CA 1
ATOM 5431 C C . HIS B 1 202 ? -7.418 28.234 17 1 98.81 202 HIS B C 1
ATOM 5433 O O . HIS B 1 202 ? -7.266 28.094 18.219 1 98.81 202 HIS B O 1
ATOM 5439 N N . GLN B 1 203 ? -8.633 28.172 16.469 1 98.81 203 GLN B N 1
ATOM 5440 C CA . GLN B 1 203 ? -9.836 27.875 17.25 1 98.81 203 GLN B CA 1
ATOM 5441 C C . GLN B 1 203 ? -10.828 27.062 16.438 1 98.81 203 GLN B C 1
ATOM 5443 O O . GLN B 1 203 ? -10.789 27.062 15.203 1 98.81 203 GLN B O 1
ATOM 5448 N N . GLY B 1 204 ? -11.641 26.344 17.109 1 98.81 204 GLY B N 1
ATOM 5449 C CA . GLY B 1 204 ? -12.641 25.547 16.438 1 98.81 204 GLY B CA 1
ATOM 5450 C C . GLY B 1 204 ? -13.375 24.594 17.359 1 98.81 204 GLY B C 1
ATOM 5451 O O . GLY B 1 204 ? -13.148 24.594 18.562 1 98.81 204 GLY B O 1
ATOM 5452 N N . SER B 1 205 ? -14.32 23.922 16.781 1 98.81 205 SER B N 1
ATOM 5453 C CA . SER B 1 205 ? -15.117 22.875 17.406 1 98.81 205 SER B CA 1
ATOM 5454 C C . SER B 1 205 ? -15.641 21.875 16.375 1 98.81 205 SER B C 1
ATOM 5456 O O . SER B 1 205 ? -16.125 22.266 15.32 1 98.81 205 SER B O 1
ATOM 5458 N N . ILE B 1 206 ? -15.461 20.594 16.703 1 98.81 206 ILE B N 1
ATOM 5459 C CA . ILE B 1 206 ? -16 19.594 15.789 1 98.81 206 ILE B CA 1
ATOM 5460 C C . ILE B 1 206 ? -16.641 18.469 16.578 1 98.81 206 ILE B C 1
ATOM 5462 O O . ILE B 1 206 ? -16.391 18.328 17.781 1 98.81 206 ILE B O 1
ATOM 5466 N N . ARG B 1 207 ? -17.469 17.719 15.898 1 98.69 207 ARG B N 1
ATOM 5467 C CA . ARG B 1 207 ? -18.109 16.516 16.406 1 98.69 207 ARG B CA 1
ATOM 5468 C C . ARG B 1 207 ? -17.859 15.328 15.484 1 98.69 207 ARG B C 1
ATOM 5470 O O . ARG B 1 207 ? -17.859 15.469 14.258 1 98.69 207 ARG B O 1
ATOM 5477 N N . ASP B 1 208 ? -17.656 14.195 16.188 1 98.62 208 ASP B N 1
ATOM 5478 C CA . ASP B 1 208 ? -17.438 12.984 15.398 1 98.62 208 ASP B CA 1
ATOM 5479 C C . ASP B 1 208 ? -18.625 12.711 14.484 1 98.62 208 ASP B C 1
ATOM 5481 O O . ASP B 1 208 ? -19.781 12.75 14.922 1 98.62 208 ASP B O 1
ATOM 5485 N N . ASP B 1 209 ? -18.391 12.406 13.273 1 97.94 209 ASP B N 1
ATOM 5486 C CA . ASP B 1 209 ? -19.484 12.219 12.328 1 97.94 209 ASP B CA 1
ATOM 5487 C C . ASP B 1 209 ? -19.891 10.75 12.234 1 97.94 209 ASP B C 1
ATOM 5489 O O . ASP B 1 209 ? -20.781 10.398 11.461 1 97.94 209 ASP B O 1
ATOM 5493 N N . GLY B 1 210 ? -19.219 9.852 12.906 1 96.5 210 GLY B N 1
ATOM 5494 C CA . GLY B 1 210 ? -19.641 8.461 13.023 1 96.5 210 GLY B CA 1
ATOM 5495 C C . GLY B 1 210 ? -19.094 7.578 11.922 1 96.5 210 GLY B C 1
ATOM 5496 O O . GLY B 1 210 ? -19.359 6.375 11.891 1 96.5 210 GLY B O 1
ATOM 5497 N N . ARG B 1 211 ? -18.281 8.047 11.109 1 93.88 211 ARG B N 1
ATOM 5498 C CA . ARG B 1 211 ? -17.844 7.289 9.945 1 93.88 211 ARG B CA 1
ATOM 5499 C C . ARG B 1 211 ? -16.719 6.316 10.312 1 93.88 211 ARG B C 1
ATOM 5501 O O . ARG B 1 211 ? -16.422 5.395 9.555 1 93.88 211 ARG B O 1
ATOM 5508 N N . THR B 1 212 ? -16.125 6.613 11.375 1 95.06 212 THR B N 1
ATOM 5509 C CA . THR B 1 212 ? -14.953 5.828 11.758 1 95.06 212 THR B CA 1
ATOM 5510 C C . THR B 1 212 ? -15.352 4.707 12.719 1 95.06 212 THR B C 1
ATOM 5512 O O . THR B 1 212 ? -15.797 4.965 13.836 1 95.06 212 THR B O 1
ATOM 5515 N N . ASP B 1 213 ? -15.102 3.471 12.344 1 92.06 213 ASP B N 1
ATOM 5516 C CA . ASP B 1 213 ? -15.469 2.328 13.172 1 92.06 213 ASP B CA 1
ATOM 5517 C C . ASP B 1 213 ? -14.258 1.438 13.453 1 92.06 213 ASP B C 1
ATOM 5519 O O . ASP B 1 213 ? -14.406 0.311 13.93 1 92.06 213 ASP B O 1
ATOM 5523 N N . TYR B 1 214 ? -13.086 1.911 13.227 1 91.75 214 TYR B N 1
ATOM 5524 C CA . TYR B 1 214 ? -11.93 1.029 13.32 1 91.75 214 TYR B CA 1
ATOM 5525 C C . TYR B 1 214 ? -10.961 1.511 14.398 1 91.75 214 TYR B C 1
ATOM 5527 O O . TYR B 1 214 ? -9.953 0.858 14.672 1 91.75 214 TYR B O 1
ATOM 5535 N N . VAL B 1 215 ? -11.203 2.645 14.945 1 94.06 215 VAL B N 1
ATOM 5536 C CA . VAL B 1 215 ? -10.367 3.168 16.016 1 94.06 215 VAL B CA 1
ATOM 5537 C C . VAL B 1 215 ? -11.25 3.744 17.125 1 94.06 215 VAL B C 1
ATOM 5539 O O . VAL B 1 215 ? -12.438 3.986 16.922 1 94.06 215 VAL B O 1
ATOM 5542 N N . GLU B 1 216 ? -10.641 3.965 18.25 1 94.19 216 GLU B N 1
ATOM 5543 C CA . GLU B 1 216 ? -11.352 4.648 19.328 1 94.19 216 GLU B CA 1
ATOM 5544 C C . GLU B 1 216 ? -11.547 6.129 19.016 1 94.19 216 GLU B C 1
ATOM 5546 O O . GLU B 1 216 ? -10.57 6.852 18.781 1 94.19 216 GLU B O 1
ATOM 5551 N N . THR B 1 217 ? -12.781 6.539 19.016 1 97.5 217 THR B N 1
ATOM 5552 C CA . THR B 1 217 ? -13.094 7.926 18.688 1 97.5 217 THR B CA 1
ATOM 5553 C C . THR B 1 217 ? -13.594 8.672 19.922 1 97.5 217 THR B C 1
ATOM 5555 O O . THR B 1 217 ? -13.969 8.055 20.922 1 97.5 217 THR B O 1
ATOM 5558 N N . VAL B 1 218 ? -13.461 9.945 19.922 1 98.25 218 VAL B N 1
ATOM 5559 C CA . VAL B 1 218 ? -14.117 10.82 20.891 1 98.25 218 VAL B CA 1
ATOM 5560 C C . VAL B 1 218 ? -15.305 11.523 20.234 1 98.25 218 VAL B C 1
ATOM 5562 O O . VAL B 1 218 ? -15.406 11.547 19 1 98.25 218 VAL B O 1
ATOM 5565 N N . LYS B 1 219 ? -16.141 12.117 21.031 1 98.25 219 LYS B N 1
ATOM 5566 C CA . LYS B 1 219 ? -17.391 12.641 20.5 1 98.25 219 LYS B CA 1
ATOM 5567 C C . LYS B 1 219 ? -17.234 14.102 20.078 1 98.25 219 LYS B C 1
ATOM 5569 O O . LYS B 1 219 ? -17.844 14.539 19.094 1 98.25 219 LYS B O 1
ATOM 5574 N N . THR B 1 220 ? -16.453 14.812 20.922 1 98.69 220 THR B N 1
ATOM 5575 C CA . THR B 1 220 ? -16.375 16.25 20.672 1 98.69 220 THR B CA 1
ATOM 5576 C C . THR B 1 220 ? -14.961 16.766 20.938 1 98.69 220 THR B C 1
ATOM 5578 O O . THR B 1 220 ? -14.227 16.188 21.734 1 98.69 220 THR B O 1
ATOM 5581 N N . ALA B 1 221 ? -14.641 17.828 20.266 1 98.88 221 ALA B N 1
ATOM 5582 C CA . ALA B 1 221 ? -13.422 18.578 20.5 1 98.88 221 ALA B CA 1
ATOM 5583 C C . ALA B 1 221 ? -13.648 20.078 20.297 1 98.88 221 ALA B C 1
ATOM 5585 O O . ALA B 1 221 ? -14.367 20.484 19.375 1 98.88 221 ALA B O 1
ATOM 5586 N N . ARG B 1 222 ? -13.117 20.891 21.156 1 98.75 222 ARG B N 1
ATOM 5587 C CA . ARG B 1 222 ? -13.094 22.344 21.062 1 98.75 222 ARG B CA 1
ATOM 5588 C C . ARG B 1 222 ? -11.734 22.906 21.469 1 98.75 222 ARG B C 1
ATOM 5590 O O . ARG B 1 222 ? -11.094 22.391 22.391 1 98.75 222 ARG B O 1
ATOM 5597 N N . TRP B 1 223 ? -11.336 23.953 20.828 1 98.81 223 TRP B N 1
ATOM 5598 C CA . TRP B 1 223 ? -10 24.469 21.156 1 98.81 223 TRP B CA 1
ATOM 5599 C C . TRP B 1 223 ? -9.906 25.953 20.844 1 98.81 223 TRP B C 1
ATOM 5601 O O . TRP B 1 223 ? -10.664 26.484 20.031 1 98.81 223 TRP B O 1
ATOM 5611 N N . GLU B 1 224 ? -9.109 26.609 21.547 1 98.56 224 GLU B N 1
ATOM 5612 C CA . GLU B 1 224 ? -8.727 28.016 21.359 1 98.56 224 GLU B CA 1
ATOM 5613 C C . GLU B 1 224 ? -7.32 28.281 21.891 1 98.56 224 GLU B C 1
ATOM 5615 O O . GLU B 1 224 ? -7.07 28.141 23.094 1 98.56 224 GLU B O 1
ATOM 5620 N N . TYR B 1 225 ? -6.41 28.625 20.922 1 98.69 225 TYR B N 1
ATOM 5621 C CA . TYR B 1 225 ? -5.07 28.922 21.422 1 98.69 225 TYR B CA 1
ATOM 5622 C C . TYR B 1 225 ? -4.332 29.844 20.469 1 98.69 225 TYR B C 1
ATOM 5624 O O . TYR B 1 225 ? -4.621 29.875 19.266 1 98.69 225 TYR B O 1
ATOM 5632 N N . SER B 1 226 ? -3.457 30.641 21.016 1 98.5 226 SER B N 1
ATOM 5633 C CA . SER B 1 226 ? -2.541 31.484 20.25 1 98.5 226 SER B CA 1
ATOM 5634 C C . SER B 1 226 ? -1.194 30.797 20.062 1 98.5 226 SER B C 1
ATOM 5636 O O . SER B 1 226 ? -0.835 29.891 20.812 1 98.5 226 SER B O 1
ATOM 5638 N N . THR B 1 227 ? -0.542 31.188 19.016 1 97.81 227 THR B N 1
ATOM 5639 C CA . THR B 1 227 ? 0.775 30.625 18.719 1 97.81 227 THR B CA 1
ATOM 5640 C C . THR B 1 227 ? 1.777 31.734 18.422 1 97.81 227 THR B C 1
ATOM 5642 O O . THR B 1 227 ? 1.469 32.688 17.672 1 97.81 227 THR B O 1
ATOM 5645 N N . ARG B 1 228 ? 2.893 31.641 19.047 1 96.19 228 ARG B N 1
ATOM 5646 C CA . ARG B 1 228 ? 4.043 32.469 18.688 1 96.19 228 ARG B CA 1
ATOM 5647 C C . ARG B 1 228 ? 5.07 31.672 17.891 1 96.19 228 ARG B C 1
ATOM 5649 O O . ARG B 1 228 ? 5.758 30.797 18.438 1 96.19 228 ARG B O 1
ATOM 5656 N N . PRO B 1 229 ? 5.238 31.984 16.609 1 96.12 229 PRO B N 1
ATOM 5657 C CA . PRO B 1 229 ? 6.227 31.266 15.812 1 96.12 229 PRO B CA 1
ATOM 5658 C C . PRO B 1 229 ? 7.66 31.531 16.25 1 96.12 229 PRO B C 1
ATOM 5660 O O . PRO B 1 229 ? 7.992 32.656 16.625 1 96.12 229 PRO B O 1
ATOM 5663 N N . ILE B 1 230 ? 8.492 30.547 16.234 1 96.56 230 ILE B N 1
ATOM 5664 C CA . ILE B 1 230 ? 9.898 30.688 16.609 1 96.56 230 ILE B CA 1
ATOM 5665 C C . ILE B 1 230 ? 10.781 30.391 15.406 1 96.56 230 ILE B C 1
ATOM 5667 O O . ILE B 1 230 ? 11.664 31.188 15.062 1 96.56 230 ILE B O 1
ATOM 5671 N N . TYR B 1 231 ? 10.539 29.203 14.836 1 97.5 231 TYR B N 1
ATOM 5672 C CA . TYR B 1 231 ? 11.273 28.828 13.633 1 97.5 231 TYR B CA 1
ATOM 5673 C C . TYR B 1 231 ? 10.32 28.609 12.461 1 97.5 231 TYR B C 1
ATOM 5675 O O . TYR B 1 231 ? 9.289 27.953 12.602 1 97.5 231 TYR B O 1
ATOM 5683 N N . GLY B 1 232 ? 10.688 29.25 11.281 1 96.62 232 GLY B N 1
ATOM 5684 C CA . GLY B 1 232 ? 10.094 28.859 10.016 1 96.62 232 GLY B CA 1
ATOM 5685 C C . GLY B 1 232 ? 10.797 27.688 9.359 1 96.62 232 GLY B C 1
ATOM 5686 O O . GLY B 1 232 ? 10.883 26.594 9.938 1 96.62 232 GLY B O 1
ATOM 5687 N N . TRP B 1 233 ? 11.336 27.969 8.195 1 96.69 233 TRP B N 1
ATOM 5688 C CA . TRP B 1 233 ? 12.148 26.984 7.48 1 96.69 233 TRP B CA 1
ATOM 5689 C C . TRP B 1 233 ? 13.422 27.625 6.945 1 96.69 233 TRP B C 1
ATOM 5691 O O . TRP B 1 233 ? 13.586 27.797 5.73 1 96.69 233 TRP B O 1
ATOM 5701 N N . GLY B 1 234 ? 14.203 27.844 7.828 1 95.75 234 GLY B N 1
ATOM 5702 C CA . GLY B 1 234 ? 15.477 28.516 7.586 1 95.75 234 GLY B CA 1
ATOM 5703 C C . GLY B 1 234 ? 16.094 29.078 8.844 1 95.75 234 GLY B C 1
ATOM 5704 O O . GLY B 1 234 ? 15.57 28.891 9.945 1 95.75 234 GLY B O 1
ATOM 5705 N N . ASN B 1 235 ? 17.188 29.734 8.641 1 95.5 235 ASN B N 1
ATOM 5706 C CA . ASN B 1 235 ? 17.844 30.391 9.773 1 95.5 235 ASN B CA 1
ATOM 5707 C C . ASN B 1 235 ? 16.984 31.531 10.32 1 95.5 235 ASN B C 1
ATOM 5709 O O . ASN B 1 235 ? 16.281 32.219 9.57 1 95.5 235 ASN B O 1
ATOM 5713 N N . LEU B 1 236 ? 17.141 31.609 11.625 1 92.75 236 LEU B N 1
ATOM 5714 C CA . LEU B 1 236 ? 16.5 32.781 12.219 1 92.75 236 LEU B CA 1
ATOM 5715 C C . LEU B 1 236 ? 17.062 34.062 11.633 1 92.75 236 LEU B C 1
ATOM 5717 O O . LEU B 1 236 ? 18.281 34.219 11.508 1 92.75 236 LEU B O 1
ATOM 5721 N N . GLY B 1 237 ? 16.219 34.906 11.219 1 90.81 237 GLY B N 1
ATOM 5722 C CA . GLY B 1 237 ? 16.641 36.188 10.695 1 90.81 237 GLY B CA 1
ATOM 5723 C C . GLY B 1 237 ? 16.906 36.156 9.203 1 90.81 237 GLY B C 1
ATOM 5724 O O . GLY B 1 237 ? 17.25 37.188 8.609 1 90.81 237 GLY B O 1
ATOM 5725 N N . SER B 1 238 ? 16.75 35.062 8.625 1 90.94 238 SER B N 1
ATOM 5726 C CA . SER B 1 238 ? 16.953 34.938 7.188 1 90.94 238 SER B CA 1
ATOM 5727 C C . SER B 1 238 ? 15.641 34.656 6.465 1 90.94 238 SER B C 1
ATOM 5729 O O . SER B 1 238 ? 14.633 34.375 7.098 1 90.94 238 SER B O 1
ATOM 5731 N N . LYS B 1 239 ? 15.75 34.875 5.188 1 88.62 239 LYS B N 1
ATOM 5732 C CA . LYS B 1 239 ? 14.602 34.5 4.371 1 88.62 239 LYS B CA 1
ATOM 5733 C C . LYS B 1 239 ? 14.328 33 4.496 1 88.62 239 LYS B C 1
ATOM 5735 O O . LYS B 1 239 ? 15.25 32.188 4.492 1 88.62 239 LYS B O 1
ATOM 5740 N N . GLN B 1 240 ? 13.109 32.719 4.668 1 92.62 240 GLN B N 1
ATOM 5741 C CA . GLN B 1 240 ? 12.703 31.312 4.828 1 92.62 240 GLN B CA 1
ATOM 5742 C C . GLN B 1 240 ? 12.641 30.594 3.48 1 92.62 240 GLN B C 1
ATOM 5744 O O . GLN B 1 240 ? 12.406 31.234 2.447 1 92.62 240 GLN B O 1
ATOM 5749 N N . LYS B 1 241 ? 12.766 29.281 3.51 1 90.56 241 LYS B N 1
ATOM 5750 C CA . LYS B 1 241 ? 12.961 28.5 2.295 1 90.56 241 LYS B CA 1
ATOM 5751 C C . LYS B 1 241 ? 11.742 27.625 2.002 1 90.56 241 LYS B C 1
ATOM 5753 O O . LYS B 1 241 ? 10.914 27.391 2.885 1 90.56 241 LYS B O 1
ATOM 5758 N N . SER B 1 242 ? 11.695 27.234 0.709 1 88.5 242 SER B N 1
ATOM 5759 C CA . SER B 1 242 ? 10.797 26.141 0.332 1 88.5 242 SER B CA 1
ATOM 5760 C C . SER B 1 242 ? 11.375 24.781 0.723 1 88.5 242 SER B C 1
ATOM 5762 O O . SER B 1 242 ? 12.578 24.547 0.564 1 88.5 242 SER B O 1
ATOM 5764 N N . THR B 1 243 ? 10.578 23.875 1.219 1 87.88 243 THR B N 1
ATOM 5765 C CA . THR B 1 243 ? 11.031 22.594 1.732 1 87.88 243 THR B CA 1
ATOM 5766 C C . THR B 1 243 ? 11.68 21.766 0.625 1 87.88 243 THR B C 1
ATOM 5768 O O . THR B 1 243 ? 12.703 21.109 0.847 1 87.88 243 THR B O 1
ATOM 5771 N N . ALA B 1 244 ? 11.109 21.703 -0.562 1 75.69 244 ALA B N 1
ATOM 5772 C CA . ALA B 1 244 ? 11.648 20.922 -1.68 1 75.69 244 ALA B CA 1
ATOM 5773 C C . ALA B 1 244 ? 12.492 21.812 -2.598 1 75.69 244 ALA B C 1
ATOM 5775 O O . ALA B 1 244 ? 12.727 21.453 -3.756 1 75.69 244 ALA B O 1
ATOM 5776 N N . GLY B 1 245 ? 12.938 22.844 -2.145 1 67.69 245 GLY B N 1
ATOM 5777 C CA . GLY B 1 245 ? 13.711 23.734 -2.992 1 67.69 245 GLY B CA 1
ATOM 5778 C C . GLY B 1 245 ? 12.875 24.469 -4.02 1 67.69 245 GLY B C 1
ATOM 5779 O O . GLY B 1 245 ? 11.641 24.453 -3.951 1 67.69 245 GLY B O 1
ATOM 5780 N N . TRP B 1 246 ? 13.672 25.094 -4.895 1 54.72 246 TRP B N 1
ATOM 5781 C CA . TRP B 1 246 ? 12.992 26 -5.809 1 54.72 246 TRP B CA 1
ATOM 5782 C C . TRP B 1 246 ? 12.164 25.219 -6.824 1 54.72 246 TRP B C 1
ATOM 5784 O O . TRP B 1 246 ? 11.195 25.766 -7.383 1 54.72 246 TRP B O 1
ATOM 5794 N N . LEU B 1 247 ? 12.398 23.953 -6.953 1 58.59 247 LEU B N 1
ATOM 5795 C CA . LEU B 1 247 ? 11.641 23.141 -7.895 1 58.59 247 LEU B CA 1
ATOM 5796 C C . LEU B 1 247 ? 10.234 22.859 -7.363 1 58.59 247 LEU B C 1
ATOM 5798 O O . LEU B 1 247 ? 9.344 22.469 -8.125 1 58.59 247 LEU B O 1
ATOM 5802 N N . ALA B 1 248 ? 10.078 23.125 -6.145 1 58.69 248 ALA B N 1
ATOM 5803 C CA . ALA B 1 248 ? 8.758 22.938 -5.543 1 58.69 248 ALA B CA 1
ATOM 5804 C C . ALA B 1 248 ? 7.73 23.859 -6.188 1 58.69 248 ALA B C 1
ATOM 5806 O O . ALA B 1 248 ? 6.523 23.656 -6.051 1 58.69 248 ALA B O 1
ATOM 5807 N N . ALA B 1 249 ? 8.297 24.766 -6.82 1 50.16 249 ALA B N 1
ATOM 5808 C CA . ALA B 1 249 ? 7.406 25.719 -7.465 1 50.16 249 ALA B CA 1
ATOM 5809 C C . ALA B 1 249 ? 6.812 25.141 -8.75 1 50.16 249 ALA B C 1
ATOM 5811 O O . ALA B 1 249 ? 5.84 25.672 -9.281 1 50.16 249 ALA B O 1
ATOM 5812 N N . PHE B 1 250 ? 7.34 23.969 -9.164 1 55.25 250 PHE B N 1
ATOM 5813 C CA . PHE B 1 250 ? 6.895 23.359 -10.406 1 55.25 250 PHE B CA 1
ATOM 5814 C C . PHE B 1 250 ? 6.18 22.047 -10.141 1 55.25 250 PHE B C 1
ATOM 5816 O O . PHE B 1 250 ? 6.449 21.375 -9.141 1 55.25 250 PHE B O 1
ATOM 5823 N N . PRO B 1 251 ? 5.191 21.828 -11.023 1 54.56 251 PRO B N 1
ATOM 5824 C CA . PRO B 1 251 ? 4.414 20.609 -10.812 1 54.56 251 PRO B CA 1
ATOM 5825 C C . PRO B 1 251 ? 5.211 19.344 -11.117 1 54.56 251 PRO B C 1
ATOM 5827 O O . PRO B 1 251 ? 4.766 18.5 -11.906 1 54.56 251 PRO B O 1
ATOM 5830 N N . VAL B 1 252 ? 6.406 19.25 -10.727 1 53.88 252 VAL B N 1
ATOM 5831 C CA . VAL B 1 252 ? 7.242 18.109 -11.102 1 53.88 252 VAL B CA 1
ATOM 5832 C C . VAL B 1 252 ? 7.262 17.078 -9.984 1 53.88 252 VAL B C 1
ATOM 5834 O O . VAL B 1 252 ? 7.453 15.883 -10.227 1 53.88 252 VAL B O 1
ATOM 5837 N N . PHE B 1 253 ? 7.004 17.625 -8.812 1 61.31 253 PHE B N 1
ATOM 5838 C CA . PHE B 1 253 ? 7.113 16.672 -7.715 1 61.31 253 PHE B CA 1
ATOM 5839 C C . PHE B 1 253 ? 5.801 16.578 -6.945 1 61.31 253 PHE B C 1
ATOM 5841 O O . PHE B 1 253 ? 5.441 17.5 -6.215 1 61.31 253 PHE B O 1
ATOM 5848 N N . GLU B 1 254 ? 4.949 15.688 -7.348 1 65.19 254 GLU B N 1
ATOM 5849 C CA . GLU B 1 254 ? 3.717 15.562 -6.574 1 65.19 254 GLU B CA 1
ATOM 5850 C C . GLU B 1 254 ? 3.793 14.391 -5.598 1 65.19 254 GLU B C 1
ATOM 5852 O O . GLU B 1 254 ? 4.418 13.367 -5.891 1 65.19 254 GLU B O 1
ATOM 5857 N N . PRO B 1 255 ? 3.311 14.695 -4.379 1 77.38 255 PRO B N 1
ATOM 5858 C CA . PRO B 1 255 ? 2.748 15.93 -3.812 1 77.38 255 PRO B CA 1
ATOM 5859 C C . PRO B 1 255 ? 3.822 16.906 -3.334 1 77.38 255 PRO B C 1
ATOM 5861 O O . PRO B 1 255 ? 4.941 16.484 -3.02 1 77.38 255 PRO B O 1
ATOM 5864 N N . HIS B 1 256 ? 3.363 18.125 -3.316 1 87.12 256 HIS B N 1
ATOM 5865 C CA . HIS B 1 256 ? 4.195 19.172 -2.725 1 87.12 256 HIS B CA 1
ATOM 5866 C C . HIS B 1 256 ? 4.07 19.172 -1.205 1 87.12 256 HIS B C 1
ATOM 5868 O O . HIS B 1 256 ? 3.053 18.75 -0.658 1 87.12 256 HIS B O 1
ATOM 5874 N N . TRP B 1 257 ? 5.148 19.609 -0.6 1 91.44 257 TRP B N 1
ATOM 5875 C CA . TRP B 1 257 ? 5.262 19.625 0.855 1 91.44 257 TRP B CA 1
ATOM 5876 C C . TRP B 1 257 ? 5.953 20.891 1.343 1 91.44 257 TRP B C 1
ATOM 5878 O O . TRP B 1 257 ? 7.008 21.266 0.829 1 91.44 257 TRP B O 1
ATOM 5888 N N . GLN B 1 258 ? 5.328 21.609 2.324 1 94.75 258 GLN B N 1
ATOM 5889 C CA . GLN B 1 258 ? 5.922 22.812 2.912 1 94.75 258 GLN B CA 1
ATOM 5890 C C . GLN B 1 258 ? 5.781 22.812 4.43 1 94.75 258 GLN B C 1
ATOM 5892 O O . GLN B 1 258 ? 4.668 22.75 4.957 1 94.75 258 GLN B O 1
ATOM 5897 N N . ILE B 1 259 ? 6.902 22.891 5.098 1 96.88 259 ILE B N 1
ATOM 5898 C CA . ILE B 1 259 ? 6.879 23.188 6.527 1 96.88 259 ILE B CA 1
ATOM 5899 C C . ILE B 1 259 ? 6.637 24.688 6.734 1 96.88 259 ILE B C 1
ATOM 5901 O O . ILE B 1 259 ? 7.426 25.516 6.277 1 96.88 259 ILE B O 1
ATOM 5905 N N . CYS B 1 260 ? 5.605 25.031 7.434 1 97.06 260 CYS B N 1
ATOM 5906 C CA . CYS B 1 260 ? 5.246 26.422 7.621 1 97.06 260 CYS B CA 1
ATOM 5907 C C . CYS B 1 260 ? 5.82 26.969 8.922 1 97.06 260 CYS B C 1
ATOM 5909 O O . CYS B 1 260 ? 6.121 28.156 9.031 1 97.06 260 CYS B O 1
ATOM 5911 N N . MET B 1 261 ? 5.852 26.188 9.852 1 97.69 261 MET B N 1
ATOM 5912 C CA . MET B 1 261 ? 6.414 26.5 11.164 1 97.69 261 MET B CA 1
ATOM 5913 C C . MET B 1 261 ? 7.09 25.266 11.773 1 97.69 261 MET B C 1
ATOM 5915 O O . MET B 1 261 ? 6.41 24.359 12.25 1 97.69 261 MET B O 1
ATOM 5919 N N . ALA B 1 262 ? 8.391 25.297 11.844 1 98 262 ALA B N 1
ATOM 5920 C CA . ALA B 1 262 ? 9.125 24.172 12.406 1 98 262 ALA B CA 1
ATOM 5921 C C . ALA B 1 262 ? 9.008 24.141 13.93 1 98 262 ALA B C 1
ATOM 5923 O O . ALA B 1 262 ? 9.047 23.078 14.539 1 98 262 ALA B O 1
ATOM 5924 N N . ALA B 1 263 ? 8.891 25.359 14.492 1 97.81 263 ALA B N 1
ATOM 5925 C CA . ALA B 1 263 ? 8.734 25.453 15.938 1 97.81 263 ALA B CA 1
ATOM 5926 C C . ALA B 1 263 ? 7.957 26.703 16.328 1 97.81 263 ALA B C 1
ATOM 5928 O O . ALA B 1 263 ? 8.164 27.781 15.75 1 97.81 263 ALA B O 1
ATOM 5929 N N . GLY B 1 264 ? 7.109 26.547 17.266 1 97.31 264 GLY B N 1
ATOM 5930 C CA . GLY B 1 264 ? 6.395 27.625 17.906 1 97.31 264 GLY B CA 1
ATOM 5931 C C . GLY B 1 264 ? 5.992 27.312 19.344 1 97.31 264 GLY B C 1
ATOM 5932 O O . GLY B 1 264 ? 6.309 26.25 19.859 1 97.31 264 GLY B O 1
ATOM 5933 N N . ARG B 1 265 ? 5.395 28.312 19.938 1 97.25 265 ARG B N 1
ATOM 5934 C CA . ARG B 1 265 ? 4.855 28.188 21.297 1 97.25 265 ARG B CA 1
ATOM 5935 C C . ARG B 1 265 ? 3.389 28.609 21.344 1 97.25 265 ARG B C 1
ATOM 5937 O O . ARG B 1 265 ? 3.041 29.719 20.938 1 97.25 265 ARG B O 1
ATOM 5944 N N . SER B 1 266 ? 2.646 27.688 21.812 1 98 266 SER B N 1
ATOM 5945 C CA . SER B 1 266 ? 1.212 27.953 21.859 1 98 266 SER B CA 1
ATOM 5946 C C . SER B 1 266 ? 0.72 28.078 23.312 1 98 266 SER B C 1
ATOM 5948 O O . SER B 1 266 ? 1.234 27.406 24.203 1 98 266 SER B O 1
ATOM 5950 N N . THR B 1 267 ? -0.238 28.938 23.5 1 98.56 267 THR B N 1
ATOM 5951 C CA . THR B 1 267 ? -0.894 29.141 24.797 1 98.56 267 THR B CA 1
ATOM 5952 C C . THR B 1 267 ? -2.41 29.141 24.625 1 98.56 267 THR B C 1
ATOM 5954 O O . THR B 1 267 ? -2.947 29.828 23.75 1 98.56 267 THR B O 1
ATOM 5957 N N . GLY B 1 268 ? -3.105 28.344 25.391 1 98.44 268 GLY B N 1
ATOM 5958 C CA . GLY B 1 268 ? -4.555 28.234 25.328 1 98.44 268 GLY B CA 1
ATOM 5959 C C . GLY B 1 268 ? -5.09 26.938 25.891 1 98.44 268 GLY B C 1
ATOM 5960 O O . GLY B 1 268 ? -4.66 26.484 26.953 1 98.44 268 GLY B O 1
ATOM 5961 N N . TRP B 1 269 ? -6.098 26.438 25.141 1 98.38 269 TRP B N 1
ATOM 5962 C CA . TRP B 1 269 ? -6.707 25.219 25.672 1 98.38 269 TRP B CA 1
ATOM 5963 C C . TRP B 1 269 ? -7.32 24.375 24.562 1 98.38 269 TRP B C 1
ATOM 5965 O O . TRP B 1 269 ? -7.602 24.891 23.469 1 98.38 269 TRP B O 1
ATOM 5975 N N . ILE B 1 270 ? -7.469 23.125 24.875 1 98.75 270 ILE B N 1
ATOM 5976 C CA . ILE B 1 270 ? -8.148 22.125 24.047 1 98.75 270 ILE B CA 1
ATOM 5977 C C . ILE B 1 270 ? -9.078 21.297 24.922 1 98.75 270 ILE B C 1
ATOM 5979 O O . ILE B 1 270 ? -8.641 20.703 25.922 1 98.75 270 ILE B O 1
ATOM 5983 N N . GLU B 1 271 ? -10.305 21.312 24.609 1 98.69 271 GLU B N 1
ATOM 5984 C CA . GLU B 1 271 ? -11.266 20.422 25.25 1 98.69 271 GLU B CA 1
ATOM 5985 C C . GLU B 1 271 ? -11.469 19.156 24.422 1 98.69 271 GLU B C 1
ATOM 5987 O O . GLU B 1 271 ? -11.844 19.234 23.25 1 98.69 271 GLU B O 1
ATOM 5992 N N . TRP B 1 272 ? -11.188 18.078 25.031 1 98.5 272 TRP B N 1
ATOM 5993 C CA . TRP B 1 272 ? -11.156 16.766 24.375 1 98.5 272 TRP B CA 1
ATOM 5994 C C . TRP B 1 272 ? -12.047 15.781 25.109 1 98.5 272 TRP B C 1
ATOM 5996 O O . TRP B 1 272 ? -11.664 15.234 26.156 1 98.5 272 TRP B O 1
ATOM 6006 N N . ASP B 1 273 ? -13.234 15.578 24.453 1 97.56 273 ASP B N 1
ATOM 6007 C CA . ASP B 1 273 ? -14.25 14.703 25.031 1 97.56 273 ASP B CA 1
ATOM 6008 C C . ASP B 1 273 ? -14.562 15.109 26.469 1 97.56 273 ASP B C 1
ATOM 6010 O O . ASP B 1 273 ? -14.539 14.273 27.375 1 97.56 273 ASP B O 1
ATOM 6014 N N . GLY B 1 274 ? -14.711 16.359 26.672 1 96.38 274 GLY B N 1
ATOM 6015 C CA . GLY B 1 274 ? -15.133 16.875 27.953 1 96.38 274 GLY B CA 1
ATOM 6016 C C . GLY B 1 274 ? -13.977 17.266 28.844 1 96.38 274 GLY B C 1
ATOM 6017 O O . GLY B 1 274 ? -14.148 18 29.828 1 96.38 274 GLY B O 1
ATOM 6018 N N . GLN B 1 275 ? -12.82 16.812 28.594 1 97.62 275 GLN B N 1
ATOM 6019 C CA . GLN B 1 275 ? -11.648 17.156 29.391 1 97.62 275 GLN B CA 1
ATOM 6020 C C . GLN B 1 275 ? -10.883 18.328 28.766 1 97.62 275 GLN B C 1
ATOM 6022 O O . GLN B 1 275 ? -10.539 18.281 27.594 1 97.62 275 GLN B O 1
ATOM 6027 N N . ARG B 1 276 ? -10.625 19.281 29.578 1 97.38 276 ARG B N 1
ATOM 6028 C CA . ARG B 1 276 ? -9.914 20.469 29.078 1 97.38 276 ARG B CA 1
ATOM 6029 C C . ARG B 1 276 ? -8.43 20.375 29.391 1 97.38 276 ARG B C 1
ATOM 6031 O O . ARG B 1 276 ? -8.039 20.141 30.531 1 97.38 276 ARG B O 1
ATOM 6038 N N . TYR B 1 277 ? -7.617 20.547 28.469 1 98.19 277 TYR B N 1
ATOM 6039 C CA . TYR B 1 277 ? -6.164 20.672 28.562 1 98.19 277 TYR B CA 1
ATOM 6040 C C . TYR B 1 277 ? -5.719 22.109 28.375 1 98.19 277 TYR B C 1
ATOM 6042 O O . TYR B 1 277 ? -5.859 22.672 27.297 1 98.19 277 TYR B O 1
ATOM 6050 N N . GLU B 1 278 ? -5.223 22.688 29.422 1 97.81 278 GLU B N 1
ATOM 6051 C CA . GLU B 1 278 ? -4.68 24.031 29.344 1 97.81 278 GLU B CA 1
ATOM 6052 C C . GLU B 1 278 ? -3.156 24.016 29.281 1 97.81 278 GLU B C 1
ATOM 6054 O O . GLU B 1 278 ? -2.514 23.156 29.891 1 97.81 278 GLU B O 1
ATOM 6059 N N . PHE B 1 279 ? -2.625 24.938 28.547 1 97.69 279 PHE B N 1
ATOM 6060 C CA . PHE B 1 279 ? -1.177 24.953 28.391 1 97.69 279 PHE B CA 1
ATOM 6061 C C . PHE B 1 279 ? -0.68 26.359 28.109 1 97.69 279 PHE B C 1
ATOM 6063 O O . PHE B 1 279 ? -1.438 27.219 27.641 1 97.69 279 PHE B O 1
ATOM 6070 N N . GLN B 1 280 ? 0.555 26.578 28.453 1 97.31 280 GLN B N 1
ATOM 6071 C CA . GLN B 1 280 ? 1.297 27.812 28.188 1 97.31 280 GLN B CA 1
ATOM 6072 C C . GLN B 1 280 ? 2.645 27.516 27.547 1 97.31 280 GLN B C 1
ATOM 6074 O O . GLN B 1 280 ? 3.416 26.703 28.047 1 97.31 280 GLN B O 1
ATOM 6079 N N . ASN B 1 281 ? 2.854 28.203 26.406 1 96.12 281 ASN B N 1
ATOM 6080 C CA . ASN B 1 281 ? 4.105 28.078 25.672 1 96.12 281 ASN B CA 1
ATOM 6081 C C . ASN B 1 281 ? 4.391 26.625 25.312 1 96.12 281 ASN B C 1
ATOM 6083 O O . ASN B 1 281 ? 5.516 26.141 25.469 1 96.12 281 ASN B O 1
ATOM 6087 N N . ALA B 1 282 ? 3.365 25.953 24.922 1 96.81 282 ALA B N 1
ATOM 6088 C CA . ALA B 1 282 ? 3.52 24.562 24.5 1 96.81 282 ALA B CA 1
ATOM 6089 C C . ALA B 1 282 ? 4.156 24.469 23.109 1 96.81 282 ALA B C 1
ATOM 6091 O O . ALA B 1 282 ? 3.799 25.234 22.219 1 96.81 282 ALA B O 1
ATOM 6092 N N . PRO B 1 283 ? 5.109 23.531 22.938 1 97.75 283 PRO B N 1
ATOM 6093 C CA . PRO B 1 283 ? 5.715 23.375 21.609 1 97.75 283 PRO B CA 1
ATOM 6094 C C . PRO B 1 283 ? 4.68 23.141 20.516 1 97.75 283 PRO B C 1
ATOM 6096 O O . PRO B 1 283 ? 3.744 22.359 20.703 1 97.75 283 PRO B O 1
ATOM 6099 N N . SER B 1 284 ? 4.914 23.797 19.344 1 98.06 284 SER B N 1
ATOM 6100 C CA . SER B 1 284 ? 3.955 23.719 18.25 1 98.06 284 SER B CA 1
ATOM 6101 C C . SER B 1 284 ? 4.664 23.594 16.906 1 98.06 284 SER B C 1
ATOM 6103 O O . SER B 1 284 ? 5.832 23.953 16.781 1 98.06 284 SER B O 1
ATOM 6105 N N . TYR B 1 285 ? 3.957 23.062 15.992 1 98.38 285 TYR B N 1
ATOM 6106 C CA . TYR B 1 285 ? 4.445 22.75 14.656 1 98.38 285 TYR B CA 1
ATOM 6107 C C . TYR B 1 285 ? 3.326 22.859 13.625 1 98.38 285 TYR B C 1
ATOM 6109 O O . TYR B 1 285 ? 2.154 22.641 13.945 1 98.38 285 TYR B O 1
ATOM 6117 N N . SER B 1 286 ? 3.688 23.234 12.305 1 98.56 286 SER B N 1
ATOM 6118 C CA . SER B 1 286 ? 2.68 23.203 11.25 1 98.56 286 SER B CA 1
ATOM 6119 C C . SER B 1 286 ? 3.316 22.953 9.891 1 98.56 286 SER B C 1
ATOM 6121 O O . SER B 1 286 ? 4.457 23.359 9.641 1 98.56 286 SER B O 1
ATOM 6123 N N . GLU B 1 287 ? 2.57 22.297 9.031 1 97.81 287 GLU B N 1
ATOM 6124 C CA . GLU B 1 287 ? 2.973 22.016 7.656 1 97.81 287 GLU B CA 1
ATOM 6125 C C . GLU B 1 287 ? 1.76 21.922 6.734 1 97.81 287 GLU B C 1
ATOM 6127 O O . GLU B 1 287 ? 0.617 21.969 7.199 1 97.81 287 GLU B O 1
ATOM 6132 N N . LYS B 1 288 ? 2.037 21.844 5.441 1 96.19 288 LYS B N 1
ATOM 6133 C CA . LYS B 1 288 ? 0.964 21.641 4.473 1 96.19 288 LYS B CA 1
ATOM 6134 C C . LYS B 1 288 ? 1.46 20.859 3.262 1 96.19 288 LYS B C 1
ATOM 6136 O O . LYS B 1 288 ? 2.664 20.797 3.008 1 96.19 288 LYS B O 1
ATOM 6141 N N . ASN B 1 289 ? 0.553 20.25 2.598 1 93.75 289 ASN B N 1
ATOM 6142 C CA . ASN B 1 289 ? 0.801 19.531 1.351 1 93.75 289 ASN B CA 1
ATOM 6143 C C . ASN B 1 289 ? -0.296 19.797 0.324 1 93.75 289 ASN B C 1
ATOM 6145 O O . ASN B 1 289 ? -1.412 20.172 0.685 1 93.75 289 ASN B O 1
ATOM 6149 N N . TRP B 1 290 ? 0.075 19.781 -0.96 1 92.44 290 TRP B N 1
ATOM 6150 C CA . TRP B 1 290 ? -0.925 19.938 -2.01 1 92.44 290 TRP B CA 1
ATOM 6151 C C . TRP B 1 290 ? -0.512 19.203 -3.279 1 92.44 290 TRP B C 1
ATOM 6153 O O . TRP B 1 290 ? 0.665 18.891 -3.461 1 92.44 290 TRP B O 1
ATOM 6163 N N . GLY B 1 291 ? -1.488 18.828 -4.117 1 89 291 GLY B N 1
ATOM 6164 C CA . GLY B 1 291 ? -1.252 18.125 -5.367 1 89 291 GLY B CA 1
ATOM 6165 C C . GLY B 1 291 ? -2.379 17.188 -5.746 1 89 291 GLY B C 1
ATOM 6166 O O . GLY B 1 291 ? -3.549 17.469 -5.48 1 89 291 GLY B O 1
ATOM 6167 N N . ASP B 1 292 ? -1.996 16.109 -6.441 1 82 292 ASP B N 1
ATOM 6168 C CA . ASP B 1 292 ? -2.998 15.164 -6.906 1 82 292 ASP B CA 1
ATOM 6169 C C . ASP B 1 292 ? -3.221 14.047 -5.887 1 82 292 ASP B C 1
ATOM 6171 O O . ASP B 1 292 ? -4.258 13.383 -5.902 1 82 292 ASP B O 1
ATOM 6175 N N . GLY B 1 293 ? -2.262 13.859 -5.109 1 80.31 293 GLY B N 1
ATOM 6176 C CA . GLY B 1 293 ? -2.336 12.812 -4.102 1 80.31 293 GLY B CA 1
ATOM 6177 C C . GLY B 1 293 ? -1.047 12.656 -3.316 1 80.31 293 GLY B C 1
ATOM 6178 O O . GLY B 1 293 ? -0.034 13.273 -3.639 1 80.31 293 GLY B O 1
ATOM 6179 N N . PHE B 1 294 ? -1.054 11.805 -2.342 1 87.81 294 PHE B N 1
ATOM 6180 C CA . PHE B 1 294 ? 0.117 11.508 -1.526 1 87.81 294 PHE B CA 1
ATOM 6181 C C . PHE B 1 294 ? 1.054 10.547 -2.248 1 87.81 294 PHE B C 1
ATOM 6183 O O . PHE B 1 294 ? 0.667 9.922 -3.24 1 87.81 294 PHE B O 1
ATOM 6190 N N . PRO B 1 295 ? 2.324 10.469 -1.775 1 86.5 295 PRO B N 1
ATOM 6191 C CA . PRO B 1 295 ? 3.236 9.477 -2.354 1 86.5 295 PRO B CA 1
ATOM 6192 C C . PRO B 1 295 ? 2.721 8.047 -2.213 1 86.5 295 PRO B C 1
ATOM 6194 O O . PRO B 1 295 ? 1.877 7.77 -1.356 1 86.5 295 PRO B O 1
ATOM 6197 N N . LYS B 1 296 ? 3.203 7.227 -3.066 1 88.31 296 LYS B N 1
ATOM 6198 C CA . LYS B 1 296 ? 2.816 5.82 -3.02 1 88.31 296 LYS B CA 1
ATOM 6199 C C . LYS B 1 296 ? 3.125 5.211 -1.654 1 88.31 296 LYS B C 1
ATOM 6201 O O . LYS B 1 296 ? 2.357 4.391 -1.148 1 88.31 296 LYS B O 1
ATOM 6206 N N . LYS B 1 297 ? 4.203 5.578 -1.18 1 93.25 297 LYS B N 1
ATOM 6207 C CA . LYS B 1 297 ? 4.723 5.125 0.107 1 93.25 297 LYS B CA 1
ATOM 6208 C C . LYS B 1 297 ? 5.516 6.227 0.799 1 93.25 297 LYS B C 1
ATOM 6210 O O . LYS B 1 297 ? 6.285 6.945 0.154 1 93.25 297 LYS B O 1
ATOM 6215 N N . TRP B 1 298 ? 5.289 6.371 2.189 1 95.94 298 TRP B N 1
ATOM 6216 C CA . TRP B 1 298 ? 6.051 7.438 2.834 1 95.94 298 TRP B CA 1
ATOM 6217 C C . TRP B 1 298 ? 6.23 7.156 4.32 1 95.94 298 TRP B C 1
ATOM 6219 O O . TRP B 1 298 ? 5.605 6.238 4.867 1 95.94 298 TRP B O 1
ATOM 6229 N N . PHE B 1 299 ? 7.184 7.883 4.934 1 97.88 299 PHE B N 1
ATOM 6230 C CA . PHE B 1 299 ? 7.406 7.906 6.375 1 97.88 299 PHE B CA 1
ATOM 6231 C C . PHE B 1 299 ? 7.605 9.336 6.871 1 97.88 299 PHE B C 1
ATOM 6233 O O . PHE B 1 299 ? 7.922 10.227 6.086 1 97.88 299 PHE B O 1
ATOM 6240 N N . TRP B 1 300 ? 7.371 9.516 8.133 1 98.38 300 TRP B N 1
ATOM 6241 C CA . TRP B 1 300 ? 7.426 10.844 8.727 1 98.38 300 TRP B CA 1
ATOM 6242 C C . TRP B 1 300 ? 7.719 10.766 10.219 1 98.38 300 TRP B C 1
ATOM 6244 O O . TRP B 1 300 ? 7.281 9.828 10.898 1 98.38 300 TRP B O 1
ATOM 6254 N N . ALA B 1 301 ? 8.492 11.75 10.703 1 98.81 301 ALA B N 1
ATOM 6255 C CA . ALA B 1 301 ? 8.656 11.969 12.141 1 98.81 301 ALA B CA 1
ATOM 6256 C C . ALA B 1 301 ? 8.883 13.445 12.445 1 98.81 301 ALA B C 1
ATOM 6258 O O . ALA B 1 301 ? 9.469 14.172 11.641 1 98.81 301 ALA B O 1
ATOM 6259 N N . GLN B 1 302 ? 8.453 13.852 13.539 1 98.81 302 GLN B N 1
ATOM 6260 C CA . GLN B 1 302 ? 8.562 15.234 13.977 1 98.81 302 GLN B CA 1
ATOM 6261 C C . GLN B 1 302 ? 8.609 15.328 15.5 1 98.81 302 GLN B C 1
ATOM 6263 O O . GLN B 1 302 ? 7.906 14.594 16.188 1 98.81 302 GLN B O 1
ATOM 6268 N N . CYS B 1 303 ? 9.445 16.266 16 1 98.5 303 CYS B N 1
ATOM 6269 C CA . CYS B 1 303 ? 9.516 16.453 17.438 1 98.5 303 CYS B CA 1
ATOM 6270 C C . CYS B 1 303 ? 9.992 17.859 17.781 1 98.5 303 CYS B C 1
ATOM 6272 O O . CYS B 1 303 ? 10.898 18.391 17.141 1 98.5 303 CYS B O 1
ATOM 6274 N N . ASN B 1 304 ? 9.359 18.453 18.734 1 96.25 304 ASN B N 1
ATOM 6275 C CA . ASN B 1 304 ? 9.766 19.75 19.266 1 96.25 304 ASN B CA 1
ATOM 6276 C C . ASN B 1 304 ? 9.836 19.734 20.797 1 96.25 304 ASN B C 1
ATOM 6278 O O . ASN B 1 304 ? 9.969 20.781 21.422 1 96.25 304 ASN B O 1
ATOM 6282 N N . ALA B 1 305 ? 9.633 18.656 21.359 1 96.06 305 ALA B N 1
ATOM 6283 C CA . ALA B 1 305 ? 9.68 18.516 22.812 1 96.06 305 ALA B CA 1
ATOM 6284 C C . ALA B 1 305 ? 10.828 17.609 23.234 1 96.06 305 ALA B C 1
ATOM 6286 O O . ALA B 1 305 ? 10.68 16.391 23.297 1 96.06 305 ALA B O 1
ATOM 6287 N N . PHE B 1 306 ? 11.891 18.203 23.5 1 95.81 306 PHE B N 1
ATOM 6288 C CA . PHE B 1 306 ? 13.086 17.453 23.844 1 95.81 306 PHE B CA 1
ATOM 6289 C C . PHE B 1 306 ? 13.477 17.703 25.297 1 95.81 306 PHE B C 1
ATOM 6291 O O . PHE B 1 306 ? 13.133 18.734 25.875 1 95.81 306 PHE B O 1
ATOM 6298 N N . GLU B 1 307 ? 14.086 16.719 25.781 1 88.81 307 GLU B N 1
ATOM 6299 C CA . GLU B 1 307 ? 14.75 16.812 27.078 1 88.81 307 GLU B CA 1
ATOM 6300 C C . GLU B 1 307 ? 16.266 16.922 26.922 1 88.81 307 GLU B C 1
ATOM 6302 O O . GLU B 1 307 ? 16.828 16.391 25.969 1 88.81 307 GLU B O 1
ATOM 6307 N N . GLY B 1 308 ? 16.859 17.719 27.75 1 72.31 308 GLY B N 1
ATOM 6308 C CA . GLY B 1 308 ? 18.312 17.703 27.766 1 72.31 308 GLY B CA 1
ATOM 6309 C C . GLY B 1 308 ? 18.922 18.938 27.125 1 72.31 308 GLY B C 1
ATOM 6310 O O . GLY B 1 308 ? 20.109 18.938 26.797 1 72.31 308 GLY B O 1
ATOM 6311 N N . THR B 1 309 ? 18.109 19.75 26.688 1 71.62 309 THR B N 1
ATOM 6312 C CA . THR B 1 309 ? 18.688 20.938 26.094 1 71.62 309 THR B CA 1
ATOM 6313 C C . THR B 1 309 ? 17.922 22.188 26.484 1 71.62 309 THR B C 1
ATOM 6315 O O . THR B 1 309 ? 16.734 22.109 26.828 1 71.62 309 THR B O 1
ATOM 6318 N N . ASP B 1 310 ? 18.875 23.125 26.562 1 77.81 310 ASP B N 1
ATOM 6319 C CA . ASP B 1 310 ? 18.297 24.453 26.734 1 77.81 310 ASP B CA 1
ATOM 6320 C C . ASP B 1 310 ? 17.922 25.062 25.391 1 77.81 310 ASP B C 1
ATOM 6322 O O . ASP B 1 310 ? 18.562 24.781 24.375 1 77.81 310 ASP B O 1
ATOM 6326 N N . GLY B 1 311 ? 16.797 25.547 25.203 1 79.38 311 GLY B N 1
ATOM 6327 C CA . GLY B 1 311 ? 16.406 26.234 23.984 1 79.38 311 GLY B CA 1
ATOM 6328 C C . GLY B 1 311 ? 15.391 25.453 23.156 1 79.38 311 GLY B C 1
ATOM 6329 O O . GLY B 1 311 ? 15.023 24.328 23.531 1 79.38 311 GLY B O 1
ATOM 6330 N N . GLU B 1 312 ? 15.164 26.094 22.047 1 90 312 GLU B N 1
ATOM 6331 C CA . GLU B 1 312 ? 14.164 25.516 21.172 1 90 312 GLU B CA 1
ATOM 6332 C C . GLU B 1 312 ? 14.812 24.609 20.125 1 90 312 GLU B C 1
ATOM 6334 O O . GLU B 1 312 ? 15.711 25.031 19.406 1 90 312 GLU B O 1
ATOM 6339 N N . VAL B 1 313 ? 14.508 23.312 20.156 1 96.69 313 VAL B N 1
ATOM 6340 C CA . VAL B 1 313 ? 14.953 22.359 19.141 1 96.69 313 VAL B CA 1
ATOM 6341 C C . VAL B 1 313 ? 13.75 21.812 18.391 1 96.69 313 VAL B C 1
ATOM 6343 O O . VAL B 1 313 ? 12.695 21.547 18.984 1 96.69 313 VAL B O 1
ATOM 6346 N N . SER B 1 314 ? 13.922 21.734 17.109 1 98.12 314 SER B N 1
ATOM 6347 C CA . SER B 1 314 ? 12.891 21.109 16.297 1 98.12 314 SER B CA 1
ATOM 6348 C C . SER B 1 314 ? 13.492 20.109 15.305 1 98.12 314 SER B C 1
ATOM 6350 O O . SER B 1 314 ? 14.516 20.391 14.68 1 98.12 314 SER B O 1
ATOM 6352 N N . LEU B 1 315 ? 12.898 18.938 15.258 1 98.75 315 LEU B N 1
ATOM 6353 C CA . LEU B 1 315 ? 13.242 17.938 14.266 1 98.75 315 LEU B CA 1
ATOM 6354 C C . LEU B 1 315 ? 12.078 17.688 13.312 1 98.75 315 LEU B C 1
ATOM 6356 O O . LEU B 1 315 ? 10.938 17.516 13.75 1 98.75 315 LEU B O 1
ATOM 6360 N N . THR B 1 316 ? 12.367 17.703 12.008 1 98.5 316 THR B N 1
ATOM 6361 C CA . THR B 1 316 ? 11.438 17.281 10.969 1 98.5 316 THR B CA 1
ATOM 6362 C C . THR B 1 316 ? 12.125 16.328 9.992 1 98.5 316 THR B C 1
ATOM 6364 O O . THR B 1 316 ? 13.188 16.641 9.461 1 98.5 316 THR B O 1
ATOM 6367 N N . LEU B 1 317 ? 11.562 15.211 9.836 1 98 317 LEU B N 1
ATOM 6368 C CA . LEU B 1 317 ? 12.07 14.32 8.789 1 98 317 LEU B CA 1
ATOM 6369 C C . LEU B 1 317 ? 10.914 13.641 8.055 1 98 317 LEU B C 1
ATOM 6371 O O . LEU B 1 317 ? 9.836 13.461 8.625 1 98 317 LEU B O 1
ATOM 6375 N N . GLY B 1 318 ? 11.086 13.344 6.863 1 96.19 318 GLY B N 1
ATOM 6376 C CA . GLY B 1 318 ? 10.125 12.656 6.012 1 96.19 318 GLY B CA 1
ATOM 6377 C C . GLY B 1 318 ? 10.727 12.156 4.711 1 96.19 318 GLY B C 1
ATOM 6378 O O . GLY B 1 318 ? 11.766 12.656 4.27 1 96.19 318 GLY B O 1
ATOM 6379 N N . GLY B 1 319 ? 10.102 11.195 4.176 1 93.81 319 GLY B N 1
ATOM 6380 C CA . GLY B 1 319 ? 10.492 10.625 2.895 1 93.81 319 GLY B CA 1
ATOM 6381 C C . GLY B 1 319 ? 9.43 9.727 2.293 1 93.81 319 GLY B C 1
ATOM 6382 O O . GLY B 1 319 ? 8.43 9.414 2.943 1 93.81 319 GLY B O 1
ATOM 6383 N N . GLY B 1 320 ? 9.742 9.445 1.035 1 91.62 320 GLY B N 1
ATOM 6384 C CA . GLY B 1 320 ? 8.773 8.594 0.355 1 91.62 320 GLY B CA 1
ATOM 6385 C C . GLY B 1 320 ? 9.18 8.25 -1.065 1 91.62 320 GLY B C 1
ATOM 6386 O O . GLY B 1 320 ? 10.211 8.711 -1.553 1 91.62 320 GLY B O 1
ATOM 6387 N N . LEU B 1 321 ? 8.391 7.34 -1.6 1 88.69 321 LEU B N 1
ATOM 6388 C CA . LEU B 1 321 ? 8.5 6.941 -2.998 1 88.69 321 LEU B CA 1
ATOM 6389 C C . LEU B 1 321 ? 7.594 7.789 -3.881 1 88.69 321 LEU B C 1
ATOM 6391 O O . LEU B 1 321 ? 6.367 7.68 -3.807 1 88.69 321 LEU B O 1
ATOM 6395 N N . ARG B 1 322 ? 8.25 8.594 -4.68 1 78.62 322 ARG B N 1
ATOM 6396 C CA . ARG B 1 322 ? 7.465 9.523 -5.484 1 78.62 322 ARG B CA 1
ATOM 6397 C C . ARG B 1 322 ? 7.617 9.219 -6.973 1 78.62 322 ARG B C 1
ATOM 6399 O O . ARG B 1 322 ? 8.68 8.781 -7.418 1 78.62 322 ARG B O 1
ATOM 6406 N N . LYS B 1 323 ? 6.57 9.477 -7.691 1 76.38 323 LYS B N 1
ATOM 6407 C CA . LYS B 1 323 ? 6.559 9.281 -9.141 1 76.38 323 LYS B CA 1
ATOM 6408 C C . LYS B 1 323 ? 7.098 10.508 -9.859 1 76.38 323 LYS B C 1
ATOM 6410 O O . LYS B 1 323 ? 6.73 11.641 -9.539 1 76.38 323 LYS B O 1
ATOM 6415 N N . ILE B 1 324 ? 8.008 10.266 -10.766 1 71.62 324 ILE B N 1
ATOM 6416 C CA . ILE B 1 324 ? 8.562 11.336 -11.594 1 71.62 324 ILE B CA 1
ATOM 6417 C C . ILE B 1 324 ? 8.18 11.117 -13.055 1 71.62 324 ILE B C 1
ATOM 6419 O O . ILE B 1 324 ? 8.375 10.023 -13.594 1 71.62 324 ILE B O 1
ATOM 6423 N N . PRO B 1 325 ? 7.598 12.125 -13.617 1 68.12 325 PRO B N 1
ATOM 6424 C CA . PRO B 1 325 ? 7.258 11.969 -15.031 1 68.12 325 PRO B CA 1
ATOM 6425 C C . PRO B 1 325 ? 8.484 11.82 -15.922 1 68.12 325 PRO B C 1
ATOM 6427 O O . PRO B 1 325 ? 9.516 12.461 -15.68 1 68.12 325 PRO B O 1
ATOM 6430 N N . GLY B 1 326 ? 8.516 10.766 -16.688 1 62.75 326 GLY B N 1
ATOM 6431 C CA . GLY B 1 326 ? 9.562 10.578 -17.672 1 62.75 326 GLY B CA 1
ATOM 6432 C C . GLY B 1 326 ? 9.109 10.883 -19.094 1 62.75 326 GLY B C 1
ATOM 6433 O O . GLY B 1 326 ? 8 11.383 -19.297 1 62.75 326 GLY B O 1
ATOM 6434 N N . PRO B 1 327 ? 10.164 10.789 -19.938 1 60.72 327 PRO B N 1
ATOM 6435 C CA . PRO B 1 327 ? 9.797 11.023 -21.344 1 60.72 327 PRO B CA 1
ATOM 6436 C C . PRO B 1 327 ? 8.664 10.117 -21.812 1 60.72 327 PRO B C 1
ATOM 6438 O O . PRO B 1 327 ? 8.594 8.953 -21.406 1 60.72 327 PRO B O 1
ATOM 6441 N N . GLY B 1 328 ? 7.762 10.648 -22.531 1 54.59 328 GLY B N 1
ATOM 6442 C CA . GLY B 1 328 ? 6.613 9.906 -23.031 1 54.59 328 GLY B CA 1
ATOM 6443 C C . GLY B 1 328 ? 5.652 9.492 -21.922 1 54.59 328 GLY B C 1
ATOM 6444 O O . GLY B 1 328 ? 5.266 10.312 -21.094 1 54.59 328 GLY B O 1
ATOM 6445 N N . SER B 1 329 ? 5.219 8.312 -22.016 1 57.28 329 SER B N 1
ATOM 6446 C CA . SER B 1 329 ? 4.262 7.781 -21.047 1 57.28 329 SER B CA 1
ATOM 6447 C C . SER B 1 329 ? 4.969 7.012 -19.938 1 57.28 329 SER B C 1
ATOM 6449 O O . SER B 1 329 ? 4.316 6.371 -19.109 1 57.28 329 SER B O 1
ATOM 6451 N N . SER B 1 330 ? 6.262 7.312 -19.938 1 62.81 330 SER B N 1
ATOM 6452 C CA . SER B 1 330 ? 6.996 6.523 -18.953 1 62.81 330 SER B CA 1
ATOM 6453 C C . SER B 1 330 ? 7.164 7.293 -17.656 1 62.81 330 SER B C 1
ATOM 6455 O O . SER B 1 330 ? 7.129 8.523 -17.641 1 62.81 330 SER B O 1
ATOM 6457 N N . SER B 1 331 ? 6.926 6.699 -16.562 1 70.69 331 SER B N 1
ATOM 6458 C CA . SER B 1 331 ? 7.188 7.273 -15.25 1 70.69 331 SER B CA 1
ATOM 6459 C C . SER B 1 331 ? 8.211 6.449 -14.477 1 70.69 331 SER B C 1
ATOM 6461 O O . SER B 1 331 ? 8.359 5.25 -14.727 1 70.69 331 SER B O 1
ATOM 6463 N N . THR B 1 332 ? 9 7.234 -13.828 1 73.81 332 THR B N 1
ATOM 6464 C CA . THR B 1 332 ? 9.945 6.578 -12.938 1 73.81 332 THR B CA 1
ATOM 6465 C C . THR B 1 332 ? 9.672 6.953 -11.484 1 73.81 332 THR B C 1
ATOM 6467 O O . THR B 1 332 ? 8.938 7.906 -11.211 1 73.81 332 THR B O 1
ATOM 6470 N N . TYR B 1 333 ? 10.156 6.094 -10.641 1 79.5 333 TYR B N 1
ATOM 6471 C CA . TYR B 1 333 ? 10.008 6.363 -9.219 1 79.5 333 TYR B CA 1
ATOM 6472 C C . TYR B 1 333 ? 11.344 6.711 -8.586 1 79.5 333 TYR B C 1
ATOM 6474 O O . TYR B 1 333 ? 12.383 6.16 -8.961 1 79.5 333 TYR B O 1
ATOM 6482 N N . GLU B 1 334 ? 11.219 7.633 -7.609 1 81.06 334 GLU B N 1
ATOM 6483 C CA . GLU B 1 334 ? 12.43 8.062 -6.918 1 81.06 334 GLU B CA 1
ATOM 6484 C C . GLU B 1 334 ? 12.219 8.094 -5.406 1 81.06 334 GLU B C 1
ATOM 6486 O O . GLU B 1 334 ? 11.156 8.484 -4.926 1 81.06 334 GLU B O 1
ATOM 6491 N N . ASN B 1 335 ? 13.32 7.68 -4.77 1 86.12 335 ASN B N 1
ATOM 6492 C CA . ASN B 1 335 ? 13.359 7.84 -3.318 1 86.12 335 ASN B CA 1
ATOM 6493 C C . ASN B 1 335 ? 13.758 9.258 -2.922 1 86.12 335 ASN B C 1
ATOM 6495 O O . ASN B 1 335 ? 14.805 9.75 -3.344 1 86.12 335 ASN B O 1
ATOM 6499 N N . ALA B 1 336 ? 12.914 9.867 -2.158 1 86.56 336 ALA B N 1
ATOM 6500 C CA . ALA B 1 336 ? 13.211 11.188 -1.616 1 86.56 336 ALA B CA 1
ATOM 6501 C C . ALA B 1 336 ? 13.078 11.203 -0.096 1 86.56 336 ALA B C 1
ATOM 6503 O O . ALA B 1 336 ? 12.18 10.562 0.459 1 86.56 336 ALA B O 1
ATOM 6504 N N . ALA B 1 337 ? 14.016 11.945 0.527 1 92.81 337 ALA B N 1
ATOM 6505 C CA . ALA B 1 337 ? 13.961 12.086 1.979 1 92.81 337 ALA B CA 1
ATOM 6506 C C . ALA B 1 337 ? 14.734 13.312 2.441 1 92.81 337 ALA B C 1
ATOM 6508 O O . ALA B 1 337 ? 15.656 13.766 1.757 1 92.81 337 ALA B O 1
ATOM 6509 N N . LEU B 1 338 ? 14.328 13.805 3.545 1 94.44 338 LEU B N 1
ATOM 6510 C CA . LEU B 1 338 ? 15.062 14.914 4.145 1 94.44 338 LEU B CA 1
ATOM 6511 C C . LEU B 1 338 ? 15.008 14.844 5.668 1 94.44 338 LEU B C 1
ATOM 6513 O O . LEU B 1 338 ? 14.117 14.203 6.23 1 94.44 338 LEU B O 1
ATOM 6517 N N . ILE B 1 339 ? 15.977 15.367 6.289 1 97.5 339 ILE B N 1
ATOM 6518 C CA . ILE B 1 339 ? 16.031 15.633 7.723 1 97.5 339 ILE B CA 1
ATOM 6519 C C . ILE B 1 339 ? 16.406 17.094 7.969 1 97.5 339 ILE B C 1
ATOM 6521 O O . ILE B 1 339 ? 17.312 17.625 7.324 1 97.5 339 ILE B O 1
ATOM 6525 N N . ALA B 1 340 ? 15.695 17.703 8.836 1 97.69 340 ALA B N 1
ATOM 6526 C CA . ALA B 1 340 ? 16.031 19.078 9.219 1 97.69 340 ALA B CA 1
ATOM 6527 C C . ALA B 1 340 ? 15.977 19.266 10.734 1 97.69 340 ALA B C 1
ATOM 6529 O O . ALA B 1 340 ? 15.086 18.719 11.398 1 97.69 340 ALA B O 1
ATOM 6530 N N . VAL B 1 341 ? 16.953 20.047 11.211 1 98.19 341 VAL B N 1
ATOM 6531 C CA . VAL B 1 341 ? 17.047 20.359 12.641 1 98.19 341 VAL B CA 1
ATOM 6532 C C . VAL B 1 341 ? 17.219 21.859 12.828 1 98.19 341 VAL B C 1
ATOM 6534 O O . VAL B 1 341 ? 18.031 22.484 12.148 1 98.19 341 VAL B O 1
ATOM 6537 N N . HIS B 1 342 ? 16.438 22.438 13.648 1 98.12 342 HIS B N 1
ATOM 6538 C CA . HIS B 1 342 ? 16.672 23.797 14.133 1 98.12 342 HIS B CA 1
ATOM 6539 C C . HIS B 1 342 ? 17.203 23.781 15.562 1 98.12 342 HIS B C 1
ATOM 6541 O O . HIS B 1 342 ? 16.656 23.094 16.422 1 98.12 342 HIS B O 1
ATOM 6547 N N . TYR B 1 343 ? 18.25 24.547 15.766 1 96.56 343 TYR B N 1
ATOM 6548 C CA . TYR B 1 343 ? 18.828 24.688 17.094 1 96.56 343 TYR B CA 1
ATOM 6549 C C . TYR B 1 343 ? 19.641 25.969 17.203 1 96.56 343 TYR B C 1
ATOM 6551 O O . TYR B 1 343 ? 20.531 26.219 16.375 1 96.56 343 TYR B O 1
ATOM 6559 N N . GLY B 1 344 ? 19.297 26.703 18.219 1 93.81 344 GLY B N 1
ATOM 6560 C CA . GLY B 1 344 ? 20.047 27.922 18.469 1 93.81 344 GLY B CA 1
ATOM 6561 C C . GLY B 1 344 ? 19.906 28.938 17.359 1 93.81 344 GLY B C 1
ATOM 6562 O O . GLY B 1 344 ? 20.859 29.656 17.047 1 93.81 344 GLY B O 1
ATOM 6563 N N . GLY B 1 345 ? 18.875 28.859 16.688 1 94.75 345 GLY B N 1
ATOM 6564 C CA . GLY B 1 345 ? 18.656 29.797 15.602 1 94.75 345 GLY B CA 1
ATOM 6565 C C . GLY B 1 345 ? 19.234 29.328 14.281 1 94.75 345 GLY B C 1
ATOM 6566 O O . GLY B 1 345 ? 19.141 30.031 13.273 1 94.75 345 GLY B O 1
ATOM 6567 N N . VAL B 1 346 ? 19.844 28.203 14.297 1 96.69 346 VAL B N 1
ATOM 6568 C CA . VAL B 1 346 ? 20.5 27.672 13.109 1 96.69 346 VAL B CA 1
ATOM 6569 C C . VAL B 1 346 ? 19.656 26.562 12.492 1 96.69 346 VAL B C 1
ATOM 6571 O O . VAL B 1 346 ? 19.078 25.75 13.203 1 96.69 346 VAL B O 1
ATOM 6574 N N . PHE B 1 347 ? 19.641 26.578 11.141 1 97.25 347 PHE B N 1
ATOM 6575 C CA . PHE B 1 347 ? 18.922 25.594 10.359 1 97.25 347 PHE B CA 1
ATOM 6576 C C . PHE B 1 347 ? 19.875 24.578 9.742 1 97.25 347 PHE B C 1
ATOM 6578 O O . PHE B 1 347 ? 20.672 24.922 8.859 1 97.25 347 PHE B O 1
ATOM 6585 N N . TYR B 1 348 ? 19.875 23.328 10.266 1 97.5 348 TYR B N 1
ATOM 6586 C CA . TYR B 1 348 ? 20.641 22.219 9.711 1 97.5 348 TYR B CA 1
ATOM 6587 C C . TYR B 1 348 ? 19.797 21.391 8.75 1 97.5 348 TYR B C 1
ATOM 6589 O O . TYR B 1 348 ? 18.891 20.672 9.18 1 97.5 348 TYR B O 1
ATOM 6597 N N . GLU B 1 349 ? 20.141 21.5 7.523 1 95.5 349 GLU B N 1
ATOM 6598 C CA . GLU B 1 349 ? 19.344 20.875 6.48 1 95.5 349 GLU B CA 1
ATOM 6599 C C . GLU B 1 349 ? 20.094 19.734 5.797 1 95.5 349 GLU B C 1
ATOM 6601 O O . GLU B 1 349 ? 21.234 19.922 5.359 1 95.5 349 GLU B O 1
ATOM 6606 N N . PHE B 1 350 ? 19.516 18.578 5.77 1 95.38 350 PHE B N 1
ATOM 6607 C CA . PHE B 1 350 ? 20.016 17.422 5.035 1 95.38 350 PHE B CA 1
ATOM 6608 C C . PHE B 1 350 ? 19.062 17.016 3.93 1 95.38 350 PHE B C 1
ATOM 6610 O O . PHE B 1 350 ? 18.016 16.422 4.195 1 95.38 350 PHE B O 1
ATOM 6617 N N . VAL B 1 351 ? 19.406 17.281 2.73 1 90.88 351 VAL B N 1
ATOM 6618 C CA . VAL B 1 351 ? 18.578 17.062 1.554 1 90.88 351 VAL B CA 1
ATOM 6619 C C . VAL B 1 351 ? 19.406 16.406 0.453 1 90.88 351 VAL B C 1
ATOM 6621 O O . VAL B 1 351 ? 20.641 16.453 0.481 1 90.88 351 VAL B O 1
ATOM 6624 N N . PRO B 1 352 ? 18.719 15.789 -0.484 1 83.19 352 PRO B N 1
ATOM 6625 C CA . PRO B 1 352 ? 19.422 15.016 -1.508 1 83.19 352 PRO B CA 1
ATOM 6626 C C . PRO B 1 352 ? 20.375 15.875 -2.338 1 83.19 352 PRO B C 1
ATOM 6628 O O . PRO B 1 352 ? 21.359 15.359 -2.873 1 83.19 352 PRO B O 1
ATOM 6631 N N . TRP B 1 353 ? 20.156 17.125 -2.498 1 81.5 353 TRP B N 1
ATOM 6632 C CA . TRP B 1 353 ? 21.016 17.938 -3.363 1 81.5 353 TRP B CA 1
ATOM 6633 C C . TRP B 1 353 ? 22.172 18.531 -2.578 1 81.5 353 TRP B C 1
ATOM 6635 O O . TRP B 1 353 ? 23.078 19.125 -3.16 1 81.5 353 TRP B O 1
ATOM 6645 N N . ASN B 1 354 ? 22.172 18.422 -1.317 1 83.12 354 ASN B N 1
ATOM 6646 C CA . ASN B 1 354 ? 23.312 18.891 -0.544 1 83.12 354 ASN B CA 1
ATOM 6647 C C . ASN B 1 354 ? 23.875 17.797 0.348 1 83.12 354 ASN B C 1
ATOM 6649 O O . ASN B 1 354 ? 24.625 18.078 1.283 1 83.12 354 ASN B O 1
ATOM 6653 N N . GLY B 1 355 ? 23.5 16.625 0.08 1 87.44 355 GLY B N 1
ATOM 6654 C CA . GLY B 1 355 ? 23.938 15.5 0.891 1 87.44 355 GLY B CA 1
ATOM 6655 C C . GLY B 1 355 ? 23.203 14.211 0.58 1 87.44 355 GLY B C 1
ATOM 6656 O O . GLY B 1 355 ? 22.844 13.961 -0.57 1 87.44 355 GLY B O 1
ATOM 6657 N N . SER B 1 356 ? 23.266 13.297 1.594 1 91.38 356 SER B N 1
ATOM 6658 C CA . SER B 1 356 ? 22.609 12.008 1.43 1 91.38 356 SER B CA 1
ATOM 6659 C C . SER B 1 356 ? 21.844 11.617 2.689 1 91.38 356 SER B C 1
ATOM 6661 O O . SER B 1 356 ? 22.25 11.945 3.803 1 91.38 356 SER B O 1
ATOM 6663 N N . VAL B 1 357 ? 20.75 11.031 2.502 1 96.06 357 VAL B N 1
ATOM 6664 C CA . VAL B 1 357 ? 19.922 10.5 3.584 1 96.06 357 VAL B CA 1
ATOM 6665 C C . VAL B 1 357 ? 19.719 9 3.393 1 96.06 357 VAL B C 1
ATOM 6667 O O . VAL B 1 357 ? 19.375 8.547 2.301 1 96.06 357 VAL B O 1
ATOM 6670 N N . THR B 1 358 ? 19.984 8.242 4.418 1 97.44 358 THR B N 1
ATOM 6671 C CA . THR B 1 358 ? 19.75 6.805 4.438 1 97.44 358 THR B CA 1
ATOM 6672 C C . THR B 1 358 ? 18.734 6.438 5.516 1 97.44 358 THR B C 1
ATOM 6674 O O . THR B 1 358 ? 18.734 7.016 6.605 1 97.44 358 THR B O 1
ATOM 6677 N N . TRP B 1 359 ? 17.875 5.473 5.199 1 98.12 359 TRP B N 1
ATOM 6678 C CA . TRP B 1 359 ? 16.875 5.145 6.211 1 98.12 359 TRP B CA 1
ATOM 6679 C C . TRP B 1 359 ? 16.625 3.645 6.258 1 98.12 359 TRP B C 1
ATOM 6681 O O . TRP B 1 359 ? 16.906 2.928 5.297 1 98.12 359 TRP B O 1
ATOM 6691 N N . GLU B 1 360 ? 16.219 3.236 7.32 1 98.19 360 GLU B N 1
ATOM 6692 C CA . GLU B 1 360 ? 15.625 1.941 7.625 1 98.19 360 GLU B CA 1
ATOM 6693 C C . GLU B 1 360 ? 14.328 2.105 8.422 1 98.19 360 GLU B C 1
ATOM 6695 O O . GLU B 1 360 ? 14.367 2.412 9.617 1 98.19 360 GLU B O 1
ATOM 6700 N N . ILE B 1 361 ? 13.188 1.817 7.781 1 98.56 361 ILE B N 1
ATOM 6701 C CA . ILE B 1 361 ? 11.875 2.02 8.391 1 98.56 361 ILE B CA 1
ATOM 6702 C C . ILE B 1 361 ? 11.133 0.689 8.469 1 98.56 361 ILE B C 1
ATOM 6704 O O . ILE B 1 361 ? 10.852 0.063 7.441 1 98.56 361 ILE B O 1
ATOM 6708 N N . SER B 1 362 ? 10.805 0.311 9.633 1 97.88 362 SER B N 1
ATOM 6709 C CA . SER B 1 362 ? 9.992 -0.886 9.82 1 97.88 362 SER B CA 1
ATOM 6710 C C . SER B 1 362 ? 8.555 -0.653 9.375 1 97.88 362 SER B C 1
ATOM 6712 O O . SER B 1 362 ? 8.109 0.492 9.258 1 97.88 362 SER B O 1
ATOM 6714 N N . PRO B 1 363 ? 7.887 -1.778 9.117 1 96.25 363 PRO B N 1
ATOM 6715 C CA . PRO B 1 363 ? 6.465 -1.593 8.805 1 96.25 363 PRO B CA 1
ATOM 6716 C C . PRO B 1 363 ? 5.734 -0.767 9.859 1 96.25 363 PRO B C 1
ATOM 6718 O O . PRO B 1 363 ? 4.832 0.007 9.531 1 96.25 363 PRO B O 1
ATOM 6721 N N . TRP B 1 364 ? 6.113 -0.938 11.117 1 97.38 364 TRP B N 1
ATOM 6722 C CA . TRP B 1 364 ? 5.664 -0.094 12.227 1 97.38 364 TRP B CA 1
ATOM 6723 C C . TRP B 1 364 ? 6.621 -0.195 13.406 1 97.38 364 TRP B C 1
ATOM 6725 O O . TRP B 1 364 ? 7.273 -1.224 13.602 1 97.38 364 TRP B O 1
ATOM 6735 N N . GLY B 1 365 ? 6.828 0.902 14.055 1 98.38 365 GLY B N 1
ATOM 6736 C CA . GLY B 1 365 ? 7.41 0.867 15.383 1 98.38 365 GLY B CA 1
ATOM 6737 C C . GLY B 1 365 ? 8.859 1.3 15.414 1 98.38 365 GLY B C 1
ATOM 6738 O O . GLY B 1 365 ? 9.422 1.543 16.484 1 98.38 365 GLY B O 1
ATOM 6739 N N . HIS B 1 366 ? 9.461 1.413 14.203 1 98.81 366 HIS B N 1
ATOM 6740 C CA . HIS B 1 366 ? 10.883 1.76 14.234 1 98.81 366 HIS B CA 1
ATOM 6741 C C . HIS B 1 366 ? 11.266 2.607 13.031 1 98.81 366 HIS B C 1
ATOM 6743 O O . HIS B 1 366 ? 11.016 2.217 11.883 1 98.81 366 HIS B O 1
ATOM 6749 N N . TRP B 1 367 ? 11.852 3.725 13.281 1 98.88 367 TRP B N 1
ATOM 6750 C CA . TRP B 1 367 ? 12.398 4.652 12.305 1 98.88 367 TRP B CA 1
ATOM 6751 C C . TRP B 1 367 ? 13.883 4.914 12.57 1 98.88 367 TRP B C 1
ATOM 6753 O O . TRP B 1 367 ? 14.242 5.426 13.633 1 98.88 367 TRP B O 1
ATOM 6763 N N . TYR B 1 368 ? 14.719 4.613 11.672 1 98.88 368 TYR B N 1
ATOM 6764 C CA . TYR B 1 368 ? 16.156 4.875 11.789 1 98.88 368 TYR B CA 1
ATOM 6765 C C . TYR B 1 368 ? 16.688 5.559 10.539 1 98.88 368 TYR B C 1
ATOM 6767 O O . TYR B 1 368 ? 16.578 5.02 9.438 1 98.88 368 TYR B O 1
ATOM 6775 N N . LEU B 1 369 ? 17.219 6.73 10.695 1 98.75 369 LEU B N 1
ATOM 6776 C CA . LEU B 1 369 ? 17.75 7.496 9.57 1 98.75 369 LEU B CA 1
ATOM 6777 C C . LEU B 1 369 ? 19.109 8.086 9.914 1 98.75 369 LEU B C 1
ATOM 6779 O O . LEU B 1 369 ? 19.359 8.492 11.055 1 98.75 369 LEU B O 1
ATOM 6783 N N . THR B 1 370 ? 19.938 8.164 8.938 1 98.31 370 THR B N 1
ATOM 6784 C CA . THR B 1 370 ? 21.203 8.898 8.992 1 98.31 370 THR B CA 1
ATOM 6785 C C . THR B 1 370 ? 21.344 9.805 7.77 1 98.31 370 THR B C 1
ATOM 6787 O O . THR B 1 370 ? 20.844 9.492 6.691 1 98.31 370 THR B O 1
ATOM 6790 N N . ALA B 1 371 ? 21.984 10.891 8.016 1 97.94 371 ALA B N 1
ATOM 6791 C CA . ALA B 1 371 ? 22.234 11.812 6.906 1 97.94 371 ALA B CA 1
ATOM 6792 C C . ALA B 1 371 ? 23.516 12.594 7.121 1 97.94 371 ALA B C 1
ATOM 6794 O O . ALA B 1 371 ? 24 12.719 8.25 1 97.94 371 ALA B O 1
ATOM 6795 N N . GLU B 1 372 ? 24.047 13.023 6.039 1 95.94 372 GLU B N 1
ATOM 6796 C CA . GLU B 1 372 ? 25.25 13.852 6.09 1 95.94 372 GLU B CA 1
ATOM 6797 C C . GLU B 1 372 ? 25.281 14.852 4.941 1 95.94 372 GLU B C 1
ATOM 6799 O O . GLU B 1 372 ? 24.688 14.617 3.887 1 95.94 372 GLU B O 1
ATOM 6804 N N . ASN B 1 373 ? 25.797 15.945 5.18 1 93.62 373 ASN B N 1
ATOM 6805 C CA . ASN B 1 373 ? 26.156 16.922 4.164 1 93.62 373 ASN B CA 1
ATOM 6806 C C . ASN B 1 373 ? 27.625 17.328 4.27 1 93.62 373 ASN B C 1
ATOM 6808 O O . ASN B 1 373 ? 28.438 16.594 4.824 1 93.62 373 ASN B O 1
ATOM 6812 N N . GLU B 1 374 ? 28 18.422 3.658 1 92.38 374 GLU B N 1
ATOM 6813 C CA . GLU B 1 374 ? 29.406 18.781 3.6 1 92.38 374 GLU B CA 1
ATOM 6814 C C . GLU B 1 374 ? 29.969 19.062 4.992 1 92.38 374 GLU B C 1
ATOM 6816 O O . GLU B 1 374 ? 31.156 18.844 5.25 1 92.38 374 GLU B O 1
ATOM 6821 N N . THR B 1 375 ? 29.094 19.484 5.91 1 95.62 375 THR B N 1
ATOM 6822 C CA . THR B 1 375 ? 29.641 20.031 7.141 1 95.62 375 THR B CA 1
ATOM 6823 C C . THR B 1 375 ? 29.078 19.312 8.359 1 95.62 375 THR B C 1
ATOM 6825 O O . THR B 1 375 ? 29.625 19.406 9.461 1 95.62 375 THR B O 1
ATOM 6828 N N . HIS B 1 376 ? 27.984 18.672 8.172 1 97.94 376 HIS B N 1
ATOM 6829 C CA . HIS B 1 376 ? 27.328 18.109 9.352 1 97.94 376 HIS B CA 1
ATOM 6830 C C . HIS B 1 376 ? 26.828 16.703 9.102 1 97.94 376 HIS B C 1
ATOM 6832 O O . HIS B 1 376 ? 26.703 16.281 7.945 1 97.94 376 HIS B O 1
ATOM 6838 N N . MET B 1 377 ? 26.609 15.992 10.203 1 98.12 377 MET B N 1
ATOM 6839 C CA . MET B 1 377 ? 26 14.672 10.227 1 98.12 377 MET B CA 1
ATOM 6840 C C . MET B 1 377 ? 24.859 14.609 11.242 1 98.12 377 MET B C 1
ATOM 6842 O O . MET B 1 377 ? 24.922 15.273 12.273 1 98.12 377 MET B O 1
ATOM 6846 N N . VAL B 1 378 ? 23.891 13.766 10.914 1 98.56 378 VAL B N 1
ATOM 6847 C CA . VAL B 1 378 ? 22.766 13.625 11.836 1 98.56 378 VAL B CA 1
ATOM 6848 C C . VAL B 1 378 ? 22.312 12.164 11.875 1 98.56 378 VAL B C 1
ATOM 6850 O O . VAL B 1 378 ? 22.391 11.461 10.867 1 98.56 378 VAL B O 1
ATOM 6853 N N . GLU B 1 379 ? 21.953 11.695 12.992 1 98.69 379 GLU B N 1
ATOM 6854 C CA . GLU B 1 379 ? 21.359 10.375 13.227 1 98.69 379 GLU B CA 1
ATOM 6855 C C . GLU B 1 379 ? 20.094 10.484 14.062 1 98.69 379 GLU B C 1
ATOM 6857 O O . GLU B 1 379 ? 20.078 11.148 15.094 1 98.69 379 GLU B O 1
ATOM 6862 N N . VAL B 1 380 ? 19.016 9.867 13.617 1 98.88 380 VAL B N 1
ATOM 6863 C CA . VAL B 1 380 ? 17.734 9.883 14.305 1 98.88 380 VAL B CA 1
ATOM 6864 C C . VAL B 1 380 ? 17.219 8.453 14.453 1 98.88 380 VAL B C 1
ATOM 6866 O O . VAL B 1 380 ? 17.172 7.699 13.484 1 98.88 380 VAL B O 1
ATOM 6869 N N . GLU B 1 381 ? 16.844 8.125 15.594 1 98.94 381 GLU B N 1
ATOM 6870 C CA . GLU B 1 381 ? 16.172 6.848 15.852 1 98.94 381 GLU B CA 1
ATOM 6871 C C . GLU B 1 381 ? 14.898 7.043 16.672 1 98.94 381 GLU B C 1
ATOM 6873 O O . GLU B 1 381 ? 14.93 7.641 17.75 1 98.94 381 GLU B O 1
ATOM 6878 N N . ALA B 1 382 ? 13.836 6.566 16.172 1 98.94 382 ALA B N 1
ATOM 6879 C CA . ALA B 1 382 ? 12.555 6.602 16.891 1 98.94 382 ALA B CA 1
ATOM 6880 C C . ALA B 1 382 ? 11.969 5.199 17.031 1 98.94 382 ALA B C 1
ATOM 6882 O O . ALA B 1 382 ? 12.055 4.391 16.094 1 98.94 382 ALA B O 1
ATOM 6883 N N . ARG B 1 383 ? 11.398 4.957 18.172 1 98.81 383 ARG B N 1
ATOM 6884 C CA . ARG B 1 383 ? 10.75 3.684 18.453 1 98.81 383 ARG B CA 1
ATOM 6885 C C . ARG B 1 383 ? 9.43 3.898 19.188 1 98.81 383 ARG B C 1
ATOM 6887 O O . ARG B 1 383 ? 9.312 4.801 20.016 1 98.81 383 ARG B O 1
ATOM 6894 N N . THR B 1 384 ? 8.453 3.045 18.891 1 98.69 384 THR B N 1
ATOM 6895 C CA . THR B 1 384 ? 7.215 3.08 19.656 1 98.69 384 THR B CA 1
ATOM 6896 C C . THR B 1 384 ? 6.609 1.685 19.781 1 98.69 384 THR B C 1
ATOM 6898 O O . THR B 1 384 ? 6.691 0.885 18.844 1 98.69 384 THR B O 1
ATOM 6901 N N . SER B 1 385 ? 6.039 1.417 20.859 1 97.5 385 SER B N 1
ATOM 6902 C CA . SER B 1 385 ? 5.254 0.203 21.062 1 97.5 385 SER B CA 1
ATOM 6903 C C . SER B 1 385 ? 3.758 0.49 20.984 1 97.5 385 SER B C 1
ATOM 6905 O O . SER B 1 385 ? 2.939 -0.426 21.062 1 97.5 385 SER B O 1
ATOM 6907 N N . ASP B 1 386 ? 3.51 1.752 20.875 1 97.25 386 ASP B N 1
ATOM 6908 C CA . ASP B 1 386 ? 2.113 2.123 20.656 1 97.25 386 ASP B CA 1
ATOM 6909 C C . ASP B 1 386 ? 1.589 1.553 19.344 1 97.25 386 ASP B C 1
ATOM 6911 O O . ASP B 1 386 ? 2.287 1.578 18.328 1 97.25 386 ASP B O 1
ATOM 6915 N N . PRO B 1 387 ? 0.375 1.014 19.359 1 96.19 387 PRO B N 1
ATOM 6916 C CA . PRO B 1 387 ? -0.153 0.434 18.125 1 96.19 387 PRO B CA 1
ATOM 6917 C C . PRO B 1 387 ? -0.338 1.471 17.016 1 96.19 387 PRO B C 1
ATOM 6919 O O . PRO B 1 387 ? -0.411 1.115 15.836 1 96.19 387 PRO B O 1
ATOM 6922 N N . GLY B 1 388 ? -0.418 2.693 17.406 1 97.5 388 GLY B N 1
ATOM 6923 C CA . GLY B 1 388 ? -0.687 3.75 16.438 1 97.5 388 GLY B CA 1
ATOM 6924 C C . GLY B 1 388 ? -2.146 3.832 16.031 1 97.5 388 GLY B C 1
ATOM 6925 O O . GLY B 1 388 ? -2.93 2.926 16.328 1 97.5 388 GLY B O 1
ATOM 6926 N N . THR B 1 389 ? -2.506 4.891 15.406 1 98.38 389 THR B N 1
ATOM 6927 C CA . THR B 1 389 ? -3.875 5.148 14.969 1 98.38 389 THR B CA 1
ATOM 6928 C C . THR B 1 389 ? -3.926 5.395 13.461 1 98.38 389 THR B C 1
ATOM 6930 O O . THR B 1 389 ? -3.24 6.281 12.953 1 98.38 389 THR B O 1
ATOM 6933 N N . PRO B 1 390 ? -4.738 4.621 12.742 1 97.88 390 PRO B N 1
ATOM 6934 C CA . PRO B 1 390 ? -4.926 4.938 11.32 1 97.88 390 PRO B CA 1
ATOM 6935 C C . PRO B 1 390 ? -5.594 6.293 11.109 1 97.88 390 PRO B C 1
ATOM 6937 O O . PRO B 1 390 ? -6.59 6.609 11.766 1 97.88 390 PRO B O 1
ATOM 6940 N N . LEU B 1 391 ? -5.012 7.047 10.25 1 98.19 391 LEU B N 1
ATOM 6941 C CA . LEU B 1 391 ? -5.547 8.359 9.898 1 98.19 391 LEU B CA 1
ATOM 6942 C C . LEU B 1 391 ? -5.906 8.422 8.422 1 98.19 391 LEU B C 1
ATOM 6944 O O . LEU B 1 391 ? -5.484 7.562 7.641 1 98.19 391 LEU B O 1
ATOM 6948 N N . ARG B 1 392 ? -6.68 9.414 8.109 1 97.5 392 ARG B N 1
ATOM 6949 C CA . ARG B 1 392 ? -7.188 9.547 6.746 1 97.5 392 ARG B CA 1
ATOM 6950 C C . ARG B 1 392 ? -6.391 10.586 5.961 1 97.5 392 ARG B C 1
ATOM 6952 O O . ARG B 1 392 ? -5.902 11.562 6.535 1 97.5 392 ARG B O 1
ATOM 6959 N N . ALA B 1 393 ? -6.277 10.375 4.715 1 96.06 393 ALA B N 1
ATOM 6960 C CA . ALA B 1 393 ? -5.742 11.336 3.754 1 96.06 393 ALA B CA 1
ATOM 6961 C C . ALA B 1 393 ? -6.477 11.242 2.42 1 96.06 393 ALA B C 1
ATOM 6963 O O . ALA B 1 393 ? -7.098 10.219 2.115 1 96.06 393 ALA B O 1
ATOM 6964 N N . PRO B 1 394 ? -6.48 12.336 1.681 1 93.94 394 PRO B N 1
ATOM 6965 C CA . PRO B 1 394 ? -7.113 12.289 0.361 1 93.94 394 PRO B CA 1
ATOM 6966 C C . PRO B 1 394 ? -6.434 11.297 -0.583 1 93.94 394 PRO B C 1
ATOM 6968 O O . PRO B 1 394 ? -5.203 11.25 -0.646 1 93.94 394 PRO B O 1
ATOM 6971 N N . THR B 1 395 ? -7.238 10.508 -1.262 1 91 395 THR B N 1
ATOM 6972 C CA . THR B 1 395 ? -6.766 9.578 -2.285 1 91 395 THR B CA 1
ATOM 6973 C C . THR B 1 395 ? -7.594 9.719 -3.561 1 91 395 THR B C 1
ATOM 6975 O O . THR B 1 395 ? -8.742 10.164 -3.518 1 91 395 THR B O 1
ATOM 6978 N N . LEU B 1 396 ? -7.004 9.258 -4.621 1 85.56 396 LEU B N 1
ATOM 6979 C CA . LEU B 1 396 ? -7.695 9.305 -5.906 1 85.56 396 LEU B CA 1
ATOM 6980 C C . LEU B 1 396 ? -8.773 8.227 -5.98 1 85.56 396 LEU B C 1
ATOM 6982 O O . LEU B 1 396 ? -9.797 8.406 -6.641 1 85.56 396 LEU B O 1
ATOM 6986 N N . GLU B 1 397 ? -8.531 7.191 -5.215 1 84.44 397 GLU B N 1
ATOM 6987 C CA . GLU B 1 397 ? -9.344 6 -5.406 1 84.44 397 GLU B CA 1
ATOM 6988 C C . GLU B 1 397 ? -10.531 5.98 -4.449 1 84.44 397 GLU B C 1
ATOM 6990 O O . GLU B 1 397 ? -11.586 5.422 -4.766 1 84.44 397 GLU B O 1
ATOM 6995 N N . MET B 1 398 ? -10.336 6.543 -3.326 1 86.56 398 MET B N 1
ATOM 6996 C CA . MET B 1 398 ? -11.359 6.344 -2.303 1 86.56 398 MET B CA 1
ATOM 6997 C C . MET B 1 398 ? -11.664 7.652 -1.58 1 86.56 398 MET B C 1
ATOM 6999 O O . MET B 1 398 ? -12.312 7.648 -0.53 1 86.56 398 MET B O 1
ATOM 7003 N N . GLY B 1 399 ? -11.219 8.727 -2.104 1 90.38 399 GLY B N 1
ATOM 7004 C CA . GLY B 1 399 ? -11.414 9.977 -1.394 1 90.38 399 GLY B CA 1
ATOM 7005 C C . GLY B 1 399 ? -10.641 10.062 -0.093 1 90.38 399 GLY B C 1
ATOM 7006 O O . GLY B 1 399 ? -9.477 9.656 -0.034 1 90.38 399 GLY B O 1
ATOM 7007 N N . LEU B 1 400 ? -11.289 10.641 0.923 1 94.94 400 LEU B N 1
ATOM 7008 C CA . LEU B 1 400 ? -10.664 10.719 2.238 1 94.94 400 LEU B CA 1
ATOM 7009 C C . LEU B 1 400 ? -10.719 9.367 2.947 1 94.94 400 LEU B C 1
ATOM 7011 O O . LEU B 1 400 ? -11.734 9.031 3.564 1 94.94 400 LEU B O 1
ATOM 7015 N N . ALA B 1 401 ? -9.617 8.625 2.93 1 94.12 401 ALA B N 1
ATOM 7016 C CA . ALA B 1 401 ? -9.594 7.227 3.365 1 94.12 401 ALA B CA 1
ATOM 7017 C C . ALA B 1 401 ? -8.438 6.977 4.332 1 94.12 401 ALA B C 1
ATOM 7019 O O . ALA B 1 401 ? -7.496 7.77 4.406 1 94.12 401 ALA B O 1
ATOM 7020 N N . PRO B 1 402 ? -8.547 5.902 5.168 1 96.25 402 PRO B N 1
ATOM 7021 C CA . PRO B 1 402 ? -7.449 5.57 6.074 1 96.25 402 PRO B CA 1
ATOM 7022 C C . PRO B 1 402 ? -6.227 5.023 5.344 1 96.25 402 PRO B C 1
ATOM 7024 O O . PRO B 1 402 ? -6.188 3.842 4.992 1 96.25 402 PRO B O 1
ATOM 7027 N N . VAL B 1 403 ? -5.164 5.848 5.25 1 96.5 403 VAL B N 1
ATOM 7028 C CA . VAL B 1 403 ? -4.059 5.426 4.395 1 96.5 403 VAL B CA 1
ATOM 7029 C C . VAL B 1 403 ? -2.732 5.633 5.125 1 96.5 403 VAL B C 1
ATOM 7031 O O . VAL B 1 403 ? -1.661 5.496 4.527 1 96.5 403 VAL B O 1
ATOM 7034 N N . CYS B 1 404 ? -2.752 5.988 6.371 1 97.69 404 CYS B N 1
ATOM 7035 C CA . CYS B 1 404 ? -1.531 6.094 7.164 1 97.69 404 CYS B CA 1
ATOM 7036 C C . CYS B 1 404 ? -1.795 5.738 8.625 1 97.69 404 CYS B C 1
ATOM 7038 O O . CYS B 1 404 ? -2.949 5.582 9.031 1 97.69 404 CYS B O 1
ATOM 7040 N N . ARG B 1 405 ? -0.741 5.547 9.359 1 98.25 405 ARG B N 1
ATOM 7041 C CA . ARG B 1 405 ? -0.749 5.242 10.781 1 98.25 405 ARG B CA 1
ATOM 7042 C C . ARG B 1 405 ? 0.198 6.164 11.547 1 98.25 405 ARG B C 1
ATOM 7044 O O . ARG B 1 405 ? 1.336 6.379 11.125 1 98.25 405 ARG B O 1
ATOM 7051 N N . ASP B 1 406 ? -0.323 6.688 12.641 1 98.62 406 ASP B N 1
ATOM 7052 C CA . ASP B 1 406 ? 0.436 7.707 13.359 1 98.62 406 ASP B CA 1
ATOM 7053 C C . ASP B 1 406 ? 0.432 7.434 14.859 1 98.62 406 ASP B C 1
ATOM 7055 O O . ASP B 1 406 ? -0.489 6.801 15.383 1 98.62 406 ASP B O 1
ATOM 7059 N N . SER B 1 407 ? 1.453 7.91 15.539 1 98.62 407 SER B N 1
ATOM 7060 C CA . SER B 1 407 ? 1.51 7.984 17 1 98.62 407 SER B CA 1
ATOM 7061 C C . SER B 1 407 ? 2.318 9.195 17.453 1 98.62 407 SER B C 1
ATOM 7063 O O . SER B 1 407 ? 3.221 9.648 16.75 1 98.62 407 SER B O 1
ATOM 7065 N N . CYS B 1 408 ? 1.965 9.734 18.547 1 98.5 408 CYS B N 1
ATOM 7066 C CA . CYS B 1 408 ? 2.752 10.812 19.141 1 98.5 408 CYS B CA 1
ATOM 7067 C C . CYS B 1 408 ? 3.494 10.312 20.391 1 98.5 408 CYS B C 1
ATOM 7069 O O . CYS B 1 408 ? 3.918 11.117 21.219 1 98.5 408 CYS B O 1
ATOM 7071 N N . PHE B 1 409 ? 3.641 8.969 20.531 1 98.31 409 PHE B N 1
ATOM 7072 C CA . PHE B 1 409 ? 4.254 8.375 21.719 1 98.31 409 PHE B CA 1
ATOM 7073 C C . PHE B 1 409 ? 5.559 7.672 21.359 1 98.31 409 PHE B C 1
ATOM 7075 O O . PHE B 1 409 ? 5.887 6.633 21.938 1 98.31 409 PHE B O 1
ATOM 7082 N N . ALA B 1 410 ? 6.238 8.18 20.469 1 98.69 410 ALA B N 1
ATOM 7083 C CA . ALA B 1 410 ? 7.5 7.535 20.109 1 98.69 410 ALA B CA 1
ATOM 7084 C C . ALA B 1 410 ? 8.648 8.102 20.938 1 98.69 410 ALA B C 1
ATOM 7086 O O . ALA B 1 410 ? 8.719 9.305 21.188 1 98.69 410 ALA B O 1
ATOM 7087 N N . ASP B 1 411 ? 9.5 7.242 21.391 1 98.69 411 ASP B N 1
ATOM 7088 C CA . ASP B 1 411 ? 10.805 7.641 21.906 1 98.69 411 ASP B CA 1
ATOM 7089 C C . ASP B 1 411 ? 11.773 7.953 20.781 1 98.69 411 ASP B C 1
ATOM 7091 O O . ASP B 1 411 ? 11.898 7.176 19.828 1 98.69 411 ASP B O 1
ATOM 7095 N N . LEU B 1 412 ? 12.422 9.078 20.875 1 98.69 412 LEU B N 1
ATOM 7096 C CA . LEU B 1 412 ? 13.289 9.516 19.797 1 98.69 412 LEU B CA 1
ATOM 7097 C C . LEU B 1 412 ? 14.625 10.016 20.328 1 98.69 412 LEU B C 1
ATOM 7099 O O . LEU B 1 412 ? 14.672 10.734 21.328 1 98.69 412 LEU B O 1
ATOM 7103 N N . ARG B 1 413 ? 15.672 9.633 19.703 1 98.75 413 ARG B N 1
ATOM 7104 C CA . ARG B 1 413 ? 17 10.172 19.938 1 98.75 413 ARG B CA 1
ATOM 7105 C C . ARG B 1 413 ? 17.531 10.914 18.719 1 98.75 413 ARG B C 1
ATOM 7107 O O . ARG B 1 413 ? 17.469 10.391 17.594 1 98.75 413 ARG B O 1
ATOM 7114 N N . LEU B 1 414 ? 17.984 12.086 18.969 1 98.5 414 LEU B N 1
ATOM 7115 C CA . LEU B 1 414 ? 18.547 12.938 17.938 1 98.5 414 LEU B CA 1
ATOM 7116 C C . LEU B 1 414 ? 20.016 13.234 18.219 1 98.5 414 LEU B C 1
ATOM 7118 O O . LEU B 1 414 ? 20.344 13.781 19.281 1 98.5 414 LEU B O 1
ATOM 7122 N N . GLN B 1 415 ? 20.859 12.867 17.281 1 98.38 415 GLN B N 1
ATOM 7123 C CA . GLN B 1 415 ? 22.281 13.18 17.359 1 98.38 415 GLN B CA 1
ATOM 7124 C C . GLN B 1 415 ? 22.734 14.016 16.172 1 98.38 415 GLN B C 1
ATOM 7126 O O . GLN B 1 415 ? 22.578 13.594 15.023 1 98.38 415 GLN B O 1
ATOM 7131 N N . LEU B 1 416 ? 23.234 15.188 16.453 1 98 416 LEU B N 1
ATOM 7132 C CA . LEU B 1 416 ? 23.766 16.109 15.469 1 98 416 LEU B CA 1
ATOM 7133 C C . LEU B 1 416 ? 25.234 16.406 15.742 1 98 416 LEU B C 1
ATOM 7135 O O . LEU B 1 416 ? 25.609 16.688 16.891 1 98 416 LEU B O 1
ATOM 7139 N N . SER B 1 417 ? 26.031 16.297 14.75 1 98.25 417 SER B N 1
ATOM 7140 C CA . SER B 1 417 ? 27.453 16.562 14.922 1 98.25 417 SER B CA 1
ATOM 7141 C C . SER B 1 417 ? 28.047 17.25 13.695 1 98.25 417 SER B C 1
ATOM 7143 O O . SER B 1 417 ? 27.422 17.266 12.625 1 98.25 417 SER B O 1
ATOM 7145 N N . GLU B 1 418 ? 29.156 17.812 13.945 1 97.56 418 GLU B N 1
ATOM 7146 C CA . GLU B 1 418 ? 29.938 18.281 12.812 1 97.56 418 GLU B CA 1
ATOM 7147 C C . GLU B 1 418 ? 30.547 17.125 12.039 1 97.56 418 GLU B C 1
ATOM 7149 O O . GLU B 1 418 ? 30.656 16 12.562 1 97.56 418 GLU B O 1
ATOM 7154 N N . ARG B 1 419 ? 30.797 17.469 10.828 1 96 419 ARG B N 1
ATOM 7155 C CA . ARG B 1 419 ? 31.5 16.516 9.984 1 96 419 ARG B CA 1
ATOM 7156 C C . ARG B 1 419 ? 32.938 16.953 9.766 1 96 419 ARG B C 1
ATOM 7158 O O . ARG B 1 419 ? 33.219 18.062 9.32 1 96 419 ARG B O 1
ATOM 7165 N N . ARG B 1 420 ? 33.875 16.047 9.977 1 93 420 ARG B N 1
ATOM 7166 C CA 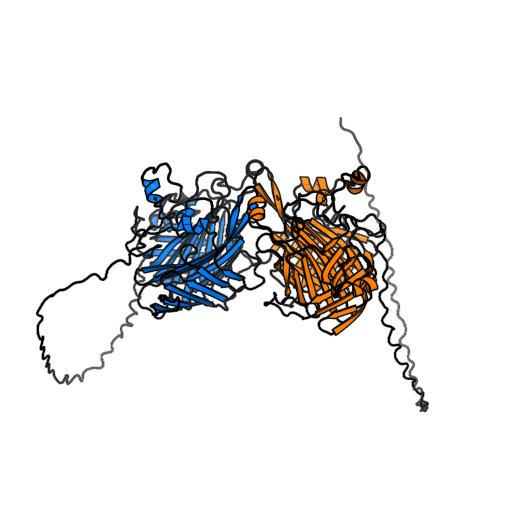. ARG B 1 420 ? 35.281 16.359 9.773 1 93 420 ARG B CA 1
ATOM 7167 C C . ARG B 1 420 ? 35.656 16.312 8.297 1 93 420 ARG B C 1
ATOM 7169 O O . ARG B 1 420 ? 34.938 15.719 7.492 1 93 420 ARG B O 1
ATOM 7176 N N . TYR B 1 421 ? 36.781 16.859 8.023 1 89.31 421 TYR B N 1
ATOM 7177 C CA . TYR B 1 421 ? 37.25 16.938 6.645 1 89.31 421 TYR B CA 1
ATOM 7178 C C . TYR B 1 421 ? 37.469 15.547 6.055 1 89.31 421 TYR B C 1
ATOM 7180 O O . TYR B 1 421 ? 37.344 15.359 4.844 1 89.31 421 TYR B O 1
ATOM 7188 N N . ASP B 1 422 ? 37.688 14.602 6.879 1 90.06 422 ASP B N 1
ATOM 7189 C CA . ASP B 1 422 ? 37.938 13.242 6.398 1 90.06 422 ASP B CA 1
ATOM 7190 C C . ASP B 1 422 ? 36.625 12.453 6.289 1 90.06 422 ASP B C 1
ATOM 7192 O O . ASP B 1 422 ? 36.656 11.258 5.988 1 90.06 422 ASP B O 1
ATOM 7196 N N . GLY B 1 423 ? 35.594 13.102 6.617 1 88.12 423 GLY B N 1
ATOM 7197 C CA . GLY B 1 423 ? 34.281 12.469 6.461 1 88.12 423 GLY B CA 1
ATOM 7198 C C . GLY B 1 423 ? 33.812 11.773 7.719 1 88.12 423 GLY B C 1
ATOM 7199 O O . GLY B 1 423 ? 32.688 11.234 7.746 1 88.12 423 GLY B O 1
ATOM 7200 N N . THR B 1 424 ? 34.562 11.891 8.719 1 91.06 424 THR B N 1
ATOM 7201 C CA . THR B 1 424 ? 34.219 11.219 9.961 1 91.06 424 THR B CA 1
ATOM 7202 C C . THR B 1 424 ? 33.438 12.164 10.891 1 91.06 424 THR B C 1
ATOM 7204 O O . THR B 1 424 ? 33.375 13.367 10.625 1 91.06 424 THR B O 1
ATOM 7207 N N . LYS B 1 425 ? 32.938 11.609 11.914 1 93.56 425 LYS B N 1
ATOM 7208 C CA . LYS B 1 425 ? 32.188 12.367 12.891 1 93.56 425 LYS B CA 1
ATOM 7209 C C . LYS B 1 425 ? 33.094 13.305 13.695 1 93.56 425 LYS B C 1
ATOM 7211 O O . LYS B 1 425 ? 34.156 12.898 14.156 1 93.56 425 LYS B O 1
ATOM 7216 N N . GLY B 1 426 ? 32.625 14.508 13.789 1 94.62 426 GLY B N 1
ATOM 7217 C CA . GLY B 1 426 ? 33.344 15.5 14.562 1 94.62 426 GLY B CA 1
ATOM 7218 C C . GLY B 1 426 ? 32.688 15.82 15.898 1 94.62 426 GLY B C 1
ATOM 7219 O O . GLY B 1 426 ? 32.188 14.922 16.578 1 94.62 426 GLY B O 1
ATOM 7220 N N . GLN B 1 427 ? 32.75 17.125 16.266 1 95.19 427 GLN B N 1
ATOM 7221 C CA . GLN B 1 427 ? 32.219 17.594 17.547 1 95.19 427 GLN B CA 1
ATOM 7222 C C . GLN B 1 427 ? 30.688 17.438 17.594 1 95.19 427 GLN B C 1
ATOM 7224 O O . GLN B 1 427 ? 29.984 17.766 16.641 1 95.19 427 GLN B O 1
ATOM 7229 N N . GLY B 1 428 ? 30.25 16.969 18.719 1 95.75 428 GLY B N 1
ATOM 7230 C CA . GLY B 1 428 ? 28.812 16.859 18.922 1 95.75 428 GLY B CA 1
ATOM 7231 C C . GLY B 1 428 ? 28.141 18.188 19.156 1 95.75 428 GLY B C 1
ATOM 7232 O O . GLY B 1 428 ? 28.656 19.047 19.875 1 95.75 428 GLY B O 1
ATOM 7233 N N . ILE B 1 429 ? 27.047 18.344 18.547 1 95.88 429 ILE B N 1
ATOM 7234 C CA . ILE B 1 429 ? 26.25 19.562 18.719 1 95.88 429 ILE B CA 1
ATOM 7235 C C . ILE B 1 429 ? 25.047 19.25 19.594 1 95.88 429 ILE B C 1
ATOM 7237 O O . ILE B 1 429 ? 24.766 19.984 20.547 1 95.88 429 ILE B O 1
ATOM 7241 N N . LEU B 1 430 ? 24.328 18.219 19.25 1 96.19 430 LEU B N 1
ATOM 7242 C CA . LEU B 1 430 ? 23.172 17.766 20.016 1 96.19 430 LEU B CA 1
ATOM 7243 C C . LEU B 1 430 ? 23.219 16.266 20.25 1 96.19 430 LEU B C 1
ATOM 7245 O O . LEU B 1 430 ? 23.703 15.516 19.391 1 96.19 430 LEU B O 1
ATOM 7249 N N . ASP B 1 431 ? 22.828 15.766 21.312 1 96.38 431 ASP B N 1
ATOM 7250 C CA . ASP B 1 431 ? 22.484 14.406 21.703 1 96.38 431 ASP B CA 1
ATOM 7251 C C . ASP B 1 431 ? 21.344 14.398 22.734 1 96.38 431 ASP B C 1
ATOM 7253 O O . ASP B 1 431 ? 21.594 14.375 23.938 1 96.38 431 ASP B O 1
ATOM 7257 N N . ILE B 1 432 ? 20.156 14.391 22.203 1 97.56 432 ILE B N 1
ATOM 7258 C CA . ILE B 1 432 ? 19 14.641 23.047 1 97.56 432 ILE B CA 1
ATOM 7259 C C . ILE B 1 432 ? 17.922 13.609 22.766 1 97.56 432 ILE B C 1
ATOM 7261 O O . ILE B 1 432 ? 17.969 12.906 21.75 1 97.56 432 ILE B O 1
ATOM 7265 N N . THR B 1 433 ? 16.984 13.508 23.656 1 97.62 433 THR B N 1
ATOM 7266 C CA . THR B 1 433 ? 15.93 12.5 23.562 1 97.62 433 THR B CA 1
ATOM 7267 C C . THR B 1 433 ? 14.555 13.117 23.812 1 97.62 433 THR B C 1
ATOM 7269 O O . THR B 1 433 ? 14.461 14.234 24.328 1 97.62 433 THR B O 1
ATOM 7272 N N . SER B 1 434 ? 13.586 12.438 23.344 1 97.88 434 SER B N 1
ATOM 7273 C CA . SER B 1 434 ? 12.195 12.789 23.594 1 97.88 434 SER B CA 1
ATOM 7274 C C . SER B 1 434 ? 11.328 11.539 23.75 1 97.88 434 SER B C 1
ATOM 7276 O O . SER B 1 434 ? 11.664 10.477 23.219 1 97.88 434 SER B O 1
ATOM 7278 N N . ARG B 1 435 ? 10.258 11.672 24.484 1 96.94 435 ARG B N 1
ATOM 7279 C CA . ARG B 1 435 ? 9.258 10.609 24.609 1 96.94 435 ARG B CA 1
ATOM 7280 C C . ARG B 1 435 ? 7.953 11.008 23.938 1 96.94 435 ARG B C 1
ATOM 7282 O O . ARG B 1 435 ? 6.918 10.367 24.141 1 96.94 435 ARG B O 1
ATOM 7289 N N . MET B 1 436 ? 7.992 12.109 23.094 1 97.62 436 MET B N 1
ATOM 7290 C CA . MET B 1 436 ? 6.754 12.648 22.531 1 97.62 436 MET B CA 1
ATOM 7291 C C . MET B 1 436 ? 6.887 12.883 21.031 1 97.62 436 MET B C 1
ATOM 7293 O O . MET B 1 436 ? 6.266 13.797 20.484 1 97.62 436 MET B O 1
ATOM 7297 N N . ALA B 1 437 ? 7.711 12.102 20.391 1 98.62 437 ALA B N 1
ATOM 7298 C CA . ALA B 1 437 ? 7.875 12.297 18.953 1 98.62 437 ALA B CA 1
ATOM 7299 C C . ALA B 1 437 ? 6.652 11.789 18.188 1 98.62 437 ALA B C 1
ATOM 7301 O O . ALA B 1 437 ? 6.082 10.75 18.531 1 98.62 437 ALA B O 1
ATOM 7302 N N . GLY B 1 438 ? 6.23 12.578 17.219 1 98.81 438 GLY B N 1
ATOM 7303 C CA . GLY B 1 438 ? 5.273 12.094 16.234 1 98.81 438 GLY B CA 1
ATOM 7304 C C . GLY B 1 438 ? 5.91 11.242 15.156 1 98.81 438 GLY B C 1
ATOM 7305 O O . GLY B 1 438 ? 6.961 11.602 14.617 1 98.81 438 GLY B O 1
ATOM 7306 N N . VAL B 1 439 ? 5.305 10.078 14.875 1 98.94 439 VAL B N 1
ATOM 7307 C CA . VAL B 1 439 ? 5.809 9.188 13.836 1 98.94 439 VAL B CA 1
ATOM 7308 C C . VAL B 1 439 ? 4.656 8.727 12.945 1 98.94 439 VAL B C 1
ATOM 7310 O O . VAL B 1 439 ? 3.502 8.688 13.383 1 98.94 439 VAL B O 1
ATOM 7313 N N . GLU B 1 440 ? 5.059 8.414 11.68 1 98.81 440 GLU B N 1
ATOM 7314 C CA . GLU B 1 440 ? 4.039 8.039 10.695 1 98.81 440 GLU B CA 1
ATOM 7315 C C . GLU B 1 440 ? 4.625 7.141 9.617 1 98.81 440 GLU B C 1
ATOM 7317 O O . GLU B 1 440 ? 5.75 7.355 9.156 1 98.81 440 GLU B O 1
ATOM 7322 N N . VAL B 1 441 ? 3.889 6.094 9.25 1 98.56 441 VAL B N 1
ATOM 7323 C CA . VAL B 1 441 ? 4.055 5.414 7.973 1 98.56 441 VAL B CA 1
ATOM 7324 C C . VAL B 1 441 ? 2.754 5.492 7.172 1 98.56 441 VAL B C 1
ATOM 7326 O O . VAL B 1 441 ? 1.663 5.465 7.746 1 98.56 441 VAL B O 1
ATOM 7329 N N . GLY B 1 442 ? 2.895 5.668 5.887 1 97.38 442 GLY B N 1
ATOM 7330 C CA . GLY B 1 442 ? 1.71 5.777 5.051 1 97.38 442 GLY B CA 1
ATOM 7331 C C . GLY B 1 442 ? 1.892 5.164 3.676 1 97.38 442 GLY B C 1
ATOM 7332 O O . GLY B 1 442 ? 3.018 4.875 3.262 1 97.38 442 GLY B O 1
ATOM 7333 N N . GLY B 1 443 ? 0.775 4.961 2.965 1 95.19 443 GLY B N 1
ATOM 7334 C CA . GLY B 1 443 ? 0.827 4.242 1.704 1 95.19 443 GLY B CA 1
ATOM 7335 C C . GLY B 1 443 ? 1.255 2.795 1.86 1 95.19 443 GLY B C 1
ATOM 7336 O O . GLY B 1 443 ? 0.732 2.076 2.715 1 95.19 443 GLY B O 1
ATOM 7337 N N . GLY B 1 444 ? 2.191 2.412 0.926 1 92.25 444 GLY B N 1
ATOM 7338 C CA . GLY B 1 444 ? 2.666 1.043 1.039 1 92.25 444 GLY B CA 1
ATOM 7339 C C . GLY B 1 444 ? 3.07 0.439 -0.293 1 92.25 444 GLY B C 1
ATOM 7340 O O . GLY B 1 444 ? 3.238 1.157 -1.28 1 92.25 444 GLY B O 1
ATOM 7341 N N . PRO B 1 445 ? 3.303 -0.863 -0.277 1 93.12 445 PRO B N 1
ATOM 7342 C CA . PRO B 1 445 ? 2.939 -1.765 0.819 1 93.12 445 PRO B CA 1
ATOM 7343 C C . PRO B 1 445 ? 3.994 -1.805 1.923 1 93.12 445 PRO B C 1
ATOM 7345 O O . PRO B 1 445 ? 5.164 -1.509 1.674 1 93.12 445 PRO B O 1
ATOM 7348 N N . TRP B 1 446 ? 3.516 -2.168 3.127 1 95.81 446 TRP B N 1
ATOM 7349 C CA . TRP B 1 446 ? 4.379 -2.293 4.297 1 95.81 446 TRP B CA 1
ATOM 7350 C C . TRP B 1 446 ? 4.426 -3.736 4.785 1 95.81 446 TRP B C 1
ATOM 7352 O O . TRP B 1 446 ? 3.893 -4.051 5.852 1 95.81 446 TRP B O 1
ATOM 7362 N N . PHE B 1 447 ? 5.164 -4.633 4.113 1 95.69 447 PHE B N 1
ATOM 7363 C CA . PHE B 1 447 ? 5.25 -6.035 4.496 1 95.69 447 PHE B CA 1
ATOM 7364 C C . PHE B 1 447 ? 6.652 -6.383 4.977 1 95.69 447 PHE B C 1
ATOM 7366 O O . PHE B 1 447 ? 6.879 -7.465 5.527 1 95.69 447 PHE B O 1
ATOM 7373 N N . SER B 1 448 ? 7.566 -5.504 4.766 1 93.75 448 SER B N 1
ATOM 7374 C CA . SER B 1 448 ? 8.938 -5.637 5.258 1 93.75 448 SER B CA 1
ATOM 7375 C C . SER B 1 448 ? 9.562 -4.27 5.516 1 93.75 448 SER B C 1
ATOM 7377 O O . SER B 1 448 ? 8.969 -3.238 5.191 1 93.75 448 SER B O 1
ATOM 7379 N N . THR B 1 449 ? 10.734 -4.328 6.117 1 96.56 449 THR B N 1
ATOM 7380 C CA . THR B 1 449 ? 11.461 -3.094 6.387 1 96.56 449 THR B CA 1
ATOM 7381 C C . THR B 1 449 ? 11.859 -2.406 5.086 1 96.56 449 THR B C 1
ATOM 7383 O O . THR B 1 449 ? 12.273 -3.068 4.133 1 96.56 449 THR B O 1
ATOM 7386 N N . TRP B 1 450 ? 11.695 -1.15 5.035 1 96 450 TRP B N 1
ATOM 7387 C CA . TRP B 1 450 ? 12.078 -0.35 3.877 1 96 450 TRP B CA 1
ATOM 7388 C C . TRP B 1 450 ? 13.445 0.286 4.078 1 96 450 TRP B C 1
ATOM 7390 O O . TRP B 1 450 ? 13.594 1.212 4.879 1 96 450 TRP B O 1
ATOM 7400 N N . LYS B 1 451 ? 14.383 -0.233 3.395 1 94.62 451 LYS B N 1
ATOM 7401 C CA . LYS B 1 451 ? 15.727 0.336 3.381 1 94.62 451 LYS B CA 1
ATOM 7402 C C . LYS B 1 451 ? 15.961 1.153 2.113 1 94.62 451 LYS B C 1
ATOM 7404 O O . LYS B 1 451 ? 15.633 0.711 1.012 1 94.62 451 LYS B O 1
ATOM 7409 N N . GLY B 1 452 ? 16.469 2.371 2.352 1 93.12 452 GLY B N 1
ATOM 7410 C CA . GLY B 1 452 ? 16.688 3.203 1.179 1 93.12 452 GLY B CA 1
ATOM 7411 C C . GLY B 1 452 ? 17.734 4.27 1.39 1 93.12 452 GLY B C 1
ATOM 7412 O O . GLY B 1 452 ? 18.25 4.434 2.498 1 93.12 452 GLY B O 1
ATOM 7413 N N . LYS B 1 453 ? 18.109 4.848 0.317 1 92.81 453 LYS B N 1
ATOM 7414 C CA . LYS B 1 453 ? 19.047 5.969 0.241 1 92.81 453 LYS B CA 1
ATOM 7415 C C . LYS B 1 453 ? 18.656 6.938 -0.87 1 92.81 453 LYS B C 1
ATOM 7417 O O . LYS B 1 453 ? 18.172 6.52 -1.924 1 92.81 453 LYS B O 1
ATOM 7422 N N . THR B 1 454 ? 18.781 8.164 -0.537 1 89.19 454 THR B N 1
ATOM 7423 C CA . THR B 1 454 ? 18.484 9.141 -1.585 1 89.19 454 THR B CA 1
ATOM 7424 C C . THR B 1 454 ? 19.516 9.055 -2.707 1 89.19 454 THR B C 1
ATOM 7426 O O . THR B 1 454 ? 20.703 8.844 -2.453 1 89.19 454 THR B O 1
ATOM 7429 N N . ASN B 1 455 ? 19.031 8.984 -3.939 1 77.31 455 ASN B N 1
ATOM 7430 C CA . ASN B 1 455 ? 19.891 8.977 -5.117 1 77.31 455 ASN B CA 1
ATOM 7431 C C . ASN B 1 455 ? 19.328 9.875 -6.219 1 77.31 455 ASN B C 1
ATOM 7433 O O . ASN B 1 455 ? 18.922 9.391 -7.273 1 77.31 455 ASN B O 1
ATOM 7437 N N . PRO B 1 456 ? 19.453 11.094 -5.988 1 70.62 456 PRO B N 1
ATOM 7438 C CA . PRO B 1 456 ? 18.891 11.945 -7.035 1 70.62 456 PRO B CA 1
ATOM 7439 C C . PRO B 1 456 ? 19.719 11.93 -8.32 1 70.62 456 PRO B C 1
ATOM 7441 O O . PRO B 1 456 ? 20.938 11.836 -8.266 1 70.62 456 PRO B O 1
ATOM 7444 N N . PRO B 1 457 ? 19 11.977 -9.414 1 67 457 PRO B N 1
ATOM 7445 C CA . PRO B 1 457 ? 19.75 12.133 -10.664 1 67 457 PRO B CA 1
ATOM 7446 C C . PRO B 1 457 ? 20.656 13.367 -10.648 1 67 457 PRO B C 1
ATOM 7448 O O . PRO B 1 457 ? 20.312 14.383 -10.039 1 67 457 PRO B O 1
ATOM 7451 N N . GLU B 1 458 ? 21.75 13.219 -11.328 1 63.94 458 GLU B N 1
ATOM 7452 C CA . GLU B 1 458 ? 22.75 14.273 -11.344 1 63.94 458 GLU B CA 1
ATOM 7453 C C . GLU B 1 458 ? 22.172 15.594 -11.836 1 63.94 458 GLU B C 1
ATOM 7455 O O . GLU B 1 458 ? 22.516 16.656 -11.32 1 63.94 458 GLU B O 1
ATOM 7460 N N . ILE B 1 459 ? 21.266 15.523 -12.75 1 60.97 459 ILE B N 1
ATOM 7461 C CA . ILE B 1 459 ? 20.688 16.734 -13.312 1 60.97 459 ILE B CA 1
ATOM 7462 C C . ILE B 1 459 ? 19.859 17.453 -12.25 1 60.97 459 ILE B C 1
ATOM 7464 O O . ILE B 1 459 ? 19.891 18.688 -12.141 1 60.97 459 ILE B O 1
ATOM 7468 N N . LEU B 1 460 ? 19.297 16.75 -11.516 1 64.69 460 LEU B N 1
ATOM 7469 C CA . LEU B 1 460 ? 18.469 17.328 -10.461 1 64.69 460 LEU B CA 1
ATOM 7470 C C . LEU B 1 460 ? 19.344 17.906 -9.344 1 64.69 460 LEU B C 1
ATOM 7472 O O . LEU B 1 460 ? 19.047 18.984 -8.82 1 64.69 460 LEU B O 1
ATOM 7476 N N . LYS B 1 461 ? 20.391 17.312 -9.117 1 66.44 461 LYS B N 1
ATOM 7477 C CA . LYS B 1 461 ? 21.328 17.797 -8.102 1 66.44 461 LYS B CA 1
ATOM 7478 C C . LYS B 1 461 ? 21.906 19.156 -8.492 1 66.44 461 LYS B C 1
ATOM 7480 O O . LYS B 1 461 ? 21.984 20.062 -7.668 1 66.44 461 LYS B O 1
ATOM 7485 N N . ARG B 1 462 ? 22.219 19.312 -9.703 1 65 462 ARG B N 1
ATOM 7486 C CA . ARG B 1 462 ? 22.797 20.547 -10.203 1 65 462 ARG B CA 1
ATOM 7487 C C . ARG B 1 462 ? 21.766 21.672 -10.234 1 65 462 ARG B C 1
ATOM 7489 O O . ARG B 1 462 ? 22.062 22.812 -9.867 1 65 462 ARG B O 1
ATOM 7496 N N . ALA B 1 463 ? 20.562 21.297 -10.617 1 62.06 463 ALA B N 1
ATOM 7497 C CA . ALA B 1 463 ? 19.5 22.297 -10.719 1 62.06 463 ALA B CA 1
ATOM 7498 C C . ALA B 1 463 ? 19.141 22.844 -9.344 1 62.06 463 ALA B C 1
ATOM 7500 O O . ALA B 1 463 ? 18.969 24.062 -9.18 1 62.06 463 ALA B O 1
ATOM 7501 N N . LEU B 1 464 ? 19.234 22.031 -8.484 1 64.81 464 LEU B N 1
ATOM 7502 C CA . LEU B 1 464 ? 18.781 22.422 -7.16 1 64.81 464 LEU B CA 1
ATOM 7503 C C . LEU B 1 464 ? 19.859 23.188 -6.402 1 64.81 464 LEU B C 1
ATOM 7505 O O . LEU B 1 464 ? 19.578 23.906 -5.453 1 64.81 464 LEU B O 1
ATOM 7509 N N . ASN B 1 465 ? 21 23.078 -6.859 1 63.78 465 ASN B N 1
ATOM 7510 C CA . ASN B 1 465 ? 22.094 23.797 -6.207 1 63.78 465 ASN B CA 1
ATOM 7511 C C . ASN B 1 465 ? 22.344 25.156 -6.859 1 63.78 465 ASN B C 1
ATOM 7513 O O . ASN B 1 465 ? 23.203 25.906 -6.406 1 63.78 465 ASN B O 1
ATOM 7517 N N . THR B 1 466 ? 21.5 25.328 -7.93 1 63.72 466 THR B N 1
ATOM 7518 C CA . THR B 1 466 ? 21.562 26.672 -8.523 1 63.72 466 THR B CA 1
ATOM 7519 C C . THR B 1 466 ? 20.625 27.625 -7.785 1 63.72 466 THR B C 1
ATOM 7521 O O . THR B 1 466 ? 19.438 27.375 -7.66 1 63.72 466 THR B O 1
ATOM 7524 N N . PRO B 1 467 ? 21.219 28.609 -7.152 1 61.16 467 PRO B N 1
ATOM 7525 C CA . PRO B 1 467 ? 20.375 29.562 -6.414 1 61.16 467 PRO B CA 1
ATOM 7526 C C . PRO B 1 467 ? 19.391 30.297 -7.312 1 61.16 467 PRO B C 1
ATOM 7528 O O . PRO B 1 467 ? 19.797 30.969 -8.266 1 61.16 467 PRO B O 1
ATOM 7531 N N . VAL B 1 468 ? 18.141 29.922 -7.312 1 59.09 468 VAL B N 1
ATOM 7532 C CA . VAL B 1 468 ? 17.094 30.625 -8.047 1 59.09 468 VAL B CA 1
ATOM 7533 C C . VAL B 1 468 ? 16.109 31.25 -7.074 1 59.09 468 VAL B C 1
ATOM 7535 O O . VAL B 1 468 ? 15.562 30.562 -6.199 1 59.09 468 VAL B O 1
ATOM 7538 N N . ASP B 1 469 ? 15.992 32.594 -7.078 1 59.41 469 ASP B N 1
ATOM 7539 C CA . ASP B 1 469 ? 15.008 33.312 -6.273 1 59.41 469 ASP B CA 1
ATOM 7540 C C . ASP B 1 469 ? 13.664 33.406 -6.992 1 59.41 469 ASP B C 1
ATOM 7542 O O . ASP B 1 469 ? 13.359 34.406 -7.641 1 59.41 469 ASP B O 1
ATOM 7546 N N . ILE B 1 470 ? 12.969 32.406 -6.777 1 58.91 470 ILE B N 1
ATOM 7547 C CA . ILE B 1 470 ? 11.703 32.312 -7.504 1 58.91 470 ILE B CA 1
ATOM 7548 C C . ILE B 1 470 ? 10.789 33.469 -7.074 1 58.91 470 ILE B C 1
ATOM 7550 O O . ILE B 1 470 ? 10.133 34.094 -7.906 1 58.91 470 ILE B O 1
ATOM 7554 N N . GLU B 1 471 ? 10.719 33.75 -5.781 1 60.81 471 GLU B N 1
ATOM 7555 C CA . GLU B 1 471 ? 9.883 34.844 -5.305 1 60.81 471 GLU B CA 1
ATOM 7556 C C . GLU B 1 471 ? 10.352 36.188 -5.887 1 60.81 471 GLU B C 1
ATOM 7558 O O . GLU B 1 471 ? 9.531 37.031 -6.227 1 60.81 471 GLU B O 1
ATOM 7563 N N . GLY B 1 472 ? 11.625 36.188 -5.934 1 56.94 472 GLY B N 1
ATOM 7564 C CA . GLY B 1 472 ? 12.156 37.406 -6.555 1 56.94 472 GLY B CA 1
ATOM 7565 C C . GLY B 1 472 ? 11.773 37.531 -8.016 1 56.94 472 GLY B C 1
ATOM 7566 O O . GLY B 1 472 ? 11.422 38.625 -8.469 1 56.94 472 GLY B O 1
ATOM 7567 N N . ILE B 1 473 ? 11.82 36.469 -8.672 1 57.09 473 ILE B N 1
ATOM 7568 C CA . ILE B 1 473 ? 11.492 36.5 -10.094 1 57.09 473 ILE B CA 1
ATOM 7569 C C . ILE B 1 473 ? 10.023 36.844 -10.281 1 57.09 473 ILE B C 1
ATOM 7571 O O . ILE B 1 473 ? 9.68 37.688 -11.102 1 57.09 473 ILE B O 1
ATOM 7575 N N . PHE B 1 474 ? 9.25 36.281 -9.406 1 58 474 PHE B N 1
ATOM 7576 C CA . PHE B 1 474 ? 7.824 36.531 -9.578 1 58 474 PHE B CA 1
ATOM 7577 C C . PHE B 1 474 ? 7.438 37.875 -8.922 1 58 474 PHE B C 1
ATOM 7579 O O . PHE B 1 474 ? 6.387 38.438 -9.234 1 58 474 PHE B O 1
ATOM 7586 N N . GLY B 1 475 ? 8.195 38.312 -7.906 1 53.78 475 GLY B N 1
ATOM 7587 C CA . GLY B 1 475 ? 8 39.625 -7.375 1 53.78 475 GLY B CA 1
ATOM 7588 C C . GLY B 1 475 ? 8.07 40.719 -8.445 1 53.78 475 GLY B C 1
ATOM 7589 O O . GLY B 1 475 ? 7.414 41.75 -8.328 1 53.78 475 GLY B O 1
ATOM 7590 N N . LEU B 1 476 ? 8.781 40.438 -9.516 1 55.62 476 LEU B N 1
ATOM 7591 C CA . LEU B 1 476 ? 8.93 41.375 -10.609 1 55.62 476 LEU B CA 1
ATOM 7592 C C . LEU B 1 476 ? 7.715 41.344 -11.539 1 55.62 476 LEU B C 1
ATOM 7594 O O . LEU B 1 476 ? 7.414 42.312 -12.227 1 55.62 476 LEU B O 1
ATOM 7598 N N . VAL B 1 477 ? 7.062 40.125 -11.531 1 55.75 477 VAL B N 1
ATOM 7599 C CA . VAL B 1 477 ? 5.855 39.969 -12.336 1 55.75 477 VAL B CA 1
ATOM 7600 C C . VAL B 1 477 ? 4.773 39.281 -11.508 1 55.75 477 VAL B C 1
ATOM 7602 O O . VAL B 1 477 ? 4.426 38.125 -11.766 1 55.75 477 VAL B O 1
ATOM 7605 N N . PRO B 1 478 ? 4.25 40.094 -10.578 1 54.78 478 PRO B N 1
ATOM 7606 C CA . PRO B 1 478 ? 3.342 39.5 -9.586 1 54.78 478 PRO B CA 1
ATOM 7607 C C . PRO B 1 478 ? 2.152 38.812 -10.219 1 54.78 478 PRO B C 1
ATOM 7609 O O . PRO B 1 478 ? 1.615 37.844 -9.633 1 54.78 478 PRO B O 1
ATOM 7612 N N . LEU B 1 479 ? 1.767 39.312 -11.383 1 53.62 479 LEU B N 1
ATOM 7613 C CA . LEU B 1 479 ? 0.588 38.75 -12.039 1 53.62 479 LEU B CA 1
ATOM 7614 C C . LEU B 1 479 ? 0.807 37.281 -12.398 1 53.62 479 LEU B C 1
ATOM 7616 O O . LEU B 1 479 ? -0.152 36.5 -12.5 1 53.62 479 LEU B O 1
ATOM 7620 N N . LEU B 1 480 ? 2.07 36.938 -12.422 1 48.59 480 LEU B N 1
ATOM 7621 C CA . LEU B 1 480 ? 2.387 35.562 -12.867 1 48.59 480 LEU B CA 1
ATOM 7622 C C . LEU B 1 480 ? 2.75 34.688 -11.688 1 48.59 480 LEU B C 1
ATOM 7624 O O . LEU B 1 480 ? 3.188 33.562 -11.875 1 48.59 480 LEU B O 1
ATOM 7628 N N . LYS B 1 481 ? 2.518 35.281 -10.508 1 54.5 481 LYS B N 1
ATOM 7629 C CA . LYS B 1 481 ? 2.873 34.5 -9.32 1 54.5 481 LYS B CA 1
ATOM 7630 C C . LYS B 1 481 ? 1.914 33.344 -9.125 1 54.5 481 LYS B C 1
ATOM 7632 O O . LYS B 1 481 ? 0.702 33.531 -9.008 1 54.5 481 LYS B O 1
ATOM 7637 N N . PRO B 1 482 ? 2.48 32.156 -9.102 1 59.31 482 PRO B N 1
ATOM 7638 C CA . PRO B 1 482 ? 1.597 31 -8.922 1 59.31 482 PRO B CA 1
ATOM 7639 C C . PRO B 1 482 ? 0.906 30.984 -7.559 1 59.31 482 PRO B C 1
ATOM 7641 O O . PRO B 1 482 ? 1.432 31.547 -6.594 1 59.31 482 PRO B O 1
ATOM 7644 N N . PRO B 1 483 ? -0.328 30.594 -7.586 1 60.78 483 PRO B N 1
ATOM 7645 C CA . PRO B 1 483 ? -1.012 30.469 -6.297 1 60.78 483 PRO B CA 1
ATOM 7646 C C . PRO B 1 483 ? -0.172 29.734 -5.25 1 60.78 483 PRO B C 1
ATOM 7648 O O . PRO B 1 483 ? 0.541 28.781 -5.582 1 60.78 483 PRO B O 1
ATOM 7651 N N . GLY B 1 484 ? -0.187 30.266 -4.059 1 66.56 484 GLY B N 1
ATOM 7652 C CA . GLY B 1 484 ? 0.499 29.625 -2.941 1 66.56 484 GLY B CA 1
ATOM 7653 C C . GLY B 1 484 ? 1.822 30.297 -2.607 1 66.56 484 GLY B C 1
ATOM 7654 O O . GLY B 1 484 ? 2.359 30.109 -1.514 1 66.56 484 GLY B O 1
ATOM 7655 N N . LEU B 1 485 ? 2.314 30.984 -3.646 1 64.5 485 LEU B N 1
ATOM 7656 C CA . LEU B 1 485 ? 3.605 31.625 -3.438 1 64.5 485 LEU B CA 1
ATOM 7657 C C . LEU B 1 485 ? 3.422 33.062 -2.947 1 64.5 485 LEU B C 1
ATOM 7659 O O . LEU B 1 485 ? 2.605 33.812 -3.49 1 64.5 485 LEU B O 1
#

Solvent-accessible surface area (backbone atoms only — not comparable to full-atom values): 52251 Å² total; per-residue (Å²): 138,91,79,92,82,85,87,87,81,87,82,88,80,85,77,82,88,82,85,81,88,79,78,82,72,83,71,88,73,88,82,90,86,81,90,75,77,87,78,75,76,84,67,86,66,71,64,63,69,64,56,64,69,64,65,66,74,61,69,49,61,85,61,82,84,67,82,85,49,79,52,53,24,55,52,39,14,38,55,79,78,78,54,84,58,80,38,36,40,36,39,38,38,36,42,40,39,76,92,73,72,34,41,37,36,40,37,38,39,40,24,28,70,66,36,44,42,67,68,50,74,68,48,28,73,72,70,36,83,69,57,37,14,34,38,41,35,34,43,28,64,90,62,27,31,38,43,33,73,42,50,45,39,77,42,50,33,65,33,50,65,39,53,34,39,35,35,46,78,36,54,23,87,99,37,67,64,67,75,61,94,67,53,72,66,58,42,65,61,17,38,59,21,29,38,42,38,41,74,33,33,40,37,37,24,49,49,43,65,74,82,71,83,84,61,64,66,43,59,40,39,36,38,44,30,17,34,48,74,71,34,28,38,42,35,63,93,38,79,34,38,49,69,63,41,72,58,60,79,39,98,61,51,52,39,37,58,34,51,45,23,51,26,26,29,25,24,20,39,37,31,53,60,85,44,74,47,74,47,71,64,23,35,25,36,30,35,36,36,38,35,68,37,68,45,53,21,36,41,37,37,37,36,51,62,64,47,89,59,87,75,69,46,24,42,43,36,41,34,30,41,27,60,33,84,40,79,81,92,34,65,43,66,44,55,45,45,39,41,36,38,37,46,88,56,38,56,49,76,32,34,52,60,57,34,42,38,36,38,43,34,41,59,69,46,37,40,36,37,38,32,32,36,86,53,34,33,39,39,39,42,34,38,34,83,66,88,52,32,66,37,67,44,66,39,84,76,65,25,77,33,61,38,30,36,34,39,54,60,18,37,32,38,42,36,33,27,33,35,36,96,87,71,42,85,45,62,77,75,46,78,34,39,27,65,53,19,32,38,36,41,29,35,43,50,62,66,50,67,47,71,50,55,43,68,68,55,68,67,56,31,54,56,64,64,47,93,62,62,62,64,60,57,26,66,75,41,56,90,70,44,54,61,9,89,144,85,76,82,87,82,82,84,81,80,78,78,83,78,84,80,85,83,74,85,67,82,76,86,82,86,82,82,80,76,86,74,80,76,80,77,75,76,69,73,70,72,69,80,68,74,68,67,71,68,64,70,71,70,71,69,76,65,70,49,62,85,62,82,84,68,81,84,49,79,52,53,24,54,52,39,13,38,53,79,78,78,55,83,59,80,37,36,41,36,38,39,38,36,40,40,37,76,93,76,71,35,39,37,36,40,36,40,39,39,25,28,71,68,36,43,43,68,68,50,72,69,48,29,74,72,71,38,84,68,58,36,15,33,37,41,37,36,43,28,66,92,60,26,31,38,43,34,72,41,49,44,39,77,42,48,32,65,33,50,65,39,51,34,38,35,35,45,78,36,54,24,87,98,37,66,64,66,74,63,92,66,52,72,68,57,42,64,62,19,38,61,22,30,39,41,37,41,76,32,34,40,38,37,25,50,47,43,67,74,81,71,83,84,63,65,65,42,60,40,39,35,38,43,30,17,35,47,75,70,33,29,37,41,37,64,93,38,79,35,38,49,68,63,40,72,59,59,78,40,97,59,51,51,39,39,57,34,53,46,23,50,26,25,28,27,24,20,39,38,31,52,60,84,44,72,46,72,47,72,64,22,34,26,36,31,34,36,37,38,34,65,36,68,46,54,22,36,40,38,38,39,37,50,61,64,48,88,59,88,75,69,45,24,40,45,35,38,33,32,41,28,60,33,82,40,78,82,93,34,64,43,65,44,56,44,44,39,42,36,37,37,47,87,56,38,57,48,76,32,33,53,59,58,34,40,37,36,38,42,33,41,59,68,46,38,40,37,38,39,31,33,36,86,53,34,34,38,40,39,41,36,38,34,84,66,88,51,33,64,36,67,43,65,39,84,76,67,25,77,30,60,40,29,36,34,40,53,60,18,35,30,39,42,36,32,26,34,35,36,95,86,71,42,84,46,60,74,75,44,77,35,38,27,67,52,21,33,40,36,41,30,36,40,51,64,66,51,66,48,72,50,56,42,67,67,55,67,68,55,31,55,56,65,64,45,91,64,60,60,64,60,58,26,65,75,40,58,90,70,44,54,58,8,89

pLDDT: mean 82.45, std 25.48, range [14.62, 98.94]

Secondary structure (DSSP, 8-state):
---------------------------------------------------------------PPPSS-TTPPTT-S----S--S--EEEEEEEEEETTTTEEEEEEEEEE-TTSSSPPPHHHHHHH-----EEEEEEE-GGG-EEEEEES--TTEEE-SSSS-EEEEEEEPTT-PPPSS---HHHHHHHEEEEEEE-SSEEEEEEE--S---SS-B-SEEEEEEEEEEEE-SS-TTS----TT-GGGGSTTSSSEEEEEEEEEEEEEEEEETTEEEEEEEEEEEEEEEEES---SEEEEEEE---BS-SS-EEEEEEEEEEEEE-STT-EEEEEEEEEEEEETTEEEEE-TTTEEEEEEE-SSSEEEEEEEESSEEEEEEEE--S--EEEEEEETTTEEEEEEEEEEEEEEEEEEEEE-TTSSEEEEEEEEEEEEEEEEEEES--SS-EEEE----HHHHHHHTS---HHHHHHHSGGGPPTT-/---------------------------------------------------------------PPPTT-TTPPTT-S----S--S--EEEEEEEEEETTTTEEEEEEEEEE-TTSSSPPPHHHHHHH-----EEEEEEE-GGG-EEEEEES--TTEEE-SSSS-EEEEEEEPTT-PPPSS---HHHHHHHEEEEEEE-SSEEEEEEE--S---SS-B-SEEEEEEEEEEEE-SS-TTS----TT-GGGGSTTSSSEEEEEEEEEEEEEEEEETTEEEEEEEEEEEEEEEEES---SEEEEEEE---BS-SS-EEEEEEEEEEEEE-STT-EEEEEEEEEEEEETTEEEEE-TTTEEEEEEE-SSSEEEEEEEESSEEEEEEEE--S--EEEEEEETTTEEEEEEEEEEEEEEEEEEEEE-TTSSEEEEEEEEEEEEEEEEEEES--SS-EEEE----HHHHHHHTS---HHHHHHHSGGGPPTT-

Organism: Cuscuta europaea (NCBI:txid41803)

Sequence (970 aa):
METLLACFAIPPTTESHSTRFFPLNLLVGRKQHAFGAKTLSAPDSAVQSSVLDLNEAVKPVYSPTPPNRPLRTPHSGYHFDGTRRQFFEGWFFKVAIPECRQSFCFMYSLENPAFTKPLSVLEELQYGHRFTGIGAQILGADDKYICQYTPGSTNFWADRHELVLGNTFVAQAASKPPNKEVSPQEFNCRVLEGFQVSPLWHQGSIRDDGRTDYVETVKTARWEYSTRPIYGWGNLGSKQKSTAGWLAAFPVFEPHWQICMAAGRSTGWIEWDGQRYEFQNAPSYSEKNWGDGFPKKWFWAQCNAFEGTDGEVSLTLGGGLRKIPGPGSSSTYENAALIAVHYGGVFYEFVPWNGSVTWEISPWGHWYLTAENETHMVEVEARTSDPGTPLRAPTLEMGLAPVCRDSCFADLRLQLSERRYDGTKGQGILDITSRMAGVEVGGGPWFSTWKGKTNPPEILKRALNTPVDIEGIFGLVPLLKPPGLMETLLACFAIPPTTESHSTRFFPLNLLVGRKQHAFGAKTLSAPDSAVQSSVLDLNEAVKPVYSPTPPNRPLRTPHSGYHFDGTRRQFFEGWFFKVAIPECRQSFCFMYSLENPAFTKPLSVLEELQYGHRFTGIGAQILGADDKYICQYTPGSTNFWADRHELVLGNTFVAQAASKPPNKEVSPQEFNCRVLEGFQVSPLWHQGSIRDDGRTDYVETVKTARWEYSTRPIYGWGNLGSKQKSTAGWLAAFPVFEPHWQICMAAGRSTGWIEWDGQRYEFQNAPSYSEKNWGDGFPKKWFWAQCNAFEGTDGEVSLTLGGGLRKIPGPGSSSTYENAALIAVHYGGVFYEFVPWNGSVTWEISPWGHWYLTAENETHMVEVEARTSDPGTPLRAPTLEMGLAPVCRDSCFADLRLQLSERRYDGTKGQGILDITSRMAGVEVGGGPWFSTWKGKTNPPEILKRALNTPVDIEGIFGLVPLLKPPGL

Foldseek 3Di:
DDDPDPDDDDDDDDDDDDDDDDDPPDPPDDDDDDPDDDPDDPPPPVPVPPPVPPPPQPAADDDDDDPPDQQFEFLQFDFDDLDQDWKKKKKWKKFADVVVLKMKIKMKMFTRQNPQAADDPVRCVVRNHTQGWMKIKMQIGPRAIAIDIDSGQPQWEIGQAFNKIKGAPDWDPPADRDRGDDDPVVCVNTHPAMWIDGQFWTWGKHAHPPPDDPGHHAGIKTWTKTKDADHAAFFVPDHHAAPQFPCLQDPFWPKGKGWGGQWIFMFTWMQTNNDIDGDGGTIMTMMMIMDNFDAQKKKWKKDFDWPDDDDTKIKTKMWHWTWGDDPDRDIDIFTWMWIWMDDPRGIDIFGLLFWKKKWKAALDFWTWMWIDGQWKIKIKIKGDPPPFDFAWDQDRPPGTDRFKTKDQQIKMWMWMATADPVRDGDGTDDTIIDRGMMIMIGRDDRPGIDIDMGDDDPVVSVVRPDDDDPCVVCVVVVVPRRGSD/DDDDDPDDDPDDDDDDDDDCPDPDDDDDDDDDDDDDDPPPDPPPPPPPPPPPPPPPQPAADDDDDDPPDQQFEFLQFDFDDLDQDWKKKKKWKKFADVVVLKMKIKMKMFTRQNDQAADDPVVCVVRNHTQGWMKIKMQTGPRAIAIDIDSGQPQWEIGQAHNKIKGAPDWDPPADRDRGDDDPVVCVNTHPAMWIDGQFWTWGKHAHPPPDDPGHHAGIKTWTKTKDADHAAFFVPDHHAAPQFPCLQDPFWPKGKGWGGQWIFMFTWMQTNNDIDGDGGTIMTMMMIMDNFDAQKKKWKKDFDWPDDDDTKIKTKMWHWTWGDDPDRDIDIFTWMWIWMDDPRGIDIFGLLFWKKKWKAALDFWTWMWIDGPWKIKIKIKGDPDPFDFAWDQDRPPGTDRFKTKDQQIKMWMWMATADPVRDGDGTDDTIIDRGMMIMIGRDDRPGIDIDMGDDDPVVSVVRPPDDDPCVVCVVVVVPRRGSD

Radius of gyration: 35.69 Å; Cα contacts (8 Å, |Δi|>4): 2348; chains: 2; bounding box: 112×119×110 Å

InterPro domains:
  IPR025893 Tocopherol cyclase [PTHR35309] (53-485)
  IPR059486 Tocopherol cyclase-like [PF14249] (85-443)